Protein AF-A0A085N6V9-F1 (afdb_monomer_lite)

Radius of gyration: 37.57 Å; chains: 1; bounding box: 90×100×100 Å

pLDDT: mean 81.23, std 22.25, range [20.92, 98.88]

InterPro domains:
  IPR000286 Histone deacetylase HDAC [PR01270] (130-153)
  IPR000286 Histone deacetylase HDAC [PR01270] (162-177)
  IPR000286 Histone deacetylase HDAC [PR01270] (248-258)
  IPR002125 Cytidine and deoxycytidylate deaminase domain [PF00383] (415-529)
  IPR002125 Cytidine and deoxycytidylate deaminase domain [PF00383] (1036-1150)
  IPR002125 Cytidine and deoxycytidylate deaminase domain [PS51747] (415-558)
  IPR002125 Cytidine and deoxycytidylate deaminase domain [PS51747] (1036-1179)
  IPR003084 Class I/II Histone deacetylase HDAC [PR01271] (23-40)
  IPR003084 Class I/II Histone deacetylase HDAC [PR01271] (56-74)
  IPR003084 Class I/II Histone deacetylase HDAC [PR01271] (87-104)
  IPR003084 Class I/II Histone deacetylase HDAC [PR01271] (108-128)
  IPR003084 Class I/II Histone deacetylase HDAC [PR01271] (149-165)
  IPR003084 Class I/II Histone deacetylase HDAC [PR01271] (209-222)
  IPR003084 Class I/II Histone deacetylase HDAC [PR01271] (226-244)
  IPR016192 APOBEC/CMP deaminase, zinc-binding [PS00903] (485-518)
  IPR016192 APOBEC/CMP deaminase, zinc-binding [PS00903] (1106-1139)
  IPR016193 Cytidine deaminase-like [SSF53927] (418-536)
  IPR016193 Cytidine deaminase-like [SSF53927] (1039-1157)
  IPR023696 Ureohydrolase domain superfamily [SSF52768] (4-369)
  IPR023696 Ureohydrolase domain superfamily [SSF52768] (625-990)

Sequence (1205 aa):
MPRISYLYNEGMEAFHYGDMHPMKPRRIVMTHALLYDYDLLRAMDCYTSADASVAQMCSFHSAEYIHFLERTSTWDQNELKKEYQRFNIDGDCPIFDGVFKFCAKYAGASLAAASLLNEDKYDIAINWSGGLHHAKKSMASGFCYVNDIVIATLEMLRRRSRILYIDIDVHHGDGVQEAFYLTDRVMTLSFHMFGDNFFPGTGLPSEKGDGIGLGYALNVPLQSGIDDEMYHSIFKPVVAETVRCYQPECIVLQCGADSLGEDRLGYFNLTIKGHGECVRFVKSLGLPMLVVGGGGYTARNVARCWAYETAVLLERELPDRIPEQNIFFSSYGPSFALCPPLTNVYRNCNSVAYIDCCRRYIFERLRNLPGAPNVGLANQSIMLAPSTFRCFIHAFPLQKFSSIVARVNLMVFLEDEDYFMSLAVLSAKRSKDPVTQVGACIVNEDGQVISVGYNAMPVGCDDNCMPWDKRSQDRLETKYPYVCHAEMNAIVNAGNEQLNGCSIYVTLFPCNICAKVLLKSGIRRVIYIADKPDKMEMKASRRMFKLGHMICEKFIPSRRQVNISFSNCPNALGNSTVIVSNFTLISIAGRLSLVEFTLWSLHATQAAHYGSSPFVCSCGRMPRISYLYNEGMEAFHYGDMHPMKPRRIVMTHALLYDYDLLRAMDCYTSADASVAQMCSFHSAEYIHFLERTSTWDQNELKKEYQRFNIDGDCPIFDGVFKFCAKYAGASLAAASLLNEDKYDIAINWSGGLHHAKKSMASGFCYVNDIVIATLEMLRRRSRILYIDIDVHHGDGVQEAFYLTDRVMTLSFHMFGDNFFPGTGLPSEKGDGIGLGYALNVPLQSGIDDEMYHSIFKPVVAETVRCYQPECIVLQCGADSLGEDRLGYFNLTIKGHGECVRFVKSLGLPMLVVGGGGYTARNVARCWAYETAVLLERELPDRIPEQNIFFSSYGPSFALCPPLTNVYRNCNSVAYIDCCRRYIFERLRNLPGAPNVGLANQSIMLAPSTFRCFIHAFPLQKFSSIVARVNLMVFLEDEDYFMSLAVLSAKRSKDPVTQVGACIVNEDGQVISVGYNAMPVGCDDNCMPWDKRSQDRLETKYPYVCHAEMNAIVNAGNEQLNGCSIYVTLFPCNICAKVLLKSGIRRVIYIADKPDKMEMKASRRMFKLGHMICEKFIPSRRQVNISFSNCPNALVGSLNELKISE

Organism: NCBI:txid68888

Foldseek 3Di:
DFAEEEEDAPPQQVDDPDDPALDGSVLRVLLVLLCVLLVLPVLHHYDYFFFADLVLLLVQAPSVQLVCQVPDEPVCCVVCVVVCVVQVADSQNDHYGCSSVLQRRLLRQLQVQLVCVLVVVTLEYERASAQAQAHARRHADRNGSGHSVLSSVVSNVVRWQAEEEEAPAQADSVRNCVSCLAALRYAYAYAHEADDPQPPNDQDCPSQGDHHSRLRYGGQHFHFQAELVLCCVQLLLLVVLLCQFSVGQEYEYEQAQLLDAPFPRHRYPYWLVSSLVSLLSVVVVSHRYYYYYYHTRLSLLSSLSSNSNSCSNSVHDGFQFRDPPRPCQVVNPPDRGSTDHRPDTDPRPDDPVNSVVSNVSSSLSSLPDPRGDPDDDPDDDDDDDDDDDDDDDDDDDDDPPFPPLQPDPQPPDFDLLLVQLVLQVVQQVPEPQPPGRKKKWKAAPVSGTLGIFIKYFFFLFDPVNAANDDPDPPCRNHCVLTIDHGLLRRLLSSFQDQRAQMEMHMAEDDFLLSLQLCLLSNHAEYEYAYYDPPDLRVVNSVVSCVLLNHHYYYDDGPDPDDDRDCPSPPPPDDDDDDDPDDDDDDDDDDDDDYDDDDDDYDDDDDDDDDDDDDDDDDDPDQFAEEEEDAPPQQVDDLDDPALDGSVLVVLLVLLCVLLVVPVLHHYDYFFFADLVLLLVQAPSVQLVLLVCLQPDDPVVCVVCCVVQVDDSQADDDHCSSVLNRRQLRQLQVQLVCVLVVVGLEYERASALAQQAARRHDDRNHPGHSVLSSVVSNVVRWQAEEEEEPAQAPSVRNCVSCLAALRYAYAYAHEADPPQPPNDQDCVSQGDHHSRLRYAGQYFHFQAELRLCCRQLRLLVNLCCVQSVGQEYEYEQAQLLDAPFPRHRYPYWLVSSLVSLLSVVVVSHRYYYYYYHTRLSLLSSLSSNVNSCSSSVHDGDQARDPPRPCQVSNPDVNGSTDHHPDGDPRPDDPVNSVVSRVSSSVSSVPDDGHDDDDDPDDDDDDDDDDDDDDDDDDPPPVPFVVVQPPPDPDDQPAPLVQLVLQVVQQVPEPQPPDRKKKWKAAPRSHTLFIFIKYFRPSRPPVNAQSDDPDPPCRNHCVSTIDHGLSRRLSRSNNDQRARIEMEMAEDDFSSSLSSCSNSNHAEYEYAYYDPPDSRNVNSVVSCVSSNHHYYYDDHPDQKDKDACPPPPPVPDPDDGTDIDGD

Secondary structure (DSSP, 8-state):
---EEEE--TTGGG--S-TT-S--THHHHHHHHHHHHTT-GGGSEEEPPPPPPHHHHTTTS-HHHHHHHHH--TT-TTTSHHHHHHTT-SSSS---TTHHHHHHHHHHHHHHHHHHHHTTS-SEEEETT------BTTB-BTTBSS-HHHHHHHHHTTT-S-EEEEE-SSS--HHHHHHHTT-SSEEEEEEEE-STT-TT----TT----GGGTT-EEEEEE-TT--HHHHHHHHHHHHHHHHHHH--SEEEEE--GGGBTT-SS----B-HHHHHHHHHHHHHT---EEEE----S-HHHHHHHHHHHHHHHTT-PPPSS--TT-TTGGGGTT---SSPPPSS-------HHHHHHHHHHHHHHHHTSTT--------------------------S--SSSSTT-----S---HHHHHHHHHHHHHTT---SS---EEEEE-TTS-EEEEEE-BPPTTS-TTTS---S--SSGGGSSTTTPBPHHHHHHHHTTTS--TT-EEEEEEPPPHHHHHHHHHTT--EEEEEEPPPS-HHHHHHHHHHHHTT-EEEE---SSS-----GGG--S-S-S-----PPS------------------------------------SPPPPEEEE--TTGGG--S-TT-S--THHHHHHHHHHHHTT-GGGSEEEPPPPPPHHHHTTTS-HHHHHHHHHTTTS-HHHHHHHHTTTT-SSSS---TTHHHHHHHHHHHHHHHHHHHHTTS-SEEEETT---TT-BTTB-BTTBSS-HHHHHHHHHTTT-S-EEEEE-SSS--HHHHHHHTT-SSEEEEEEEE-STT-TT----TT----GGGTT-EEEEEE-TT--HHHHHHHHHHHHHHHHHHH--SEEEEE--GGGBTT-SS----B-HHHHHHHHHHHHHT---EEEE----S-HHHHHHHHHHHHHHHTT-PPPSBPPTT-TTGGGGTTT-BSSPPPSS-------HHHHHHHHHHHHHHHHTSPP---------------------SS---TTSHHHHHTT----S-TT-HHHHHHHHHHHHTT---SS---EEEEE-TTS-EEEEEE-BPPTTS-TTTS---S--SSGGGSSTTTPBPHHHHHHHHTTTS--TT-EEEEEEPPPHHHHHHHHHTT--EEEEEEPPPS-HHHHHHHHHHHHTT-EEEE---S-SEEEE--TTS-GGG-SS---EEEE-

Structure (mmCIF, N/CA/C/O backbone):
data_AF-A0A085N6V9-F1
#
_entry.id   AF-A0A085N6V9-F1
#
loop_
_atom_site.group_PDB
_atom_site.id
_atom_site.type_symbol
_atom_site.label_atom_id
_atom_site.label_alt_id
_atom_site.label_comp_id
_atom_site.label_asym_id
_atom_site.label_entity_id
_atom_site.label_seq_id
_atom_site.pdbx_PDB_ins_code
_atom_site.Cartn_x
_atom_site.Cartn_y
_atom_site.Cartn_z
_atom_site.occupancy
_atom_site.B_iso_or_equiv
_atom_site.auth_seq_id
_atom_site.auth_comp_id
_atom_site.auth_asym_id
_atom_site.auth_atom_id
_atom_site.pdbx_PDB_model_num
ATOM 1 N N . MET A 1 1 ? 15.034 -47.913 -2.855 1.00 68.81 1 MET A N 1
ATOM 2 C CA . MET A 1 1 ? 15.300 -46.776 -3.756 1.00 68.81 1 MET A CA 1
ATOM 3 C C . MET A 1 1 ? 14.000 -46.014 -3.939 1.00 68.81 1 MET A C 1
ATOM 5 O O . MET A 1 1 ? 12.972 -46.685 -4.017 1.00 68.81 1 MET A O 1
ATOM 9 N N . PRO A 1 2 ? 14.023 -44.672 -3.930 1.00 87.00 2 PRO A N 1
ATOM 10 C CA . PRO A 1 2 ? 12.830 -43.866 -4.181 1.00 87.00 2 PRO A CA 1
ATOM 11 C C . PRO A 1 2 ? 12.261 -44.182 -5.568 1.00 87.00 2 PRO A C 1
ATOM 13 O O . PRO A 1 2 ? 13.015 -44.431 -6.509 1.00 87.00 2 PRO A O 1
ATOM 16 N N . ARG A 1 3 ? 10.935 -44.178 -5.694 1.00 95.88 3 ARG A N 1
ATOM 17 C CA . ARG A 1 3 ? 10.242 -44.243 -6.984 1.00 95.88 3 ARG A CA 1
ATOM 18 C C . ARG A 1 3 ? 10.381 -42.879 -7.641 1.00 95.88 3 ARG A C 1
ATOM 20 O O . ARG A 1 3 ? 9.902 -41.886 -7.089 1.00 95.88 3 ARG A O 1
ATOM 27 N N . ILE A 1 4 ? 11.024 -42.837 -8.802 1.00 98.19 4 ILE A N 1
ATOM 28 C CA . ILE A 1 4 ? 11.308 -41.587 -9.505 1.00 98.19 4 ILE A CA 1
ATOM 29 C C . ILE A 1 4 ? 10.545 -41.550 -10.822 1.00 98.19 4 ILE A C 1
ATOM 31 O O . ILE A 1 4 ? 10.625 -42.486 -11.619 1.00 98.19 4 ILE A O 1
ATOM 35 N N . SER A 1 5 ? 9.833 -40.450 -11.040 1.00 98.25 5 SER A N 1
ATOM 36 C CA . SER A 1 5 ? 9.245 -40.112 -12.332 1.00 98.25 5 SER A CA 1
ATOM 37 C C . SER A 1 5 ? 10.037 -38.992 -12.996 1.00 98.25 5 SER A C 1
ATOM 39 O O . SER A 1 5 ? 10.536 -38.084 -12.328 1.00 98.25 5 SER A O 1
ATOM 41 N N . TYR A 1 6 ? 10.147 -39.049 -14.318 1.00 98.50 6 TYR A N 1
ATOM 42 C CA . TYR A 1 6 ? 10.759 -38.004 -15.128 1.00 98.50 6 TYR A CA 1
ATOM 43 C C . TYR A 1 6 ? 9.779 -37.558 -16.208 1.00 98.50 6 TYR A C 1
ATOM 45 O O . TYR A 1 6 ? 9.296 -38.367 -17.000 1.00 98.50 6 TYR A O 1
ATOM 53 N N . LEU A 1 7 ? 9.467 -36.267 -16.220 1.00 97.94 7 LEU A N 1
ATOM 54 C CA . LEU A 1 7 ? 8.526 -35.674 -17.151 1.00 97.94 7 LEU A CA 1
ATOM 55 C C . LEU A 1 7 ? 9.292 -34.948 -18.246 1.00 97.94 7 LEU A C 1
ATOM 57 O O . LEU A 1 7 ? 10.083 -34.037 -17.992 1.00 97.94 7 LEU A O 1
ATOM 61 N N . TYR A 1 8 ? 9.049 -35.382 -19.477 1.00 95.94 8 TYR A N 1
ATOM 62 C CA . TYR A 1 8 ? 9.679 -34.840 -20.664 1.00 95.94 8 TYR A CA 1
ATOM 63 C C . TYR A 1 8 ? 8.664 -34.743 -21.796 1.00 95.94 8 TYR A C 1
ATOM 65 O O . TYR A 1 8 ? 8.028 -35.722 -22.195 1.00 95.94 8 TYR A O 1
ATOM 73 N N . ASN A 1 9 ? 8.537 -33.533 -22.327 1.00 93.00 9 ASN A N 1
ATOM 74 C CA . ASN A 1 9 ? 7.735 -33.252 -23.501 1.00 93.00 9 ASN A CA 1
ATOM 75 C C . ASN A 1 9 ? 8.682 -33.055 -24.687 1.00 93.00 9 ASN A C 1
ATOM 77 O O . ASN A 1 9 ? 9.588 -32.228 -24.634 1.00 93.00 9 ASN A O 1
ATOM 81 N N . GLU A 1 10 ? 8.462 -33.800 -25.767 1.00 90.12 10 GLU A N 1
ATOM 82 C CA . GLU A 1 10 ? 9.247 -33.667 -26.997 1.00 90.12 10 GLU A CA 1
ATOM 83 C C . GLU A 1 10 ? 9.024 -32.302 -27.676 1.00 90.12 10 GLU A C 1
ATOM 85 O O . GLU A 1 10 ? 7.987 -31.641 -27.489 1.00 90.12 10 GLU A O 1
ATOM 90 N N . GLY A 1 11 ? 9.998 -31.887 -28.491 1.00 88.00 11 GLY A N 1
ATOM 91 C CA . GLY A 1 11 ? 9.932 -30.669 -29.300 1.00 88.00 11 GLY A CA 1
ATOM 92 C C . GLY A 1 11 ? 10.250 -29.377 -28.543 1.00 88.00 11 GLY A C 1
ATOM 93 O O . GLY A 1 11 ? 9.957 -28.296 -29.046 1.00 88.00 11 GLY A O 1
ATOM 94 N N . MET A 1 12 ? 10.827 -29.454 -27.338 1.00 89.25 12 MET A N 1
ATOM 95 C CA . MET A 1 12 ? 11.230 -28.264 -26.570 1.00 89.25 12 MET A CA 1
ATOM 96 C C . MET A 1 12 ? 12.367 -27.478 -27.240 1.00 89.25 12 MET A C 1
ATOM 98 O O . MET A 1 12 ? 12.501 -26.277 -27.032 1.00 89.25 12 MET A O 1
ATOM 102 N N . GLU A 1 13 ? 13.171 -28.135 -28.073 1.00 85.62 13 GLU A N 1
ATOM 103 C CA . GLU A 1 13 ? 14.236 -27.549 -28.886 1.00 85.62 13 GLU A CA 1
ATOM 104 C C . GLU A 1 13 ? 13.734 -26.683 -30.045 1.00 85.62 13 GLU A C 1
ATOM 106 O O . GLU A 1 13 ? 14.511 -25.885 -30.566 1.00 85.62 13 GLU A O 1
ATOM 111 N N . ALA A 1 14 ? 12.465 -26.832 -30.443 1.00 88.50 14 ALA A N 1
ATOM 112 C CA . ALA A 1 14 ? 11.868 -26.041 -31.517 1.00 88.50 14 ALA A CA 1
ATOM 113 C C . ALA A 1 14 ? 11.572 -24.594 -31.085 1.00 88.50 14 ALA A C 1
ATOM 115 O O . ALA A 1 14 ? 11.429 -23.717 -31.933 1.00 88.50 14 ALA A O 1
ATOM 116 N N . PHE A 1 15 ? 11.489 -24.337 -29.776 1.00 91.12 15 PHE A N 1
ATOM 117 C CA . PHE A 1 15 ? 11.236 -23.006 -29.234 1.00 91.12 15 PHE A CA 1
ATOM 118 C C . PHE A 1 15 ? 12.529 -22.214 -29.094 1.00 91.12 15 PHE A C 1
ATOM 120 O O . PHE A 1 15 ? 13.559 -22.728 -28.643 1.00 91.12 15 PHE A O 1
ATOM 127 N N . HIS A 1 16 ? 12.472 -20.933 -29.451 1.00 84.94 16 HIS A N 1
ATOM 128 C CA . HIS A 1 16 ? 13.668 -20.119 -29.545 1.00 84.94 16 HIS A CA 1
ATOM 129 C C . HIS A 1 16 ? 13.428 -18.660 -29.153 1.00 84.94 16 HIS A C 1
ATOM 131 O O . HIS A 1 16 ? 12.759 -17.927 -29.864 1.00 84.94 16 HIS A O 1
ATOM 137 N N . TYR A 1 17 ? 14.086 -18.214 -28.078 1.00 87.88 17 TYR A N 1
ATOM 138 C CA . TYR A 1 17 ? 14.089 -16.816 -27.617 1.00 87.88 17 TYR A CA 1
ATOM 139 C C . TYR A 1 17 ? 14.876 -15.855 -28.544 1.00 87.88 17 TYR A C 1
ATOM 141 O O . TYR A 1 17 ? 14.997 -14.672 -28.251 1.00 87.88 17 TYR A O 1
ATOM 149 N N . GLY A 1 18 ? 15.459 -16.349 -29.642 1.00 85.94 18 GLY A N 1
ATOM 150 C CA . GLY A 1 18 ? 16.319 -15.591 -30.558 1.00 85.94 18 GLY A CA 1
ATOM 151 C C . GLY A 1 18 ? 17.814 -15.917 -30.431 1.00 85.94 18 GLY A C 1
ATOM 152 O O . GLY A 1 18 ? 18.310 -16.341 -29.377 1.00 85.94 18 GLY A O 1
ATOM 153 N N . ASP A 1 19 ? 18.557 -15.752 -31.531 1.00 83.94 19 ASP A N 1
ATOM 154 C CA . ASP A 1 19 ? 19.935 -16.252 -31.685 1.00 83.94 19 ASP A CA 1
ATOM 155 C C . ASP A 1 19 ? 20.912 -15.667 -30.659 1.00 83.94 19 ASP A C 1
ATOM 157 O O . ASP A 1 19 ? 21.751 -16.387 -30.110 1.00 83.94 19 ASP A O 1
ATOM 161 N N . MET A 1 20 ? 20.747 -14.390 -30.316 1.00 86.50 20 MET A N 1
ATOM 162 C CA . MET A 1 20 ? 21.603 -13.687 -29.354 1.00 86.50 20 MET A CA 1
ATOM 163 C C . MET A 1 20 ? 21.164 -13.871 -27.895 1.00 86.50 20 MET A C 1
ATOM 165 O O . MET A 1 20 ? 21.932 -13.570 -26.985 1.00 86.50 20 MET A O 1
ATOM 169 N N . HIS A 1 21 ? 19.960 -14.397 -27.655 1.00 91.19 21 HIS A N 1
ATOM 170 C CA . HIS A 1 21 ? 19.396 -14.501 -26.313 1.00 91.19 21 HIS A CA 1
ATOM 171 C C . HIS A 1 21 ? 20.080 -15.614 -25.485 1.00 91.19 21 HIS A C 1
ATOM 173 O O . HIS A 1 21 ? 20.298 -16.709 -26.018 1.00 91.19 21 HIS A O 1
ATOM 179 N N . PRO A 1 22 ? 20.415 -15.394 -24.198 1.00 90.94 22 PRO A N 1
ATOM 180 C CA . PRO A 1 22 ? 21.131 -16.369 -23.366 1.00 90.94 22 PRO A CA 1
ATOM 181 C C . PRO A 1 22 ? 20.321 -17.644 -23.084 1.00 90.94 22 PRO A C 1
ATOM 183 O O . PRO A 1 22 ? 20.883 -18.740 -23.076 1.00 90.94 22 PRO A O 1
ATOM 186 N N . MET A 1 23 ? 19.002 -17.527 -22.908 1.00 92.44 23 MET A N 1
ATOM 187 C CA . MET A 1 23 ? 18.096 -18.669 -22.738 1.00 92.44 23 MET A CA 1
ATOM 188 C C . MET A 1 23 ? 18.034 -19.524 -24.010 1.00 92.44 23 MET A C 1
ATOM 190 O O . MET A 1 23 ? 17.558 -19.065 -25.051 1.00 92.44 23 MET A O 1
ATOM 194 N N . LYS A 1 24 ? 18.479 -20.785 -23.925 1.00 92.38 24 LYS A N 1
ATOM 195 C CA . LYS A 1 24 ? 18.439 -21.757 -25.030 1.00 92.38 24 LYS A CA 1
ATOM 196 C C . LYS A 1 24 ? 17.642 -23.006 -24.629 1.00 92.38 24 LYS A C 1
ATOM 198 O O . LYS A 1 24 ? 18.228 -23.897 -24.011 1.00 92.38 24 LYS A O 1
ATOM 203 N N . PRO A 1 25 ? 16.363 -23.145 -25.036 1.00 92.69 25 PRO A N 1
ATOM 204 C CA . PRO A 1 25 ? 15.546 -24.333 -24.741 1.00 92.69 25 PRO A CA 1
ATOM 205 C C . PRO A 1 25 ? 16.178 -25.671 -25.163 1.00 92.69 25 PRO A C 1
ATOM 207 O O . PRO A 1 25 ? 15.969 -26.688 -24.504 1.00 92.69 25 PRO A O 1
ATOM 210 N N . ARG A 1 26 ? 17.070 -25.664 -26.168 1.00 93.25 26 ARG A N 1
ATOM 211 C CA . ARG A 1 26 ? 17.907 -26.817 -26.562 1.00 93.25 26 ARG A CA 1
ATOM 212 C C . ARG A 1 26 ? 18.639 -27.493 -25.390 1.00 93.25 26 ARG A C 1
ATOM 214 O O . ARG A 1 26 ? 18.879 -28.697 -25.461 1.00 93.25 26 ARG A O 1
ATOM 221 N N . ARG A 1 27 ? 18.955 -26.767 -24.306 1.00 94.56 27 ARG A N 1
ATOM 222 C CA . ARG A 1 27 ? 19.565 -27.336 -23.087 1.00 94.56 27 ARG A CA 1
ATOM 223 C C . ARG A 1 27 ? 18.751 -28.504 -22.506 1.00 94.56 27 ARG A C 1
ATOM 225 O O . ARG A 1 27 ? 19.348 -29.470 -22.055 1.00 94.56 27 ARG A O 1
ATOM 232 N N . ILE A 1 28 ? 17.419 -28.474 -22.626 1.00 96.12 28 ILE A N 1
ATOM 233 C CA . ILE A 1 28 ? 16.504 -29.518 -22.128 1.00 96.12 28 ILE A CA 1
ATOM 234 C C . ILE A 1 28 ? 16.711 -30.837 -22.887 1.00 96.12 28 ILE A C 1
ATOM 236 O O . ILE A 1 28 ? 16.803 -31.906 -22.286 1.00 96.12 28 ILE A O 1
ATOM 240 N N . VAL A 1 29 ? 16.826 -30.770 -24.216 1.00 96.25 29 VAL A N 1
ATOM 241 C CA . VAL A 1 29 ? 17.029 -31.958 -25.063 1.00 96.25 29 VAL A CA 1
ATOM 242 C C . VAL A 1 29 ? 18.454 -32.485 -24.945 1.00 96.25 29 VAL A C 1
ATOM 244 O O . VAL A 1 29 ? 18.663 -33.694 -24.962 1.00 96.25 29 VAL A O 1
ATOM 247 N N . MET A 1 30 ? 19.434 -31.597 -24.748 1.00 97.38 30 MET A N 1
ATOM 248 C CA . MET A 1 30 ? 20.801 -32.005 -24.414 1.00 97.38 30 MET A CA 1
ATOM 249 C C . MET A 1 30 ? 20.851 -32.790 -23.098 1.00 97.38 30 MET A C 1
ATOM 251 O O . MET A 1 30 ? 21.525 -33.817 -23.036 1.00 97.38 30 MET A O 1
ATOM 255 N N . THR A 1 31 ? 20.112 -32.356 -22.070 1.00 97.94 31 THR A N 1
ATOM 256 C CA . THR A 1 31 ? 19.958 -33.123 -20.825 1.00 97.94 31 THR A CA 1
ATOM 257 C C . THR A 1 31 ? 19.332 -34.482 -21.104 1.00 97.94 31 THR A C 1
ATOM 259 O O . THR A 1 31 ? 19.922 -35.493 -20.741 1.00 97.94 31 THR A O 1
ATOM 262 N N . HIS A 1 32 ? 18.188 -34.528 -21.798 1.00 97.88 32 HIS A N 1
ATOM 263 C CA . HIS A 1 32 ? 17.497 -35.783 -22.114 1.00 97.88 32 HIS A CA 1
ATOM 264 C C . HIS A 1 32 ? 18.400 -36.784 -22.855 1.00 97.88 32 HIS A C 1
ATOM 266 O O . HIS A 1 32 ? 18.442 -37.959 -22.496 1.00 97.88 32 HIS A O 1
ATOM 272 N N . ALA A 1 33 ? 19.179 -36.313 -23.835 1.00 97.56 33 ALA A N 1
ATOM 273 C CA . ALA A 1 33 ? 20.135 -37.141 -24.567 1.00 97.56 33 ALA A CA 1
ATOM 274 C C . ALA A 1 33 ? 21.215 -37.732 -23.644 1.00 97.56 33 ALA A C 1
ATOM 276 O O . ALA A 1 33 ? 21.512 -38.919 -23.739 1.00 97.56 33 ALA A O 1
ATOM 277 N N . LEU A 1 34 ? 21.760 -36.948 -22.704 1.00 98.25 34 LEU A N 1
ATOM 278 C CA . LEU A 1 34 ? 22.693 -37.485 -21.707 1.00 98.25 34 LEU A CA 1
ATOM 279 C C . LEU A 1 34 ? 22.023 -38.509 -20.787 1.00 98.25 34 LEU A C 1
ATOM 281 O O . LEU A 1 34 ? 22.625 -39.538 -20.497 1.00 98.25 34 LEU A O 1
ATOM 285 N N . LEU A 1 35 ? 20.785 -38.263 -20.343 1.00 98.25 35 LEU A N 1
ATOM 286 C CA . LEU A 1 35 ? 20.047 -39.229 -19.522 1.00 98.25 35 LEU A CA 1
ATOM 287 C C . LEU A 1 35 ? 19.841 -40.559 -20.257 1.00 98.25 35 LEU A C 1
ATOM 289 O O . LEU A 1 35 ? 19.937 -41.620 -19.637 1.00 98.25 35 LEU A O 1
ATOM 293 N N . TYR A 1 36 ? 19.569 -40.507 -21.562 1.00 97.50 36 TYR A N 1
ATOM 294 C CA . TYR A 1 36 ? 19.457 -41.687 -22.414 1.00 97.50 36 TYR A CA 1
ATOM 295 C C . TYR A 1 36 ? 20.803 -42.414 -22.549 1.00 97.50 36 TYR A C 1
ATOM 297 O O . TYR A 1 36 ? 20.884 -43.606 -22.258 1.00 97.50 36 TYR A O 1
ATOM 305 N N . ASP A 1 37 ? 21.873 -41.705 -22.919 1.00 97.56 37 ASP A N 1
ATOM 306 C CA . ASP A 1 37 ? 23.179 -42.323 -23.193 1.00 97.56 37 ASP A CA 1
ATOM 307 C C . ASP A 1 37 ? 23.890 -42.851 -21.940 1.00 97.56 37 ASP A C 1
ATOM 309 O O . ASP A 1 37 ? 24.679 -43.794 -22.029 1.00 97.56 37 ASP A O 1
ATOM 313 N N . TYR A 1 38 ? 23.604 -42.272 -20.770 1.00 97.31 38 TYR A N 1
ATOM 314 C CA . TYR A 1 38 ? 24.037 -42.796 -19.472 1.00 97.31 38 TYR A CA 1
ATOM 315 C C . TYR A 1 38 ? 23.111 -43.889 -18.907 1.00 97.31 38 TYR A C 1
ATOM 317 O O . TYR A 1 38 ? 23.314 -44.338 -17.779 1.00 97.31 38 TYR A O 1
ATOM 325 N N . ASP A 1 39 ? 22.098 -44.325 -19.663 1.00 95.94 39 ASP A N 1
ATOM 326 C CA . ASP A 1 39 ? 21.126 -45.355 -19.270 1.00 95.94 39 ASP A CA 1
ATOM 327 C C . ASP A 1 39 ? 20.356 -45.022 -17.972 1.00 95.94 39 ASP A C 1
ATOM 329 O O . ASP A 1 39 ? 19.952 -45.903 -17.204 1.00 95.94 39 ASP A O 1
ATOM 333 N N . LEU A 1 40 ? 20.154 -43.727 -17.700 1.00 97.44 40 LEU A N 1
ATOM 334 C CA . LEU A 1 40 ? 19.420 -43.239 -16.528 1.00 97.44 40 LEU A CA 1
ATOM 335 C C . LEU A 1 40 ? 17.907 -43.316 -16.729 1.00 97.44 40 LEU A C 1
ATOM 337 O O . LEU A 1 40 ? 17.185 -43.584 -15.772 1.00 97.44 40 LEU A O 1
ATOM 341 N N . LEU A 1 41 ? 17.422 -43.148 -17.964 1.00 97.00 41 LEU A N 1
ATOM 342 C CA . LEU A 1 41 ? 15.986 -43.221 -18.269 1.00 97.00 41 LEU A CA 1
ATOM 343 C C . LEU A 1 41 ? 15.379 -44.587 -17.928 1.00 97.00 41 LEU A C 1
ATOM 345 O O . LEU A 1 41 ? 14.231 -44.654 -17.516 1.00 97.00 41 LEU A O 1
ATOM 349 N N . ARG A 1 42 ? 16.152 -45.678 -18.015 1.00 94.31 42 ARG A N 1
ATOM 350 C CA . ARG A 1 42 ? 15.685 -47.024 -17.628 1.00 94.31 42 ARG A CA 1
ATOM 351 C C . ARG A 1 42 ? 15.477 -47.206 -16.126 1.00 94.31 42 ARG A C 1
ATOM 353 O O . ARG A 1 42 ? 14.955 -48.232 -15.702 1.00 94.31 42 ARG A O 1
ATOM 360 N N . ALA A 1 43 ? 15.938 -46.254 -15.322 1.00 94.12 43 ALA A N 1
ATOM 361 C CA . ALA A 1 43 ? 15.840 -46.281 -13.869 1.00 94.12 43 ALA A CA 1
ATOM 362 C C . ALA A 1 43 ? 14.692 -45.414 -13.328 1.00 94.12 43 ALA A C 1
ATOM 364 O O . ALA A 1 43 ? 14.540 -45.305 -12.113 1.00 94.12 43 ALA A O 1
ATOM 365 N N . MET A 1 44 ? 13.923 -44.778 -14.216 1.00 96.62 44 MET A N 1
ATOM 366 C CA . MET A 1 44 ? 12.827 -43.869 -13.891 1.00 96.62 44 MET A CA 1
ATOM 367 C C . MET A 1 44 ? 11.622 -44.184 -14.769 1.00 96.62 44 MET A C 1
ATOM 369 O O . MET A 1 44 ? 11.771 -44.591 -15.920 1.00 96.62 44 MET A O 1
ATOM 373 N N . ASP A 1 45 ? 10.429 -43.903 -14.262 1.00 97.44 45 ASP A N 1
ATOM 374 C CA . ASP A 1 45 ? 9.239 -43.927 -15.104 1.00 97.44 45 ASP A CA 1
ATOM 375 C C . ASP A 1 45 ? 9.128 -42.602 -15.859 1.00 97.44 45 ASP A C 1
ATOM 377 O O . ASP A 1 45 ? 8.997 -41.528 -15.265 1.00 97.44 45 ASP A O 1
ATOM 381 N N . CYS A 1 46 ? 9.227 -42.681 -17.183 1.00 97.25 46 CYS A N 1
ATOM 382 C CA . CYS A 1 46 ? 9.234 -41.518 -18.057 1.00 97.25 46 CYS A CA 1
ATOM 383 C C . CYS A 1 46 ? 7.820 -41.216 -18.565 1.00 97.25 46 CYS A C 1
ATOM 385 O O . CYS A 1 46 ? 7.157 -42.090 -19.125 1.00 97.25 46 CYS A O 1
ATOM 387 N N . TYR A 1 47 ? 7.382 -39.968 -18.412 1.00 94.69 47 TYR A N 1
ATOM 388 C CA . TYR A 1 47 ? 6.056 -39.508 -18.811 1.00 94.69 47 TYR A CA 1
ATOM 389 C C . TYR A 1 47 ? 6.140 -38.341 -19.786 1.00 94.69 47 TYR A C 1
ATOM 391 O O . TYR A 1 47 ? 6.908 -37.398 -19.596 1.00 94.69 47 TYR A O 1
ATOM 399 N N . THR A 1 48 ? 5.255 -38.364 -20.776 1.00 94.00 48 THR A N 1
ATOM 400 C CA . THR A 1 48 ? 4.888 -37.174 -21.541 1.00 94.00 48 THR A CA 1
ATOM 401 C C . THR A 1 48 ? 3.612 -36.601 -20.943 1.00 94.00 48 THR A C 1
ATOM 403 O O . THR A 1 48 ? 2.615 -37.309 -20.796 1.00 94.00 48 THR A O 1
ATOM 406 N N . SER A 1 49 ? 3.649 -35.325 -20.566 1.00 93.38 49 SER A N 1
ATOM 407 C CA . SER A 1 49 ? 2.493 -34.644 -19.981 1.00 93.38 49 SER A CA 1
ATOM 408 C C . SER A 1 49 ? 1.596 -34.030 -21.056 1.00 93.38 49 SER A C 1
ATOM 410 O O . SER A 1 49 ? 2.056 -33.696 -22.150 1.00 93.38 49 SER A O 1
ATOM 412 N N . ALA A 1 50 ? 0.315 -33.850 -20.735 1.00 94.44 50 ALA A N 1
ATOM 413 C CA . ALA A 1 50 ? -0.530 -32.946 -21.502 1.00 94.44 50 ALA A CA 1
ATOM 414 C C . ALA A 1 50 ? -0.109 -31.496 -21.233 1.00 94.44 50 ALA A C 1
ATOM 416 O O . ALA A 1 50 ? 0.316 -31.160 -20.128 1.00 94.44 50 ALA A O 1
ATOM 417 N N . ASP A 1 51 ? -0.272 -30.638 -22.233 1.00 97.19 51 ASP A N 1
ATOM 418 C CA . ASP A 1 51 ? -0.061 -29.207 -22.060 1.00 97.19 51 ASP A CA 1
ATOM 419 C C . ASP A 1 51 ? -1.038 -28.642 -21.016 1.00 97.19 51 ASP A C 1
ATOM 421 O O . ASP A 1 51 ? -2.205 -29.044 -20.957 1.00 97.19 51 ASP A O 1
ATOM 425 N N . 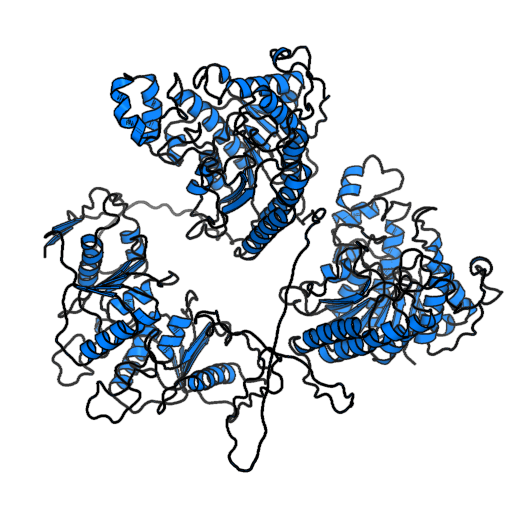ALA A 1 52 ? -0.580 -27.680 -20.214 1.00 97.25 52 ALA A N 1
ATOM 426 C CA . ALA A 1 52 ? -1.446 -26.962 -19.292 1.00 97.25 52 ALA A CA 1
ATOM 427 C C . ALA A 1 52 ? -2.541 -26.215 -20.064 1.00 97.25 52 ALA A C 1
ATOM 429 O O . ALA A 1 52 ? -2.275 -25.461 -21.001 1.00 97.25 52 ALA A O 1
ATOM 430 N N . SER A 1 53 ? -3.788 -26.397 -19.640 1.00 96.62 53 SER A N 1
ATOM 431 C CA . SER A 1 53 ? -4.907 -25.601 -20.140 1.00 96.62 53 SER A CA 1
ATOM 432 C C . SER A 1 53 ? -4.811 -24.147 -19.664 1.00 96.62 53 SER A C 1
ATOM 434 O O . SER A 1 53 ? -4.212 -23.856 -18.625 1.00 96.62 53 SER A O 1
ATOM 436 N N . VAL A 1 54 ? -5.484 -23.235 -20.373 1.00 94.06 54 VAL A N 1
ATOM 437 C CA . VAL A 1 54 ? -5.645 -21.833 -19.943 1.00 94.06 54 VAL A CA 1
ATOM 438 C C . VAL A 1 54 ? -6.162 -21.762 -18.506 1.00 94.06 54 VAL A C 1
ATOM 440 O O . VAL A 1 54 ? -5.575 -21.076 -17.679 1.00 94.06 54 VAL A O 1
ATOM 443 N N . ALA A 1 55 ? -7.197 -22.539 -18.171 1.00 89.88 55 ALA A N 1
ATOM 444 C CA . ALA A 1 55 ? -7.773 -22.559 -16.826 1.00 89.88 55 ALA A CA 1
ATOM 445 C C . ALA A 1 55 ? -6.761 -22.977 -15.744 1.00 89.88 55 ALA A C 1
ATOM 447 O O . ALA A 1 55 ? -6.775 -22.422 -14.648 1.00 89.88 55 ALA A O 1
ATOM 448 N N . GLN A 1 56 ? -5.873 -23.927 -16.052 1.00 93.88 56 GLN A N 1
ATOM 449 C CA . GLN A 1 56 ? -4.806 -24.338 -15.139 1.00 93.88 56 GLN A CA 1
ATOM 450 C C . GLN A 1 56 ? -3.745 -23.247 -14.975 1.00 93.88 56 GLN A C 1
ATOM 452 O O . GLN A 1 56 ? -3.341 -22.976 -13.853 1.00 93.88 56 GLN A O 1
ATOM 457 N N . MET A 1 57 ? -3.332 -22.568 -16.048 1.00 93.69 57 MET A N 1
ATOM 458 C CA . MET A 1 57 ? -2.395 -21.440 -15.933 1.00 93.69 57 MET A CA 1
ATOM 459 C C . MET A 1 57 ? -3.017 -20.246 -15.189 1.00 93.69 57 MET A C 1
ATOM 461 O O . MET A 1 57 ? -2.345 -19.578 -14.398 1.00 93.69 57 MET A O 1
ATOM 465 N N . CYS A 1 58 ? -4.324 -20.028 -15.360 1.00 87.88 58 CYS A N 1
ATOM 466 C CA . CYS A 1 58 ? -5.093 -19.003 -14.659 1.00 87.88 58 CYS A CA 1
ATOM 467 C C . CYS A 1 58 ? -5.362 -19.306 -13.178 1.00 87.88 58 CYS A C 1
ATOM 469 O O . CYS A 1 58 ? -5.934 -18.464 -12.485 1.00 87.88 58 CYS A O 1
ATOM 471 N N . SER A 1 59 ? -4.952 -20.471 -12.657 1.00 81.12 59 SER A N 1
ATOM 472 C CA . SER A 1 59 ? -5.017 -20.722 -11.211 1.00 81.12 59 SER A CA 1
ATOM 473 C C . SER A 1 59 ? -4.114 -19.765 -10.429 1.00 81.12 59 SER A C 1
ATOM 475 O O . SER A 1 59 ? -4.371 -19.496 -9.257 1.00 81.12 59 SER A O 1
ATOM 477 N N . PHE A 1 60 ? -3.067 -19.252 -11.081 1.00 89.19 60 PHE A N 1
ATOM 478 C CA . PHE A 1 60 ? -2.197 -18.209 -10.553 1.00 89.19 60 PHE A CA 1
ATOM 479 C C . PHE A 1 60 ? -2.248 -16.944 -11.410 1.00 89.19 60 PHE A C 1
ATOM 481 O O . PHE A 1 60 ? -2.529 -15.865 -10.881 1.00 89.19 60 PHE A O 1
ATOM 488 N N . HIS A 1 61 ? -2.000 -17.065 -12.715 1.00 88.50 61 HIS A N 1
ATOM 489 C CA . HIS A 1 61 ? -1.888 -15.907 -13.595 1.00 88.50 61 HIS A CA 1
ATOM 490 C C . HIS A 1 61 ? -3.245 -15.268 -13.901 1.00 88.50 61 HIS A C 1
ATOM 492 O O . HIS A 1 61 ? -4.284 -15.927 -13.879 1.00 88.50 61 HIS A O 1
ATOM 498 N N . SER A 1 62 ? -3.266 -13.974 -14.219 1.00 81.50 62 SER A N 1
ATOM 499 C CA . SER A 1 62 ? -4.504 -13.344 -14.681 1.00 81.50 62 SER A CA 1
ATOM 500 C C . SER A 1 62 ? -4.951 -13.924 -16.025 1.00 81.50 62 SER A C 1
ATOM 502 O O . SER A 1 62 ? -4.139 -14.201 -16.908 1.00 81.50 62 SER A O 1
ATOM 504 N N . ALA A 1 63 ? -6.267 -14.083 -16.191 1.00 84.25 63 ALA A N 1
ATOM 505 C CA . ALA A 1 63 ? -6.848 -14.560 -17.445 1.00 84.25 63 ALA A CA 1
ATOM 506 C C . ALA A 1 63 ? -6.454 -13.675 -18.630 1.00 84.25 63 ALA A C 1
ATOM 508 O O . ALA A 1 63 ? -6.143 -14.175 -19.704 1.00 84.25 63 ALA A O 1
ATOM 509 N N . GLU A 1 64 ? -6.397 -12.364 -18.408 1.00 86.75 64 GLU A N 1
ATOM 510 C CA . GLU A 1 64 ? -5.996 -11.404 -19.428 1.00 86.75 64 GLU A CA 1
ATOM 511 C C . GLU A 1 64 ? -4.566 -11.643 -19.931 1.00 86.75 64 GLU A C 1
ATOM 513 O O . GLU A 1 64 ? -4.340 -11.650 -21.138 1.00 86.75 64 GLU A O 1
ATOM 518 N N . TYR A 1 65 ? -3.619 -11.910 -19.025 1.00 90.50 65 TYR A N 1
ATOM 519 C CA . TYR A 1 65 ? -2.228 -12.189 -19.379 1.00 90.50 65 TYR A CA 1
ATOM 520 C C . TYR A 1 65 ? -2.068 -13.521 -20.129 1.00 90.50 65 TYR A C 1
ATOM 522 O O . TYR A 1 65 ? -1.375 -13.586 -21.142 1.00 90.50 65 TYR A O 1
ATOM 530 N N . ILE A 1 66 ? -2.750 -14.582 -19.684 1.00 94.75 66 ILE A N 1
ATOM 531 C CA . ILE A 1 66 ? -2.674 -15.894 -20.346 1.00 94.75 66 ILE A CA 1
ATOM 532 C C . ILE A 1 66 ? -3.325 -15.861 -21.731 1.00 94.75 66 ILE A C 1
ATOM 534 O O . ILE A 1 66 ? -2.738 -16.371 -22.684 1.00 94.75 66 ILE A O 1
ATOM 538 N N . HIS A 1 67 ? -4.484 -15.215 -21.875 1.00 91.69 67 HIS A N 1
ATOM 539 C CA . HIS A 1 67 ? -5.111 -15.027 -23.186 1.00 91.69 67 HIS A CA 1
ATOM 540 C C . HIS A 1 67 ? -4.292 -14.119 -24.102 1.00 91.69 67 HIS A C 1
ATOM 542 O O . HIS A 1 67 ? -4.323 -14.291 -25.318 1.00 91.69 67 HIS A O 1
ATOM 548 N N . PHE A 1 68 ? -3.550 -13.160 -23.544 1.00 92.19 68 PHE A N 1
ATOM 549 C CA . PHE A 1 68 ? -2.565 -12.406 -24.305 1.00 92.19 68 PHE A CA 1
ATOM 550 C C . PHE A 1 68 ? -1.467 -13.329 -24.849 1.00 92.19 68 PHE A C 1
ATOM 552 O O . PHE A 1 68 ? -1.261 -13.343 -26.060 1.00 92.19 68 PHE A O 1
ATOM 559 N N . LEU A 1 69 ? -0.820 -14.149 -24.013 1.00 91.56 69 LEU A N 1
ATOM 560 C CA . LEU A 1 69 ? 0.200 -15.091 -24.490 1.00 91.56 69 LEU A CA 1
ATOM 561 C C . LEU A 1 69 ? -0.366 -16.043 -25.555 1.00 91.56 69 LEU A C 1
ATOM 563 O O . LEU A 1 69 ? 0.300 -16.296 -26.553 1.00 91.56 69 LEU A O 1
ATOM 567 N N . GLU A 1 70 ? -1.597 -16.525 -25.363 1.00 92.56 70 GLU A N 1
ATOM 568 C CA . GLU A 1 70 ? -2.297 -17.444 -26.272 1.00 92.56 70 GLU A CA 1
ATOM 569 C C . GLU A 1 70 ? -2.487 -16.879 -27.683 1.00 92.56 70 GLU A C 1
ATOM 571 O O . GLU A 1 70 ? -2.294 -17.602 -28.660 1.00 92.56 70 GLU A O 1
ATOM 576 N N . ARG A 1 71 ? -2.846 -15.595 -27.802 1.00 87.12 71 ARG A N 1
ATOM 577 C CA . ARG A 1 71 ? -3.093 -14.951 -29.103 1.00 87.12 71 ARG A CA 1
ATOM 578 C C . ARG A 1 71 ? -1.870 -14.279 -29.719 1.00 87.12 71 ARG A C 1
ATOM 580 O O . ARG A 1 71 ? -1.955 -13.847 -30.860 1.00 87.12 71 ARG A O 1
ATOM 587 N N . THR A 1 72 ? -0.783 -14.128 -28.966 1.00 81.94 72 THR A N 1
ATOM 588 C CA . THR A 1 72 ? 0.378 -13.354 -29.412 1.00 81.94 72 THR A CA 1
ATOM 589 C C . THR A 1 72 ? 1.234 -14.156 -30.388 1.00 81.94 72 THR A C 1
ATOM 591 O O . THR A 1 72 ? 1.651 -15.278 -30.090 1.00 81.94 72 THR A O 1
ATOM 594 N N . SER A 1 73 ? 1.552 -13.552 -31.534 1.00 76.50 73 SER A N 1
ATOM 595 C CA . SER A 1 73 ? 2.497 -14.085 -32.518 1.00 76.50 73 SER A CA 1
ATOM 596 C C . SER A 1 73 ? 3.592 -13.070 -32.872 1.00 76.50 73 SER A C 1
ATOM 598 O O . SER A 1 73 ? 3.495 -11.880 -32.559 1.00 76.50 73 SER A O 1
ATOM 600 N N . THR A 1 74 ? 4.656 -13.518 -33.550 1.00 69.19 74 THR A N 1
ATOM 601 C CA . THR A 1 74 ? 5.740 -12.618 -33.997 1.00 69.19 74 THR A CA 1
ATOM 602 C C . THR A 1 74 ? 5.285 -11.547 -34.998 1.00 69.19 74 THR A C 1
ATOM 604 O O . THR A 1 74 ? 5.991 -10.557 -35.185 1.00 69.19 74 THR A O 1
ATOM 607 N N . TRP A 1 75 ? 4.097 -11.692 -35.592 1.00 63.09 75 TRP A N 1
ATOM 608 C CA . TRP A 1 75 ? 3.530 -10.766 -36.577 1.00 63.09 75 TRP A CA 1
ATOM 609 C C . TRP A 1 75 ? 2.774 -9.585 -35.944 1.00 63.09 75 TRP A C 1
ATOM 611 O O . TRP A 1 75 ? 2.547 -8.580 -36.616 1.00 63.09 75 TRP A O 1
ATOM 621 N N . ASP A 1 76 ? 2.461 -9.655 -34.646 1.00 62.16 76 ASP A N 1
ATOM 622 C CA . ASP A 1 76 ? 1.553 -8.714 -33.970 1.00 62.16 76 ASP A CA 1
ATOM 623 C C . ASP A 1 76 ? 2.273 -7.564 -33.230 1.00 62.16 76 ASP A C 1
ATOM 625 O O . ASP A 1 76 ? 1.651 -6.785 -32.503 1.00 62.16 76 ASP A O 1
ATOM 629 N N . GLN A 1 77 ? 3.596 -7.417 -33.405 1.00 59.59 77 GLN A N 1
ATOM 630 C CA . GLN A 1 77 ? 4.426 -6.525 -32.572 1.00 59.59 77 GLN A CA 1
ATOM 631 C C . GLN A 1 77 ? 4.013 -5.042 -32.610 1.00 59.59 77 GLN A C 1
ATOM 633 O O . GLN A 1 77 ? 4.208 -4.324 -31.628 1.00 59.59 77 GLN A O 1
ATOM 638 N N . ASN A 1 78 ? 3.429 -4.570 -33.717 1.00 59.34 78 ASN A N 1
ATOM 639 C CA . ASN A 1 78 ? 2.998 -3.174 -33.844 1.00 59.34 78 ASN A CA 1
ATOM 640 C C . ASN A 1 78 ? 1.606 -2.917 -33.243 1.00 59.34 78 ASN A C 1
ATOM 642 O O . ASN A 1 78 ? 1.375 -1.829 -32.715 1.00 59.34 78 ASN A O 1
ATOM 646 N N . GLU A 1 79 ? 0.698 -3.898 -33.283 1.00 61.59 79 GLU A N 1
ATOM 647 C CA . GLU A 1 79 ? -0.671 -3.758 -32.762 1.00 61.59 79 GLU A CA 1
ATOM 648 C C . GLU A 1 79 ? -0.738 -3.990 -31.244 1.00 61.59 79 GLU A C 1
ATOM 650 O O . GLU A 1 79 ? -1.530 -3.347 -30.554 1.00 61.59 79 GLU A O 1
ATOM 655 N N . LEU A 1 80 ? 0.147 -4.831 -30.692 1.00 73.31 80 LEU A N 1
ATOM 656 C CA . LEU A 1 80 ? 0.133 -5.229 -29.276 1.00 73.31 80 LEU A CA 1
ATOM 657 C C . LEU A 1 80 ? 1.101 -4.433 -28.383 1.00 73.31 80 LEU A C 1
ATOM 659 O O . LEU A 1 80 ? 1.314 -4.785 -27.224 1.00 73.31 80 LEU A O 1
ATOM 663 N N . LYS A 1 81 ? 1.667 -3.318 -28.869 1.00 75.56 81 LYS A N 1
ATOM 664 C CA . LYS A 1 81 ? 2.717 -2.552 -28.163 1.00 75.56 81 LYS A CA 1
ATOM 665 C C . LYS A 1 81 ? 2.327 -2.110 -26.743 1.00 75.56 81 LYS A C 1
ATOM 667 O O . LYS A 1 81 ? 3.159 -2.154 -25.838 1.00 75.56 81 LYS A O 1
ATOM 672 N N . LYS A 1 82 ? 1.065 -1.705 -26.530 1.00 75.31 82 LYS A N 1
ATOM 673 C CA . LYS A 1 82 ? 0.546 -1.332 -25.196 1.00 75.31 82 LYS A CA 1
ATOM 674 C C . LYS A 1 82 ? 0.511 -2.537 -24.243 1.00 75.31 82 LYS A C 1
ATOM 676 O O . LYS A 1 82 ? 0.787 -2.391 -23.057 1.00 75.31 82 LYS A O 1
ATOM 681 N N . GLU A 1 83 ? 0.195 -3.724 -24.755 1.00 80.19 83 GLU A N 1
ATOM 682 C CA . GLU A 1 83 ? 0.131 -4.960 -23.968 1.00 80.19 83 GLU A CA 1
ATOM 683 C C . GLU A 1 83 ? 1.517 -5.528 -23.690 1.00 80.19 83 GLU A C 1
ATOM 685 O O . GLU A 1 83 ? 1.755 -6.017 -22.591 1.00 80.19 83 GLU A O 1
ATOM 690 N N . TYR A 1 84 ? 2.455 -5.374 -24.629 1.00 83.25 84 TYR A N 1
ATOM 691 C CA . TYR A 1 84 ? 3.847 -5.765 -24.422 1.00 83.25 84 TYR A CA 1
ATOM 692 C C . TYR A 1 84 ? 4.464 -4.984 -23.259 1.00 83.25 84 TYR A C 1
ATOM 694 O O . TYR A 1 84 ? 5.034 -5.580 -22.353 1.00 83.25 84 TYR A O 1
ATOM 702 N N . GLN A 1 85 ? 4.251 -3.662 -23.212 1.00 80.31 85 GLN A N 1
ATOM 703 C CA . GLN A 1 85 ? 4.679 -2.842 -22.072 1.00 80.31 85 GLN A CA 1
ATOM 704 C C . GLN A 1 85 ? 3.972 -3.240 -20.773 1.00 80.31 85 GLN A C 1
ATOM 706 O O . GLN A 1 85 ? 4.603 -3.341 -19.726 1.00 80.31 85 GLN A O 1
ATOM 711 N N . ARG A 1 86 ? 2.660 -3.487 -20.831 1.00 80.75 86 ARG A N 1
ATOM 712 C CA . ARG A 1 86 ? 1.859 -3.833 -19.651 1.00 80.75 86 ARG A CA 1
ATOM 713 C C . ARG A 1 86 ? 2.243 -5.177 -19.030 1.00 80.75 86 ARG A C 1
ATOM 715 O O . ARG A 1 86 ? 2.213 -5.308 -17.810 1.00 80.75 86 ARG A O 1
ATOM 722 N N . PHE A 1 87 ? 2.541 -6.172 -19.858 1.00 86.62 87 PHE A N 1
ATOM 723 C CA . PHE A 1 87 ? 2.846 -7.537 -19.434 1.00 86.62 87 PHE A CA 1
ATOM 724 C C . PHE A 1 87 ? 4.349 -7.829 -19.371 1.00 86.62 87 PHE A C 1
ATOM 726 O O . PHE A 1 87 ? 4.731 -8.990 -19.217 1.00 86.62 87 PHE A O 1
ATOM 733 N N . ASN A 1 88 ? 5.175 -6.779 -19.459 1.00 87.00 88 ASN A N 1
ATOM 73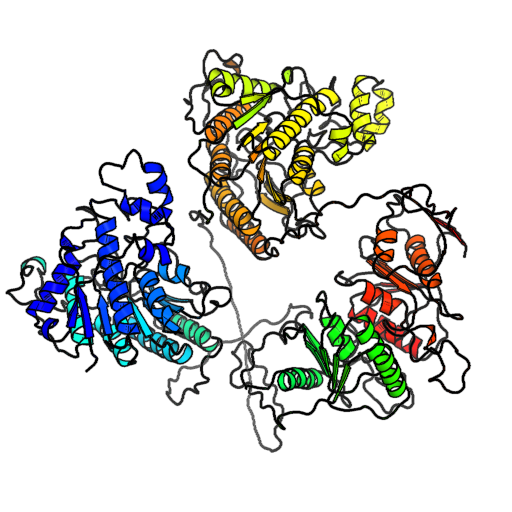4 C CA . ASN A 1 88 ? 6.634 -6.834 -19.412 1.00 87.00 88 ASN A CA 1
ATOM 735 C C . ASN A 1 88 ? 7.227 -7.826 -20.430 1.00 87.00 88 ASN A C 1
ATOM 737 O O . ASN A 1 88 ? 8.018 -8.707 -20.113 1.00 87.00 88 ASN A O 1
ATOM 741 N N . ILE A 1 89 ? 6.758 -7.709 -21.668 1.00 87.62 89 ILE A N 1
ATOM 742 C CA . ILE A 1 89 ? 7.243 -8.451 -22.825 1.00 87.62 89 ILE A CA 1
ATOM 743 C C . ILE A 1 89 ? 8.210 -7.535 -23.563 1.00 87.62 89 ILE A C 1
ATOM 745 O O . ILE A 1 89 ? 7.800 -6.658 -24.330 1.00 87.62 89 ILE A O 1
ATOM 749 N N . ASP A 1 90 ? 9.496 -7.708 -23.287 1.00 78.31 90 ASP A N 1
ATOM 750 C CA . ASP A 1 90 ? 10.552 -6.869 -23.836 1.00 78.31 90 ASP A CA 1
ATOM 751 C C . ASP A 1 90 ? 11.800 -7.685 -24.232 1.00 78.31 90 ASP A C 1
ATOM 753 O O . ASP A 1 90 ? 11.692 -8.831 -24.670 1.00 78.31 90 ASP A O 1
ATOM 757 N N . GLY A 1 91 ? 12.981 -7.063 -24.177 1.00 72.25 91 GLY A N 1
ATOM 758 C CA . GLY A 1 91 ? 14.244 -7.685 -24.552 1.00 72.25 91 GLY A CA 1
ATOM 759 C C . GLY A 1 91 ? 14.651 -8.890 -23.697 1.00 72.25 91 GLY A C 1
ATOM 760 O O . GLY A 1 91 ? 15.342 -9.758 -24.232 1.00 72.25 91 GLY A O 1
ATOM 761 N N . ASP A 1 92 ? 14.243 -8.974 -22.424 1.00 84.88 92 ASP A N 1
ATOM 762 C CA . ASP A 1 92 ? 14.514 -10.158 -21.595 1.00 84.88 92 ASP A CA 1
ATOM 763 C C . ASP A 1 92 ? 13.459 -11.262 -21.812 1.00 84.88 92 ASP A C 1
ATOM 765 O O . ASP A 1 92 ? 13.774 -12.446 -21.783 1.00 84.88 92 ASP A O 1
ATOM 769 N N . CYS A 1 93 ? 12.219 -10.910 -22.146 1.00 91.44 93 CYS A N 1
ATOM 770 C CA . CYS A 1 93 ? 11.140 -11.860 -22.424 1.00 91.44 93 CYS A CA 1
ATOM 771 C C . CYS A 1 93 ? 10.581 -11.665 -23.847 1.00 91.44 93 CYS A C 1
ATOM 773 O O . CYS A 1 93 ? 9.419 -11.277 -24.009 1.00 91.44 93 CYS A O 1
ATOM 775 N N . PRO A 1 94 ? 11.363 -11.972 -24.904 1.00 90.00 94 PRO A N 1
ATOM 776 C CA . PRO A 1 94 ? 10.978 -11.700 -26.288 1.00 90.00 94 PRO A CA 1
ATOM 777 C C . PRO A 1 94 ? 9.834 -12.597 -26.776 1.00 90.00 94 PRO A C 1
ATOM 779 O O . PRO A 1 94 ? 9.809 -13.793 -26.506 1.00 90.00 94 PRO A O 1
ATOM 782 N N . ILE A 1 95 ? 8.906 -12.078 -27.578 1.00 88.50 95 ILE A N 1
ATOM 783 C CA . ILE A 1 95 ? 7.924 -12.943 -28.251 1.00 88.50 95 ILE A CA 1
ATOM 784 C C . ILE A 1 95 ? 8.603 -13.770 -29.340 1.00 88.50 95 ILE A C 1
ATOM 786 O O . ILE A 1 95 ? 9.299 -13.235 -30.202 1.00 88.50 95 ILE A O 1
ATOM 790 N N . PHE A 1 96 ? 8.315 -15.068 -29.339 1.00 88.69 96 PHE A N 1
ATOM 791 C CA . PHE A 1 96 ? 8.641 -15.992 -30.417 1.00 88.69 96 PHE A CA 1
ATOM 792 C C . PHE A 1 96 ? 7.429 -16.861 -30.757 1.00 88.69 96 PHE A C 1
ATOM 794 O O . PHE A 1 96 ? 6.518 -17.042 -29.942 1.00 88.69 96 PHE A O 1
ATOM 801 N N . ASP A 1 97 ? 7.418 -17.411 -31.969 1.00 85.69 97 ASP A N 1
ATOM 802 C CA . ASP A 1 97 ? 6.307 -18.237 -32.430 1.00 85.69 97 ASP A CA 1
ATOM 803 C C . ASP A 1 97 ? 6.149 -19.476 -31.543 1.00 85.69 97 ASP A C 1
ATOM 805 O O . ASP A 1 97 ? 7.079 -20.258 -31.332 1.00 85.69 97 ASP A O 1
ATOM 809 N N . GLY A 1 98 ? 4.945 -19.642 -30.996 1.00 89.62 98 GLY A N 1
ATOM 810 C CA . GLY A 1 98 ? 4.640 -20.730 -30.075 1.00 89.62 98 GLY A CA 1
ATOM 811 C C . GLY A 1 98 ? 5.031 -20.473 -28.616 1.00 89.62 98 GLY A C 1
ATOM 812 O O . GLY A 1 98 ? 5.056 -21.437 -27.853 1.00 89.62 98 GLY A O 1
ATOM 813 N N . VAL A 1 99 ? 5.277 -19.224 -28.192 1.00 92.56 99 VAL A N 1
ATOM 814 C CA . VAL A 1 99 ? 5.549 -18.881 -26.777 1.00 92.56 99 VAL A CA 1
ATOM 815 C C . VAL A 1 99 ? 4.503 -19.461 -25.817 1.00 92.56 99 VAL A C 1
ATOM 817 O O . VAL A 1 99 ? 4.865 -20.090 -24.824 1.00 92.56 99 VAL A O 1
ATOM 820 N N . PHE A 1 100 ? 3.210 -19.376 -26.144 1.00 94.88 100 PHE A N 1
ATOM 821 C CA . PHE A 1 100 ? 2.154 -19.994 -25.336 1.00 94.88 100 PHE A CA 1
ATOM 822 C C . PHE A 1 100 ? 2.283 -21.516 -25.269 1.00 94.88 100 PHE A C 1
ATOM 824 O O . PHE A 1 100 ? 2.146 -22.108 -24.203 1.00 94.88 100 PHE A O 1
ATOM 831 N N . LYS A 1 101 ? 2.590 -22.162 -26.399 1.00 95.62 101 LYS A N 1
ATOM 832 C CA . LYS A 1 101 ? 2.769 -23.617 -26.466 1.00 95.62 101 LYS A CA 1
ATOM 833 C C . LYS A 1 101 ? 3.972 -24.070 -25.640 1.00 95.62 101 LYS A C 1
ATOM 835 O O . LYS A 1 101 ? 3.896 -25.104 -24.982 1.00 95.62 101 LYS A O 1
ATOM 840 N N . PHE A 1 102 ? 5.054 -23.295 -25.655 1.00 95.25 102 PHE A N 1
ATOM 841 C CA . PHE A 1 102 ? 6.212 -23.510 -24.794 1.00 95.25 102 PHE A CA 1
ATOM 842 C C . PHE A 1 102 ? 5.811 -23.436 -23.315 1.00 95.25 102 PHE A C 1
ATOM 844 O O . PHE A 1 102 ? 6.053 -24.392 -22.579 1.00 95.25 102 PHE A O 1
ATOM 851 N N . CYS A 1 103 ? 5.108 -22.364 -22.925 1.00 96.62 103 CYS A N 1
ATOM 852 C CA . CYS A 1 103 ? 4.573 -22.166 -21.573 1.00 96.62 103 CYS A CA 1
ATOM 853 C C . CYS A 1 103 ? 3.693 -23.324 -21.111 1.00 96.62 103 CYS A C 1
ATOM 855 O O . CYS A 1 103 ? 3.899 -23.894 -20.040 1.00 96.62 103 CYS A O 1
ATOM 857 N N . ALA A 1 104 ? 2.743 -23.715 -21.956 1.00 97.44 104 ALA A N 1
ATOM 858 C CA . ALA A 1 104 ? 1.797 -24.772 -21.657 1.00 97.44 104 ALA A CA 1
ATOM 859 C C . ALA A 1 104 ? 2.490 -26.137 -21.492 1.00 97.44 104 ALA A C 1
ATOM 861 O O . ALA A 1 104 ? 2.116 -26.898 -20.601 1.00 97.44 104 ALA A O 1
ATOM 862 N N . LYS A 1 105 ? 3.527 -26.440 -22.288 1.00 97.25 105 LYS A N 1
ATOM 863 C CA . LYS A 1 105 ? 4.291 -27.695 -22.182 1.00 97.25 105 LYS A CA 1
ATOM 864 C C . LYS A 1 105 ? 5.017 -27.824 -20.843 1.00 97.25 105 LYS A C 1
ATOM 866 O O . LYS A 1 105 ? 4.832 -28.829 -20.158 1.00 97.25 105 LYS A O 1
ATOM 871 N N . TYR A 1 106 ? 5.830 -26.835 -20.455 1.00 96.62 106 TYR A N 1
ATOM 872 C CA . TYR A 1 106 ? 6.604 -26.960 -19.213 1.00 96.62 106 TYR A CA 1
ATOM 873 C C . TYR A 1 106 ? 5.716 -26.833 -17.965 1.00 96.62 106 TYR A C 1
ATOM 875 O O . TYR A 1 106 ? 5.938 -27.553 -16.992 1.00 96.62 106 TYR A O 1
ATOM 883 N N . ALA A 1 107 ? 4.669 -25.995 -18.000 1.00 97.94 107 ALA A N 1
ATOM 884 C CA . ALA A 1 107 ? 3.710 -25.884 -16.900 1.00 97.94 107 ALA A CA 1
ATOM 885 C C . ALA A 1 107 ? 2.858 -27.155 -16.752 1.00 97.94 107 ALA A C 1
ATOM 887 O O . ALA A 1 107 ? 2.596 -27.596 -15.632 1.00 97.94 107 ALA A O 1
ATOM 888 N N . GLY A 1 108 ? 2.469 -27.775 -17.871 1.00 98.06 108 GLY A N 1
ATOM 889 C CA . GLY A 1 108 ? 1.753 -29.052 -17.895 1.00 98.06 108 GLY A CA 1
ATOM 890 C C . GLY A 1 108 ? 2.576 -30.185 -17.287 1.00 98.06 108 GLY A C 1
ATOM 891 O O . GLY A 1 108 ? 2.063 -30.957 -16.474 1.00 98.06 108 GLY A O 1
ATOM 892 N N . ALA A 1 109 ? 3.879 -30.218 -17.584 1.00 98.12 109 ALA A N 1
ATOM 893 C CA . ALA A 1 109 ? 4.809 -31.153 -16.966 1.00 98.12 109 ALA A CA 1
ATOM 894 C C . ALA A 1 109 ? 4.930 -30.919 -15.451 1.00 98.12 109 ALA A C 1
ATOM 896 O O . ALA A 1 109 ? 4.757 -31.861 -14.684 1.00 98.12 109 ALA A O 1
ATOM 897 N N . SER A 1 110 ? 5.127 -29.684 -14.977 1.00 98.44 110 SER A N 1
ATOM 898 C CA . SER A 1 110 ? 5.202 -29.415 -13.527 1.00 98.44 110 SER A CA 1
ATOM 899 C C . SER A 1 110 ? 3.891 -29.746 -12.791 1.00 98.44 110 SER A C 1
ATOM 901 O O . SER A 1 110 ? 3.924 -30.305 -11.695 1.00 98.44 110 SER A O 1
ATOM 903 N N . LEU A 1 111 ? 2.732 -29.503 -13.413 1.00 98.06 111 LEU A N 1
ATOM 904 C CA . LEU A 1 111 ? 1.417 -29.898 -12.887 1.00 98.06 111 LEU A CA 1
ATOM 905 C C . LEU A 1 111 ? 1.236 -31.416 -12.800 1.00 98.06 111 LEU A C 1
ATOM 907 O O . LEU A 1 111 ? 0.770 -31.928 -11.781 1.00 98.06 111 LEU A O 1
ATOM 911 N N . ALA A 1 112 ? 1.598 -32.147 -13.855 1.00 98.19 112 ALA A N 1
ATOM 912 C CA . ALA A 1 112 ? 1.521 -33.604 -13.862 1.00 98.19 112 ALA A CA 1
ATOM 913 C C . ALA A 1 112 ? 2.461 -34.209 -12.806 1.00 98.19 112 ALA A C 1
ATOM 915 O O . ALA A 1 112 ? 2.068 -35.125 -12.087 1.00 98.19 112 ALA A O 1
ATOM 916 N N . ALA A 1 113 ? 3.661 -33.644 -12.647 1.00 98.25 113 ALA A N 1
ATOM 917 C CA . ALA A 1 113 ? 4.616 -34.033 -11.615 1.00 98.25 113 ALA A CA 1
ATOM 918 C C . ALA A 1 113 ? 4.041 -33.826 -10.200 1.00 98.25 113 ALA A C 1
ATOM 920 O O . ALA A 1 113 ? 4.052 -34.746 -9.380 1.00 98.25 113 ALA A O 1
ATOM 921 N N . ALA A 1 114 ? 3.465 -32.649 -9.935 1.00 98.12 114 ALA A N 1
ATOM 922 C CA . ALA A 1 114 ? 2.771 -32.337 -8.685 1.00 98.12 114 ALA A CA 1
ATOM 923 C C . ALA A 1 114 ? 1.606 -33.300 -8.398 1.00 98.12 114 ALA A C 1
ATOM 925 O O . ALA A 1 114 ? 1.450 -33.774 -7.271 1.00 98.12 114 ALA A O 1
ATOM 926 N N . SER A 1 115 ? 0.813 -33.631 -9.420 1.00 97.38 115 SER A N 1
ATOM 927 C CA . SER A 1 115 ? -0.297 -34.580 -9.310 1.00 97.38 115 SER A CA 1
ATOM 928 C C . SER A 1 115 ? 0.190 -35.987 -8.939 1.00 97.38 115 SER A C 1
ATOM 930 O O . SER A 1 115 ? -0.331 -36.590 -8.001 1.00 97.38 115 SER A O 1
ATOM 932 N N . LEU A 1 116 ? 1.257 -36.476 -9.580 1.00 97.69 116 LEU A N 1
ATOM 933 C CA . LEU A 1 116 ? 1.876 -37.768 -9.265 1.00 97.69 116 LEU A CA 1
ATOM 934 C C . LEU A 1 116 ? 2.385 -37.854 -7.812 1.00 97.69 116 LEU A C 1
ATOM 936 O O . LEU A 1 116 ? 2.244 -38.904 -7.177 1.00 97.69 116 LEU A O 1
ATOM 940 N N . LEU A 1 117 ? 2.932 -36.757 -7.274 1.00 97.50 117 LEU A N 1
ATOM 941 C CA . LEU A 1 117 ? 3.356 -36.657 -5.868 1.00 97.50 117 LEU A CA 1
ATOM 942 C C . LEU A 1 117 ? 2.165 -36.590 -4.901 1.00 97.50 117 LEU A C 1
ATOM 944 O O . LEU A 1 117 ? 2.207 -37.166 -3.815 1.00 97.50 117 LEU A O 1
ATOM 948 N N . ASN A 1 118 ? 1.087 -35.901 -5.276 1.00 96.69 118 ASN A N 1
ATOM 949 C CA . ASN A 1 118 ? -0.158 -35.850 -4.504 1.00 96.69 118 ASN A CA 1
ATOM 950 C C . ASN A 1 118 ? -0.866 -37.208 -4.434 1.00 96.69 118 ASN A C 1
ATOM 952 O O . ASN A 1 118 ? -1.566 -37.495 -3.463 1.00 96.69 118 ASN A O 1
ATOM 956 N N . GLU A 1 119 ? -0.713 -38.031 -5.467 1.00 95.94 119 GLU A N 1
ATOM 957 C CA . GLU A 1 119 ? -1.237 -39.395 -5.530 1.00 95.94 119 GLU A CA 1
ATOM 958 C C . GLU A 1 119 ? -0.343 -40.425 -4.820 1.00 95.94 119 GLU A C 1
ATOM 960 O O . GLU A 1 119 ? -0.678 -41.608 -4.824 1.00 95.94 119 GLU A O 1
ATOM 965 N N . ASP A 1 120 ? 0.783 -39.997 -4.232 1.00 94.88 120 ASP A N 1
ATOM 966 C CA . ASP A 1 120 ? 1.791 -40.858 -3.594 1.00 94.88 120 ASP A CA 1
ATOM 967 C C . ASP A 1 120 ? 2.311 -41.981 -4.526 1.00 94.88 120 ASP A C 1
ATOM 969 O O . ASP A 1 120 ? 2.814 -43.021 -4.076 1.00 94.88 120 ASP A O 1
ATOM 973 N N . LYS A 1 121 ? 2.206 -41.785 -5.852 1.00 96.12 121 LYS A N 1
ATOM 974 C CA . LYS A 1 121 ? 2.685 -42.735 -6.872 1.00 96.12 121 LYS A CA 1
ATOM 975 C C . LYS A 1 121 ? 4.204 -42.751 -6.964 1.00 96.12 121 LYS A C 1
ATOM 977 O O . LYS A 1 121 ? 4.788 -43.813 -7.176 1.00 96.12 121 LYS A O 1
ATOM 982 N N . TYR A 1 122 ? 4.817 -41.590 -6.767 1.00 97.56 122 TYR A N 1
ATOM 983 C CA . TYR A 1 122 ? 6.257 -41.389 -6.809 1.00 97.56 122 TYR A CA 1
ATOM 984 C C . TYR A 1 122 ? 6.719 -40.624 -5.579 1.00 97.56 122 TYR A C 1
ATOM 986 O O . TYR A 1 122 ? 5.963 -39.850 -4.996 1.00 97.56 122 TYR A O 1
ATOM 994 N N . ASP A 1 123 ? 7.973 -40.852 -5.207 1.00 97.44 123 ASP A N 1
ATOM 995 C CA . ASP A 1 123 ? 8.624 -40.143 -4.110 1.00 97.44 123 ASP A CA 1
ATOM 996 C C . ASP A 1 123 ? 9.365 -38.911 -4.658 1.00 97.44 123 ASP A C 1
ATOM 998 O O . ASP A 1 123 ? 9.466 -37.887 -3.990 1.00 97.44 123 ASP A O 1
ATOM 1002 N N . ILE A 1 124 ? 9.855 -38.989 -5.901 1.00 98.62 124 ILE A N 1
ATOM 1003 C CA . ILE A 1 124 ? 10.530 -37.887 -6.592 1.00 98.62 124 ILE A CA 1
ATOM 1004 C C . ILE A 1 124 ? 9.937 -37.741 -7.995 1.00 98.62 124 ILE A C 1
ATOM 1006 O O . ILE A 1 124 ? 9.777 -38.728 -8.717 1.00 98.62 124 ILE A O 1
ATOM 1010 N N . ALA A 1 125 ? 9.631 -36.512 -8.396 1.00 98.56 125 ALA A N 1
ATOM 1011 C CA . ALA A 1 125 ? 9.213 -36.188 -9.755 1.00 98.56 125 ALA A CA 1
ATOM 1012 C C . ALA A 1 125 ? 10.134 -35.114 -10.337 1.00 98.56 125 ALA A C 1
ATOM 1014 O O . ALA A 1 125 ? 10.370 -34.094 -9.696 1.00 98.56 125 ALA A O 1
ATOM 1015 N N . ILE A 1 126 ? 10.676 -35.355 -11.530 1.00 98.75 126 ILE A N 1
ATOM 1016 C CA . ILE A 1 126 ? 11.674 -34.491 -12.169 1.00 98.75 126 ILE A CA 1
ATOM 1017 C C . ILE A 1 126 ? 11.066 -33.832 -13.409 1.00 98.75 126 ILE A C 1
ATOM 1019 O O . ILE A 1 126 ? 10.592 -34.531 -14.303 1.00 98.75 126 ILE A O 1
ATOM 1023 N N . ASN A 1 127 ? 11.149 -32.504 -13.505 1.00 98.19 127 ASN A N 1
ATOM 1024 C CA . ASN A 1 127 ? 10.854 -31.737 -14.715 1.00 98.19 127 ASN A CA 1
ATOM 1025 C C . ASN A 1 127 ? 11.946 -30.686 -14.984 1.00 98.19 127 ASN A C 1
ATOM 1027 O O . ASN A 1 127 ? 11.826 -29.517 -14.617 1.00 98.19 127 ASN A O 1
ATOM 1031 N N . TRP A 1 128 ? 12.989 -31.083 -15.714 1.00 98.00 128 TRP A N 1
ATOM 1032 C CA . TRP A 1 128 ? 14.087 -30.187 -16.101 1.00 98.00 128 TRP A CA 1
ATOM 1033 C C . TRP A 1 128 ? 13.675 -29.041 -17.039 1.00 98.00 128 TRP A C 1
ATOM 1035 O O . TRP A 1 128 ? 14.445 -28.109 -17.240 1.00 98.00 128 TRP A O 1
ATOM 1045 N N . SER A 1 129 ? 12.482 -29.098 -17.640 1.00 95.62 129 SER A N 1
ATOM 1046 C CA . SER A 1 129 ? 11.990 -28.011 -18.495 1.00 95.62 129 SER A CA 1
ATOM 1047 C C . SER A 1 129 ? 11.322 -26.866 -17.730 1.00 95.62 129 SER A C 1
ATOM 1049 O O . SER A 1 129 ? 11.196 -25.778 -18.287 1.00 95.62 129 SER A O 1
ATOM 1051 N N . GLY A 1 130 ? 10.900 -27.118 -16.487 1.00 95.12 130 GLY A N 1
ATOM 1052 C CA . GLY A 1 130 ? 10.284 -26.134 -15.601 1.00 95.12 130 GLY A CA 1
ATOM 1053 C C . GLY A 1 130 ? 11.300 -25.394 -14.732 1.00 95.12 130 GLY A C 1
ATOM 1054 O O . GLY A 1 130 ? 12.507 -25.444 -14.979 1.00 95.12 130 GLY A O 1
ATOM 1055 N N . GLY A 1 131 ? 10.806 -24.747 -13.679 1.00 95.69 131 GLY A N 1
ATOM 1056 C CA . GLY A 1 131 ? 11.629 -24.008 -12.718 1.00 95.69 131 GLY A CA 1
ATOM 1057 C C . GLY A 1 131 ? 11.739 -22.511 -13.010 1.00 95.69 131 GLY A C 1
ATOM 1058 O O . GLY A 1 131 ? 12.643 -21.848 -12.506 1.00 95.69 131 GLY A O 1
ATOM 1059 N N . LEU A 1 132 ? 10.835 -21.974 -13.834 1.00 95.62 132 LEU A N 1
ATOM 1060 C CA . LEU A 1 132 ? 10.840 -20.573 -14.246 1.00 95.62 132 LEU A CA 1
ATOM 1061 C C . LEU A 1 132 ? 10.204 -19.701 -13.150 1.00 95.62 132 LEU A C 1
ATOM 1063 O O . LEU A 1 132 ? 8.987 -19.524 -13.088 1.00 95.62 132 LEU A O 1
ATOM 1067 N N . HIS A 1 133 ? 11.046 -19.180 -12.255 1.00 96.00 133 HIS A N 1
ATOM 1068 C CA . HIS A 1 133 ? 10.635 -18.632 -10.955 1.00 96.00 133 HIS A CA 1
ATOM 1069 C C . HIS A 1 133 ? 10.344 -17.115 -10.902 1.00 96.00 133 HIS A C 1
ATOM 1071 O O . HIS A 1 133 ? 9.804 -16.648 -9.897 1.00 96.00 133 HIS A O 1
ATOM 1077 N N . HIS A 1 134 ? 10.642 -16.349 -11.959 1.00 95.31 134 HIS A N 1
ATOM 1078 C CA . HIS A 1 134 ? 10.523 -14.879 -11.960 1.00 95.31 134 HIS A CA 1
ATOM 1079 C C . HIS A 1 134 ? 9.158 -14.357 -12.424 1.00 95.31 134 HIS A C 1
ATOM 1081 O O . HIS A 1 134 ? 8.759 -13.249 -12.061 1.00 95.31 134 HIS A O 1
ATOM 1087 N N . ALA A 1 135 ? 8.421 -15.144 -13.216 1.00 92.19 135 ALA A N 1
ATOM 1088 C CA . ALA A 1 135 ? 7.136 -14.727 -13.768 1.00 92.19 135 ALA A CA 1
ATOM 1089 C C . ALA A 1 135 ? 6.155 -14.346 -12.649 1.00 92.19 135 ALA A C 1
ATOM 1091 O O . ALA A 1 135 ? 5.988 -15.084 -11.669 1.00 92.19 135 ALA A O 1
ATOM 1092 N N . LYS A 1 136 ? 5.484 -13.201 -12.808 1.00 89.12 136 LYS A N 1
ATOM 1093 C CA . LYS A 1 136 ? 4.521 -12.668 -11.835 1.00 89.12 136 LYS A CA 1
ATOM 1094 C C . LYS A 1 136 ? 3.093 -12.986 -12.258 1.00 89.12 136 LYS A C 1
ATOM 1096 O O . LYS A 1 136 ? 2.835 -13.499 -13.346 1.00 89.12 136 LYS A O 1
ATOM 1101 N N . LYS A 1 137 ? 2.123 -12.608 -11.421 1.00 77.50 137 LYS A N 1
ATOM 1102 C CA . LYS A 1 137 ? 0.697 -12.869 -11.674 1.00 77.50 137 LYS A CA 1
ATOM 1103 C C . LYS A 1 137 ? 0.206 -12.368 -13.042 1.00 77.50 137 LYS A C 1
ATOM 1105 O O . LYS A 1 137 ? -0.621 -13.025 -13.666 1.00 77.50 137 LYS A O 1
ATOM 1110 N N . SER A 1 138 ? 0.709 -11.236 -13.523 1.00 86.38 138 SER A N 1
ATOM 1111 C CA . SER A 1 138 ? 0.269 -10.647 -14.796 1.00 86.38 138 SER A CA 1
ATOM 1112 C C . SER A 1 138 ? 1.422 -10.094 -15.631 1.00 86.38 138 SER A C 1
ATOM 1114 O O . SER A 1 138 ? 1.206 -9.145 -16.368 1.00 86.38 138 SER A O 1
ATOM 1116 N N . MET A 1 139 ? 2.644 -10.603 -15.485 1.00 83.62 139 MET A N 1
ATOM 1117 C CA . MET A 1 139 ? 3.778 -10.127 -16.283 1.00 83.62 139 MET A CA 1
ATOM 1118 C C . MET A 1 139 ? 4.871 -11.191 -16.388 1.00 83.62 139 MET A C 1
ATOM 1120 O O . MET A 1 139 ? 5.078 -11.962 -15.443 1.00 83.62 139 MET A O 1
ATOM 1124 N N . ALA A 1 140 ? 5.565 -11.196 -17.526 1.00 91.88 140 ALA A N 1
ATOM 1125 C CA . ALA A 1 140 ? 6.809 -11.934 -17.699 1.00 91.88 140 ALA A CA 1
ATOM 1126 C C . ALA A 1 140 ? 7.956 -11.206 -16.978 1.00 91.88 140 ALA A C 1
ATOM 1128 O O . ALA A 1 140 ? 7.866 -10.012 -16.702 1.00 91.88 140 ALA A O 1
ATOM 1129 N N . SER A 1 141 ? 9.021 -11.914 -16.626 1.00 93.00 141 SER A N 1
ATOM 1130 C CA . SER A 1 141 ? 10.230 -11.321 -16.037 1.00 93.00 141 SER A CA 1
ATOM 1131 C C . SER A 1 141 ? 11.363 -12.338 -16.078 1.00 93.00 141 SER A C 1
ATOM 1133 O O . SER A 1 141 ? 11.100 -13.526 -15.879 1.00 93.00 141 SER A O 1
ATOM 1135 N N . GLY A 1 142 ? 12.609 -11.918 -16.320 1.00 90.94 142 GLY A N 1
ATOM 1136 C CA . GLY A 1 142 ? 13.787 -12.772 -16.135 1.00 90.94 142 GLY A CA 1
ATOM 1137 C C . GLY A 1 142 ? 13.720 -14.065 -16.947 1.00 90.94 142 GLY A C 1
ATOM 1138 O O . GLY A 1 142 ? 13.897 -15.158 -16.410 1.00 90.94 142 GLY A O 1
ATOM 1139 N N . PHE A 1 143 ? 13.377 -13.959 -18.234 1.00 93.94 143 PHE A N 1
ATOM 1140 C CA . PHE A 1 143 ? 13.178 -15.083 -19.163 1.00 93.94 143 PHE A CA 1
ATOM 1141 C C . PHE A 1 143 ? 11.943 -15.965 -18.880 1.00 93.94 143 PHE A C 1
ATOM 1143 O O . PHE A 1 143 ? 11.710 -16.941 -19.604 1.00 93.94 143 PHE A O 1
ATOM 1150 N N . CYS A 1 144 ? 11.147 -15.651 -17.854 1.00 96.19 144 CYS A N 1
ATOM 1151 C CA . CYS A 1 144 ? 10.010 -16.447 -17.397 1.00 96.19 144 CYS A CA 1
ATOM 1152 C C . CYS A 1 144 ? 8.681 -15.798 -17.816 1.00 96.19 144 CYS A C 1
ATOM 1154 O O . CYS A 1 144 ? 8.388 -14.682 -17.396 1.00 96.19 144 CYS A O 1
ATOM 1156 N N . TYR A 1 145 ? 7.833 -16.516 -18.562 1.00 95.81 145 TYR A N 1
ATOM 1157 C CA . TYR A 1 145 ? 6.477 -16.048 -18.913 1.00 95.81 145 TYR A CA 1
ATOM 1158 C C . TYR A 1 145 ? 5.415 -16.603 -17.955 1.00 95.81 145 TYR A C 1
ATOM 1160 O O . TYR A 1 145 ? 4.608 -15.867 -17.406 1.00 95.81 145 TYR A O 1
ATOM 1168 N N . VAL A 1 146 ? 5.425 -17.914 -17.708 1.00 96.88 146 VAL A N 1
ATOM 1169 C CA . VAL A 1 146 ? 4.511 -18.586 -16.769 1.00 96.88 146 VAL A CA 1
ATOM 1170 C C . VAL A 1 146 ? 5.306 -19.188 -15.618 1.00 96.88 146 VAL A C 1
ATOM 1172 O O . VAL A 1 146 ? 6.326 -19.834 -15.858 1.00 96.88 146 VAL A O 1
ATOM 1175 N N . ASN A 1 147 ? 4.822 -18.996 -14.390 1.00 97.81 147 ASN A N 1
ATOM 1176 C CA . ASN A 1 147 ? 5.424 -19.503 -13.163 1.00 97.81 147 ASN A CA 1
ATOM 1177 C C . ASN A 1 147 ? 4.904 -20.918 -12.867 1.00 97.81 147 ASN A C 1
ATOM 1179 O O . ASN A 1 147 ? 3.908 -21.116 -12.164 1.00 97.81 147 ASN A O 1
ATOM 1183 N N . ASP A 1 148 ? 5.564 -21.918 -13.449 1.00 98.31 148 ASP A N 1
ATOM 1184 C CA . ASP A 1 148 ? 5.168 -23.320 -13.312 1.00 98.31 148 ASP A CA 1
ATOM 1185 C C . ASP A 1 148 ? 5.342 -23.852 -11.885 1.00 98.31 148 ASP A C 1
ATOM 1187 O O . ASP A 1 148 ? 4.557 -24.698 -11.455 1.00 98.31 148 ASP A O 1
ATOM 1191 N N . ILE A 1 149 ? 6.305 -23.310 -11.132 1.00 98.44 149 ILE A N 1
ATOM 1192 C CA . ILE A 1 149 ? 6.527 -23.638 -9.719 1.00 98.44 149 ILE A CA 1
ATOM 1193 C C . ILE A 1 149 ? 5.300 -23.273 -8.887 1.00 98.44 149 ILE A C 1
ATOM 1195 O O . ILE A 1 149 ? 4.825 -24.097 -8.103 1.00 98.44 149 ILE A O 1
ATOM 1199 N N . VAL A 1 150 ? 4.767 -22.056 -9.046 1.00 97.81 150 VAL A N 1
ATOM 1200 C CA . VAL A 1 150 ? 3.591 -21.607 -8.286 1.00 97.81 150 VAL A CA 1
ATOM 1201 C C . VAL A 1 150 ? 2.375 -22.460 -8.633 1.00 97.81 150 VAL A C 1
ATOM 1203 O O . VAL A 1 150 ? 1.680 -22.922 -7.730 1.00 97.81 150 VAL A O 1
ATOM 1206 N N . ILE A 1 151 ? 2.145 -22.734 -9.919 1.00 96.19 151 ILE A N 1
ATOM 1207 C CA . ILE A 1 151 ? 1.010 -23.551 -10.370 1.00 96.19 151 ILE A CA 1
ATOM 1208 C C . ILE A 1 151 ? 1.117 -24.993 -9.834 1.00 96.19 151 ILE A C 1
ATOM 1210 O O . ILE A 1 151 ? 0.144 -25.524 -9.297 1.00 96.19 151 ILE A O 1
ATOM 1214 N N . ALA A 1 152 ? 2.299 -25.612 -9.909 1.00 98.06 152 ALA A N 1
ATOM 1215 C CA . ALA A 1 152 ? 2.546 -26.942 -9.353 1.00 98.06 152 ALA A CA 1
ATOM 1216 C C . ALA A 1 152 ? 2.402 -26.965 -7.822 1.00 98.06 152 ALA A C 1
ATOM 1218 O O . ALA A 1 152 ? 1.790 -27.876 -7.268 1.00 98.06 152 ALA A O 1
ATOM 1219 N N . THR A 1 153 ? 2.885 -25.929 -7.133 1.00 97.81 153 THR A N 1
ATOM 1220 C CA . THR A 1 153 ? 2.752 -25.789 -5.675 1.00 97.81 153 THR A CA 1
ATOM 1221 C C . THR A 1 153 ? 1.285 -25.649 -5.266 1.00 97.81 153 THR A C 1
ATOM 1223 O O . THR A 1 153 ? 0.855 -26.297 -4.314 1.00 97.81 153 THR A O 1
ATOM 1226 N N . LEU A 1 154 ? 0.480 -24.874 -6.003 1.00 94.75 154 LEU A N 1
ATOM 1227 C CA . LEU A 1 154 ? -0.968 -24.770 -5.780 1.00 94.75 154 LEU A CA 1
ATOM 1228 C C . LEU A 1 154 ? -1.679 -26.119 -5.961 1.00 94.75 154 LEU A C 1
ATOM 1230 O O . LEU A 1 154 ? -2.578 -26.437 -5.181 1.00 94.75 154 LEU A O 1
ATOM 1234 N N . GLU A 1 155 ? -1.260 -26.932 -6.937 1.00 96.56 155 GLU A N 1
ATOM 1235 C CA . GLU A 1 155 ? -1.754 -28.305 -7.090 1.00 96.56 155 GLU A CA 1
ATOM 1236 C C . GLU A 1 155 ? -1.356 -29.168 -5.885 1.00 96.56 155 GLU A C 1
ATOM 1238 O O . GLU A 1 155 ? -2.206 -29.812 -5.272 1.00 96.56 155 GLU A O 1
ATOM 1243 N N . MET A 1 156 ? -0.097 -29.123 -5.451 1.00 96.06 156 MET A N 1
ATOM 1244 C CA . MET A 1 156 ? 0.374 -29.859 -4.270 1.00 96.06 156 MET A CA 1
ATOM 1245 C C . MET A 1 156 ? -0.373 -29.454 -2.986 1.00 96.06 156 MET A C 1
ATOM 1247 O O . MET A 1 156 ? -0.750 -30.316 -2.188 1.00 96.06 156 MET A O 1
ATOM 1251 N N . LEU A 1 157 ? -0.698 -28.167 -2.813 1.00 93.88 157 LEU A N 1
ATOM 1252 C CA . LEU A 1 157 ? -1.472 -27.649 -1.673 1.00 93.88 157 LEU A CA 1
ATOM 1253 C C . LEU A 1 157 ? -2.910 -28.190 -1.593 1.00 93.88 157 LEU A C 1
ATOM 1255 O O . LEU A 1 157 ? -3.580 -27.986 -0.576 1.00 93.88 157 LEU A O 1
ATOM 1259 N N . ARG A 1 158 ? -3.403 -28.895 -2.621 1.00 90.62 158 ARG A N 1
ATOM 1260 C CA . ARG A 1 158 ? -4.691 -29.605 -2.554 1.00 90.62 158 ARG A CA 1
ATOM 1261 C C . ARG A 1 158 ? -4.659 -30.795 -1.597 1.00 90.62 158 ARG A C 1
ATOM 1263 O O . ARG A 1 158 ? -5.718 -31.195 -1.117 1.00 90.62 158 ARG A O 1
ATOM 1270 N N . ARG A 1 159 ? -3.477 -31.366 -1.328 1.00 89.19 159 ARG A N 1
ATOM 1271 C CA . ARG A 1 159 ? -3.294 -32.490 -0.390 1.00 89.19 159 ARG A CA 1
ATOM 1272 C C . ARG A 1 159 ? -2.231 -32.248 0.674 1.00 89.19 159 ARG A C 1
ATOM 1274 O O . ARG A 1 159 ? -2.332 -32.837 1.744 1.00 89.19 159 ARG A O 1
ATOM 1281 N N . ARG A 1 160 ? -1.239 -31.401 0.397 1.00 89.94 160 ARG A N 1
ATOM 1282 C CA . ARG A 1 160 ? -0.150 -31.087 1.324 1.00 89.94 160 ARG A CA 1
ATOM 1283 C C . ARG A 1 160 ? -0.449 -29.808 2.102 1.00 89.94 160 ARG A C 1
ATOM 1285 O O . ARG A 1 160 ? -0.888 -28.801 1.537 1.00 89.94 160 ARG A O 1
ATOM 1292 N N . SER A 1 161 ? -0.209 -29.826 3.408 1.00 87.94 161 SER A N 1
ATOM 1293 C CA . SER A 1 161 ? -0.497 -28.668 4.268 1.00 87.94 161 SER A CA 1
ATOM 1294 C C . SER A 1 161 ? 0.657 -27.671 4.317 1.00 87.94 161 SER A C 1
ATOM 1296 O O . SER A 1 161 ? 0.401 -26.471 4.417 1.00 87.94 161 SER A O 1
ATOM 1298 N N . ARG A 1 162 ? 1.898 -28.172 4.235 1.00 93.62 162 ARG A N 1
ATOM 1299 C CA . ARG A 1 162 ? 3.143 -27.394 4.304 1.00 93.62 162 ARG A CA 1
ATOM 1300 C C . ARG A 1 162 ? 4.116 -27.832 3.216 1.00 93.62 162 ARG A C 1
ATOM 1302 O O . ARG A 1 162 ? 4.500 -29.003 3.176 1.00 93.62 162 ARG A O 1
ATOM 1309 N N . ILE A 1 163 ? 4.528 -26.897 2.368 1.00 97.94 163 ILE A N 1
ATOM 1310 C CA . ILE A 1 163 ? 5.463 -27.141 1.261 1.00 97.94 163 ILE A CA 1
ATOM 1311 C C . ILE A 1 163 ? 6.675 -26.231 1.423 1.00 97.94 163 ILE A C 1
ATOM 1313 O O . ILE A 1 163 ? 6.527 -25.029 1.625 1.00 97.94 163 ILE A O 1
ATOM 1317 N N . LEU A 1 164 ? 7.875 -26.801 1.342 1.00 98.69 164 LEU A N 1
ATOM 1318 C CA . LEU A 1 164 ? 9.113 -26.024 1.339 1.00 98.69 164 LEU A CA 1
ATOM 1319 C C . LEU A 1 164 ? 9.612 -25.866 -0.098 1.00 98.69 164 LEU A C 1
ATOM 1321 O O . LEU A 1 164 ? 9.939 -26.854 -0.750 1.00 98.69 164 LEU A O 1
ATOM 1325 N N . TYR A 1 165 ? 9.685 -24.627 -0.570 1.00 98.81 165 TYR A N 1
ATOM 1326 C CA . TYR A 1 165 ? 10.342 -24.264 -1.819 1.00 98.81 165 TYR A CA 1
ATOM 1327 C C . TYR A 1 165 ? 11.806 -23.911 -1.534 1.00 98.81 165 TYR A C 1
ATOM 1329 O O . TYR A 1 165 ? 12.069 -22.991 -0.758 1.00 98.81 165 TYR A O 1
ATOM 1337 N N . ILE A 1 166 ? 12.743 -24.647 -2.131 1.00 98.81 166 ILE A N 1
ATOM 1338 C CA . ILE A 1 166 ? 14.188 -24.413 -2.029 1.00 98.81 166 ILE A CA 1
ATOM 1339 C C . ILE A 1 166 ? 14.703 -23.998 -3.404 1.00 98.81 166 ILE A C 1
ATOM 1341 O O . ILE A 1 166 ? 14.496 -24.718 -4.379 1.00 98.81 166 ILE A O 1
ATOM 1345 N N . ASP A 1 167 ? 15.398 -22.870 -3.452 1.00 98.69 167 ASP A N 1
ATOM 1346 C CA . ASP A 1 167 ? 15.906 -22.259 -4.674 1.00 98.69 167 ASP A CA 1
ATOM 1347 C C . ASP A 1 167 ? 17.430 -22.112 -4.605 1.00 98.69 167 ASP A C 1
ATOM 1349 O O . ASP A 1 167 ? 17.944 -21.397 -3.734 1.00 98.69 167 ASP A O 1
ATOM 1353 N N . ILE A 1 168 ? 18.132 -22.840 -5.482 1.00 98.25 168 ILE A N 1
ATOM 1354 C CA . ILE A 1 168 ? 19.598 -22.796 -5.630 1.00 98.25 168 ILE A CA 1
ATOM 1355 C C . ILE A 1 168 ? 20.045 -22.170 -6.963 1.00 98.25 168 ILE A C 1
ATOM 1357 O O . ILE A 1 168 ? 21.223 -22.271 -7.328 1.00 98.25 168 ILE A O 1
ATOM 1361 N N . ASP A 1 169 ? 19.122 -21.518 -7.677 1.00 98.06 169 ASP A N 1
ATOM 1362 C CA . ASP A 1 169 ? 19.443 -20.571 -8.745 1.00 98.06 169 ASP A CA 1
ATOM 1363 C C . ASP A 1 169 ? 20.290 -19.418 -8.194 1.00 98.06 169 ASP A C 1
ATOM 1365 O O . ASP A 1 169 ? 20.185 -19.041 -7.022 1.00 98.06 169 ASP A O 1
ATOM 1369 N N . VAL A 1 170 ? 21.134 -18.829 -9.039 1.00 96.94 170 VAL A N 1
ATOM 1370 C CA . VAL A 1 170 ? 21.903 -17.650 -8.620 1.00 96.94 170 VAL A CA 1
ATOM 1371 C C . VAL A 1 170 ? 21.012 -16.411 -8.468 1.00 96.94 170 VAL A C 1
ATOM 1373 O O . VAL A 1 170 ? 21.373 -15.503 -7.718 1.00 96.94 170 VAL A O 1
ATOM 1376 N N . HIS A 1 171 ? 19.859 -16.358 -9.140 1.00 96.94 171 HIS A N 1
ATOM 1377 C CA . HIS A 1 171 ? 18.895 -15.265 -9.047 1.00 96.94 171 HIS A CA 1
ATOM 1378 C C . HIS A 1 171 ? 17.843 -15.542 -7.968 1.00 96.94 171 HIS A C 1
ATOM 1380 O O . HIS A 1 171 ? 17.464 -16.677 -7.689 1.00 96.94 171 HIS A O 1
ATOM 1386 N N . HIS A 1 172 ? 17.339 -14.484 -7.335 1.00 96.62 172 HIS A N 1
ATOM 1387 C CA . HIS A 1 172 ? 16.263 -14.629 -6.358 1.00 96.62 172 HIS A CA 1
ATOM 1388 C C . HIS A 1 172 ? 14.944 -15.005 -7.052 1.00 96.62 172 HIS A C 1
ATOM 1390 O O . HIS A 1 172 ? 14.478 -14.255 -7.909 1.00 96.62 172 HIS A O 1
ATOM 1396 N N . GLY A 1 173 ? 14.307 -16.105 -6.628 1.00 90.38 173 GLY A N 1
ATOM 1397 C CA . GLY A 1 173 ? 12.980 -16.552 -7.081 1.00 90.38 173 GLY A CA 1
ATOM 1398 C C . GLY A 1 173 ? 11.822 -15.660 -6.625 1.00 90.38 173 GLY A C 1
ATOM 1399 O O . GLY A 1 173 ? 10.910 -16.080 -5.908 1.00 90.38 173 GLY A O 1
ATOM 1400 N N . ASP A 1 174 ? 11.857 -14.404 -7.049 1.00 93.06 174 ASP A N 1
ATOM 1401 C CA . ASP A 1 174 ? 10.994 -13.321 -6.604 1.00 93.06 174 ASP A CA 1
ATOM 1402 C C . ASP A 1 174 ? 9.527 -13.485 -7.022 1.00 93.06 174 ASP A C 1
ATOM 1404 O O . ASP A 1 174 ? 8.634 -13.028 -6.311 1.00 93.06 174 ASP A O 1
ATOM 1408 N N . GLY A 1 175 ? 9.241 -14.141 -8.149 1.00 89.44 175 GLY A N 1
ATOM 1409 C CA . GLY A 1 175 ? 7.875 -14.492 -8.550 1.00 89.44 175 GLY A CA 1
ATOM 1410 C C . GLY A 1 175 ? 7.239 -15.534 -7.625 1.00 89.44 175 GLY A C 1
ATOM 1411 O O . GLY A 1 175 ? 6.073 -15.396 -7.250 1.00 89.44 175 GLY A O 1
ATOM 1412 N N . VAL A 1 176 ? 8.015 -16.534 -7.190 1.00 93.94 176 VAL A N 1
ATOM 1413 C CA . VAL A 1 176 ? 7.554 -17.562 -6.239 1.00 93.94 176 VAL A CA 1
ATOM 1414 C C . VAL A 1 176 ? 7.388 -16.973 -4.835 1.00 93.94 176 VAL A C 1
ATOM 1416 O O . VAL A 1 176 ? 6.359 -17.208 -4.197 1.00 93.94 176 VAL A O 1
ATOM 1419 N N . GLN A 1 177 ? 8.349 -16.164 -4.366 1.00 95.44 177 GLN A N 1
ATOM 1420 C CA . GLN A 1 177 ? 8.240 -15.465 -3.078 1.00 95.44 177 GLN A CA 1
ATOM 1421 C C . GLN A 1 177 ? 7.004 -14.558 -3.032 1.00 95.44 177 GLN A C 1
ATOM 1423 O O . GLN A 1 177 ? 6.270 -14.584 -2.047 1.00 95.44 177 GLN A O 1
ATOM 1428 N N . GLU A 1 178 ? 6.755 -13.768 -4.079 1.00 86.44 178 GLU A N 1
ATOM 1429 C CA . GLU A 1 178 ? 5.597 -12.870 -4.145 1.00 86.44 178 GLU A CA 1
ATOM 1430 C C . GLU A 1 178 ? 4.269 -13.637 -4.089 1.00 86.44 178 GLU A C 1
ATOM 1432 O O . GLU A 1 178 ? 3.368 -13.257 -3.339 1.00 86.44 178 GLU A O 1
ATOM 1437 N N . ALA A 1 179 ? 4.160 -14.749 -4.824 1.00 77.81 179 ALA A N 1
ATOM 1438 C CA . ALA A 1 179 ? 2.944 -15.559 -4.872 1.00 77.81 179 ALA A CA 1
ATOM 1439 C C . ALA A 1 179 ? 2.527 -16.112 -3.500 1.00 77.81 179 ALA A C 1
ATOM 1441 O O . ALA A 1 179 ? 1.333 -16.249 -3.224 1.00 77.81 179 ALA A O 1
ATOM 1442 N N . PHE A 1 180 ? 3.503 -16.406 -2.637 1.00 91.50 180 PHE A N 1
ATOM 1443 C CA . PHE A 1 180 ? 3.278 -17.011 -1.325 1.00 91.50 180 PHE A CA 1
ATOM 1444 C C . PHE A 1 180 ? 3.624 -16.087 -0.148 1.00 91.50 180 PHE A C 1
ATOM 1446 O O . PHE A 1 180 ? 3.606 -16.522 1.001 1.00 91.50 180 PHE A O 1
ATOM 1453 N N . TYR A 1 181 ? 3.846 -14.792 -0.397 1.00 83.69 181 TYR A N 1
ATOM 1454 C CA . TYR A 1 181 ? 4.312 -13.830 0.612 1.00 83.69 181 TYR A CA 1
ATOM 1455 C C . TYR A 1 181 ? 3.376 -13.691 1.823 1.00 83.69 181 TYR A C 1
ATOM 1457 O O . TYR A 1 181 ? 3.802 -13.318 2.916 1.00 83.69 181 TYR A O 1
ATOM 1465 N N . LEU A 1 182 ? 2.089 -13.985 1.623 1.00 68.19 182 LEU A N 1
ATOM 1466 C CA . LEU A 1 182 ? 1.027 -13.840 2.617 1.00 68.19 182 LEU A CA 1
ATOM 1467 C C . LEU A 1 182 ? 0.556 -15.170 3.220 1.00 68.19 182 LEU A C 1
ATOM 1469 O O . LEU A 1 182 ? -0.473 -15.170 3.889 1.00 68.19 182 LEU A O 1
ATOM 1473 N N . THR A 1 183 ? 1.238 -16.299 2.986 1.00 75.56 183 THR A N 1
ATOM 1474 C CA . THR A 1 183 ? 0.835 -17.610 3.530 1.00 75.56 183 THR A CA 1
ATOM 1475 C C . THR A 1 183 ? 1.939 -18.280 4.344 1.00 75.56 183 THR A C 1
ATOM 1477 O O . THR A 1 183 ? 3.118 -18.146 4.050 1.00 75.56 183 THR A O 1
ATOM 1480 N N . ASP A 1 184 ? 1.540 -19.031 5.368 1.00 88.50 184 ASP A N 1
ATOM 1481 C CA . ASP A 1 184 ? 2.383 -19.934 6.158 1.00 88.50 184 ASP A CA 1
ATOM 1482 C C . ASP A 1 184 ? 2.439 -21.367 5.589 1.00 88.50 184 ASP A C 1
ATOM 1484 O O . ASP A 1 184 ? 3.266 -22.191 5.992 1.00 88.50 184 ASP A O 1
ATOM 1488 N N . ARG A 1 185 ? 1.572 -21.693 4.623 1.00 93.81 185 ARG A N 1
ATOM 1489 C CA . ARG A 1 185 ? 1.478 -23.031 4.011 1.00 93.81 185 ARG A CA 1
ATOM 1490 C C . ARG A 1 185 ? 2.576 -23.330 2.995 1.00 93.81 185 ARG A C 1
ATOM 1492 O O . ARG A 1 185 ? 2.771 -24.493 2.639 1.00 93.81 185 ARG A O 1
ATOM 1499 N N . VAL A 1 186 ? 3.284 -22.302 2.539 1.00 96.12 186 VAL A N 1
ATOM 1500 C CA . VAL A 1 186 ? 4.464 -22.436 1.687 1.00 96.12 186 VAL A CA 1
ATOM 1501 C C . VAL A 1 186 ? 5.580 -21.611 2.301 1.00 96.12 186 VAL A C 1
ATOM 1503 O O . VAL A 1 186 ? 5.398 -20.422 2.544 1.00 96.12 186 VAL A O 1
ATOM 1506 N N . MET A 1 187 ? 6.725 -22.239 2.551 1.00 97.62 187 MET A N 1
ATOM 1507 C CA . MET A 1 187 ? 7.934 -21.535 2.963 1.00 97.62 187 MET A CA 1
ATOM 1508 C C . MET A 1 187 ? 8.879 -21.419 1.775 1.00 97.62 187 MET A C 1
ATOM 1510 O O . MET A 1 187 ? 9.227 -22.441 1.186 1.00 97.62 187 MET A O 1
ATOM 1514 N N . THR A 1 188 ? 9.304 -20.204 1.432 1.00 98.31 188 THR A N 1
ATOM 1515 C CA . THR A 1 188 ? 10.342 -19.993 0.416 1.00 98.31 188 THR A CA 1
ATOM 1516 C C . THR A 1 188 ? 11.710 -19.890 1.075 1.00 98.31 188 THR A C 1
ATOM 1518 O O . THR A 1 188 ? 11.866 -19.230 2.101 1.00 98.31 188 THR A O 1
ATOM 1521 N N . LEU A 1 189 ? 12.705 -20.560 0.501 1.00 98.56 189 LEU A N 1
ATOM 1522 C CA . LEU A 1 189 ? 14.101 -20.506 0.916 1.00 98.56 189 LEU A CA 1
ATOM 1523 C C . LEU A 1 189 ? 14.984 -20.354 -0.324 1.00 98.56 189 LEU A C 1
ATOM 1525 O O . LEU A 1 189 ? 15.126 -21.306 -1.086 1.00 98.56 189 LEU A O 1
ATOM 1529 N N . SER A 1 190 ? 15.583 -19.179 -0.515 1.00 98.50 190 SER A N 1
ATOM 1530 C CA . SER A 1 190 ? 16.389 -18.876 -1.704 1.00 98.50 190 SER A CA 1
ATOM 1531 C C . SER A 1 190 ? 17.822 -18.487 -1.351 1.00 98.50 190 SER A C 1
ATOM 1533 O O . SER A 1 190 ? 18.043 -17.639 -0.482 1.00 98.50 190 SER A O 1
ATOM 1535 N N . PHE A 1 191 ? 18.781 -19.112 -2.041 1.00 98.38 191 PHE A N 1
ATOM 1536 C CA . PHE A 1 191 ? 20.222 -18.876 -1.926 1.00 98.38 191 PHE A CA 1
ATOM 1537 C C . PHE A 1 191 ? 20.755 -18.209 -3.194 1.00 98.38 191 PHE A C 1
ATOM 1539 O O . PHE A 1 191 ? 21.247 -18.884 -4.093 1.00 98.38 191 PHE A O 1
ATOM 1546 N N . HIS A 1 192 ? 20.697 -16.885 -3.238 1.00 97.62 192 HIS A N 1
ATOM 1547 C CA . HIS A 1 192 ? 20.947 -16.110 -4.452 1.00 97.62 192 HIS A CA 1
ATOM 1548 C C . HIS A 1 192 ? 22.079 -15.104 -4.263 1.00 97.62 192 HIS A C 1
ATOM 1550 O O . HIS A 1 192 ? 22.417 -14.703 -3.145 1.00 97.62 192 HIS A O 1
ATOM 1556 N N . MET A 1 193 ? 22.660 -14.665 -5.373 1.00 94.31 193 MET A N 1
ATOM 1557 C CA . MET A 1 193 ? 23.578 -13.541 -5.369 1.00 94.31 193 MET A CA 1
ATOM 1558 C C . MET A 1 193 ? 22.813 -12.246 -5.082 1.00 94.31 193 MET A C 1
ATOM 1560 O O . MET A 1 193 ? 21.757 -11.992 -5.655 1.00 94.31 193 MET A O 1
ATOM 1564 N N . PHE A 1 194 ? 23.353 -11.411 -4.197 1.00 88.69 194 PHE A N 1
ATOM 1565 C CA . PHE A 1 194 ? 22.739 -10.141 -3.821 1.00 88.69 194 PHE A CA 1
ATOM 1566 C C . PHE A 1 194 ? 23.796 -9.044 -3.640 1.00 88.69 194 PHE A C 1
ATOM 1568 O O . PHE A 1 194 ? 24.753 -9.205 -2.880 1.00 88.69 194 PHE A O 1
ATOM 1575 N N . GLY A 1 195 ? 23.608 -7.911 -4.321 1.00 75.81 195 GLY A N 1
ATOM 1576 C CA . GLY A 1 195 ? 24.559 -6.791 -4.375 1.00 75.81 195 GLY A CA 1
ATOM 1577 C C . GLY A 1 195 ? 24.788 -6.300 -5.811 1.00 75.81 195 GLY A C 1
ATOM 1578 O O . GLY A 1 195 ? 24.288 -6.908 -6.748 1.00 75.81 195 GLY A O 1
ATOM 1579 N N . ASP A 1 196 ? 25.507 -5.187 -5.988 1.00 68.06 196 ASP A N 1
ATOM 1580 C CA . ASP A 1 196 ? 25.972 -4.659 -7.289 1.00 68.06 196 ASP A CA 1
ATOM 1581 C C . ASP A 1 196 ? 24.914 -4.559 -8.413 1.00 68.06 196 ASP A C 1
ATOM 1583 O O . ASP A 1 196 ? 25.207 -4.835 -9.574 1.00 68.06 196 ASP A O 1
ATOM 1587 N N . ASN A 1 197 ? 23.676 -4.159 -8.089 1.00 68.00 197 ASN A N 1
ATOM 1588 C CA . ASN A 1 197 ? 22.552 -4.106 -9.043 1.00 68.00 197 ASN A CA 1
ATOM 1589 C C . ASN A 1 197 ? 22.284 -5.447 -9.768 1.00 68.00 197 ASN A C 1
ATOM 1591 O O . ASN A 1 197 ? 21.772 -5.453 -10.888 1.00 68.00 197 ASN A O 1
ATOM 1595 N N . PHE A 1 198 ? 22.626 -6.583 -9.147 1.00 86.19 198 PHE A N 1
ATOM 1596 C CA . PHE A 1 198 ? 22.354 -7.912 -9.689 1.00 86.19 198 PHE A CA 1
ATOM 1597 C C . PHE A 1 198 ? 20.840 -8.167 -9.773 1.00 86.19 198 PHE A C 1
ATOM 1599 O O . PHE A 1 198 ? 20.095 -7.898 -8.824 1.00 86.19 198 PHE A O 1
ATOM 1606 N N . PHE A 1 199 ? 20.376 -8.658 -10.924 1.00 88.12 199 PHE A N 1
ATOM 1607 C CA . PHE A 1 199 ? 18.963 -8.951 -11.167 1.00 88.12 199 PHE A CA 1
ATOM 1608 C C . PHE A 1 199 ? 18.455 -10.022 -10.179 1.00 88.12 199 PHE A C 1
ATOM 1610 O O . PHE A 1 199 ? 19.195 -10.957 -9.879 1.00 88.12 199 PHE A O 1
ATOM 1617 N N . PRO A 1 200 ? 17.215 -9.938 -9.660 1.00 87.56 200 PRO A N 1
ATOM 1618 C CA . PRO A 1 200 ? 16.174 -8.927 -9.911 1.00 87.56 200 PRO A CA 1
ATOM 1619 C C . PRO A 1 200 ? 16.222 -7.697 -8.978 1.00 87.56 200 PRO A C 1
ATOM 1621 O O . PRO A 1 200 ? 15.349 -6.833 -9.038 1.00 87.56 200 PRO A O 1
ATOM 1624 N N . GLY A 1 201 ? 17.205 -7.602 -8.079 1.00 79.69 201 GLY A N 1
ATOM 1625 C CA . GLY A 1 201 ? 17.266 -6.540 -7.065 1.00 79.69 201 GLY A CA 1
ATOM 1626 C C . GLY A 1 201 ? 16.301 -6.721 -5.880 1.00 79.69 201 GLY A C 1
ATOM 1627 O O . GLY A 1 201 ? 16.147 -5.803 -5.075 1.00 79.69 201 GLY A O 1
ATOM 1628 N N . THR A 1 202 ? 1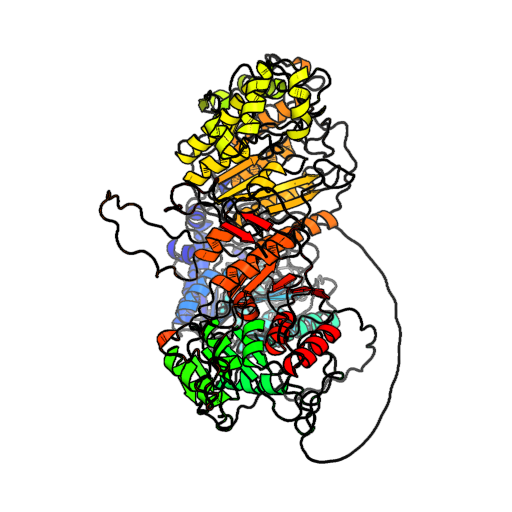5.670 -7.892 -5.758 1.00 85.56 202 THR A N 1
ATOM 1629 C CA . THR A 1 202 ? 14.874 -8.330 -4.592 1.00 85.56 202 THR A CA 1
ATOM 1630 C C . THR A 1 202 ? 15.614 -9.441 -3.831 1.00 85.56 202 THR A C 1
ATOM 1632 O O . THR A 1 202 ? 16.740 -9.782 -4.196 1.00 85.56 202 THR A O 1
ATOM 1635 N N . GLY A 1 203 ? 15.028 -9.994 -2.762 1.00 83.56 203 GLY A N 1
ATOM 1636 C CA . GLY A 1 203 ? 15.678 -11.042 -1.962 1.00 83.56 203 GLY A CA 1
ATOM 1637 C C . GLY A 1 203 ? 16.404 -10.490 -0.733 1.00 83.56 203 GLY A C 1
ATOM 1638 O O . GLY A 1 203 ? 17.332 -11.091 -0.193 1.00 83.56 203 GLY A O 1
ATOM 1639 N N . LEU A 1 204 ? 15.986 -9.322 -0.239 1.00 84.88 204 LEU A N 1
ATOM 1640 C CA . LEU A 1 204 ? 16.554 -8.761 0.983 1.00 84.88 204 LEU A CA 1
ATOM 1641 C C . LEU A 1 204 ? 16.285 -9.687 2.186 1.00 84.88 204 LEU A C 1
ATOM 1643 O O . LEU A 1 204 ? 15.170 -10.191 2.343 1.00 84.88 204 LEU A O 1
ATOM 1647 N N . PRO A 1 205 ? 17.220 -9.808 3.149 1.00 79.31 205 PRO A N 1
ATOM 1648 C CA . PRO A 1 205 ? 16.969 -10.516 4.410 1.00 79.31 205 PRO A CA 1
ATOM 1649 C C . PRO A 1 205 ? 15.758 -9.993 5.199 1.00 79.31 205 PRO A C 1
ATOM 1651 O O . PRO A 1 205 ? 15.212 -10.701 6.056 1.00 79.31 205 PRO A O 1
ATOM 1654 N N . SER A 1 206 ? 15.384 -8.727 4.979 1.00 77.69 206 SER A N 1
ATOM 1655 C CA . SER A 1 206 ? 14.232 -8.056 5.589 1.00 77.69 206 SER A CA 1
ATOM 1656 C C . SER A 1 206 ? 12.893 -8.367 4.919 1.00 77.69 206 SER A C 1
ATOM 1658 O O . SER A 1 206 ? 11.865 -8.036 5.502 1.00 77.69 206 SER A O 1
ATOM 1660 N N . GLU A 1 207 ? 12.885 -8.993 3.743 1.00 83.38 207 GLU A N 1
ATOM 1661 C CA . GLU A 1 207 ? 11.679 -9.536 3.113 1.00 83.38 207 GLU A CA 1
ATOM 1662 C C . GLU A 1 207 ? 11.366 -10.875 3.787 1.00 83.38 207 GLU A C 1
ATOM 1664 O O . GLU A 1 207 ? 12.087 -11.858 3.629 1.00 83.38 207 GLU A O 1
ATOM 1669 N N . LYS A 1 208 ? 10.353 -10.888 4.659 1.00 85.81 208 LYS A N 1
ATOM 1670 C CA . LYS A 1 208 ? 10.088 -12.025 5.561 1.00 85.81 208 LYS A CA 1
ATOM 1671 C C . LYS A 1 208 ? 8.743 -12.696 5.322 1.00 85.81 208 LYS A C 1
ATOM 1673 O O . LYS A 1 208 ? 8.442 -13.642 6.042 1.00 85.81 208 LYS A O 1
ATOM 1678 N N . GLY A 1 209 ? 7.962 -12.218 4.361 1.00 73.38 209 GLY A N 1
ATOM 1679 C CA . GLY A 1 209 ? 6.521 -12.448 4.295 1.00 73.38 209 GLY A CA 1
ATOM 1680 C C . GLY A 1 209 ? 5.752 -11.417 5.126 1.00 73.38 209 GLY A C 1
ATOM 1681 O O . GLY A 1 209 ? 6.352 -10.636 5.870 1.00 73.38 209 GLY A O 1
ATOM 1682 N N . ASP A 1 210 ? 4.431 -11.400 4.989 1.00 60.12 210 ASP A N 1
ATOM 1683 C CA . ASP A 1 210 ? 3.531 -10.477 5.689 1.00 60.12 210 ASP A CA 1
ATOM 1684 C C . ASP A 1 210 ? 2.231 -11.187 6.110 1.00 60.12 210 ASP A C 1
ATOM 1686 O O . ASP A 1 210 ? 1.914 -12.286 5.647 1.00 60.12 210 ASP A O 1
ATOM 1690 N N . GLY A 1 211 ? 1.495 -10.601 7.053 1.00 76.25 211 GLY A N 1
ATOM 1691 C CA . GLY A 1 211 ? 0.312 -11.223 7.645 1.00 76.25 211 GLY A CA 1
ATOM 1692 C C . GLY A 1 211 ? 0.627 -12.595 8.254 1.00 76.25 211 GLY A C 1
ATOM 1693 O O . GLY A 1 211 ? 1.554 -12.729 9.053 1.00 76.25 211 GLY A O 1
ATOM 1694 N N . ILE A 1 212 ? -0.139 -13.621 7.871 1.00 67.25 212 ILE A N 1
ATOM 1695 C CA . ILE A 1 212 ? 0.096 -15.006 8.319 1.00 67.25 212 ILE A CA 1
ATOM 1696 C C . ILE A 1 212 ? 1.377 -15.609 7.717 1.00 67.25 212 ILE A C 1
ATOM 1698 O O . ILE A 1 212 ? 1.967 -16.492 8.326 1.00 67.25 212 ILE A O 1
ATOM 1702 N N . GLY A 1 213 ? 1.844 -15.099 6.571 1.00 74.25 213 GLY A N 1
ATOM 1703 C CA . GLY A 1 213 ? 3.105 -15.503 5.942 1.00 74.25 213 GLY A CA 1
ATOM 1704 C C . GLY A 1 213 ? 4.346 -14.860 6.560 1.00 74.25 213 GLY A C 1
ATOM 1705 O O . GLY A 1 213 ? 5.466 -15.178 6.160 1.00 74.25 213 GLY A O 1
ATOM 1706 N N . LEU A 1 214 ? 4.193 -13.985 7.562 1.00 84.81 214 LEU A N 1
ATOM 1707 C CA . LEU A 1 214 ? 5.325 -13.368 8.248 1.00 84.81 214 LEU A CA 1
ATOM 1708 C C . LEU A 1 214 ? 6.211 -14.433 8.914 1.00 84.81 214 LEU A C 1
ATOM 1710 O O . LEU A 1 214 ? 5.811 -15.123 9.848 1.00 84.81 214 LEU A O 1
ATOM 1714 N N . GLY A 1 215 ? 7.457 -14.514 8.457 1.00 85.31 215 GLY A N 1
ATOM 1715 C CA . GLY A 1 215 ? 8.446 -15.500 8.880 1.00 85.31 215 GLY A CA 1
ATOM 1716 C C . GLY A 1 215 ? 8.737 -16.574 7.830 1.00 85.31 215 GLY A C 1
ATOM 1717 O O . GLY A 1 215 ? 9.828 -17.142 7.890 1.00 85.31 215 GLY A O 1
ATOM 1718 N N . TYR A 1 216 ? 7.847 -16.782 6.855 1.00 92.44 216 TYR A N 1
ATOM 1719 C CA . TYR A 1 216 ? 7.864 -17.904 5.907 1.00 92.44 216 TYR A CA 1
ATOM 1720 C C . TYR A 1 216 ? 8.560 -17.600 4.567 1.00 92.44 216 TYR A C 1
ATOM 1722 O O . TYR A 1 216 ? 8.644 -18.480 3.720 1.00 92.44 216 TYR A O 1
ATOM 1730 N N . ALA A 1 217 ? 9.141 -16.408 4.391 1.00 95.44 217 ALA A N 1
ATOM 1731 C CA . ALA A 1 217 ? 10.081 -16.133 3.296 1.00 95.44 217 ALA A CA 1
ATOM 1732 C C . ALA A 1 217 ? 11.517 -15.987 3.824 1.00 95.44 217 ALA A C 1
ATOM 1734 O O . ALA A 1 217 ? 11.787 -15.089 4.630 1.00 95.44 217 ALA A O 1
ATOM 1735 N N . LEU A 1 218 ? 12.429 -16.878 3.432 1.00 96.56 218 LEU A N 1
ATOM 1736 C CA . LEU A 1 218 ? 13.820 -16.947 3.889 1.00 96.56 218 LEU A CA 1
ATOM 1737 C C . LEU A 1 218 ? 14.787 -16.645 2.742 1.00 96.56 218 LEU A C 1
ATOM 1739 O O . LEU A 1 218 ? 15.042 -17.483 1.883 1.00 96.56 218 LEU A O 1
ATOM 1743 N N . ASN A 1 219 ? 15.392 -15.462 2.795 1.00 97.25 219 ASN A N 1
ATOM 1744 C CA . ASN A 1 219 ? 16.367 -15.025 1.805 1.00 97.25 219 ASN A CA 1
ATOM 1745 C C . ASN A 1 219 ? 17.785 -15.108 2.351 1.00 97.25 219 ASN A C 1
ATOM 1747 O O . ASN A 1 219 ? 18.093 -14.508 3.387 1.00 97.25 219 ASN A O 1
ATOM 1751 N N . VAL A 1 220 ? 18.636 -15.851 1.646 1.00 97.31 220 VAL A N 1
ATOM 1752 C CA . VAL A 1 220 ? 20.055 -16.023 1.947 1.00 97.31 220 VAL A CA 1
ATOM 1753 C C . VAL A 1 220 ? 20.865 -15.286 0.877 1.00 97.31 220 VAL A C 1
ATOM 1755 O O . VAL A 1 220 ? 21.227 -15.895 -0.129 1.00 97.31 220 VAL A O 1
ATOM 1758 N N . PRO A 1 221 ? 21.143 -13.982 1.068 1.00 94.44 221 PRO A N 1
ATOM 1759 C CA . PRO A 1 221 ? 21.964 -13.231 0.131 1.00 94.44 221 PRO A CA 1
ATOM 1760 C C . PRO A 1 221 ? 23.418 -13.696 0.217 1.00 94.44 221 PRO A C 1
ATOM 1762 O O . PRO A 1 221 ? 24.003 -13.752 1.302 1.00 94.44 221 PRO A O 1
ATOM 1765 N N . LEU A 1 222 ? 24.005 -14.007 -0.930 1.00 96.38 222 LEU A N 1
ATOM 1766 C CA . LEU A 1 222 ? 25.397 -14.410 -1.082 1.00 96.38 222 LEU A CA 1
ATOM 1767 C C . LEU A 1 222 ? 26.113 -13.443 -2.031 1.00 96.38 222 LEU A C 1
ATOM 1769 O O . LEU A 1 222 ? 25.496 -12.749 -2.836 1.00 96.38 222 LEU A O 1
ATOM 1773 N N . GLN A 1 223 ? 27.434 -13.381 -1.934 1.00 95.12 223 GLN A N 1
ATOM 1774 C CA . GLN A 1 223 ? 28.265 -12.528 -2.780 1.00 95.12 223 GLN A CA 1
ATOM 1775 C C . GLN A 1 223 ? 28.906 -13.338 -3.909 1.00 95.12 223 GLN A C 1
ATOM 1777 O O . GLN A 1 223 ? 28.932 -14.572 -3.879 1.00 95.12 223 GLN A O 1
ATOM 1782 N N . SER A 1 224 ? 29.454 -12.642 -4.903 1.00 94.81 224 SER A N 1
ATOM 1783 C CA . SER A 1 224 ? 30.119 -13.274 -6.042 1.00 94.81 224 SER A CA 1
ATOM 1784 C C . SER A 1 224 ? 31.275 -14.193 -5.626 1.00 94.81 224 SER A C 1
ATOM 1786 O O . SER A 1 224 ? 31.928 -14.025 -4.589 1.00 94.81 224 SER A O 1
ATOM 1788 N N . GLY A 1 225 ? 31.515 -15.195 -6.464 1.00 95.62 225 GLY A N 1
ATOM 1789 C CA . GLY A 1 225 ? 32.621 -16.132 -6.366 1.00 95.62 225 GLY A CA 1
ATOM 1790 C C . GLY A 1 225 ? 32.537 -17.143 -5.227 1.00 95.62 225 GLY A C 1
ATOM 1791 O O . GLY A 1 225 ? 33.561 -17.757 -4.930 1.00 95.62 225 GLY A O 1
ATOM 1792 N N . ILE A 1 226 ? 31.376 -17.335 -4.588 1.00 97.19 226 ILE A N 1
ATOM 1793 C CA . ILE A 1 226 ? 31.219 -18.397 -3.585 1.00 97.19 226 ILE A CA 1
ATOM 1794 C C . ILE A 1 226 ? 31.540 -19.766 -4.203 1.00 97.19 226 ILE A C 1
ATOM 1796 O O . ILE A 1 226 ? 31.075 -20.086 -5.297 1.00 97.19 226 ILE A O 1
ATOM 1800 N N . ASP A 1 227 ? 32.378 -20.542 -3.524 1.00 96.75 227 ASP A N 1
ATOM 1801 C CA . ASP A 1 227 ? 32.808 -21.882 -3.931 1.00 96.75 227 ASP A CA 1
ATOM 1802 C C . ASP A 1 227 ? 31.986 -22.984 -3.238 1.00 96.75 227 ASP A C 1
ATOM 1804 O O . ASP A 1 227 ? 31.160 -22.712 -2.363 1.00 96.75 227 ASP A O 1
ATOM 1808 N N . ASP A 1 228 ? 32.216 -24.238 -3.640 1.00 98.06 228 ASP A N 1
ATOM 1809 C CA . ASP A 1 228 ? 31.504 -25.412 -3.121 1.00 98.06 228 ASP A CA 1
ATOM 1810 C C . ASP A 1 228 ? 31.555 -25.506 -1.588 1.00 98.06 228 ASP A C 1
ATOM 1812 O O . ASP A 1 228 ? 30.525 -25.691 -0.938 1.00 98.06 228 ASP A O 1
ATOM 1816 N N . GLU A 1 229 ? 32.748 -25.363 -0.998 1.00 96.31 229 GLU A N 1
ATOM 1817 C CA . GLU A 1 229 ? 32.957 -25.518 0.445 1.00 96.31 229 GLU A CA 1
ATOM 1818 C C . GLU A 1 229 ? 32.153 -24.474 1.225 1.00 96.31 229 GLU A C 1
ATOM 1820 O O . GLU A 1 229 ? 31.405 -24.805 2.155 1.00 96.31 229 GLU A O 1
ATOM 1825 N N . MET A 1 230 ? 32.261 -23.208 0.818 1.00 96.38 230 MET A N 1
ATOM 1826 C CA . MET A 1 230 ? 31.591 -22.117 1.503 1.00 96.38 230 MET A CA 1
ATOM 1827 C C . MET A 1 230 ? 30.077 -22.142 1.283 1.00 96.38 230 MET A C 1
ATOM 1829 O O . MET A 1 230 ? 29.328 -21.937 2.244 1.00 96.38 230 MET A O 1
ATOM 1833 N N . TYR A 1 231 ? 29.612 -22.465 0.073 1.00 98.44 231 TYR A N 1
ATOM 1834 C CA . TYR A 1 231 ? 28.185 -22.610 -0.214 1.00 98.44 231 TYR A CA 1
ATOM 1835 C C . TYR A 1 231 ? 27.572 -23.753 0.602 1.00 98.44 231 TYR A C 1
ATOM 1837 O O . TYR A 1 231 ? 26.542 -23.572 1.250 1.00 98.44 231 TYR A O 1
ATOM 1845 N N . HIS A 1 232 ? 28.234 -24.913 0.695 1.00 98.31 232 HIS A N 1
ATOM 1846 C CA . HIS A 1 232 ? 27.752 -26.025 1.526 1.00 98.31 232 HIS A CA 1
ATOM 1847 C C . HIS A 1 232 ? 27.741 -25.696 3.018 1.00 98.31 232 HIS A C 1
ATOM 1849 O O . HIS A 1 232 ? 26.851 -26.171 3.731 1.00 98.31 232 HIS A O 1
ATOM 1855 N N . SER A 1 233 ? 28.687 -24.875 3.489 1.00 95.88 233 SER A N 1
ATOM 1856 C CA . SER A 1 233 ? 28.781 -24.464 4.897 1.00 95.88 233 SER A CA 1
ATOM 1857 C C . SER A 1 233 ? 27.567 -23.655 5.385 1.00 95.88 233 SER A C 1
ATOM 1859 O O . SER A 1 233 ? 27.280 -23.640 6.590 1.00 95.88 233 SER A O 1
ATOM 1861 N N . ILE A 1 234 ? 26.828 -23.029 4.459 1.00 97.38 234 ILE A N 1
ATOM 1862 C CA . ILE A 1 234 ? 25.570 -22.325 4.730 1.00 97.38 234 ILE A CA 1
ATOM 1863 C C . ILE A 1 234 ? 24.347 -23.107 4.263 1.00 97.38 234 ILE A C 1
ATOM 1865 O O . ILE A 1 234 ? 23.392 -23.223 5.031 1.00 97.38 234 ILE A O 1
ATOM 1869 N N . PHE A 1 235 ? 24.390 -23.702 3.070 1.00 98.62 235 PHE A N 1
ATOM 1870 C CA . PHE A 1 235 ? 23.269 -24.422 2.471 1.00 98.62 235 PHE A CA 1
ATOM 1871 C C . PHE A 1 235 ? 22.794 -25.576 3.354 1.00 98.62 235 PHE A C 1
ATOM 1873 O O . PHE A 1 235 ? 21.637 -25.595 3.779 1.00 98.62 235 PHE A O 1
ATOM 1880 N N . LYS A 1 236 ? 23.691 -26.513 3.701 1.00 97.94 236 LYS A N 1
ATOM 1881 C CA . LYS A 1 236 ? 23.306 -27.724 4.446 1.00 97.94 236 LYS A CA 1
ATOM 1882 C C . LYS A 1 236 ? 22.725 -27.380 5.824 1.00 97.94 236 LYS A C 1
ATOM 1884 O O . LYS A 1 236 ? 21.638 -27.870 6.134 1.00 97.94 236 LYS A O 1
ATOM 1889 N N . PRO A 1 237 ? 23.356 -26.514 6.648 1.00 95.88 237 PRO A N 1
ATOM 1890 C CA . PRO A 1 237 ? 22.792 -26.167 7.950 1.00 95.88 237 PRO A CA 1
ATOM 1891 C C . PRO A 1 237 ? 21.482 -25.378 7.857 1.00 95.88 237 PRO A C 1
ATOM 1893 O O . PRO A 1 237 ? 20.578 -25.629 8.650 1.00 95.88 237 PRO A O 1
ATOM 1896 N N . VAL A 1 238 ? 21.355 -24.444 6.905 1.00 97.81 238 VAL A N 1
ATOM 1897 C CA . VAL A 1 238 ? 20.126 -23.651 6.728 1.00 97.81 238 VAL A CA 1
ATOM 1898 C C . VAL A 1 238 ? 18.963 -24.520 6.273 1.00 97.81 238 VAL A C 1
ATOM 1900 O O . VAL A 1 238 ? 17.891 -24.437 6.869 1.00 97.81 238 VAL A O 1
ATOM 1903 N N . VAL A 1 239 ? 19.163 -25.398 5.291 1.00 98.25 239 VAL A N 1
ATOM 1904 C CA . VAL A 1 239 ? 18.110 -26.317 4.839 1.00 98.25 239 VAL A CA 1
ATOM 1905 C C . VAL A 1 239 ? 17.729 -27.303 5.950 1.00 98.25 239 VAL A C 1
ATOM 1907 O O . VAL A 1 239 ? 16.538 -27.485 6.204 1.00 98.25 239 VAL A O 1
ATOM 1910 N N . ALA A 1 240 ? 18.705 -27.882 6.666 1.00 95.88 240 ALA A N 1
ATOM 1911 C CA . ALA A 1 240 ? 18.439 -28.786 7.792 1.00 95.88 240 ALA A CA 1
ATOM 1912 C C . ALA A 1 240 ? 17.562 -28.122 8.859 1.00 95.88 240 ALA A C 1
ATOM 1914 O O . ALA A 1 240 ? 16.549 -28.680 9.283 1.00 95.88 240 ALA A O 1
ATOM 1915 N N . GLU A 1 241 ? 17.946 -26.915 9.274 1.00 94.44 241 GLU A N 1
ATOM 1916 C CA . GLU A 1 241 ? 17.234 -26.166 10.302 1.00 94.44 241 GLU A CA 1
ATOM 1917 C C . GLU A 1 241 ? 15.852 -25.723 9.813 1.00 94.44 241 GLU A C 1
ATOM 1919 O O . GLU A 1 241 ? 14.891 -25.738 10.581 1.00 94.44 241 GLU A O 1
ATOM 1924 N N . THR A 1 242 ? 15.727 -25.386 8.528 1.00 96.19 242 THR A N 1
ATOM 1925 C CA . THR A 1 242 ? 14.446 -25.018 7.917 1.00 96.19 242 THR A CA 1
ATOM 1926 C C . THR A 1 242 ? 13.487 -26.200 7.928 1.00 96.19 242 THR A C 1
ATOM 1928 O O . THR A 1 242 ? 12.377 -26.070 8.434 1.00 96.19 242 THR A O 1
ATOM 1931 N N . VAL A 1 243 ? 13.917 -27.381 7.471 1.00 94.56 243 VAL A N 1
ATOM 1932 C CA . VAL A 1 243 ? 13.089 -28.597 7.516 1.00 94.56 243 VAL A CA 1
ATOM 1933 C C . VAL A 1 243 ? 12.753 -28.987 8.953 1.00 94.56 243 VAL A C 1
ATOM 1935 O O . VAL A 1 243 ? 11.611 -29.345 9.238 1.00 94.56 243 VAL A O 1
ATOM 1938 N N . ARG A 1 244 ? 13.704 -28.853 9.883 1.00 91.50 244 ARG A N 1
ATOM 1939 C CA . ARG A 1 244 ? 13.476 -29.127 11.307 1.00 91.50 244 ARG A CA 1
ATOM 1940 C C . ARG A 1 244 ? 12.408 -28.211 11.911 1.00 91.50 244 ARG A C 1
ATOM 1942 O O . ARG A 1 244 ? 11.562 -28.691 12.664 1.00 91.50 244 ARG A O 1
ATOM 1949 N N . CYS A 1 245 ? 12.467 -26.912 11.619 1.00 87.25 245 CYS A N 1
ATOM 1950 C CA . CYS A 1 245 ? 11.571 -25.907 12.191 1.00 87.25 245 CYS A CA 1
ATOM 1951 C C . CYS A 1 245 ? 10.205 -25.880 11.503 1.00 87.25 245 CYS A C 1
ATOM 1953 O O . CYS A 1 245 ? 9.186 -25.826 12.184 1.00 87.25 245 CYS A O 1
ATOM 1955 N N . TYR A 1 246 ? 10.182 -25.930 10.172 1.00 92.88 246 TYR A N 1
ATOM 1956 C CA . TYR A 1 246 ? 8.964 -25.813 9.374 1.00 92.88 246 TYR A CA 1
ATOM 1957 C C . TYR A 1 246 ? 8.217 -27.142 9.204 1.00 92.88 246 TYR A C 1
ATOM 1959 O O . TYR A 1 246 ? 7.004 -27.154 8.998 1.00 92.88 246 TYR A O 1
ATOM 1967 N N . GLN A 1 247 ? 8.925 -28.271 9.310 1.00 92.88 247 GLN A N 1
ATOM 1968 C CA . GLN A 1 247 ? 8.379 -29.619 9.127 1.00 92.88 247 GLN A CA 1
ATOM 1969 C C . GLN A 1 247 ? 7.528 -29.748 7.847 1.00 92.88 247 GLN A C 1
ATOM 1971 O O . GLN A 1 247 ? 6.335 -30.062 7.943 1.00 92.88 247 GLN A O 1
ATOM 1976 N N . PRO A 1 248 ? 8.085 -29.456 6.656 1.00 96.25 248 PRO A N 1
ATOM 1977 C CA . PRO A 1 248 ? 7.347 -29.582 5.404 1.00 96.25 248 PRO A CA 1
ATOM 1978 C C . PRO A 1 248 ? 6.959 -31.038 5.127 1.00 96.25 248 PRO A C 1
ATOM 1980 O O . PRO A 1 248 ? 7.672 -31.969 5.497 1.00 96.25 248 PRO A O 1
ATOM 1983 N N . GLU A 1 249 ? 5.833 -31.229 4.445 1.00 95.75 249 GLU A N 1
ATOM 1984 C CA . GLU A 1 249 ? 5.370 -32.546 3.987 1.00 95.75 249 GLU A CA 1
ATOM 1985 C C . GLU A 1 249 ? 5.943 -32.909 2.613 1.00 95.75 249 GLU A C 1
ATOM 1987 O O . GLU A 1 249 ? 5.947 -34.075 2.231 1.00 95.75 249 GLU A O 1
ATOM 1992 N N . CYS A 1 250 ? 6.391 -31.906 1.858 1.00 96.69 250 CYS A N 1
ATOM 1993 C CA . CYS A 1 250 ? 6.948 -32.058 0.523 1.00 96.69 250 CYS A CA 1
ATOM 1994 C C . CYS A 1 250 ? 7.894 -30.890 0.214 1.00 96.69 250 CYS A C 1
ATOM 1996 O O . CYS A 1 250 ? 7.727 -29.789 0.753 1.00 96.69 250 CYS A O 1
ATOM 1998 N N . ILE A 1 251 ? 8.860 -31.126 -0.673 1.00 98.75 251 ILE A N 1
ATOM 1999 C CA . ILE A 1 251 ? 9.810 -30.117 -1.150 1.00 98.75 251 ILE A CA 1
ATOM 2000 C C . ILE A 1 251 ? 9.570 -29.829 -2.636 1.00 98.75 251 ILE A C 1
ATOM 2002 O O . ILE A 1 251 ? 9.310 -30.742 -3.418 1.00 98.75 251 ILE A O 1
ATOM 2006 N N . VAL A 1 252 ? 9.682 -28.563 -3.027 1.00 98.81 252 VAL A N 1
ATOM 2007 C CA . VAL A 1 252 ? 9.919 -28.164 -4.417 1.00 98.81 252 VAL A CA 1
ATOM 2008 C C . VAL A 1 252 ? 11.346 -27.633 -4.482 1.00 98.81 252 VAL A C 1
ATOM 2010 O O . VAL A 1 252 ? 11.655 -26.642 -3.827 1.00 98.81 252 VAL A O 1
ATOM 2013 N N . LEU A 1 253 ? 12.219 -28.321 -5.212 1.00 98.81 253 LEU A N 1
ATOM 2014 C CA . LEU A 1 253 ? 13.624 -27.964 -5.375 1.00 98.81 253 LEU A CA 1
ATOM 2015 C C . LEU A 1 253 ? 13.837 -27.408 -6.784 1.00 98.81 253 LEU A C 1
ATOM 2017 O O . LEU A 1 253 ? 13.717 -28.143 -7.766 1.00 98.81 253 LEU A O 1
ATOM 2021 N N . GLN A 1 254 ? 14.135 -26.115 -6.868 1.00 98.50 254 GLN A N 1
ATOM 2022 C CA . GLN A 1 254 ? 14.544 -25.444 -8.096 1.00 98.50 254 GLN A CA 1
ATOM 2023 C C . GLN A 1 254 ? 16.064 -25.566 -8.217 1.00 98.50 254 GLN A C 1
ATOM 2025 O O . GLN A 1 254 ? 16.786 -25.179 -7.300 1.00 98.50 254 GLN A O 1
ATOM 2030 N N . CYS A 1 255 ? 16.524 -26.151 -9.323 1.00 98.19 255 CYS A N 1
ATOM 2031 C CA . CYS A 1 255 ? 17.922 -26.472 -9.607 1.00 98.19 255 CYS A CA 1
ATOM 2032 C C . CYS A 1 255 ? 18.446 -25.640 -10.790 1.00 98.19 255 CYS A C 1
ATOM 2034 O O . CYS A 1 255 ? 18.955 -26.182 -11.782 1.00 98.19 255 CYS A O 1
ATOM 2036 N N . GLY A 1 256 ? 18.317 -24.314 -10.700 1.00 97.56 256 GLY A N 1
ATOM 2037 C CA . GLY A 1 256 ? 18.956 -23.375 -11.616 1.00 97.56 256 GLY A CA 1
ATOM 2038 C C . GLY A 1 256 ? 20.458 -23.640 -11.699 1.00 97.56 256 GLY A C 1
ATOM 2039 O O . GLY A 1 256 ? 21.150 -23.736 -10.685 1.00 97.56 256 GLY A O 1
ATOM 2040 N N . ALA A 1 257 ? 20.962 -23.829 -12.918 1.00 97.38 257 ALA A N 1
ATOM 2041 C CA . ALA A 1 257 ? 22.353 -24.209 -13.173 1.00 97.38 257 ALA A CA 1
ATOM 2042 C C . ALA A 1 257 ? 23.255 -22.998 -13.479 1.00 97.38 257 ALA A C 1
ATOM 2044 O O . ALA A 1 257 ? 24.403 -23.165 -13.888 1.00 97.38 257 ALA A O 1
ATOM 2045 N N . ASP A 1 258 ? 22.747 -21.779 -13.308 1.00 96.75 258 ASP A N 1
ATOM 2046 C CA . ASP A 1 258 ? 23.510 -20.532 -13.404 1.00 96.75 258 ASP A CA 1
ATOM 2047 C C . ASP A 1 258 ? 24.289 -20.191 -12.128 1.00 96.75 258 ASP A C 1
ATOM 2049 O O . ASP A 1 258 ? 25.169 -19.339 -12.163 1.00 96.75 258 ASP A O 1
ATOM 2053 N N . SER A 1 259 ? 24.081 -20.915 -11.027 1.00 96.88 259 SER A N 1
ATOM 2054 C CA . SER A 1 259 ? 24.986 -20.887 -9.870 1.00 96.88 259 SER A CA 1
ATOM 2055 C C . SER A 1 259 ? 26.311 -21.632 -10.111 1.00 96.88 259 SER A C 1
ATOM 2057 O O . SER A 1 259 ? 27.219 -21.573 -9.278 1.00 96.88 259 SER A O 1
ATOM 2059 N N . LEU A 1 260 ? 26.466 -22.310 -11.255 1.00 97.38 260 LEU A N 1
ATOM 2060 C CA . LEU A 1 260 ? 27.725 -22.936 -11.656 1.00 97.38 260 LEU A CA 1
ATOM 2061 C C . LEU A 1 260 ? 28.776 -21.901 -12.076 1.00 97.38 260 LEU A C 1
ATOM 2063 O O . LEU A 1 260 ? 28.471 -20.893 -12.712 1.00 97.38 260 LEU A O 1
ATOM 2067 N N . GLY A 1 261 ? 30.045 -22.217 -11.820 1.00 94.62 261 GLY A N 1
ATOM 2068 C CA . GLY A 1 261 ? 31.158 -21.475 -12.405 1.00 94.62 261 GLY A CA 1
ATOM 2069 C C . GLY A 1 261 ? 31.133 -21.507 -13.937 1.00 94.62 261 GLY A C 1
ATOM 2070 O O . GLY A 1 261 ? 30.771 -22.515 -14.550 1.00 94.62 261 GLY A O 1
ATOM 2071 N N . GLU A 1 262 ? 31.555 -20.400 -14.553 1.00 90.12 262 GLU A N 1
ATOM 2072 C CA . GLU A 1 262 ? 31.548 -20.183 -16.013 1.00 90.12 262 GLU A CA 1
ATOM 2073 C C . GLU A 1 262 ? 30.153 -20.163 -16.664 1.00 90.12 262 GLU A C 1
ATOM 2075 O O . GLU A 1 262 ? 30.012 -20.327 -17.887 1.00 90.12 262 GLU A O 1
ATOM 2080 N N . ASP A 1 263 ? 29.103 -19.964 -15.871 1.00 95.25 263 ASP A N 1
ATOM 2081 C CA . ASP A 1 263 ? 27.835 -19.522 -16.423 1.00 95.25 263 ASP A CA 1
ATOM 2082 C C . ASP A 1 263 ? 27.969 -18.115 -17.050 1.00 95.25 263 ASP A C 1
ATOM 2084 O O . ASP A 1 263 ? 28.874 -17.346 -16.729 1.00 95.25 263 ASP A O 1
ATOM 2088 N N . ARG A 1 264 ? 27.112 -17.793 -18.028 1.00 92.31 264 ARG A N 1
ATOM 2089 C CA . ARG A 1 264 ? 27.187 -16.511 -18.749 1.00 92.31 264 ARG A CA 1
ATOM 2090 C C . ARG A 1 264 ? 26.610 -15.339 -17.964 1.00 92.31 264 ARG A C 1
ATOM 2092 O O . ARG A 1 264 ? 26.979 -14.209 -18.273 1.00 92.31 264 ARG A O 1
ATOM 2099 N N . LEU A 1 265 ? 25.676 -15.596 -17.049 1.00 91.25 265 LEU A N 1
ATOM 2100 C CA . LEU A 1 265 ? 24.968 -14.565 -16.284 1.00 91.25 265 LEU A CA 1
ATOM 2101 C C . LEU A 1 265 ? 25.162 -14.717 -14.769 1.00 91.25 265 LEU A C 1
ATOM 2103 O O . LEU A 1 265 ? 25.002 -13.734 -14.052 1.00 91.25 265 LEU A O 1
ATOM 2107 N N . GLY A 1 266 ? 25.535 -15.904 -14.284 1.00 90.69 266 GLY A N 1
ATOM 2108 C CA . GLY A 1 266 ? 25.881 -16.128 -12.883 1.00 90.69 266 GLY A CA 1
ATOM 2109 C C . GLY A 1 266 ? 27.354 -15.891 -12.551 1.00 90.69 266 GLY A C 1
ATOM 2110 O O . GLY A 1 266 ? 28.243 -16.062 -13.383 1.00 90.69 266 GLY A O 1
ATOM 2111 N N . TYR A 1 267 ? 27.616 -15.520 -11.295 1.00 92.62 267 TYR A N 1
ATOM 2112 C CA . TYR A 1 267 ? 28.961 -15.180 -10.806 1.00 92.62 267 TYR A CA 1
ATOM 2113 C C . TYR A 1 267 ? 29.425 -16.049 -9.631 1.00 92.62 267 TYR A C 1
ATOM 2115 O O . TYR A 1 267 ? 30.352 -15.674 -8.913 1.00 92.62 267 TYR A O 1
ATOM 2123 N N . PHE A 1 268 ? 28.780 -17.187 -9.380 1.00 96.62 268 PHE A N 1
ATOM 2124 C CA . PHE A 1 268 ? 29.246 -18.166 -8.394 1.00 96.62 268 PHE A CA 1
ATOM 2125 C C . PHE A 1 268 ? 30.313 -19.088 -8.997 1.00 96.62 268 PHE A C 1
ATOM 2127 O O . PHE A 1 268 ? 30.531 -19.103 -10.204 1.00 96.62 268 PHE A O 1
ATOM 2134 N N . ASN A 1 269 ? 31.014 -19.837 -8.145 1.00 97.44 269 ASN A N 1
ATOM 2135 C CA . ASN A 1 269 ? 32.048 -20.796 -8.538 1.00 97.44 269 ASN A CA 1
ATOM 2136 C C . ASN A 1 269 ? 31.639 -22.238 -8.199 1.00 97.44 269 ASN A C 1
ATOM 2138 O O . ASN A 1 269 ? 32.509 -23.061 -7.905 1.00 97.44 269 ASN A O 1
ATOM 2142 N N . LEU A 1 270 ? 30.339 -22.562 -8.195 1.00 98.00 270 LEU A N 1
ATOM 2143 C CA . LEU A 1 270 ? 29.935 -23.931 -7.887 1.00 98.00 270 LEU A CA 1
ATOM 2144 C C . LEU A 1 270 ? 30.366 -24.878 -9.002 1.00 98.00 270 LEU A C 1
ATOM 2146 O O . LEU A 1 270 ? 30.211 -24.597 -10.194 1.00 98.00 270 LEU A O 1
ATOM 2150 N N . THR A 1 271 ? 30.900 -26.030 -8.619 1.00 98.19 271 THR A N 1
ATOM 2151 C CA . THR A 1 271 ? 31.141 -27.122 -9.558 1.00 98.19 271 THR A CA 1
ATOM 2152 C C . THR A 1 271 ? 29.867 -27.943 -9.735 1.00 98.19 271 THR A C 1
ATOM 2154 O O . THR A 1 271 ? 28.984 -27.952 -8.879 1.00 98.19 271 THR A O 1
ATOM 2157 N N . ILE A 1 272 ? 29.789 -28.730 -10.811 1.00 98.19 272 ILE A N 1
ATOM 2158 C CA . ILE A 1 272 ? 28.686 -29.689 -11.010 1.00 98.19 272 ILE A CA 1
ATOM 2159 C C . ILE A 1 272 ? 28.568 -30.665 -9.829 1.00 98.19 272 ILE A C 1
ATOM 2161 O O . ILE A 1 272 ? 27.470 -31.059 -9.440 1.00 98.19 272 ILE A O 1
ATOM 2165 N N . LYS A 1 273 ? 29.702 -31.035 -9.220 1.00 97.88 273 LYS A N 1
ATOM 2166 C CA . LYS A 1 273 ? 29.716 -31.905 -8.041 1.00 97.88 273 LYS A CA 1
ATOM 2167 C C . LYS A 1 273 ? 29.201 -31.174 -6.804 1.00 97.88 273 LYS A C 1
ATOM 2169 O O . LYS A 1 273 ? 28.455 -31.781 -6.040 1.00 97.88 273 LYS A O 1
ATOM 2174 N N . GLY A 1 274 ? 29.567 -29.906 -6.624 1.00 97.75 274 GLY A N 1
ATOM 2175 C CA . GLY A 1 274 ? 29.077 -29.062 -5.538 1.00 97.75 274 GLY A CA 1
ATOM 2176 C C . GLY A 1 274 ? 27.578 -28.797 -5.621 1.00 97.75 274 GLY A C 1
ATOM 2177 O O . GLY A 1 274 ? 26.865 -28.948 -4.630 1.00 97.75 274 GLY A O 1
ATOM 2178 N N . HIS A 1 275 ? 27.076 -28.497 -6.815 1.00 98.06 275 HIS A N 1
ATOM 2179 C CA . HIS A 1 275 ? 25.647 -28.323 -7.070 1.00 98.06 275 HIS A CA 1
ATOM 2180 C C . HIS A 1 275 ? 24.876 -29.637 -6.832 1.00 98.06 275 HIS A C 1
ATOM 2182 O O . HIS A 1 275 ? 23.982 -29.696 -5.986 1.00 98.06 275 HIS A O 1
ATOM 2188 N N . GLY A 1 276 ? 25.354 -30.757 -7.389 1.00 98.31 276 GLY A N 1
ATOM 2189 C CA . GLY A 1 276 ? 24.771 -32.081 -7.137 1.00 98.31 276 GLY A CA 1
ATOM 2190 C C . GLY A 1 276 ? 24.855 -32.560 -5.679 1.00 98.31 276 GLY A C 1
ATOM 2191 O O . GLY A 1 276 ? 24.043 -33.376 -5.247 1.00 98.31 276 GLY A O 1
ATOM 2192 N N . GLU A 1 277 ? 25.795 -32.054 -4.879 1.00 98.44 277 GLU A N 1
ATOM 2193 C CA . GLU A 1 277 ? 25.846 -32.316 -3.437 1.00 98.44 277 GLU A CA 1
ATOM 2194 C C . GLU A 1 277 ? 24.710 -31.611 -2.675 1.00 98.44 277 GLU A C 1
ATOM 2196 O O . GLU A 1 277 ? 24.235 -32.140 -1.667 1.00 98.44 277 GLU A O 1
ATOM 2201 N N . CYS A 1 278 ? 24.208 -30.478 -3.179 1.00 98.56 278 CYS A N 1
ATOM 2202 C CA . CYS A 1 278 ? 23.002 -29.838 -2.650 1.00 98.56 278 CYS A CA 1
ATOM 2203 C C . CYS A 1 278 ? 21.775 -30.729 -2.890 1.00 98.56 278 CYS A C 1
ATOM 2205 O O . CYS A 1 278 ? 21.032 -31.018 -1.949 1.00 98.56 278 CYS A O 1
ATOM 2207 N N . VAL A 1 279 ? 21.630 -31.274 -4.104 1.00 98.62 279 VAL A N 1
ATOM 2208 C CA . VAL A 1 279 ? 20.570 -32.245 -4.437 1.00 98.62 279 VAL A CA 1
ATOM 2209 C C . VAL A 1 279 ? 20.677 -33.513 -3.593 1.00 98.62 279 VAL A C 1
ATOM 2211 O O . VAL A 1 279 ? 19.674 -33.979 -3.048 1.00 98.62 279 VAL A O 1
ATOM 2214 N N . ARG A 1 280 ? 21.890 -34.058 -3.419 1.00 98.50 280 ARG A N 1
ATOM 2215 C CA . ARG A 1 280 ? 22.136 -35.226 -2.555 1.00 98.50 280 ARG A CA 1
ATOM 2216 C C . ARG A 1 280 ? 21.679 -34.957 -1.125 1.00 98.50 280 ARG A C 1
ATOM 2218 O O . ARG A 1 280 ? 21.035 -35.811 -0.516 1.00 98.50 280 ARG A O 1
ATOM 2225 N N . PHE A 1 281 ? 21.997 -33.772 -0.606 1.00 98.62 281 PHE A N 1
ATOM 2226 C CA . PHE A 1 281 ? 21.611 -33.368 0.736 1.00 98.62 281 PHE A CA 1
ATOM 2227 C C . PHE A 1 281 ? 20.090 -33.262 0.883 1.00 98.62 281 PHE A C 1
ATOM 2229 O O . PHE A 1 281 ? 19.537 -33.883 1.788 1.00 98.62 281 PHE A O 1
ATOM 2236 N N . VAL A 1 282 ? 19.398 -32.562 -0.022 1.00 98.38 282 VAL A N 1
ATOM 2237 C CA . VAL A 1 282 ? 17.931 -32.427 0.038 1.00 98.38 282 VAL A CA 1
ATOM 2238 C C . VAL A 1 282 ? 17.247 -33.791 -0.094 1.00 98.38 282 VAL A C 1
ATOM 2240 O O . VAL A 1 282 ? 16.365 -34.113 0.700 1.00 98.38 282 VAL A O 1
ATOM 2243 N N . LYS A 1 283 ? 17.715 -34.649 -1.010 1.00 97.88 283 LYS A N 1
ATOM 2244 C CA . LYS A 1 283 ? 17.235 -36.033 -1.149 1.00 97.88 283 LYS A CA 1
ATOM 2245 C C . LYS A 1 283 ? 17.381 -36.830 0.153 1.00 97.88 283 LYS A C 1
ATOM 2247 O O . LYS A 1 283 ? 16.488 -37.597 0.508 1.00 97.88 283 LYS A O 1
ATOM 2252 N N . SER A 1 284 ? 18.484 -36.642 0.883 1.00 97.38 284 SER A N 1
ATOM 2253 C CA . SER A 1 284 ? 18.740 -37.356 2.142 1.00 97.38 284 SER A CA 1
ATOM 2254 C C . SER A 1 284 ? 17.740 -37.029 3.261 1.00 97.38 284 SER A C 1
ATOM 2256 O O . SER A 1 284 ? 17.639 -37.790 4.220 1.00 97.38 284 SER A O 1
ATOM 2258 N N . LEU A 1 285 ? 16.962 -35.946 3.122 1.00 96.69 285 LEU A N 1
ATOM 2259 C CA . LEU A 1 285 ? 15.903 -35.570 4.066 1.00 96.69 285 LEU A CA 1
ATOM 2260 C C . LEU A 1 285 ? 14.675 -36.493 3.974 1.00 96.69 285 LEU A C 1
ATOM 2262 O O . LEU A 1 285 ? 13.848 -36.487 4.881 1.00 96.69 285 LEU A O 1
ATOM 2266 N N . GLY A 1 286 ? 14.560 -37.297 2.907 1.00 95.06 286 GLY A N 1
ATOM 2267 C CA . GLY A 1 286 ? 13.549 -38.351 2.782 1.00 95.06 286 GLY A CA 1
ATOM 2268 C C . GLY A 1 286 ? 12.112 -37.860 2.577 1.00 95.06 286 GLY A C 1
ATOM 2269 O O . GLY A 1 286 ? 11.179 -38.628 2.797 1.00 95.06 286 GLY A O 1
ATOM 2270 N N . LEU A 1 287 ? 11.924 -36.599 2.178 1.00 96.69 287 LEU A N 1
ATOM 2271 C CA . LEU A 1 287 ? 10.612 -36.030 1.869 1.00 96.69 287 LEU A CA 1
ATOM 2272 C C . LEU A 1 287 ? 10.274 -36.199 0.382 1.00 96.69 287 LEU A C 1
ATOM 2274 O O . LEU A 1 287 ? 11.188 -36.127 -0.447 1.00 96.69 287 LEU A O 1
ATOM 2278 N N . PRO A 1 288 ? 8.984 -36.367 0.027 1.00 98.06 288 PRO A N 1
ATOM 2279 C CA . PRO A 1 288 ? 8.555 -36.284 -1.359 1.00 98.06 288 PRO A CA 1
ATOM 2280 C C . PRO A 1 288 ? 9.031 -34.974 -1.993 1.00 98.06 288 PRO A C 1
ATOM 2282 O O . PRO A 1 288 ? 9.032 -33.927 -1.334 1.00 98.06 288 PRO A O 1
ATOM 2285 N N . MET A 1 289 ? 9.474 -35.024 -3.249 1.00 98.06 289 MET A N 1
ATOM 2286 C CA . MET A 1 289 ? 10.134 -33.878 -3.871 1.00 98.06 289 MET A CA 1
ATOM 2287 C C . MET A 1 289 ? 9.794 -33.716 -5.352 1.00 98.06 289 MET A C 1
ATOM 2289 O O . MET A 1 289 ? 9.960 -34.640 -6.149 1.00 98.06 289 MET A O 1
ATOM 2293 N N . LEU A 1 290 ? 9.387 -32.503 -5.722 1.00 98.75 290 LEU A N 1
ATOM 2294 C CA . LEU A 1 290 ? 9.382 -32.032 -7.102 1.00 98.75 290 LEU A CA 1
ATOM 2295 C C . LEU A 1 290 ? 10.731 -31.365 -7.386 1.00 98.75 290 LEU A C 1
ATOM 2297 O O . LEU A 1 290 ? 11.084 -30.407 -6.706 1.00 98.75 290 LEU A O 1
ATOM 2301 N N . VAL A 1 291 ? 11.472 -31.861 -8.373 1.00 98.75 291 VAL A N 1
ATOM 2302 C CA . VAL A 1 291 ? 12.736 -31.273 -8.835 1.00 98.75 291 VAL A CA 1
ATOM 2303 C C . VAL A 1 291 ? 12.496 -30.618 -10.183 1.00 98.75 291 VAL A C 1
ATOM 2305 O O . VAL A 1 291 ? 12.046 -31.275 -11.125 1.00 98.75 291 VAL A O 1
ATOM 2308 N N . VAL A 1 292 ? 12.795 -29.330 -10.279 1.00 98.69 292 VAL A N 1
ATOM 2309 C CA . VAL A 1 292 ? 12.661 -28.555 -11.514 1.00 98.69 292 VAL A CA 1
ATOM 2310 C C . VAL A 1 292 ? 13.990 -27.926 -11.899 1.00 98.69 292 VAL A C 1
ATOM 2312 O O . VAL A 1 292 ? 14.894 -27.827 -11.076 1.00 98.69 292 VAL A O 1
ATOM 2315 N N . GLY A 1 293 ? 14.114 -27.535 -13.166 1.00 96.44 293 GLY A N 1
ATOM 2316 C CA . GLY A 1 293 ? 15.281 -26.816 -13.667 1.00 96.44 293 GLY A CA 1
ATOM 2317 C C . GLY A 1 293 ? 15.312 -25.368 -13.176 1.00 96.44 293 GLY A C 1
ATOM 2318 O O . GLY A 1 293 ? 15.195 -25.106 -11.982 1.00 96.44 293 GLY A O 1
ATOM 2319 N N . GLY A 1 294 ? 15.469 -24.428 -14.108 1.00 93.56 294 GLY A N 1
ATOM 2320 C CA . GLY A 1 294 ? 15.610 -23.011 -13.786 1.00 93.56 294 GLY A CA 1
ATOM 2321 C C . GLY A 1 294 ? 16.494 -22.247 -14.758 1.00 93.56 294 GLY A C 1
ATOM 2322 O O . GLY A 1 294 ? 16.482 -22.503 -15.971 1.00 93.56 294 GLY A O 1
ATOM 2323 N N . GLY A 1 295 ? 17.282 -21.318 -14.222 1.00 91.50 295 GLY A N 1
ATOM 2324 C CA . GLY A 1 295 ? 18.352 -20.627 -14.922 1.00 91.50 295 GLY A CA 1
ATOM 2325 C C . GLY A 1 295 ? 19.493 -21.548 -15.376 1.00 91.50 295 GLY A C 1
ATOM 2326 O O . GLY A 1 295 ? 19.469 -22.771 -15.205 1.00 91.50 295 GLY A O 1
ATOM 2327 N N . GLY A 1 296 ? 20.482 -20.964 -16.053 1.00 94.50 296 GLY A N 1
ATOM 2328 C CA . GLY A 1 296 ? 21.627 -21.675 -16.634 1.00 94.50 296 GLY A CA 1
ATOM 2329 C C . GLY A 1 296 ? 21.786 -21.397 -18.127 1.00 94.50 296 GLY A C 1
ATOM 2330 O O . GLY A 1 296 ? 21.027 -21.880 -18.974 1.00 94.50 296 GLY A O 1
ATOM 2331 N N . TYR A 1 297 ? 22.807 -20.631 -18.480 1.00 95.06 297 TYR A N 1
ATOM 2332 C CA . TYR A 1 297 ? 22.937 -19.997 -19.794 1.00 95.06 297 TYR A CA 1
ATOM 2333 C C . TYR A 1 297 ? 24.157 -20.499 -20.577 1.00 95.06 297 TYR A C 1
ATOM 2335 O O . TYR A 1 297 ? 24.346 -20.163 -21.749 1.00 95.06 297 TYR A O 1
ATOM 2343 N N . THR A 1 298 ? 24.929 -21.411 -19.982 1.00 95.06 298 THR A N 1
ATOM 2344 C CA . THR A 1 298 ? 25.889 -22.273 -20.683 1.00 95.06 298 THR A CA 1
ATOM 2345 C C . THR A 1 298 ? 25.277 -23.663 -20.910 1.00 95.06 298 THR A C 1
ATOM 2347 O O . THR A 1 298 ? 25.522 -24.596 -20.149 1.00 95.06 298 THR A O 1
ATOM 2350 N N . ALA A 1 299 ? 24.493 -23.831 -21.986 1.00 95.00 299 ALA A N 1
ATOM 2351 C CA . ALA A 1 299 ? 23.669 -25.028 -22.254 1.00 95.00 299 ALA A CA 1
ATOM 2352 C C . ALA A 1 299 ? 24.383 -26.387 -22.069 1.00 95.00 299 ALA A C 1
ATOM 2354 O O . ALA A 1 299 ? 23.803 -27.324 -21.526 1.00 95.00 299 ALA A O 1
ATOM 2355 N N . ARG A 1 300 ? 25.658 -26.493 -22.471 1.00 95.12 300 ARG A N 1
ATOM 2356 C CA . ARG A 1 300 ? 26.472 -27.707 -22.276 1.00 95.12 300 ARG A CA 1
ATOM 2357 C C . ARG A 1 300 ? 26.707 -28.045 -20.797 1.00 95.12 300 ARG A C 1
ATOM 2359 O O . ARG A 1 300 ? 26.720 -29.218 -20.445 1.00 95.12 300 ARG A O 1
ATOM 2366 N N . ASN A 1 301 ? 26.888 -27.038 -19.941 1.00 96.19 301 ASN A N 1
ATOM 2367 C CA . ASN A 1 301 ? 27.116 -27.217 -18.506 1.00 96.19 301 ASN A CA 1
ATOM 2368 C C . ASN A 1 301 ? 25.799 -27.490 -17.778 1.00 96.19 301 ASN A C 1
ATOM 2370 O O . ASN A 1 301 ? 25.775 -28.367 -16.925 1.00 96.19 301 ASN A O 1
ATOM 2374 N N . VAL A 1 302 ? 24.701 -26.852 -18.200 1.00 97.81 302 VAL A N 1
ATOM 2375 C CA . VAL A 1 302 ? 23.346 -27.180 -17.723 1.00 97.81 302 VAL A CA 1
ATOM 2376 C C . VAL A 1 302 ? 23.028 -28.654 -17.969 1.00 97.81 302 VAL A C 1
ATOM 2378 O O . VAL A 1 302 ? 22.657 -29.371 -17.045 1.00 97.81 302 VAL A O 1
ATOM 2381 N N . ALA A 1 303 ? 23.258 -29.137 -19.195 1.00 98.00 303 ALA A N 1
ATOM 2382 C CA . ALA A 1 303 ? 22.989 -30.527 -19.545 1.00 98.00 303 ALA A CA 1
ATOM 2383 C C . ALA A 1 303 ? 23.811 -31.518 -18.711 1.00 98.00 303 ALA A C 1
ATOM 2385 O O . ALA A 1 303 ? 23.276 -32.517 -18.234 1.00 98.00 303 ALA A O 1
ATOM 2386 N N . ARG A 1 304 ? 25.099 -31.221 -18.494 1.00 98.19 304 ARG A N 1
ATOM 2387 C CA . ARG A 1 304 ? 25.959 -32.011 -17.604 1.00 98.19 304 ARG A CA 1
ATOM 2388 C C . ARG A 1 304 ? 25.457 -32.004 -16.162 1.00 98.19 304 ARG A C 1
ATOM 2390 O O . ARG A 1 304 ? 25.423 -33.061 -15.541 1.00 98.19 304 ARG A O 1
ATOM 2397 N N . CYS A 1 305 ? 25.082 -30.832 -15.649 1.00 98.44 305 CYS A N 1
ATOM 2398 C CA . CYS A 1 305 ? 24.624 -30.652 -14.277 1.00 98.44 305 CYS A CA 1
ATOM 2399 C C . CYS A 1 305 ? 23.358 -31.455 -14.013 1.00 98.44 305 CYS A C 1
ATOM 2401 O O . CYS A 1 305 ? 23.376 -32.351 -13.179 1.00 98.44 305 CYS A O 1
ATOM 2403 N N . TRP A 1 306 ? 22.313 -31.240 -14.810 1.00 98.56 306 TRP A N 1
ATOM 2404 C CA . TRP A 1 306 ? 21.040 -31.942 -14.653 1.00 98.56 306 TRP A CA 1
ATOM 2405 C C . TRP A 1 306 ? 21.171 -33.456 -14.898 1.00 98.56 306 TRP A C 1
ATOM 2407 O O . TRP A 1 306 ? 20.496 -34.251 -14.242 1.00 98.56 306 TRP A O 1
ATOM 2417 N N . ALA A 1 307 ? 22.079 -33.898 -15.782 1.00 98.56 307 ALA A N 1
ATOM 2418 C CA . ALA A 1 307 ? 22.391 -35.323 -15.933 1.00 98.56 307 ALA A CA 1
ATOM 2419 C C . ALA A 1 307 ? 23.072 -35.907 -14.684 1.00 98.56 307 ALA A C 1
ATOM 2421 O O . ALA A 1 307 ? 22.697 -36.986 -14.216 1.00 98.56 307 ALA A O 1
ATOM 2422 N N . TYR A 1 308 ? 24.036 -35.179 -14.116 1.00 98.69 308 TYR A N 1
ATOM 2423 C CA . TYR A 1 308 ? 24.712 -35.562 -12.881 1.00 98.69 308 TYR A CA 1
ATOM 2424 C C . TYR A 1 308 ? 23.748 -35.576 -11.687 1.00 98.69 308 TYR A C 1
ATOM 2426 O O . TYR A 1 308 ? 23.697 -36.563 -10.959 1.00 98.69 308 TYR A O 1
ATOM 2434 N N . GLU A 1 309 ? 22.919 -34.547 -11.513 1.00 98.56 309 GLU A N 1
ATOM 2435 C CA . GLU A 1 309 ? 21.889 -34.486 -10.469 1.00 98.56 309 GLU A CA 1
ATOM 2436 C C . GLU A 1 309 ? 20.853 -35.603 -10.612 1.00 98.56 309 GLU A C 1
ATOM 2438 O O . GLU A 1 309 ? 20.463 -36.211 -9.617 1.00 98.56 309 GLU A O 1
ATOM 2443 N N . THR A 1 310 ? 20.455 -35.950 -11.840 1.00 98.62 310 THR A N 1
ATOM 2444 C CA . THR A 1 310 ? 19.577 -37.107 -12.072 1.00 98.62 310 THR A CA 1
ATOM 2445 C C . THR A 1 310 ? 20.241 -38.401 -11.594 1.00 98.62 310 THR A C 1
ATOM 2447 O O . THR A 1 310 ? 19.599 -39.220 -10.937 1.00 98.62 310 THR A O 1
ATOM 2450 N N . ALA A 1 311 ? 21.543 -38.579 -11.838 1.00 98.31 311 ALA A N 1
ATOM 2451 C CA . ALA A 1 311 ? 22.282 -39.717 -11.296 1.00 98.31 311 ALA A CA 1
ATOM 2452 C C . ALA A 1 311 ? 22.383 -39.682 -9.760 1.00 98.31 311 ALA A C 1
ATOM 2454 O O . ALA A 1 311 ? 22.238 -40.724 -9.121 1.00 98.31 311 ALA A O 1
ATOM 2455 N N . VAL A 1 312 ? 22.534 -38.501 -9.146 1.00 98.19 312 VAL A N 1
ATOM 2456 C CA . VAL A 1 312 ? 22.478 -38.327 -7.682 1.00 98.19 312 VAL A CA 1
ATOM 2457 C C . VAL A 1 312 ? 21.119 -38.766 -7.121 1.00 98.19 312 VAL A C 1
ATOM 2459 O O . VAL A 1 312 ? 21.054 -39.528 -6.146 1.00 98.19 312 VAL A O 1
ATOM 2462 N N . LEU A 1 313 ? 20.025 -38.336 -7.752 1.00 98.12 313 LEU A N 1
ATOM 2463 C CA . LEU A 1 313 ? 18.663 -38.736 -7.389 1.00 98.12 313 LEU A CA 1
ATOM 2464 C C . LEU A 1 313 ? 18.465 -40.250 -7.549 1.00 98.12 313 LEU A C 1
ATOM 2466 O O . LEU A 1 313 ? 17.814 -40.874 -6.712 1.00 98.12 313 LEU A O 1
ATOM 2470 N N . LEU A 1 314 ? 19.122 -40.865 -8.529 1.00 97.12 314 LEU A N 1
ATOM 2471 C CA . LEU A 1 314 ? 19.106 -42.309 -8.763 1.00 97.12 314 LEU A CA 1
ATOM 2472 C C . LEU A 1 314 ? 20.122 -43.117 -7.944 1.00 97.12 314 LEU A C 1
ATOM 2474 O O . LEU A 1 314 ? 20.117 -44.341 -8.055 1.00 97.12 314 LEU A O 1
ATOM 2478 N N . GLU A 1 315 ? 20.972 -42.477 -7.129 1.00 95.56 315 GLU A N 1
ATOM 2479 C CA . GLU A 1 315 ? 22.082 -43.161 -6.432 1.00 95.56 315 GLU A CA 1
ATOM 2480 C C . GLU A 1 315 ? 23.020 -43.914 -7.399 1.00 95.56 315 GLU A C 1
ATOM 2482 O O . GLU A 1 315 ? 23.504 -45.008 -7.112 1.00 95.56 315 GLU A O 1
ATOM 2487 N N . ARG A 1 316 ? 23.286 -43.322 -8.568 1.00 95.31 316 ARG A N 1
ATOM 2488 C CA . ARG A 1 316 ? 24.178 -43.881 -9.587 1.00 95.31 316 ARG A CA 1
ATOM 2489 C C . ARG A 1 316 ? 25.446 -43.056 -9.726 1.00 95.31 316 ARG A C 1
ATOM 2491 O O . ARG A 1 316 ? 25.415 -41.828 -9.733 1.00 95.31 316 ARG A O 1
ATOM 2498 N N . GLU A 1 317 ? 26.561 -43.753 -9.895 1.00 94.25 317 GLU A N 1
ATOM 2499 C CA . GLU A 1 317 ? 27.809 -43.138 -10.325 1.00 94.25 317 GLU A CA 1
ATOM 2500 C C . GLU A 1 317 ? 27.852 -43.093 -11.850 1.00 94.25 317 GLU A C 1
ATOM 2502 O O . GLU A 1 317 ? 27.582 -44.089 -12.525 1.00 94.25 317 GLU A O 1
ATOM 2507 N N . LEU A 1 318 ? 28.196 -41.928 -12.391 1.00 94.88 318 LEU A N 1
ATOM 2508 C CA . LEU A 1 318 ? 28.422 -41.749 -13.818 1.00 94.88 318 LEU A CA 1
ATOM 2509 C C . LEU A 1 318 ? 29.921 -41.709 -14.107 1.00 94.88 318 LEU A C 1
ATOM 2511 O O . LEU A 1 318 ? 30.681 -41.140 -13.318 1.00 94.88 318 LEU A O 1
ATOM 2515 N N . PRO A 1 319 ? 30.368 -42.254 -15.249 1.00 94.69 319 PRO A N 1
ATOM 2516 C CA . PRO A 1 319 ? 31.737 -42.050 -15.681 1.00 94.69 319 PRO A CA 1
ATOM 2517 C C . PRO A 1 319 ? 31.942 -40.568 -16.022 1.00 94.69 319 PRO A C 1
ATOM 2519 O O . PRO A 1 319 ? 31.088 -39.943 -16.652 1.00 94.69 319 PRO A O 1
ATOM 2522 N N . ASP A 1 320 ? 33.099 -40.014 -15.655 1.00 94.50 320 ASP A N 1
ATOM 2523 C CA . ASP A 1 320 ? 33.438 -38.602 -15.891 1.00 94.50 320 ASP A CA 1
ATOM 2524 C C . ASP A 1 320 ? 33.868 -38.331 -17.347 1.00 94.50 320 ASP A C 1
ATOM 2526 O O . ASP A 1 320 ? 34.905 -37.736 -17.636 1.00 94.50 320 ASP A O 1
ATOM 2530 N N . ARG A 1 321 ? 33.079 -38.845 -18.293 1.00 95.38 321 ARG A N 1
ATOM 2531 C CA . ARG A 1 321 ? 33.235 -38.673 -19.738 1.00 95.38 321 ARG A CA 1
ATOM 2532 C C . ARG A 1 321 ? 31.859 -38.623 -20.387 1.00 95.38 321 ARG A C 1
ATOM 2534 O O . ARG A 1 321 ? 31.001 -39.449 -20.068 1.00 95.38 321 ARG A O 1
ATOM 2541 N N . ILE A 1 322 ? 31.659 -37.683 -21.302 1.00 97.25 322 ILE A N 1
ATOM 2542 C CA . ILE A 1 322 ? 30.466 -37.627 -22.146 1.00 97.25 322 ILE A CA 1
ATOM 2543 C C . ILE A 1 322 ? 30.499 -38.826 -23.112 1.00 97.25 322 ILE A C 1
ATOM 2545 O O . ILE A 1 322 ? 31.553 -39.078 -23.699 1.00 97.25 322 ILE A O 1
ATOM 2549 N N . PRO A 1 323 ? 29.401 -39.583 -23.287 1.00 96.00 323 PRO A N 1
ATOM 2550 C CA . PRO A 1 323 ? 29.366 -40.710 -24.215 1.00 96.00 323 PRO A CA 1
ATOM 2551 C C . PRO A 1 323 ? 29.578 -40.253 -25.665 1.00 96.00 323 PRO A C 1
ATOM 2553 O O . PRO A 1 323 ? 28.907 -39.332 -26.124 1.00 96.00 323 PRO A O 1
ATOM 2556 N N . GLU A 1 324 ? 30.497 -40.893 -26.394 1.00 94.38 324 GLU A N 1
ATOM 2557 C CA . GLU A 1 324 ? 30.852 -40.517 -27.778 1.00 94.38 324 GLU A CA 1
ATOM 2558 C C . GLU A 1 324 ? 29.676 -40.644 -28.753 1.00 94.38 324 GLU A C 1
ATOM 2560 O O . GLU A 1 324 ? 29.601 -39.914 -29.739 1.00 94.38 324 GLU A O 1
ATOM 2565 N N . GLN A 1 325 ? 28.731 -41.540 -28.457 1.00 94.31 325 GLN A N 1
ATOM 2566 C CA . GLN A 1 325 ? 27.506 -41.720 -29.232 1.00 94.31 325 GLN A CA 1
ATOM 2567 C C . GLN A 1 325 ? 26.473 -40.600 -29.036 1.00 94.31 325 GLN A C 1
ATOM 2569 O O . GLN A 1 325 ? 25.465 -40.585 -29.743 1.00 94.31 325 GLN A O 1
ATOM 2574 N N . ASN A 1 326 ? 26.690 -39.682 -28.088 1.00 96.62 326 ASN A N 1
ATOM 2575 C CA . ASN A 1 326 ? 25.730 -38.627 -27.806 1.00 96.62 326 ASN A CA 1
ATOM 2576 C C . ASN A 1 326 ? 25.538 -37.722 -29.024 1.00 96.62 326 ASN A C 1
ATOM 2578 O O . ASN A 1 326 ? 26.489 -37.189 -29.593 1.00 96.62 326 ASN A O 1
ATOM 2582 N N . ILE A 1 327 ? 24.282 -37.485 -29.395 1.00 94.62 327 ILE A N 1
ATOM 2583 C CA . ILE A 1 327 ? 23.929 -36.707 -30.592 1.00 94.62 327 ILE A CA 1
ATOM 2584 C C . ILE A 1 327 ? 24.415 -35.246 -30.542 1.00 94.62 327 ILE A C 1
ATOM 2586 O O . ILE A 1 327 ? 24.504 -34.581 -31.573 1.00 94.62 327 ILE A O 1
ATOM 2590 N N . PHE A 1 328 ? 24.756 -34.741 -29.354 1.00 95.75 328 PHE A N 1
ATOM 2591 C CA . PHE A 1 328 ? 25.323 -33.414 -29.132 1.00 95.75 328 PHE A CA 1
ATOM 2592 C C . PHE A 1 328 ? 26.800 -33.454 -28.727 1.00 95.75 328 PHE A C 1
ATOM 2594 O O . PHE A 1 328 ? 27.311 -32.430 -28.278 1.00 95.75 328 PHE A O 1
ATOM 2601 N N . PHE A 1 329 ? 27.503 -34.582 -28.899 1.00 96.06 329 PHE A N 1
ATOM 2602 C CA . PHE A 1 329 ? 28.881 -34.783 -28.432 1.00 96.06 329 PHE A CA 1
ATOM 2603 C C . PHE A 1 329 ? 29.805 -33.602 -28.768 1.00 96.06 329 PHE A C 1
ATOM 2605 O O . PHE A 1 329 ? 30.438 -33.026 -27.885 1.00 96.06 329 PHE A O 1
ATOM 2612 N N . SER A 1 330 ? 29.799 -33.147 -30.024 1.00 93.88 330 SER A N 1
ATOM 2613 C CA . SER A 1 330 ? 30.612 -32.011 -30.485 1.00 93.88 330 SER A CA 1
ATOM 2614 C C . SER A 1 330 ? 30.306 -30.681 -29.780 1.00 93.88 330 SER A C 1
ATOM 2616 O O . SER A 1 330 ? 31.185 -29.828 -29.672 1.00 93.88 330 SER A O 1
ATOM 2618 N N . SER A 1 331 ? 29.090 -30.503 -29.25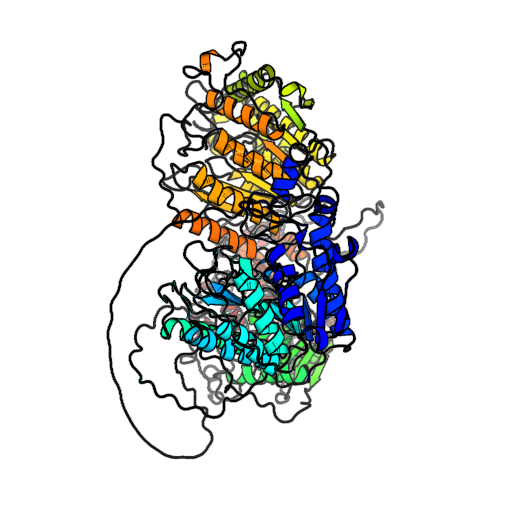4 1.00 93.44 331 SER A N 1
ATOM 2619 C CA . SER A 1 331 ? 28.653 -29.284 -28.553 1.00 93.44 331 SER A CA 1
ATOM 2620 C C . SER A 1 331 ? 29.207 -29.180 -27.125 1.00 93.44 331 SER A C 1
ATOM 2622 O O . SER A 1 331 ? 29.143 -28.109 -26.518 1.00 93.44 331 SER A O 1
ATOM 2624 N N . TYR A 1 332 ? 29.760 -30.267 -26.576 1.00 95.00 332 TYR A N 1
ATOM 2625 C CA . TYR A 1 332 ? 30.326 -30.296 -25.225 1.00 95.00 332 TYR A CA 1
ATOM 2626 C C . TYR A 1 332 ? 31.768 -29.788 -25.150 1.00 95.00 332 TYR A C 1
ATOM 2628 O O . TYR A 1 332 ? 32.198 -29.396 -24.062 1.00 95.00 332 TYR A O 1
ATOM 2636 N N . GLY A 1 333 ? 32.484 -29.737 -26.280 1.00 88.69 333 GLY A N 1
ATOM 2637 C CA . GLY A 1 333 ? 33.874 -29.287 -26.345 1.00 88.69 333 GLY A CA 1
ATOM 2638 C C . GLY A 1 333 ? 34.104 -27.891 -25.735 1.00 88.69 333 GLY A C 1
ATOM 2639 O O . GLY A 1 333 ? 33.164 -27.095 -25.621 1.00 88.69 333 GLY A O 1
ATOM 2640 N N . PRO A 1 334 ? 35.348 -27.563 -25.331 1.00 88.88 334 PRO A N 1
ATOM 2641 C CA . PRO A 1 334 ? 36.585 -28.317 -25.583 1.00 88.88 334 PRO A CA 1
ATOM 2642 C C . PRO A 1 334 ? 36.856 -29.471 -24.602 1.00 88.88 334 PRO A C 1
ATOM 2644 O O . PRO A 1 334 ? 37.680 -30.329 -24.897 1.00 88.88 334 PRO A O 1
ATOM 2647 N N . SER A 1 335 ? 36.176 -29.516 -23.453 1.00 91.19 335 SER A N 1
ATOM 2648 C CA . SER A 1 335 ? 36.284 -30.629 -22.504 1.00 91.19 335 SER A CA 1
ATOM 2649 C C . SER A 1 335 ? 35.158 -31.629 -22.732 1.00 91.19 335 SER A C 1
ATOM 2651 O O . SER A 1 335 ? 34.001 -31.236 -22.819 1.00 91.19 335 SER A O 1
ATOM 2653 N N . PHE A 1 336 ? 35.471 -32.921 -22.778 1.00 95.62 336 PHE A N 1
ATOM 2654 C CA . PHE A 1 336 ? 34.477 -33.997 -22.867 1.00 95.62 336 PHE A CA 1
ATOM 2655 C C . PHE A 1 336 ? 34.279 -34.711 -21.524 1.00 95.62 336 PHE A C 1
ATOM 2657 O O . PHE A 1 336 ? 33.728 -35.806 -21.485 1.00 95.62 336 PHE A O 1
ATOM 2664 N N . ALA A 1 337 ? 34.709 -34.095 -20.419 1.00 96.06 337 ALA A N 1
ATOM 2665 C CA . ALA A 1 337 ? 34.359 -34.544 -19.076 1.00 96.06 337 ALA A CA 1
ATOM 2666 C C . ALA A 1 337 ? 32.882 -34.237 -18.766 1.00 96.06 337 ALA A C 1
ATOM 2668 O O . ALA A 1 337 ? 32.306 -33.273 -19.297 1.00 96.06 337 ALA A O 1
ATOM 2669 N N . LEU A 1 338 ? 32.278 -35.044 -17.889 1.00 96.56 338 LEU A N 1
ATOM 2670 C CA . LEU A 1 338 ? 30.943 -34.768 -17.352 1.00 96.56 338 LEU A CA 1
ATOM 2671 C C . LEU A 1 338 ? 31.017 -33.641 -16.317 1.00 96.56 338 LEU A C 1
ATOM 2673 O O . LEU A 1 338 ? 30.188 -32.739 -16.329 1.00 96.56 338 LEU A O 1
ATOM 2677 N N . CYS A 1 339 ? 32.048 -33.653 -15.475 1.00 96.25 339 CYS A N 1
ATOM 2678 C CA . CYS A 1 339 ? 32.334 -32.642 -14.468 1.00 96.25 339 CYS A CA 1
ATOM 2679 C C . CYS A 1 339 ? 33.661 -31.936 -14.799 1.00 96.25 339 CYS A C 1
ATOM 2681 O O . CYS A 1 339 ? 34.658 -32.162 -14.109 1.00 96.25 339 CYS A O 1
ATOM 2683 N N . PRO A 1 340 ? 33.715 -31.103 -15.859 1.00 94.38 340 PRO A N 1
ATOM 2684 C CA . PRO A 1 340 ? 34.936 -30.384 -16.198 1.00 94.38 340 PRO A CA 1
ATOM 2685 C C . PRO A 1 340 ? 35.389 -29.488 -15.030 1.00 94.38 340 PRO A C 1
ATOM 2687 O O . PRO A 1 340 ? 34.539 -28.907 -14.350 1.00 94.38 340 PRO A O 1
ATOM 2690 N N . PRO A 1 341 ? 36.706 -29.356 -14.788 1.00 89.56 341 PRO A N 1
ATOM 2691 C CA . PRO A 1 341 ? 37.213 -28.412 -13.801 1.00 89.56 341 PRO A CA 1
ATOM 2692 C C . PRO A 1 341 ? 36.924 -26.975 -14.244 1.00 89.56 341 PRO A C 1
ATOM 2694 O O . PRO A 1 341 ? 36.923 -26.682 -15.441 1.00 89.56 341 PRO A O 1
ATOM 2697 N N . LEU A 1 342 ? 36.728 -26.080 -13.275 1.00 91.69 342 LEU A N 1
ATOM 2698 C CA . LEU A 1 342 ? 36.603 -24.651 -13.546 1.00 91.69 342 LEU A CA 1
ATOM 2699 C C . LEU A 1 342 ? 37.952 -24.101 -14.016 1.00 91.69 342 LEU A C 1
ATOM 2701 O O . LEU A 1 342 ? 38.983 -24.319 -13.378 1.00 91.69 342 LEU A O 1
ATOM 2705 N N . THR A 1 343 ? 37.942 -23.395 -15.141 1.00 86.12 343 THR A N 1
ATOM 2706 C CA . THR A 1 343 ? 39.118 -22.747 -15.733 1.00 86.12 343 THR A CA 1
ATOM 2707 C C . THR A 1 343 ? 39.164 -21.257 -15.417 1.00 86.12 343 THR A C 1
ATOM 2709 O O . THR A 1 343 ? 40.251 -20.715 -15.231 1.00 86.12 343 THR A O 1
ATOM 2712 N N . ASN A 1 344 ? 37.999 -20.618 -15.272 1.00 83.50 344 ASN A N 1
ATOM 2713 C CA . ASN A 1 344 ? 37.864 -19.232 -14.833 1.00 83.50 344 ASN A CA 1
ATOM 2714 C C . ASN A 1 344 ? 37.034 -19.171 -13.549 1.00 83.50 344 ASN A C 1
ATOM 2716 O O . ASN A 1 344 ? 35.829 -19.409 -13.573 1.00 83.50 344 ASN A O 1
ATOM 2720 N N . VAL A 1 345 ? 37.687 -18.837 -12.435 1.00 88.88 345 VAL A N 1
ATOM 2721 C CA . VAL A 1 345 ? 37.036 -18.671 -11.131 1.00 88.88 345 VAL A CA 1
ATOM 2722 C C . VAL A 1 345 ? 36.975 -17.197 -10.752 1.00 88.88 345 VAL A C 1
ATOM 2724 O O . VAL A 1 345 ? 37.971 -16.473 -10.833 1.00 88.88 345 VAL A O 1
ATOM 2727 N N . TYR A 1 346 ? 35.804 -16.745 -10.315 1.00 90.31 346 TYR A N 1
ATOM 2728 C CA . TYR A 1 346 ? 35.646 -15.426 -9.719 1.00 90.31 346 TYR A CA 1
ATOM 2729 C C . TYR A 1 346 ? 36.338 -15.378 -8.356 1.00 90.31 346 TYR A C 1
ATOM 2731 O O . TYR A 1 346 ? 36.477 -16.389 -7.667 1.00 90.31 346 TYR A O 1
ATOM 2739 N N . ARG A 1 347 ? 36.767 -14.193 -7.923 1.00 92.19 347 ARG A N 1
ATOM 2740 C CA . ARG A 1 347 ? 37.252 -14.029 -6.551 1.00 92.19 347 ARG A CA 1
ATOM 2741 C C . ARG A 1 347 ? 36.090 -14.270 -5.585 1.00 92.19 347 ARG A C 1
ATOM 2743 O O . ARG A 1 347 ? 35.073 -13.596 -5.701 1.00 92.19 347 ARG A O 1
ATOM 2750 N N . ASN A 1 348 ? 36.268 -15.167 -4.616 1.00 93.50 348 ASN A N 1
ATOM 2751 C CA . ASN A 1 348 ? 35.279 -15.364 -3.560 1.00 93.50 348 ASN A CA 1
ATOM 2752 C C . ASN A 1 348 ? 35.224 -14.116 -2.663 1.00 93.50 348 ASN A C 1
ATOM 2754 O O . ASN A 1 348 ? 36.180 -13.814 -1.941 1.00 93.50 348 ASN A O 1
ATOM 2758 N N . CYS A 1 349 ? 34.128 -13.362 -2.755 1.00 92.19 349 CYS A N 1
ATOM 2759 C CA . CYS A 1 349 ? 33.897 -12.163 -1.948 1.00 92.19 349 CYS A CA 1
ATOM 2760 C C . CYS A 1 349 ? 33.297 -12.494 -0.573 1.00 92.19 349 CYS A C 1
ATOM 2762 O O . CYS A 1 349 ? 33.329 -11.666 0.336 1.00 92.19 349 CYS A O 1
ATOM 2764 N N . ASN A 1 350 ? 32.826 -13.725 -0.380 1.00 92.81 350 ASN A N 1
ATOM 2765 C CA . ASN A 1 350 ? 32.192 -14.164 0.851 1.00 92.81 350 ASN A CA 1
ATOM 2766 C C . ASN A 1 350 ? 33.256 -14.469 1.910 1.00 92.81 350 ASN A C 1
ATOM 2768 O O . ASN A 1 350 ? 34.132 -15.312 1.731 1.00 92.81 350 ASN A O 1
ATOM 2772 N N . SER A 1 351 ? 33.172 -13.793 3.054 1.00 91.44 351 SER A N 1
ATOM 2773 C CA . SER A 1 351 ? 33.990 -14.142 4.218 1.00 91.44 351 SER A CA 1
ATOM 2774 C C . SER A 1 351 ? 33.273 -15.165 5.098 1.00 91.44 351 SER A C 1
ATOM 2776 O O . SER A 1 351 ? 32.048 -15.147 5.207 1.00 91.44 351 SER A O 1
ATOM 2778 N N . VAL A 1 352 ? 34.031 -15.997 5.820 1.00 87.06 352 VAL A N 1
ATOM 2779 C CA . VAL A 1 352 ? 33.473 -16.924 6.826 1.00 87.06 352 VAL A CA 1
ATOM 2780 C C . VAL A 1 352 ? 32.586 -16.177 7.829 1.00 87.06 352 VAL A C 1
ATOM 2782 O O . VAL A 1 352 ? 31.489 -16.623 8.145 1.00 87.06 352 VAL A O 1
ATOM 2785 N N . ALA A 1 353 ? 33.007 -14.983 8.260 1.00 81.69 353 ALA A N 1
ATOM 2786 C CA . ALA A 1 353 ? 32.232 -14.144 9.171 1.00 81.69 353 ALA A CA 1
ATOM 2787 C C . ALA A 1 353 ? 30.895 -13.673 8.567 1.00 81.69 353 ALA A C 1
ATOM 2789 O O . ALA A 1 353 ? 29.887 -13.622 9.277 1.00 81.69 353 ALA A O 1
ATOM 2790 N N . TYR A 1 354 ? 30.875 -13.338 7.272 1.00 84.56 354 TYR A N 1
ATOM 2791 C CA . TYR A 1 354 ? 29.658 -12.962 6.549 1.00 84.56 354 TYR A CA 1
ATOM 2792 C C . TYR A 1 354 ? 28.696 -14.147 6.422 1.00 84.56 354 TYR A C 1
ATOM 2794 O O . TYR A 1 354 ? 27.517 -14.024 6.754 1.00 84.56 354 TYR A O 1
ATOM 2802 N N . ILE A 1 355 ? 29.215 -15.315 6.046 1.00 90.88 355 ILE A N 1
ATOM 2803 C CA . ILE A 1 355 ? 28.443 -16.556 5.952 1.00 90.88 355 ILE A CA 1
ATOM 2804 C C . ILE A 1 355 ? 27.865 -16.958 7.313 1.00 90.88 355 ILE A C 1
ATOM 2806 O O . ILE A 1 355 ? 26.675 -17.258 7.428 1.00 90.88 355 ILE A O 1
ATOM 2810 N N . ASP A 1 356 ? 28.660 -16.863 8.377 1.00 82.50 356 ASP A N 1
ATOM 2811 C CA . ASP A 1 356 ? 28.203 -17.099 9.745 1.00 82.50 356 ASP A CA 1
ATOM 2812 C C . ASP A 1 356 ? 27.159 -16.083 10.207 1.00 82.50 356 ASP A C 1
ATOM 2814 O O . ASP A 1 356 ? 26.297 -16.409 11.027 1.00 82.50 356 ASP A O 1
ATOM 2818 N N . CYS A 1 357 ? 27.235 -14.841 9.729 1.00 78.75 357 CYS A N 1
ATOM 2819 C CA . CYS A 1 357 ? 26.224 -13.823 9.993 1.00 78.75 357 CYS A CA 1
ATOM 2820 C C . CYS A 1 357 ? 24.901 -14.185 9.308 1.00 78.75 357 CYS A C 1
ATOM 2822 O O . CYS A 1 357 ? 23.878 -14.255 9.992 1.00 78.75 357 CYS A O 1
ATOM 2824 N N . CYS A 1 358 ? 24.935 -14.511 8.013 1.00 79.50 358 CYS A N 1
ATOM 2825 C CA . CYS A 1 358 ? 23.758 -14.931 7.251 1.00 79.50 358 CYS A CA 1
ATOM 2826 C C . CYS A 1 358 ? 23.110 -16.177 7.872 1.00 79.50 358 CYS A C 1
ATOM 2828 O O . CYS A 1 358 ? 21.916 -16.179 8.169 1.00 79.50 358 CYS A O 1
ATOM 2830 N N . ARG A 1 359 ? 23.907 -17.204 8.188 1.00 90.69 359 ARG A N 1
ATOM 2831 C CA . ARG A 1 359 ? 23.430 -18.431 8.840 1.00 90.69 359 ARG A CA 1
ATOM 2832 C C . ARG A 1 359 ? 22.773 -18.153 10.192 1.00 90.69 359 ARG A C 1
ATOM 2834 O O . ARG A 1 359 ? 21.664 -18.621 10.441 1.00 90.69 359 ARG A O 1
ATOM 2841 N N . ARG A 1 360 ? 23.422 -17.373 11.067 1.00 82.94 360 ARG A N 1
ATOM 2842 C CA . ARG A 1 360 ? 22.859 -17.029 12.387 1.00 82.94 360 ARG A CA 1
ATOM 2843 C C . ARG A 1 360 ? 21.568 -16.232 12.270 1.00 82.94 360 ARG A C 1
ATOM 2845 O O . ARG A 1 360 ? 20.641 -16.495 13.033 1.00 82.94 360 ARG A O 1
ATOM 2852 N N . TYR A 1 361 ? 21.506 -15.305 11.318 1.00 80.31 361 TYR A N 1
ATOM 2853 C CA . TYR A 1 361 ? 20.309 -14.524 11.039 1.00 80.31 361 TYR A CA 1
ATOM 2854 C C . TYR A 1 361 ? 19.131 -15.425 10.650 1.00 80.31 361 TYR A C 1
ATOM 2856 O O . TYR A 1 361 ? 18.052 -15.321 11.236 1.00 80.31 361 TYR A O 1
ATOM 2864 N N . ILE A 1 362 ? 19.347 -16.369 9.730 1.00 85.44 362 ILE A N 1
ATOM 2865 C CA . ILE A 1 362 ? 18.311 -17.327 9.333 1.00 85.44 362 ILE A CA 1
ATOM 2866 C C . ILE A 1 362 ? 17.926 -18.248 10.495 1.00 85.44 362 ILE A C 1
ATOM 2868 O O . ILE A 1 362 ? 16.742 -18.446 10.746 1.00 85.44 362 ILE A O 1
ATOM 2872 N N . PHE A 1 363 ? 18.886 -18.745 11.277 1.00 88.38 363 PHE A N 1
ATOM 2873 C CA . PHE A 1 363 ? 18.600 -19.596 12.441 1.00 88.38 363 PHE A CA 1
ATOM 2874 C C . PHE A 1 363 ? 17.799 -18.867 13.520 1.00 88.38 363 PHE A C 1
ATOM 2876 O O . PHE A 1 363 ? 16.942 -19.450 14.176 1.00 88.38 363 PHE A O 1
ATOM 2883 N N . GLU A 1 364 ? 18.078 -17.588 13.757 1.00 82.00 364 GLU A N 1
ATOM 2884 C CA . GLU A 1 364 ? 17.271 -16.771 14.658 1.00 82.00 364 GLU A CA 1
ATOM 2885 C C . GLU A 1 364 ? 15.846 -16.601 14.135 1.00 82.00 364 GLU A C 1
ATOM 2887 O O . GLU A 1 364 ? 14.895 -16.746 14.899 1.00 82.00 364 GLU A O 1
ATOM 2892 N N . ARG A 1 365 ? 15.680 -16.379 12.829 1.00 81.62 365 ARG A N 1
ATOM 2893 C CA . ARG A 1 365 ? 14.353 -16.320 12.213 1.00 81.62 365 ARG A CA 1
ATOM 2894 C C . ARG A 1 365 ? 13.586 -17.631 12.345 1.00 81.62 365 ARG A C 1
ATOM 2896 O O . ARG A 1 365 ? 12.439 -17.602 12.774 1.00 81.62 365 ARG A O 1
ATOM 2903 N N . LEU A 1 366 ? 14.228 -18.752 12.030 1.00 80.19 366 LEU A N 1
ATOM 2904 C CA . LEU A 1 366 ? 13.633 -20.084 12.120 1.00 80.19 366 LEU A CA 1
ATOM 2905 C C . LEU A 1 366 ? 13.228 -20.434 13.557 1.00 80.19 366 LEU A C 1
ATOM 2907 O O . LEU A 1 366 ? 12.147 -20.970 13.775 1.00 80.19 366 LEU A O 1
ATOM 2911 N N . ARG A 1 367 ? 14.041 -20.057 14.553 1.00 75.88 367 ARG A N 1
ATOM 2912 C CA . ARG A 1 367 ? 13.705 -20.230 15.979 1.00 75.88 367 ARG A CA 1
ATOM 2913 C C . ARG A 1 367 ? 12.489 -19.419 16.424 1.00 75.88 367 ARG A C 1
ATOM 2915 O O . ARG A 1 367 ? 11.836 -19.799 17.388 1.00 75.88 367 ARG A O 1
ATOM 2922 N N . ASN A 1 368 ? 12.200 -18.318 15.737 1.00 70.00 368 ASN A N 1
ATOM 2923 C CA . ASN A 1 368 ? 11.064 -17.450 16.022 1.00 70.00 368 ASN A CA 1
ATOM 2924 C C . ASN A 1 368 ? 9.817 -17.799 15.183 1.00 70.00 368 ASN A C 1
ATOM 2926 O O . ASN A 1 368 ? 8.826 -17.073 15.262 1.00 70.00 368 ASN A O 1
ATOM 2930 N N . LEU A 1 369 ? 9.845 -18.880 14.386 1.00 67.81 369 LEU A N 1
ATOM 2931 C CA . LEU A 1 369 ? 8.674 -19.340 13.638 1.00 67.81 369 LEU A CA 1
ATOM 2932 C C . LEU A 1 369 ? 7.577 -19.853 14.590 1.00 67.81 369 LEU A C 1
ATOM 2934 O O . LEU A 1 369 ? 7.872 -20.635 15.502 1.00 67.81 369 LEU A O 1
ATOM 2938 N N . PRO A 1 370 ? 6.304 -19.473 14.374 1.00 54.44 370 PRO A N 1
ATOM 2939 C CA . PRO A 1 370 ? 5.182 -20.006 15.138 1.00 54.44 370 PRO A CA 1
ATOM 2940 C C . PRO A 1 370 ? 5.108 -21.536 14.998 1.00 54.44 370 PRO A C 1
ATOM 2942 O O . PRO A 1 370 ? 4.908 -22.049 13.904 1.00 54.44 370 PRO A O 1
ATOM 2945 N N . GLY A 1 371 ? 5.269 -22.275 16.100 1.00 49.25 371 GLY A N 1
ATOM 2946 C CA . GLY A 1 371 ? 5.145 -23.740 16.108 1.00 49.25 371 GLY A CA 1
ATOM 2947 C C . GLY A 1 371 ? 6.422 -24.541 15.811 1.00 49.25 371 GLY A C 1
ATOM 2948 O O . GLY A 1 371 ? 6.338 -25.766 15.747 1.00 49.25 371 GLY A O 1
ATOM 2949 N N . ALA A 1 372 ? 7.600 -23.911 15.688 1.00 37.72 372 ALA A N 1
ATOM 2950 C CA . ALA A 1 372 ? 8.858 -24.651 15.543 1.00 37.72 372 ALA A CA 1
ATOM 2951 C C . ALA A 1 372 ? 9.127 -25.546 16.780 1.00 37.72 372 ALA A C 1
ATOM 2953 O O . ALA A 1 372 ? 9.047 -25.065 17.917 1.00 37.72 372 ALA A O 1
ATOM 2954 N N . PRO A 1 373 ? 9.464 -26.841 16.616 1.00 34.38 373 PRO A N 1
ATOM 2955 C CA . PRO A 1 373 ? 9.762 -27.716 17.744 1.00 34.38 373 PRO A CA 1
ATOM 2956 C C . PRO A 1 373 ? 10.981 -27.203 18.526 1.00 34.38 373 PRO A C 1
ATOM 2958 O O . PRO A 1 373 ? 12.054 -26.969 17.958 1.00 34.38 373 PRO A O 1
ATOM 2961 N N . ASN A 1 374 ? 10.827 -27.071 19.850 1.00 34.88 374 ASN A N 1
ATOM 2962 C CA . ASN A 1 374 ? 11.929 -26.818 20.781 1.00 34.88 374 ASN A CA 1
ATOM 2963 C C . ASN A 1 374 ? 12.872 -28.026 20.785 1.00 34.88 374 ASN A C 1
ATOM 2965 O O . ASN A 1 374 ? 12.666 -28.980 21.534 1.00 34.88 374 ASN A O 1
ATOM 2969 N N . VAL A 1 375 ? 13.902 -27.999 19.942 1.00 34.25 375 VAL A N 1
ATOM 2970 C CA . VAL A 1 375 ? 14.960 -29.011 19.947 1.00 34.25 375 VAL A CA 1
ATOM 2971 C C . VAL A 1 375 ? 16.165 -28.416 20.659 1.00 34.25 375 VAL A C 1
ATOM 2973 O O . VAL A 1 375 ? 16.799 -27.482 20.173 1.00 34.25 375 VAL A O 1
ATOM 2976 N N . GLY A 1 376 ? 16.466 -28.955 21.841 1.00 31.92 376 GLY A N 1
ATOM 2977 C CA . GLY A 1 376 ? 17.738 -28.721 22.510 1.00 31.92 376 GLY A CA 1
ATOM 2978 C C . GLY A 1 376 ? 18.873 -29.266 21.647 1.00 31.92 376 GLY A C 1
ATOM 2979 O O . GLY A 1 376 ? 18.918 -30.461 21.362 1.00 31.92 376 GLY A O 1
ATOM 2980 N N . LEU A 1 377 ? 19.782 -28.392 21.221 1.00 29.97 377 LEU A N 1
ATOM 2981 C CA . LEU A 1 377 ? 21.021 -28.788 20.558 1.00 29.97 377 LEU A CA 1
ATOM 2982 C C . LEU A 1 377 ? 21.931 -29.480 21.579 1.00 29.97 377 LEU A C 1
ATOM 2984 O O . LEU A 1 377 ? 22.546 -28.841 22.431 1.00 29.97 377 LEU A O 1
ATOM 2988 N N . ALA A 1 378 ? 21.995 -30.805 21.487 1.00 25.22 378 ALA A N 1
ATOM 2989 C CA . ALA A 1 378 ? 23.033 -31.606 22.105 1.00 25.22 378 ALA A CA 1
ATOM 2990 C C . ALA A 1 378 ? 24.350 -31.436 21.327 1.00 25.22 378 ALA A C 1
ATOM 2992 O O . ALA A 1 378 ? 24.381 -31.611 20.114 1.00 25.22 378 ALA A O 1
ATOM 2993 N N . ASN A 1 379 ? 25.415 -31.118 22.068 1.00 29.41 379 ASN A N 1
ATOM 2994 C CA . ASN A 1 379 ? 26.835 -31.337 21.776 1.00 29.41 379 ASN A CA 1
ATOM 2995 C C . ASN A 1 379 ? 27.332 -31.104 20.338 1.00 29.41 379 ASN A C 1
ATOM 2997 O O . ASN A 1 379 ? 27.338 -32.028 19.533 1.00 29.41 379 ASN A O 1
ATOM 3001 N N . GLN A 1 380 ? 27.966 -29.950 20.104 1.00 24.89 380 GLN A N 1
ATOM 3002 C CA . GLN A 1 380 ? 29.238 -29.897 19.371 1.00 24.89 380 GLN A CA 1
ATOM 3003 C C . GLN A 1 380 ? 30.038 -28.647 19.763 1.00 24.89 380 GLN A C 1
ATOM 3005 O O . GLN A 1 380 ? 29.569 -27.513 19.694 1.00 24.89 380 GLN A O 1
ATOM 3010 N N . SER A 1 381 ? 31.244 -28.901 20.259 1.00 24.73 381 SER A N 1
ATOM 3011 C CA . SER A 1 381 ? 32.179 -27.953 20.855 1.00 24.73 381 SER A CA 1
ATOM 3012 C C . SER A 1 381 ? 32.948 -27.199 19.772 1.00 24.73 381 SER A C 1
ATOM 3014 O O . SER A 1 381 ? 33.738 -27.818 19.066 1.00 24.73 381 SER A O 1
ATOM 3016 N N . ILE A 1 382 ? 32.799 -25.875 19.676 1.00 23.31 382 ILE A N 1
ATOM 3017 C CA . ILE A 1 382 ? 33.764 -25.015 18.972 1.00 23.31 382 ILE A CA 1
ATOM 3018 C C . ILE A 1 382 ? 34.032 -23.783 19.844 1.00 23.31 382 ILE A C 1
ATOM 3020 O O . ILE A 1 382 ? 33.160 -22.950 20.081 1.00 23.31 382 ILE A O 1
ATOM 3024 N N . MET A 1 383 ? 35.253 -23.734 20.381 1.00 25.58 383 MET A N 1
ATOM 3025 C CA . MET A 1 383 ? 35.819 -22.633 21.160 1.00 25.58 383 MET A CA 1
ATOM 3026 C C . MET A 1 383 ? 36.080 -21.432 20.252 1.00 25.58 383 MET A C 1
ATOM 3028 O O . MET A 1 383 ? 36.874 -21.579 19.334 1.00 25.58 383 MET A O 1
ATOM 3032 N N . LEU A 1 384 ? 35.549 -20.244 20.562 1.00 23.58 384 LEU A N 1
ATOM 3033 C CA . LEU A 1 384 ? 36.176 -18.971 20.179 1.00 23.58 384 LEU A CA 1
ATOM 3034 C C . LEU A 1 384 ? 35.924 -17.900 21.257 1.00 23.58 384 LEU A C 1
ATOM 3036 O O . LEU A 1 384 ? 34.857 -17.829 21.863 1.00 23.58 384 LEU A O 1
ATOM 3040 N N . ALA A 1 385 ? 36.983 -17.142 21.541 1.00 22.16 385 ALA A N 1
ATOM 3041 C CA . ALA A 1 385 ? 37.213 -16.325 22.730 1.00 22.16 385 ALA A CA 1
ATOM 3042 C C . ALA A 1 385 ? 36.432 -14.986 22.769 1.00 22.16 385 ALA A C 1
ATOM 3044 O O . ALA A 1 385 ? 35.990 -14.501 21.728 1.00 22.16 385 ALA A O 1
ATOM 3045 N N . PRO A 1 386 ? 36.285 -14.356 23.955 1.00 24.86 386 PRO A N 1
ATOM 3046 C CA . PRO A 1 386 ? 35.500 -13.139 24.143 1.00 24.86 386 PRO A CA 1
ATOM 3047 C C . PRO A 1 386 ? 36.356 -11.862 24.093 1.00 24.86 386 PRO A C 1
ATOM 3049 O O . PRO A 1 386 ? 37.324 -11.734 24.839 1.00 24.86 386 PRO A O 1
ATOM 3052 N N . SER A 1 387 ? 35.929 -10.851 23.329 1.00 24.19 387 SER A N 1
ATOM 3053 C CA . SER A 1 387 ? 36.310 -9.460 23.607 1.00 24.19 387 SER A CA 1
ATOM 3054 C C . SER A 1 387 ? 35.276 -8.434 23.123 1.00 24.19 387 SER A C 1
ATOM 3056 O O . SER A 1 387 ? 34.857 -8.439 21.968 1.00 24.19 387 SER A O 1
ATOM 3058 N N . THR A 1 388 ? 34.975 -7.513 24.049 1.00 23.44 388 THR A N 1
ATOM 3059 C CA . THR A 1 388 ? 34.413 -6.147 23.938 1.00 23.44 388 THR A CA 1
ATOM 3060 C C . THR A 1 388 ? 32.894 -5.916 23.829 1.00 23.44 388 THR A C 1
ATOM 3062 O O . THR A 1 388 ? 32.300 -5.904 22.758 1.00 23.44 388 THR A O 1
ATOM 3065 N N . PHE A 1 389 ? 32.302 -5.584 24.990 1.00 22.97 389 PHE A N 1
ATOM 3066 C CA . PHE A 1 389 ? 31.006 -4.921 25.196 1.00 22.97 389 PHE A CA 1
ATOM 3067 C C . PHE A 1 389 ? 31.187 -3.790 26.240 1.00 22.97 389 PHE A C 1
ATOM 3069 O O . PHE A 1 389 ? 31.643 -4.080 27.347 1.00 22.97 389 PHE A O 1
ATOM 3076 N N . ARG A 1 390 ? 30.829 -2.536 25.893 1.00 23.19 390 ARG A N 1
ATOM 3077 C CA . ARG A 1 390 ? 30.409 -1.346 26.708 1.00 23.19 390 ARG A CA 1
ATOM 3078 C C . ARG A 1 390 ? 30.807 -0.073 25.934 1.00 23.19 390 ARG A C 1
ATOM 3080 O O . ARG A 1 390 ? 31.959 0.046 25.560 1.00 23.19 390 ARG A O 1
ATOM 3087 N N . CYS A 1 391 ? 29.948 0.914 25.662 1.00 22.56 391 CYS A N 1
ATOM 3088 C CA . CYS A 1 391 ? 29.051 1.628 26.576 1.00 22.56 391 CYS A CA 1
ATOM 3089 C C . CYS A 1 391 ? 28.013 2.467 25.781 1.00 22.56 391 CYS A C 1
ATOM 3091 O O . CYS A 1 391 ? 28.406 3.108 24.815 1.00 22.56 391 CYS A O 1
ATOM 3093 N N . PHE A 1 392 ? 26.730 2.495 26.173 1.00 21.81 392 PHE A N 1
ATOM 3094 C CA . PHE A 1 392 ? 26.061 3.659 26.798 1.00 21.81 392 PHE A CA 1
ATOM 3095 C C . PHE A 1 392 ? 24.549 3.414 26.975 1.00 21.81 392 PHE A C 1
ATOM 3097 O O . PHE A 1 392 ? 23.787 3.290 26.021 1.00 21.81 392 PHE A O 1
ATOM 3104 N N . ILE A 1 393 ? 24.134 3.374 28.243 1.00 22.83 393 ILE A N 1
ATOM 3105 C CA . ILE A 1 393 ? 22.759 3.565 28.713 1.00 22.83 393 ILE A CA 1
ATOM 3106 C C . ILE A 1 393 ? 22.639 5.045 29.088 1.00 22.83 393 ILE A C 1
ATOM 3108 O O . ILE A 1 393 ? 23.464 5.517 29.865 1.00 22.83 393 ILE A O 1
ATOM 3112 N N . HIS A 1 394 ? 21.634 5.739 28.548 1.00 24.80 394 HIS A N 1
ATOM 3113 C CA . HIS A 1 394 ? 20.699 6.651 29.237 1.00 24.80 394 HIS A CA 1
ATOM 3114 C C . HIS A 1 394 ? 20.106 7.669 28.252 1.00 24.80 394 HIS A C 1
ATOM 3116 O O . HIS A 1 394 ? 20.684 8.726 28.043 1.00 24.80 394 HIS A O 1
ATOM 3122 N N . ALA A 1 395 ? 18.929 7.355 27.698 1.00 22.52 395 ALA A N 1
ATOM 3123 C CA . ALA A 1 395 ? 17.845 8.308 27.411 1.00 22.52 395 ALA A CA 1
ATOM 3124 C C . ALA A 1 395 ? 16.639 7.557 26.811 1.00 22.52 395 ALA A C 1
ATOM 3126 O O . ALA A 1 395 ? 16.438 7.544 25.604 1.00 22.52 395 ALA A O 1
ATOM 3127 N N . PHE A 1 396 ? 15.823 6.920 27.654 1.00 22.59 396 PHE A N 1
ATOM 3128 C CA . PHE A 1 396 ? 14.445 6.570 27.296 1.00 22.59 396 PHE A CA 1
ATOM 3129 C C . PHE A 1 396 ? 13.532 6.902 28.484 1.00 22.59 396 PHE A C 1
ATOM 3131 O O . PHE A 1 396 ? 13.714 6.327 29.561 1.00 22.59 396 PHE A O 1
ATOM 3138 N N . PRO A 1 397 ? 12.566 7.825 28.329 1.00 26.98 397 PRO A N 1
ATOM 3139 C CA . PRO A 1 397 ? 11.527 8.053 29.320 1.00 26.98 397 PRO A CA 1
ATOM 3140 C C . PRO A 1 397 ? 10.611 6.832 29.468 1.00 26.98 397 PRO A C 1
ATOM 3142 O O . PRO A 1 397 ? 10.227 6.167 28.505 1.00 26.98 397 PRO A O 1
ATOM 3145 N N . LEU A 1 398 ? 10.256 6.570 30.722 1.00 29.16 398 LEU A N 1
ATOM 3146 C CA . LEU A 1 398 ? 9.295 5.583 31.201 1.00 29.16 398 LEU A CA 1
ATOM 3147 C C . LEU A 1 398 ? 7.915 5.772 30.548 1.00 29.16 398 LEU A C 1
ATOM 3149 O O . LEU A 1 398 ? 7.182 6.648 30.993 1.00 29.16 398 LEU A O 1
ATOM 3153 N N . GLN A 1 399 ? 7.519 4.938 29.572 1.00 28.34 399 GLN A N 1
ATOM 3154 C CA . GLN A 1 399 ? 6.082 4.688 29.307 1.00 28.34 399 GLN A CA 1
ATOM 3155 C C . GLN A 1 399 ? 5.692 3.469 28.438 1.00 28.34 399 GLN A C 1
ATOM 3157 O O . GLN A 1 399 ? 4.508 3.166 28.362 1.00 28.34 399 GLN A O 1
ATOM 3162 N N . LYS A 1 400 ? 6.610 2.690 27.847 1.00 29.62 400 LYS A N 1
ATOM 3163 C CA . LYS A 1 400 ? 6.245 1.555 26.957 1.00 29.62 400 LYS A CA 1
ATOM 3164 C C . LYS A 1 400 ? 6.527 0.158 27.528 1.00 29.62 400 LYS A C 1
ATOM 3166 O O . LYS A 1 400 ? 7.048 -0.707 26.837 1.00 29.62 400 LYS A O 1
ATOM 3171 N N . PHE A 1 401 ? 6.180 -0.082 28.794 1.00 27.86 401 PHE A N 1
ATOM 3172 C CA . PHE A 1 401 ? 6.312 -1.419 29.407 1.00 27.86 401 PHE A CA 1
ATOM 3173 C C . PHE A 1 401 ? 4.975 -2.160 29.600 1.00 27.86 401 PHE A C 1
ATOM 3175 O O . PHE A 1 401 ? 4.973 -3.296 30.072 1.00 27.86 401 PHE A O 1
ATOM 3182 N N . SER A 1 402 ? 3.836 -1.554 29.239 1.00 30.50 402 SER A N 1
ATOM 3183 C CA . SER A 1 402 ? 2.521 -2.218 29.276 1.00 30.50 402 SER A CA 1
ATOM 3184 C C . SER A 1 402 ? 2.155 -2.931 27.970 1.00 30.50 402 SER A C 1
ATOM 3186 O O . SER A 1 402 ? 1.375 -3.874 28.015 1.00 30.50 402 SER A O 1
ATOM 3188 N N . SER A 1 403 ? 2.746 -2.556 26.831 1.00 28.88 403 SER A N 1
ATOM 3189 C CA . SER A 1 403 ? 2.388 -3.094 25.507 1.00 28.88 403 SER A CA 1
ATOM 3190 C C . SER A 1 403 ? 3.151 -4.360 25.087 1.00 28.88 403 SER A C 1
ATOM 3192 O O . SER A 1 403 ? 2.814 -4.963 24.076 1.00 28.88 403 SER A O 1
ATOM 3194 N N . ILE A 1 404 ? 4.152 -4.802 25.859 1.00 30.97 404 ILE A N 1
ATOM 3195 C CA . ILE A 1 404 ? 5.005 -5.959 25.509 1.00 30.97 404 ILE A CA 1
ATOM 3196 C C . ILE A 1 404 ? 4.512 -7.278 26.137 1.00 30.97 404 ILE A C 1
ATOM 3198 O O . ILE A 1 404 ? 4.921 -8.357 25.724 1.00 30.97 404 ILE A O 1
ATOM 3202 N N . VAL A 1 405 ? 3.576 -7.242 27.091 1.00 29.09 405 VAL A N 1
ATOM 3203 C CA . VAL A 1 405 ? 3.091 -8.469 27.760 1.00 29.09 405 VAL A CA 1
ATOM 3204 C C . VAL A 1 405 ? 1.920 -9.137 27.013 1.00 29.09 405 VAL A C 1
ATOM 3206 O O . VAL A 1 405 ? 1.576 -10.270 27.324 1.00 29.09 405 VAL A O 1
ATOM 3209 N N . ALA A 1 406 ? 1.343 -8.500 25.988 1.00 32.31 406 ALA A N 1
ATOM 3210 C CA . ALA A 1 406 ? 0.144 -9.006 25.302 1.00 32.31 406 ALA A CA 1
ATOM 3211 C C . ALA A 1 406 ? 0.404 -9.806 24.006 1.00 32.31 406 ALA A C 1
ATOM 3213 O O . ALA A 1 406 ? -0.547 -10.236 23.364 1.00 32.31 406 ALA A O 1
ATOM 3214 N N . ARG A 1 407 ? 1.661 -10.041 23.600 1.00 32.84 407 ARG A N 1
ATOM 3215 C CA . ARG A 1 407 ? 1.980 -10.862 22.408 1.00 32.84 407 ARG A CA 1
ATOM 3216 C C . ARG A 1 407 ? 3.075 -11.890 22.679 1.00 32.84 407 ARG A C 1
ATOM 3218 O O . ARG A 1 407 ? 4.099 -11.927 22.006 1.00 32.84 407 ARG A O 1
ATOM 3225 N N . VAL A 1 408 ? 2.845 -12.728 23.686 1.00 28.81 408 VAL A N 1
ATOM 3226 C CA . VAL A 1 408 ? 3.648 -13.929 23.945 1.00 28.81 408 VAL A CA 1
ATOM 3227 C C . VAL A 1 408 ? 2.747 -15.147 23.744 1.00 28.81 408 VAL A C 1
ATOM 3229 O O . VAL A 1 408 ? 1.987 -15.516 24.640 1.00 28.81 408 VAL A O 1
ATOM 3232 N N . ASN A 1 409 ? 2.833 -15.773 22.567 1.00 29.20 409 ASN A N 1
ATOM 3233 C CA . ASN A 1 409 ? 2.273 -17.106 22.339 1.00 29.20 409 ASN A CA 1
ATOM 3234 C C . ASN A 1 409 ? 3.174 -18.138 23.029 1.00 29.20 409 ASN A C 1
ATOM 3236 O O . ASN A 1 409 ? 4.145 -18.642 22.471 1.00 29.20 409 ASN A O 1
ATOM 3240 N N . LEU A 1 410 ? 2.861 -18.405 24.294 1.00 27.22 410 LEU A N 1
ATOM 3241 C CA . LEU A 1 410 ? 3.426 -19.482 25.099 1.00 27.22 410 LEU A CA 1
ATOM 3242 C C . LEU A 1 410 ? 2.708 -20.792 24.737 1.00 27.22 410 LEU A C 1
ATOM 3244 O O . LEU A 1 410 ? 1.640 -21.077 25.269 1.00 27.22 410 LEU A O 1
ATOM 3248 N N . MET A 1 411 ? 3.285 -21.609 23.849 1.00 27.09 411 MET A N 1
ATOM 3249 C CA . MET A 1 411 ? 2.797 -22.973 23.598 1.00 27.09 411 MET A CA 1
ATOM 3250 C C . MET A 1 411 ? 3.264 -23.935 24.706 1.00 27.09 411 MET A C 1
ATOM 3252 O O . MET A 1 411 ? 4.265 -24.639 24.595 1.00 27.09 411 MET A O 1
ATOM 3256 N N . VAL A 1 412 ? 2.492 -23.965 25.789 1.00 29.16 412 VAL A N 1
ATOM 3257 C CA . VAL A 1 412 ? 2.111 -25.195 26.497 1.00 29.16 412 VAL A CA 1
ATOM 3258 C C . VAL A 1 412 ? 0.591 -25.190 26.402 1.00 29.16 412 VAL A C 1
ATOM 3260 O O . VAL A 1 412 ? -0.005 -24.232 26.878 1.00 29.16 412 VAL A O 1
ATOM 3263 N N . PHE A 1 413 ? -0.029 -26.179 25.748 1.00 38.62 413 PHE A N 1
ATOM 3264 C CA . PHE A 1 413 ? -1.486 -26.228 25.547 1.00 38.62 413 PHE A CA 1
ATOM 3265 C C . PHE A 1 413 ? -2.221 -26.173 26.892 1.00 38.62 413 PHE A C 1
ATOM 3267 O O . PHE A 1 413 ? -2.389 -27.202 27.550 1.00 38.62 413 PHE A O 1
ATOM 3274 N N . LEU A 1 414 ? -2.610 -24.975 27.318 1.00 39.75 414 LEU A N 1
ATOM 3275 C CA . LEU A 1 414 ? -3.570 -24.722 28.382 1.00 39.75 414 LEU A CA 1
ATOM 3276 C C . LEU A 1 414 ? -4.943 -24.643 27.720 1.00 39.75 414 LEU A C 1
ATOM 3278 O O . LEU A 1 414 ? -5.046 -24.147 26.603 1.00 39.75 414 LEU A O 1
ATOM 3282 N N . GLU A 1 415 ? -5.978 -25.145 28.387 1.00 52.47 415 GLU A N 1
ATOM 3283 C CA . GLU A 1 415 ? -7.344 -24.792 27.992 1.00 52.47 415 GLU A CA 1
ATOM 3284 C C . GLU A 1 415 ? -7.496 -23.265 28.114 1.00 52.47 415 GLU A C 1
ATOM 3286 O O . GLU A 1 415 ? -6.879 -22.667 29.005 1.00 52.47 415 GLU A O 1
ATOM 3291 N N . ASP A 1 416 ? -8.268 -22.635 27.220 1.00 64.56 416 ASP A N 1
ATOM 3292 C CA . ASP A 1 416 ? -8.296 -21.172 27.044 1.00 64.56 416 ASP A CA 1
ATOM 3293 C C . ASP A 1 416 ? -8.453 -20.414 28.383 1.00 64.56 416 ASP A C 1
ATOM 3295 O O . ASP A 1 416 ? -7.736 -19.446 28.645 1.00 64.56 416 ASP A O 1
ATOM 3299 N N . GLU A 1 417 ? -9.279 -20.910 29.317 1.00 78.25 417 GLU A N 1
ATOM 3300 C CA . GLU A 1 417 ? -9.468 -20.274 30.632 1.00 78.25 417 GLU A CA 1
ATOM 3301 C C . GLU A 1 417 ? -8.263 -20.408 31.597 1.00 78.25 417 GLU A C 1
ATOM 3303 O O . GLU A 1 417 ? -7.962 -19.459 32.333 1.00 78.25 417 GLU A O 1
ATOM 3308 N N . ASP A 1 418 ? -7.524 -21.531 31.591 1.00 75.56 418 ASP A N 1
ATOM 3309 C CA . ASP A 1 418 ? -6.302 -21.697 32.404 1.00 75.56 418 ASP A CA 1
ATOM 3310 C C . ASP A 1 418 ? -5.189 -20.752 31.943 1.00 75.56 418 ASP A C 1
ATOM 3312 O O . ASP A 1 418 ? -4.415 -20.251 32.769 1.00 75.56 418 ASP A O 1
ATOM 3316 N N . TYR A 1 419 ? -5.110 -20.479 30.639 1.00 75.81 419 TYR A N 1
ATOM 3317 C CA . TYR A 1 419 ? -4.157 -19.527 30.074 1.00 75.81 419 TYR A CA 1
ATOM 3318 C C . TYR A 1 419 ? -4.444 -18.098 30.546 1.00 75.81 419 TYR A C 1
ATOM 3320 O O . TYR A 1 419 ? -3.562 -17.448 31.122 1.00 75.81 419 TYR A O 1
ATOM 3328 N N . PHE A 1 420 ? -5.683 -17.621 30.395 1.00 86.81 420 PHE A N 1
ATOM 3329 C CA . PHE A 1 420 ? -6.045 -16.260 30.801 1.00 86.81 420 PHE A CA 1
ATOM 3330 C C . PHE A 1 420 ? -5.928 -16.057 32.314 1.00 86.81 420 PHE A C 1
ATOM 3332 O O . PHE A 1 420 ? -5.422 -15.024 32.775 1.00 86.81 420 PHE A O 1
ATOM 3339 N N . MET A 1 421 ? -6.301 -17.066 33.111 1.00 89.50 421 MET A N 1
ATOM 3340 C CA . MET A 1 421 ? -6.097 -16.996 34.555 1.00 89.50 421 MET A CA 1
ATOM 3341 C C . MET A 1 421 ? -4.607 -17.018 34.928 1.00 89.50 421 MET A C 1
ATOM 3343 O O . MET A 1 421 ? -4.184 -16.289 35.831 1.00 89.50 421 MET A O 1
ATOM 3347 N N . SER A 1 422 ? -3.779 -17.782 34.209 1.00 80.19 422 SER A N 1
ATOM 3348 C CA . SER A 1 422 ? -2.324 -17.778 34.410 1.00 80.19 422 SER A CA 1
ATOM 3349 C C . SER A 1 422 ? -1.713 -16.403 34.129 1.00 80.19 422 SER A C 1
ATOM 3351 O O . SER A 1 422 ? -0.862 -15.953 34.898 1.00 80.19 422 SER A O 1
ATOM 3353 N N . LEU A 1 423 ? -2.187 -15.682 33.107 1.00 81.62 423 LEU A N 1
ATOM 3354 C CA . LEU A 1 423 ? -1.771 -14.300 32.844 1.00 81.62 423 LEU A CA 1
ATOM 3355 C C . LEU A 1 423 ? -2.159 -13.351 33.984 1.00 81.62 423 LEU A C 1
ATOM 3357 O O . LEU A 1 423 ? -1.338 -12.526 34.395 1.00 81.62 423 LEU A O 1
ATOM 3361 N N . ALA A 1 424 ? -3.359 -13.493 34.556 1.00 84.00 424 ALA A N 1
ATOM 3362 C CA . ALA A 1 424 ? -3.760 -12.722 35.733 1.00 84.00 424 ALA A CA 1
ATOM 3363 C C . ALA A 1 424 ? -2.849 -13.022 36.943 1.00 84.00 424 ALA A C 1
ATOM 3365 O O . ALA A 1 424 ? -2.390 -12.097 37.617 1.00 84.00 424 ALA A O 1
ATOM 3366 N N . VAL A 1 425 ? -2.506 -14.292 37.191 1.00 81.69 425 VAL A N 1
ATOM 3367 C CA . VAL A 1 425 ? -1.582 -14.698 38.270 1.00 81.69 425 VAL A CA 1
ATOM 3368 C C . VAL A 1 425 ? -0.161 -14.176 38.040 1.00 81.69 425 VAL A C 1
ATOM 3370 O O . VAL A 1 425 ? 0.481 -13.701 38.978 1.00 81.69 425 VAL A O 1
ATOM 3373 N N . LEU A 1 426 ? 0.345 -14.218 36.807 1.00 80.00 426 LEU A N 1
ATOM 3374 C CA . LEU A 1 426 ? 1.666 -13.680 36.465 1.00 80.00 426 LEU A CA 1
ATOM 3375 C C . LEU A 1 426 ? 1.710 -12.162 36.587 1.00 80.00 426 LEU A C 1
ATOM 3377 O O . LEU A 1 426 ? 2.664 -11.623 37.146 1.00 80.00 426 LEU A O 1
ATOM 3381 N N . SER A 1 427 ? 0.667 -11.476 36.118 1.00 83.19 427 SER A N 1
ATOM 3382 C CA . SER A 1 427 ? 0.536 -10.031 36.272 1.00 83.19 427 SER A CA 1
ATOM 3383 C C . SER A 1 427 ? 0.593 -9.643 37.752 1.00 83.19 427 SER A C 1
ATOM 3385 O O . SER A 1 427 ? 1.325 -8.723 38.114 1.00 83.19 427 SER A O 1
ATOM 3387 N N . ALA A 1 428 ? -0.057 -10.413 38.639 1.00 82.62 428 ALA A N 1
ATOM 3388 C CA . ALA A 1 428 ? -0.003 -10.191 40.085 1.00 82.62 428 ALA A CA 1
ATOM 3389 C C . ALA A 1 428 ? 1.437 -10.144 40.630 1.00 82.62 428 ALA A C 1
ATOM 3391 O O . ALA A 1 428 ? 1.737 -9.293 41.466 1.00 82.62 428 ALA A O 1
ATOM 3392 N N . LYS A 1 429 ? 2.354 -10.980 40.113 1.00 80.50 429 LYS A N 1
ATOM 3393 C CA . LYS A 1 429 ? 3.768 -11.015 40.545 1.00 80.50 429 LYS A CA 1
ATOM 3394 C C . LYS A 1 429 ? 4.533 -9.717 40.264 1.00 80.50 429 LYS A C 1
ATOM 3396 O O . LYS A 1 429 ? 5.585 -9.499 40.856 1.00 80.50 429 LYS A O 1
ATOM 3401 N N . ARG A 1 430 ? 4.018 -8.846 39.389 1.00 80.12 430 ARG A N 1
ATOM 3402 C CA . ARG A 1 430 ? 4.583 -7.509 39.131 1.00 80.12 430 ARG A CA 1
ATOM 3403 C C . ARG A 1 430 ? 4.218 -6.492 40.212 1.00 80.12 430 ARG A C 1
ATOM 3405 O O . ARG A 1 430 ? 4.796 -5.406 40.248 1.00 80.12 430 ARG A O 1
ATOM 3412 N N . SER A 1 431 ? 3.250 -6.809 41.071 1.00 82.06 431 SER A N 1
ATOM 3413 C CA . SER A 1 431 ? 2.873 -5.945 42.180 1.00 82.06 431 SER A CA 1
ATOM 3414 C C . SER A 1 431 ? 3.994 -5.873 43.214 1.00 82.06 431 SER A C 1
ATOM 3416 O O . SER A 1 431 ? 4.437 -6.897 43.734 1.00 82.06 431 SER A O 1
ATOM 3418 N N . LYS A 1 432 ? 4.405 -4.650 43.562 1.00 80.81 432 LYS A N 1
ATOM 3419 C CA . LYS A 1 432 ? 5.355 -4.385 44.655 1.00 80.81 432 LYS A CA 1
ATOM 3420 C C . LYS A 1 432 ? 4.714 -4.449 46.043 1.00 80.81 432 LYS A C 1
ATOM 3422 O O . LYS A 1 432 ? 5.371 -4.174 47.038 1.00 80.81 432 LYS A O 1
ATOM 3427 N N . ASP A 1 433 ? 3.432 -4.798 46.113 1.00 81.88 433 ASP A N 1
ATOM 3428 C CA . ASP A 1 433 ? 2.707 -4.941 47.362 1.00 81.88 433 ASP A CA 1
ATOM 3429 C C . ASP A 1 433 ? 3.267 -6.113 48.176 1.00 81.88 433 ASP A C 1
ATOM 3431 O O . ASP A 1 433 ? 3.065 -7.267 47.788 1.00 81.88 433 ASP A O 1
ATOM 3435 N N . PRO A 1 434 ? 3.916 -5.861 49.326 1.00 73.00 434 PRO A N 1
ATOM 3436 C CA . PRO A 1 434 ? 4.635 -6.906 50.048 1.00 73.00 434 PRO A CA 1
ATOM 3437 C C . PRO A 1 434 ? 3.700 -7.909 50.731 1.00 73.00 434 PRO A C 1
ATOM 3439 O O . PRO A 1 434 ? 4.165 -8.857 51.357 1.00 73.00 434 PRO A O 1
ATOM 3442 N N . VAL A 1 435 ? 2.377 -7.697 50.669 1.00 71.81 435 VAL A N 1
ATOM 3443 C CA . VAL A 1 435 ? 1.422 -8.504 51.433 1.00 71.81 435 VAL A CA 1
ATOM 3444 C C . VAL A 1 435 ? 0.244 -9.027 50.610 1.00 71.81 435 VAL A C 1
ATOM 3446 O O . VAL A 1 435 ? -0.301 -10.067 50.953 1.00 71.81 435 VAL A O 1
ATOM 3449 N N . THR A 1 436 ? -0.244 -8.324 49.586 1.00 81.69 436 THR A N 1
ATOM 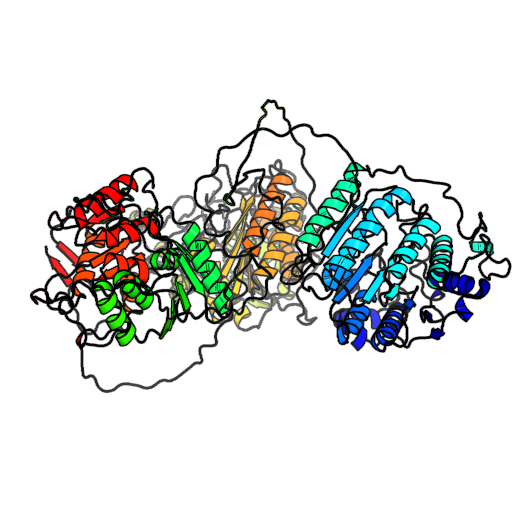3450 C CA . THR A 1 436 ? -1.302 -8.866 48.700 1.00 81.69 436 THR A CA 1
ATOM 3451 C C . THR A 1 436 ? -1.040 -8.474 47.259 1.00 81.69 436 THR A C 1
ATOM 3453 O O . THR A 1 436 ? -1.369 -7.357 46.865 1.00 81.69 436 THR A O 1
ATOM 3456 N N . GLN A 1 437 ? -0.511 -9.417 46.490 1.00 87.50 437 GLN A N 1
ATOM 3457 C CA . GLN A 1 437 ? -0.296 -9.293 45.055 1.00 87.50 437 GLN A CA 1
ATOM 3458 C C . GLN A 1 437 ? -1.546 -9.777 44.308 1.00 87.50 437 GLN A C 1
ATOM 3460 O O . GLN A 1 437 ? -1.988 -10.914 44.475 1.00 87.50 437 GLN A O 1
ATOM 3465 N N . VAL A 1 438 ? -2.152 -8.893 43.521 1.00 88.62 438 VAL A N 1
ATOM 3466 C CA . VAL A 1 438 ? -3.406 -9.113 42.791 1.00 88.62 438 VAL A CA 1
ATOM 3467 C C . VAL A 1 438 ? -3.181 -8.785 41.324 1.00 88.62 438 VAL A C 1
ATOM 3469 O O . VAL A 1 438 ? -2.542 -7.781 41.007 1.00 88.62 438 VAL A O 1
ATOM 3472 N N . GLY A 1 439 ? -3.726 -9.608 40.434 1.00 91.81 439 GLY A N 1
ATOM 3473 C CA . GLY A 1 439 ? -3.626 -9.413 38.994 1.00 91.81 439 GLY A CA 1
ATOM 3474 C C . GLY A 1 439 ? -4.952 -9.658 38.287 1.00 91.81 439 GLY A C 1
ATOM 3475 O O . GLY A 1 439 ? -5.864 -10.269 38.850 1.00 91.81 439 GLY A O 1
ATOM 3476 N N . ALA A 1 440 ? -5.052 -9.114 37.080 1.00 93.00 440 ALA A N 1
ATOM 3477 C CA . ALA A 1 440 ? -6.232 -9.137 36.234 1.00 93.00 440 ALA A CA 1
ATOM 3478 C C . ALA A 1 440 ? -5.843 -9.269 34.751 1.00 93.00 440 ALA A C 1
ATOM 3480 O O . ALA A 1 440 ? -4.795 -8.757 34.349 1.00 93.00 440 ALA A O 1
ATOM 3481 N N . CYS A 1 441 ? -6.694 -9.909 33.952 1.00 94.12 441 CYS A N 1
ATOM 3482 C CA . CYS A 1 441 ? -6.569 -10.051 32.500 1.00 94.12 441 CYS A CA 1
ATOM 3483 C C . CYS A 1 441 ? -7.956 -9.893 31.856 1.00 94.12 441 CYS A C 1
ATOM 3485 O O . CYS A 1 441 ? -8.894 -10.563 32.280 1.00 94.12 441 CYS A O 1
ATOM 3487 N N . ILE A 1 442 ? -8.099 -8.980 30.894 1.00 90.56 442 ILE A N 1
ATOM 3488 C CA . ILE A 1 442 ? -9.340 -8.749 30.140 1.00 90.56 442 ILE A CA 1
ATOM 3489 C C . ILE A 1 442 ? -9.225 -9.438 28.785 1.00 90.56 442 ILE A C 1
ATOM 3491 O O . ILE A 1 442 ? -8.202 -9.302 28.114 1.00 90.56 442 ILE A O 1
ATOM 3495 N N . VAL A 1 443 ? -10.283 -10.140 28.391 1.00 87.31 443 VAL A N 1
ATOM 3496 C CA . VAL A 1 443 ? -10.360 -10.943 27.168 1.00 87.31 443 VAL A CA 1
ATOM 3497 C C . VAL A 1 443 ? -11.670 -10.626 26.447 1.00 87.31 443 VAL A C 1
ATOM 3499 O O . VAL A 1 443 ? -12.710 -10.513 27.104 1.00 87.31 443 VAL A O 1
ATOM 3502 N N . ASN A 1 444 ? -11.629 -10.445 25.128 1.00 84.25 444 ASN A N 1
ATOM 3503 C CA . ASN A 1 444 ? -12.832 -10.228 24.317 1.00 84.25 444 ASN A CA 1
ATOM 3504 C C . ASN A 1 444 ? -13.578 -11.543 24.018 1.00 84.25 444 ASN A C 1
ATOM 3506 O O . ASN A 1 444 ? -13.165 -12.621 24.448 1.00 84.25 444 ASN A O 1
ATOM 3510 N N . GLU A 1 445 ? -14.706 -11.446 23.314 1.00 78.88 445 GLU A N 1
ATOM 3511 C CA . GLU A 1 445 ? -15.542 -12.604 22.958 1.00 78.88 445 GLU A CA 1
ATOM 3512 C C . GLU A 1 445 ? -14.831 -13.579 21.998 1.00 78.88 445 GLU A C 1
ATOM 3514 O O . GLU A 1 445 ? -15.115 -14.773 22.033 1.00 78.88 445 GLU A O 1
ATOM 3519 N N . ASP A 1 446 ? -13.840 -13.100 21.237 1.00 72.38 446 ASP A N 1
ATOM 3520 C CA . ASP A 1 446 ? -13.017 -13.899 20.317 1.00 72.38 446 ASP A CA 1
ATOM 3521 C C . ASP A 1 446 ? -11.840 -14.623 21.007 1.00 72.38 446 ASP A C 1
ATOM 3523 O O . ASP A 1 446 ? -10.998 -15.227 20.342 1.00 72.38 446 ASP A O 1
ATOM 3527 N N . GLY A 1 447 ? -11.727 -14.544 22.340 1.00 70.88 447 GLY A N 1
ATOM 3528 C CA . GLY A 1 447 ? -10.647 -15.190 23.097 1.00 70.88 447 GLY A CA 1
ATOM 3529 C C . GLY A 1 447 ? -9.298 -14.459 23.038 1.00 70.88 447 GLY A C 1
ATOM 3530 O O . GLY A 1 447 ? -8.262 -15.031 23.372 1.00 70.88 447 GLY A O 1
ATOM 3531 N N . GLN A 1 448 ? -9.272 -13.186 22.639 1.00 72.44 448 GLN A N 1
ATOM 3532 C CA . GLN A 1 448 ? -8.053 -12.377 22.575 1.00 72.44 448 GLN A CA 1
ATOM 3533 C C . GLN A 1 448 ? -7.854 -11.559 23.852 1.00 72.44 448 GLN A C 1
ATOM 3535 O O . GLN A 1 448 ? -8.775 -10.911 24.353 1.00 72.44 448 GLN A O 1
ATOM 3540 N N . VAL A 1 449 ? -6.621 -11.538 24.366 1.00 80.62 449 VAL A N 1
ATOM 3541 C CA . VAL A 1 449 ? -6.253 -10.719 25.530 1.00 80.62 449 VAL A CA 1
ATOM 3542 C C . VAL A 1 449 ? -6.182 -9.248 25.127 1.00 80.62 449 VAL A C 1
ATOM 3544 O O . VAL A 1 449 ? -5.280 -8.839 24.401 1.00 80.62 449 VAL A O 1
ATOM 3547 N N . ILE A 1 450 ? -7.098 -8.447 25.666 1.00 80.44 450 ILE A N 1
ATOM 3548 C CA . ILE A 1 450 ? -7.168 -6.999 25.444 1.00 80.44 450 ILE A CA 1
ATOM 3549 C C . ILE A 1 450 ? -6.157 -6.268 26.327 1.00 80.44 450 ILE A C 1
ATOM 3551 O O . ILE A 1 450 ? -5.403 -5.413 25.868 1.00 80.44 450 ILE A O 1
ATOM 3555 N N . SER A 1 451 ? -6.112 -6.599 27.620 1.00 87.44 451 SER A N 1
ATOM 3556 C CA . SER A 1 451 ? -5.188 -5.948 28.550 1.00 87.44 451 SER A CA 1
ATOM 3557 C C . SER A 1 451 ? -4.933 -6.771 29.812 1.00 87.44 451 SER A C 1
ATOM 3559 O O . SER A 1 451 ? -5.696 -7.667 30.179 1.00 87.44 451 SER A O 1
ATOM 3561 N N . VAL A 1 452 ? -3.851 -6.439 30.523 1.00 88.00 452 VAL A N 1
ATOM 3562 C CA . VAL A 1 452 ? -3.542 -6.983 31.853 1.00 88.00 452 VAL A CA 1
ATOM 3563 C C . VAL A 1 452 ? -3.328 -5.863 32.867 1.00 88.00 452 VAL A C 1
ATOM 3565 O O . VAL A 1 452 ? -2.885 -4.758 32.538 1.00 88.00 452 VAL A O 1
ATOM 3568 N N . GLY A 1 453 ? -3.626 -6.151 34.131 1.00 86.50 453 GLY A N 1
ATOM 3569 C CA . GLY A 1 453 ? -3.461 -5.223 35.246 1.00 86.50 453 GLY A CA 1
ATOM 3570 C C . GLY A 1 453 ? -2.938 -5.917 36.495 1.00 86.50 453 GLY A C 1
ATOM 3571 O O . GLY A 1 453 ? -3.109 -7.121 36.675 1.00 86.50 453 GLY A O 1
ATOM 3572 N N . TYR A 1 454 ? -2.278 -5.156 37.363 1.00 88.81 454 TYR A N 1
ATOM 3573 C CA . TYR A 1 454 ? -1.841 -5.588 38.692 1.00 88.81 454 TYR A CA 1
ATOM 3574 C C . TYR A 1 454 ? -1.969 -4.433 39.675 1.00 88.81 454 TYR A C 1
ATOM 3576 O O . TYR A 1 454 ? -2.007 -3.273 39.259 1.00 88.81 454 TYR A O 1
ATOM 3584 N N . ASN A 1 455 ? -2.074 -4.718 40.972 1.00 88.06 455 ASN A N 1
ATOM 3585 C CA . ASN A 1 455 ? -2.191 -3.655 41.965 1.00 88.06 455 ASN A CA 1
ATOM 3586 C C . ASN A 1 455 ? -0.855 -2.924 42.174 1.00 88.06 455 ASN A C 1
ATOM 3588 O O . ASN A 1 455 ? 0.178 -3.552 42.404 1.00 88.06 455 ASN A O 1
ATOM 3592 N N . ALA A 1 456 ? -0.883 -1.595 42.112 1.00 87.38 456 ALA A N 1
ATOM 3593 C CA . ALA A 1 456 ? 0.297 -0.731 42.194 1.00 87.38 456 ALA A CA 1
ATOM 3594 C C . ALA A 1 456 ? -0.075 0.654 42.747 1.00 87.38 456 ALA A C 1
ATOM 3596 O O . ALA A 1 456 ? -1.267 0.971 42.847 1.00 87.38 456 ALA A O 1
ATOM 3597 N N . MET A 1 457 ? 0.917 1.480 43.094 1.00 87.12 457 MET A N 1
ATOM 3598 C CA . MET A 1 457 ? 0.662 2.895 43.382 1.00 87.12 457 MET A CA 1
ATOM 3599 C C . MET A 1 457 ? 0.243 3.644 42.103 1.00 87.12 457 MET A C 1
ATOM 3601 O O . MET A 1 457 ? 0.503 3.169 40.991 1.00 87.12 457 MET A O 1
ATOM 3605 N N . PRO A 1 458 ? -0.455 4.787 42.226 1.00 82.62 458 PRO A N 1
ATOM 3606 C CA . PRO A 1 458 ? -0.860 5.587 41.075 1.00 82.62 458 PRO A CA 1
ATOM 3607 C C . PRO A 1 458 ? 0.336 6.090 40.267 1.00 82.62 458 PRO A C 1
ATOM 3609 O O . PRO A 1 458 ? 1.418 6.317 40.804 1.00 82.62 458 PRO A O 1
ATOM 3612 N N . VAL A 1 459 ? 0.116 6.316 38.972 1.00 78.94 459 VAL A N 1
ATOM 3613 C CA . VAL A 1 459 ? 1.139 6.866 38.072 1.00 78.94 459 VAL A CA 1
ATOM 3614 C C . VAL A 1 459 ? 1.652 8.203 38.619 1.00 78.94 459 VAL A C 1
ATOM 3616 O O . VAL A 1 459 ? 0.868 9.044 39.053 1.00 78.94 459 VAL A O 1
ATOM 3619 N N . GLY A 1 460 ? 2.976 8.373 38.627 1.00 77.69 460 GLY A N 1
ATOM 3620 C CA . GLY A 1 460 ? 3.653 9.562 39.155 1.00 77.69 460 GLY A CA 1
ATOM 3621 C C . GLY A 1 460 ? 3.902 9.546 40.667 1.00 77.69 460 GLY A C 1
ATOM 3622 O O . GLY A 1 460 ? 4.691 10.348 41.143 1.00 77.69 460 GLY A O 1
ATOM 3623 N N . CYS A 1 461 ? 3.304 8.630 41.433 1.00 81.38 461 CYS A N 1
ATOM 3624 C CA . CYS A 1 461 ? 3.619 8.458 42.852 1.00 81.38 461 CYS A CA 1
ATOM 3625 C C . CYS A 1 461 ? 4.707 7.388 43.016 1.00 81.38 461 CYS A C 1
ATOM 3627 O O . CYS A 1 461 ? 4.426 6.209 42.808 1.00 81.38 461 CYS A O 1
ATOM 3629 N N . ASP A 1 462 ? 5.932 7.781 43.388 1.00 75.62 462 ASP A N 1
ATOM 3630 C CA . ASP A 1 462 ? 7.029 6.828 43.620 1.00 75.62 462 ASP A CA 1
ATOM 3631 C C . ASP A 1 462 ? 6.648 5.807 44.708 1.00 75.62 462 ASP A C 1
ATOM 3633 O O . ASP A 1 462 ? 6.247 6.171 45.819 1.00 75.62 462 ASP A O 1
ATOM 3637 N N . ASP A 1 463 ? 6.809 4.522 44.386 1.00 70.31 463 ASP A N 1
ATOM 3638 C CA . ASP A 1 463 ? 6.560 3.396 45.282 1.00 70.31 463 ASP A CA 1
ATOM 3639 C C . ASP A 1 463 ? 7.412 3.468 46.562 1.00 70.31 463 ASP A C 1
ATOM 3641 O O . ASP A 1 463 ? 6.997 2.918 47.579 1.00 70.31 463 ASP A O 1
ATOM 3645 N N . ASN A 1 464 ? 8.567 4.146 46.537 1.00 75.12 464 ASN A N 1
ATOM 3646 C CA . ASN A 1 464 ? 9.426 4.340 47.714 1.00 75.12 464 ASN A CA 1
ATOM 3647 C C . ASN A 1 464 ? 8.923 5.445 48.658 1.00 75.12 464 ASN A C 1
ATOM 3649 O O . ASN A 1 464 ? 9.277 5.470 49.834 1.00 75.12 464 ASN A O 1
ATOM 3653 N N . CYS A 1 465 ? 8.098 6.361 48.149 1.00 76.81 465 CYS A N 1
ATOM 3654 C CA . CYS A 1 465 ? 7.595 7.525 48.885 1.00 76.81 465 CYS A CA 1
ATOM 3655 C C . CYS A 1 465 ? 6.193 7.293 49.478 1.00 76.81 465 CYS A C 1
ATOM 3657 O O . CYS A 1 465 ? 5.675 8.127 50.233 1.00 76.81 465 CYS A O 1
ATOM 3659 N N . MET A 1 466 ? 5.564 6.168 49.124 1.00 81.62 466 MET A N 1
ATOM 3660 C CA . MET A 1 466 ? 4.198 5.819 49.499 1.00 81.62 466 MET A CA 1
ATOM 3661 C C . MET A 1 466 ? 4.167 4.655 50.496 1.00 81.62 466 MET A C 1
ATOM 3663 O O . MET A 1 466 ? 4.935 3.702 50.367 1.00 81.62 466 MET A O 1
ATOM 3667 N N . PRO A 1 467 ? 3.267 4.689 51.492 1.00 82.12 467 PRO A N 1
ATOM 3668 C CA . PRO A 1 467 ? 3.235 3.671 52.530 1.00 82.12 467 PRO A CA 1
ATOM 3669 C C . PRO A 1 467 ? 2.684 2.346 51.989 1.00 82.12 467 PRO A C 1
ATOM 3671 O O . PRO A 1 467 ? 1.564 2.283 51.482 1.00 82.12 467 PRO A O 1
ATOM 3674 N N . TRP A 1 468 ? 3.458 1.269 52.141 1.00 82.75 468 TRP A N 1
ATOM 3675 C CA . TRP A 1 468 ? 3.059 -0.100 51.777 1.00 82.75 468 TRP A CA 1
ATOM 3676 C C . TRP A 1 468 ? 2.530 -0.930 52.951 1.00 82.75 468 TRP A C 1
ATOM 3678 O O . TRP A 1 468 ? 1.967 -2.010 52.744 1.00 82.75 468 TRP A O 1
ATOM 3688 N N . ASP A 1 469 ? 2.690 -0.433 54.179 1.00 79.50 469 ASP A N 1
ATOM 3689 C CA . ASP A 1 469 ? 2.293 -1.150 55.385 1.00 79.50 469 ASP A CA 1
ATOM 3690 C C . ASP A 1 469 ? 0.765 -1.367 55.448 1.00 79.50 469 ASP A C 1
ATOM 3692 O O . ASP A 1 469 ? -0.046 -0.661 54.840 1.00 79.50 469 ASP A O 1
ATOM 3696 N N . LYS A 1 470 ? 0.352 -2.406 56.171 1.00 78.31 470 LYS A N 1
ATOM 3697 C CA . LYS A 1 470 ? -1.044 -2.728 56.487 1.00 78.31 470 LYS A CA 1
ATOM 3698 C C . LYS A 1 470 ? -1.370 -2.592 57.973 1.00 78.31 470 LYS A C 1
ATOM 3700 O O . LYS A 1 470 ? -2.548 -2.724 58.305 1.00 78.31 470 LYS A O 1
ATOM 3705 N N . ARG A 1 471 ? -0.361 -2.445 58.842 1.00 77.50 471 ARG A N 1
ATOM 3706 C CA . ARG A 1 471 ? -0.495 -2.605 60.298 1.00 77.50 471 ARG A CA 1
ATOM 3707 C C . ARG A 1 471 ? -0.387 -1.302 61.086 1.00 77.50 471 ARG A C 1
ATOM 3709 O O . ARG A 1 471 ? -0.728 -1.323 62.265 1.00 77.50 471 ARG A O 1
ATOM 3716 N N . SER A 1 472 ? 0.035 -0.202 60.464 1.00 82.56 472 SER A N 1
ATOM 3717 C CA . SER A 1 472 ? 0.032 1.113 61.105 1.00 82.56 472 SER A CA 1
ATOM 3718 C C . SER A 1 472 ? -1.325 1.449 61.738 1.00 82.56 472 SER A C 1
ATOM 3720 O O . SER A 1 472 ? -2.384 1.211 61.147 1.00 82.56 472 SER A O 1
ATOM 3722 N N . GLN A 1 473 ? -1.277 2.017 62.946 1.00 77.50 473 GLN A N 1
ATOM 3723 C CA . GLN A 1 473 ? -2.456 2.547 63.635 1.00 77.50 473 GLN A CA 1
ATOM 3724 C C . GLN A 1 473 ? -3.020 3.776 62.912 1.00 77.50 473 GLN A C 1
ATOM 3726 O O . GLN A 1 473 ? -4.235 3.978 62.911 1.00 77.50 473 GLN A O 1
ATOM 3731 N N . ASP A 1 474 ? -2.159 4.558 62.248 1.00 83.44 474 ASP A N 1
ATOM 3732 C CA . ASP A 1 474 ? -2.603 5.594 61.322 1.00 83.44 474 ASP A CA 1
ATOM 3733 C C . ASP A 1 474 ? -2.859 4.981 59.944 1.00 83.44 474 ASP A C 1
ATOM 3735 O O . ASP A 1 474 ? -1.954 4.534 59.234 1.00 83.44 474 ASP A O 1
ATOM 3739 N N . ARG A 1 475 ? -4.125 5.009 59.534 1.00 82.38 475 ARG A N 1
ATOM 3740 C CA . ARG A 1 475 ? -4.570 4.480 58.248 1.00 82.38 475 ARG A CA 1
ATOM 3741 C C . ARG A 1 475 ? -3.978 5.242 57.054 1.00 82.38 475 ARG A C 1
ATOM 3743 O O . ARG A 1 475 ? -3.892 4.644 55.980 1.00 82.38 475 ARG A O 1
ATOM 3750 N N . LEU A 1 476 ? -3.540 6.497 57.215 1.00 86.00 476 LEU A N 1
ATOM 3751 C CA . LEU A 1 476 ? -2.804 7.247 56.183 1.00 86.00 476 LEU A CA 1
ATOM 3752 C C . LEU A 1 476 ? -1.386 6.738 55.951 1.00 86.00 476 LEU A C 1
ATOM 3754 O O . LEU A 1 476 ? -0.849 6.983 54.874 1.00 86.00 476 LEU A O 1
ATOM 3758 N N . GLU A 1 477 ? -0.828 6.006 56.909 1.00 86.12 477 GLU A N 1
ATOM 3759 C CA . GLU A 1 477 ? 0.460 5.319 56.800 1.00 86.12 477 GLU A CA 1
ATOM 3760 C C . GLU A 1 477 ? 0.276 3.835 56.453 1.00 86.12 477 GLU A C 1
ATOM 3762 O O . GLU A 1 477 ? 1.197 3.028 56.554 1.00 86.12 477 GLU A O 1
ATOM 3767 N N . THR A 1 478 ? -0.926 3.468 55.995 1.00 87.81 478 THR A N 1
ATOM 3768 C CA . THR A 1 478 ? -1.180 2.182 55.345 1.00 87.81 478 THR A CA 1
ATOM 3769 C C . THR A 1 478 ? -1.347 2.360 53.843 1.00 87.81 478 THR A C 1
ATOM 3771 O O . THR A 1 478 ? -1.678 3.439 53.359 1.00 87.81 478 THR A O 1
ATOM 3774 N N . LYS A 1 479 ? -1.223 1.275 53.082 1.00 85.44 479 LYS A N 1
ATOM 3775 C CA . LYS A 1 479 ? -1.381 1.294 51.619 1.00 85.44 479 LYS A CA 1
ATOM 3776 C C . LYS A 1 479 ? -2.812 1.469 51.106 1.00 85.44 479 LYS A C 1
ATOM 3778 O O . LYS A 1 479 ? -3.022 1.809 49.941 1.00 85.44 479 LYS A O 1
ATOM 3783 N N . TYR A 1 480 ? -3.819 1.171 51.934 1.00 85.06 480 TYR A N 1
ATOM 3784 C CA . TYR A 1 480 ? -5.220 1.073 51.499 1.00 85.06 480 TYR A CA 1
ATOM 3785 C C . TYR A 1 480 ? -5.770 2.360 50.858 1.00 85.06 480 TYR A C 1
ATOM 3787 O O . TYR A 1 480 ? -6.507 2.264 49.870 1.00 85.06 480 TYR A O 1
ATOM 3795 N N . PRO A 1 481 ? -5.418 3.569 51.337 1.00 86.56 481 PRO A N 1
ATOM 3796 C CA . PRO A 1 481 ? -5.861 4.804 50.708 1.00 86.56 481 PRO A CA 1
ATOM 3797 C C . PRO A 1 481 ? -5.283 5.027 49.308 1.00 86.56 481 PRO A C 1
ATOM 3799 O O . PRO A 1 481 ? -5.912 5.754 48.542 1.00 86.56 481 PRO A O 1
ATOM 3802 N N . TYR A 1 482 ? -4.172 4.377 48.941 1.00 87.75 482 TYR A N 1
ATOM 3803 C CA . TYR A 1 482 ? -3.344 4.766 47.791 1.00 87.75 482 TYR A CA 1
ATOM 3804 C C . TYR A 1 482 ? -3.283 3.728 46.670 1.00 87.75 482 TYR A C 1
ATOM 3806 O O . TYR A 1 482 ? -3.380 4.094 45.506 1.00 87.75 482 TYR A O 1
ATOM 3814 N N . VAL A 1 483 ? -3.231 2.435 46.998 1.00 87.75 483 VAL A N 1
ATOM 3815 C CA . VAL A 1 483 ? -3.102 1.364 45.995 1.00 87.75 483 VAL A CA 1
ATOM 3816 C C . VAL A 1 483 ? -4.267 1.363 44.994 1.00 87.75 483 VAL A C 1
ATOM 3818 O O . VAL A 1 483 ? -5.440 1.354 45.388 1.00 87.75 483 VAL A O 1
ATOM 3821 N N . CYS A 1 484 ? -3.946 1.346 43.700 1.00 86.12 484 CYS A N 1
ATOM 3822 C CA . CYS A 1 484 ? -4.870 1.040 42.609 1.00 86.12 484 CYS A CA 1
ATOM 3823 C C . CYS A 1 484 ? -5.023 -0.477 42.496 1.00 86.12 484 CYS A C 1
ATOM 3825 O O . CYS A 1 484 ? -4.033 -1.204 42.542 1.00 86.12 484 CYS A O 1
ATOM 3827 N N . HIS A 1 485 ? -6.253 -0.969 42.367 1.00 89.62 485 HIS A N 1
ATOM 3828 C CA . HIS A 1 485 ? -6.507 -2.404 42.222 1.00 89.62 485 HIS A CA 1
ATOM 3829 C C . HIS A 1 485 ? -6.230 -2.887 40.790 1.00 89.62 485 HIS A C 1
ATOM 3831 O O . HIS A 1 485 ? -6.245 -2.099 39.842 1.00 89.62 485 HIS A O 1
ATOM 3837 N N . ALA A 1 486 ? -5.986 -4.189 40.638 1.00 89.31 486 ALA A N 1
ATOM 3838 C CA . ALA A 1 486 ? -5.594 -4.794 39.368 1.00 89.31 486 ALA A CA 1
ATOM 3839 C C . ALA A 1 486 ? -6.659 -4.633 38.277 1.00 89.31 486 ALA A C 1
ATOM 3841 O O . ALA A 1 486 ? -6.317 -4.330 37.141 1.00 89.31 486 ALA A O 1
ATOM 3842 N N . GLU A 1 487 ? -7.934 -4.769 38.640 1.00 92.44 487 GLU A N 1
ATOM 3843 C CA . GLU A 1 487 ? -9.080 -4.660 37.734 1.00 92.44 487 GLU A CA 1
ATOM 3844 C C . GLU A 1 487 ? -9.163 -3.256 37.128 1.00 92.44 487 GLU A C 1
ATOM 3846 O O . GLU A 1 487 ? -9.286 -3.093 35.920 1.00 92.44 487 GLU A O 1
ATOM 3851 N N . MET A 1 488 ? -9.008 -2.230 37.969 1.00 84.50 488 MET A N 1
ATOM 3852 C CA . MET A 1 488 ? -8.997 -0.833 37.534 1.00 84.50 488 MET A CA 1
ATOM 3853 C C . MET A 1 488 ? -7.802 -0.544 36.622 1.00 84.50 488 MET A C 1
ATOM 3855 O O . MET A 1 488 ? -7.953 0.128 35.607 1.00 84.50 488 MET A O 1
ATOM 3859 N N . ASN A 1 489 ? -6.625 -1.079 36.955 1.00 84.75 489 ASN A N 1
ATOM 3860 C CA . ASN A 1 489 ? -5.448 -0.927 36.108 1.00 84.75 489 ASN A CA 1
ATOM 3861 C C . ASN A 1 489 ? -5.604 -1.653 34.766 1.00 84.75 489 ASN A C 1
ATOM 3863 O O . ASN A 1 489 ? -5.163 -1.104 33.766 1.00 84.75 489 ASN A O 1
ATOM 3867 N N . ALA A 1 490 ? -6.241 -2.827 34.719 1.00 85.31 490 ALA A N 1
ATOM 3868 C CA . ALA A 1 490 ? -6.504 -3.533 33.465 1.00 85.31 490 ALA A CA 1
ATOM 3869 C C . ALA A 1 490 ? -7.445 -2.728 32.555 1.00 85.31 490 ALA A C 1
ATOM 3871 O O . ALA A 1 490 ? -7.129 -2.526 31.387 1.00 85.31 490 ALA A O 1
ATOM 3872 N N . ILE A 1 491 ? -8.540 -2.190 33.102 1.00 82.19 491 ILE A N 1
ATOM 3873 C CA . ILE A 1 491 ? -9.493 -1.364 32.342 1.00 82.19 491 ILE A CA 1
ATOM 3874 C C . ILE A 1 491 ? -8.803 -0.128 31.766 1.00 82.19 491 ILE A C 1
ATOM 3876 O O . ILE A 1 491 ? -8.908 0.125 30.575 1.00 82.19 491 ILE A O 1
ATOM 3880 N N . VAL A 1 492 ? -8.047 0.618 32.579 1.00 74.31 492 VAL A N 1
ATOM 3881 C CA . VAL A 1 492 ? -7.369 1.823 32.072 1.00 74.31 492 VAL A CA 1
ATOM 3882 C C . VAL A 1 492 ? -6.242 1.469 31.092 1.00 74.31 492 VAL A C 1
ATOM 3884 O O . VAL A 1 492 ? -6.009 2.199 30.136 1.00 74.31 492 VAL A O 1
ATOM 3887 N N . ASN A 1 493 ? -5.553 0.339 31.285 1.00 77.62 493 ASN A N 1
ATOM 3888 C CA . ASN A 1 493 ? -4.520 -0.122 30.353 1.00 77.62 493 ASN A CA 1
ATOM 3889 C C . ASN A 1 493 ? -5.089 -0.588 29.000 1.00 77.62 493 ASN A C 1
ATOM 3891 O O . ASN A 1 493 ? -4.309 -0.692 28.058 1.00 77.62 493 ASN A O 1
ATOM 3895 N N . ALA A 1 494 ? -6.389 -0.887 28.901 1.00 72.88 494 ALA A N 1
ATOM 3896 C CA . ALA A 1 494 ? -7.028 -1.249 27.635 1.00 72.88 494 ALA A CA 1
ATOM 3897 C C . ALA A 1 494 ? -7.143 -0.062 26.661 1.00 72.88 494 ALA A C 1
ATOM 3899 O O . ALA A 1 494 ? -7.344 -0.276 25.472 1.00 72.88 494 ALA A O 1
ATOM 3900 N N . GLY A 1 495 ? -6.974 1.180 27.134 1.00 68.12 495 GLY A N 1
ATOM 3901 C CA . GLY A 1 495 ? -6.996 2.368 26.280 1.00 68.12 495 GLY A CA 1
ATOM 3902 C C . GLY A 1 495 ? -8.317 2.512 25.522 1.00 68.12 495 GLY A C 1
ATOM 3903 O O . GLY A 1 495 ? -9.371 2.583 26.147 1.00 68.12 495 GLY A O 1
ATOM 3904 N N . ASN A 1 496 ? -8.230 2.529 24.189 1.00 59.62 496 ASN A N 1
ATOM 3905 C CA . ASN A 1 496 ? -9.337 2.790 23.259 1.00 59.62 496 ASN A CA 1
ATOM 3906 C C . ASN A 1 496 ? -10.063 1.513 22.784 1.00 59.62 496 ASN A C 1
ATOM 3908 O O . ASN A 1 496 ? -10.846 1.550 21.833 1.00 59.62 496 ASN A O 1
ATOM 3912 N N . GLU A 1 497 ? -9.767 0.365 23.391 1.00 65.81 497 GLU A N 1
ATOM 3913 C CA . GLU A 1 497 ? -10.389 -0.912 23.039 1.00 65.81 497 GLU A CA 1
ATOM 3914 C C . GLU A 1 497 ? -11.819 -1.010 23.596 1.00 65.81 497 GLU A C 1
ATOM 3916 O O . GLU A 1 497 ? -12.102 -0.617 24.733 1.00 65.81 497 GLU A O 1
ATOM 3921 N N . GLN A 1 498 ? -12.746 -1.578 22.819 1.00 72.81 498 GLN A N 1
ATOM 3922 C CA . GLN A 1 498 ? -14.132 -1.745 23.257 1.00 72.81 498 GLN A CA 1
ATOM 3923 C C . GLN A 1 498 ? -14.245 -2.896 24.269 1.00 72.81 498 GLN A C 1
ATOM 3925 O O . GLN A 1 498 ? -14.008 -4.054 23.946 1.00 72.81 498 GLN A O 1
ATOM 3930 N N . LEU A 1 499 ? -14.653 -2.584 25.505 1.00 81.25 499 LEU A N 1
ATOM 3931 C CA . LEU A 1 499 ? -14.746 -3.567 26.598 1.00 81.25 499 LEU A CA 1
ATOM 3932 C C . LEU A 1 499 ? -16.144 -4.183 26.787 1.00 81.25 499 LEU A C 1
ATOM 3934 O O . LEU A 1 499 ? -16.363 -4.957 27.723 1.00 81.25 499 LEU A O 1
ATOM 3938 N N . ASN A 1 500 ? -17.108 -3.826 25.934 1.00 82.69 500 ASN A N 1
ATOM 3939 C CA . ASN A 1 500 ? -18.477 -4.322 26.037 1.00 82.69 500 ASN A CA 1
ATOM 3940 C C . ASN A 1 500 ? -18.549 -5.799 25.630 1.00 82.69 500 ASN A C 1
ATOM 3942 O O . ASN A 1 500 ? -18.121 -6.141 24.537 1.00 82.69 500 ASN A O 1
ATOM 3946 N N . GLY A 1 501 ? -19.105 -6.648 26.497 1.00 82.12 501 GLY A N 1
ATOM 3947 C CA . GLY A 1 501 ? -19.174 -8.102 26.270 1.00 82.12 501 GLY A CA 1
ATOM 3948 C C . GLY A 1 501 ? -17.947 -8.876 26.765 1.00 82.12 501 GLY A C 1
ATOM 3949 O O . GLY A 1 501 ? -18.037 -10.072 27.026 1.00 82.12 501 GLY A O 1
ATOM 3950 N N . CYS A 1 502 ? -16.829 -8.191 27.029 1.00 91.31 502 CYS A N 1
ATOM 3951 C CA . CYS A 1 502 ? -15.589 -8.822 27.475 1.00 91.31 502 CYS A CA 1
ATOM 3952 C C . CYS A 1 502 ? -15.720 -9.557 28.823 1.00 91.31 502 CYS A C 1
ATOM 3954 O O . CYS A 1 502 ? -16.564 -9.241 29.675 1.00 91.31 502 CYS A O 1
ATOM 3956 N N . SER A 1 503 ? -14.804 -10.505 29.028 1.00 94.50 503 SER A N 1
ATOM 3957 C CA . SER A 1 503 ? -14.589 -11.243 30.274 1.00 94.50 503 SER A CA 1
ATOM 3958 C C . SER A 1 503 ? -13.341 -10.731 30.997 1.00 94.50 503 SER A C 1
ATOM 3960 O O . SER A 1 503 ? -12.347 -10.384 30.361 1.00 94.50 503 SER A O 1
ATOM 3962 N N . ILE A 1 504 ? -13.357 -10.706 32.333 1.00 96.00 504 ILE A N 1
ATOM 3963 C CA . ILE A 1 504 ? -12.168 -10.408 33.142 1.00 96.00 504 ILE A CA 1
ATOM 3964 C C . ILE A 1 504 ? -11.815 -11.573 34.070 1.00 96.00 504 ILE A C 1
ATOM 3966 O O . ILE A 1 504 ? -12.642 -12.037 34.853 1.00 96.00 504 ILE A O 1
ATOM 3970 N N . TYR A 1 505 ? -10.557 -11.999 34.019 1.00 95.56 505 TYR A N 1
ATOM 3971 C CA . TYR A 1 505 ? -9.957 -13.006 34.889 1.00 95.56 505 TYR A CA 1
ATOM 3972 C C . TYR A 1 505 ? -9.187 -12.306 36.006 1.00 95.56 505 TYR A C 1
ATOM 3974 O O . TYR A 1 505 ? -8.325 -11.475 35.721 1.00 95.56 505 TYR A O 1
ATOM 3982 N N . VAL A 1 506 ? -9.487 -12.602 37.274 1.00 95.19 506 VAL A N 1
ATOM 3983 C CA . VAL A 1 506 ? -8.899 -11.913 38.438 1.00 95.19 506 VAL A CA 1
ATOM 3984 C C . VAL A 1 506 ? -8.453 -12.878 39.534 1.00 95.19 506 VAL A C 1
ATOM 3986 O O . VAL A 1 506 ? -9.124 -13.858 39.855 1.00 95.19 506 VAL A O 1
ATOM 3989 N N . THR A 1 507 ? -7.331 -12.583 40.194 1.00 91.75 507 THR A N 1
ATOM 3990 C CA . THR A 1 507 ? -6.837 -13.472 41.263 1.00 91.75 507 THR A CA 1
ATOM 3991 C C . THR A 1 507 ? -7.653 -13.382 42.555 1.00 91.75 507 THR A C 1
ATOM 3993 O O . THR A 1 507 ? -7.695 -14.343 43.320 1.00 91.75 507 THR A O 1
ATOM 3996 N N . LEU A 1 508 ? -8.336 -12.259 42.806 1.00 91.44 508 LEU A N 1
ATOM 3997 C CA . LEU A 1 508 ? -9.242 -12.088 43.944 1.00 91.44 508 LEU A CA 1
ATOM 3998 C C . LEU A 1 508 ? -10.560 -11.450 43.512 1.00 91.44 508 LEU A C 1
ATOM 4000 O O . LEU A 1 508 ? -10.545 -10.504 42.729 1.00 91.44 508 LEU A O 1
ATOM 4004 N N . PHE A 1 509 ? -11.673 -11.881 44.113 1.00 93.12 509 PHE A N 1
ATOM 4005 C CA . PHE A 1 509 ? -13.003 -11.346 43.804 1.00 93.12 509 PHE A CA 1
ATOM 4006 C C . PHE A 1 509 ? -13.050 -9.801 43.883 1.00 93.12 509 PHE A C 1
ATOM 4008 O O . PHE A 1 509 ? -12.527 -9.225 44.857 1.00 93.12 509 PHE A O 1
ATOM 4015 N N . PRO A 1 510 ? -13.667 -9.101 42.909 1.00 92.44 510 PRO A N 1
ATOM 4016 C CA . PRO A 1 510 ? -13.676 -7.641 42.880 1.00 92.44 510 PRO A CA 1
ATOM 4017 C C . PRO A 1 510 ? -14.403 -7.022 44.080 1.00 92.44 510 PRO A C 1
ATOM 4019 O O . PRO A 1 510 ? -15.482 -7.463 44.479 1.00 92.44 510 PRO A O 1
ATOM 4022 N N . CYS A 1 511 ? -13.830 -5.962 44.662 1.00 90.44 511 CYS A N 1
ATOM 4023 C CA . CYS A 1 511 ? -14.524 -5.191 45.700 1.00 90.44 511 CYS A CA 1
ATOM 4024 C C . CYS A 1 511 ? -15.602 -4.283 45.098 1.00 90.44 511 CYS A C 1
ATOM 4026 O O . CYS A 1 511 ? -15.634 -4.074 43.888 1.00 90.44 511 CYS A O 1
ATOM 4028 N N . ASN A 1 512 ? -16.433 -3.668 45.942 1.00 88.31 512 ASN A N 1
ATOM 4029 C CA . ASN A 1 512 ? -17.461 -2.730 45.494 1.00 88.31 512 ASN A CA 1
ATOM 4030 C C . ASN A 1 512 ? -16.911 -1.590 44.617 1.00 88.31 512 ASN A C 1
ATOM 4032 O O . ASN A 1 512 ? -17.588 -1.157 43.698 1.00 88.31 512 ASN A O 1
ATOM 4036 N N . ILE A 1 513 ? -15.687 -1.107 44.850 1.00 85.38 513 ILE A N 1
ATOM 4037 C CA . ILE A 1 513 ? -15.087 -0.071 43.992 1.00 85.38 513 ILE A CA 1
ATOM 4038 C C . ILE A 1 513 ? -14.779 -0.630 42.595 1.00 85.38 513 ILE A C 1
ATOM 4040 O O . ILE A 1 513 ? -15.118 0.010 41.607 1.00 85.38 513 ILE A O 1
ATOM 4044 N N . CYS A 1 514 ? -14.180 -1.821 42.498 1.00 89.50 514 CYS A N 1
ATOM 4045 C CA . CYS A 1 514 ? -13.883 -2.458 41.210 1.00 89.50 514 CYS A CA 1
ATOM 4046 C C . CYS A 1 514 ? -15.168 -2.820 40.453 1.00 89.50 514 CYS A C 1
ATOM 4048 O O . CYS A 1 514 ? -15.242 -2.612 39.248 1.00 89.50 514 CYS A O 1
ATOM 4050 N N . ALA A 1 515 ? -16.195 -3.294 41.163 1.00 90.19 515 ALA A N 1
ATOM 4051 C CA . ALA A 1 515 ? -17.486 -3.649 40.582 1.00 90.19 515 ALA A CA 1
ATOM 4052 C C . ALA A 1 515 ? -18.164 -2.474 39.867 1.00 90.19 515 ALA A C 1
ATOM 4054 O O . ALA A 1 515 ? -18.705 -2.651 38.779 1.00 90.19 515 ALA A O 1
ATOM 4055 N N . LYS A 1 516 ? -18.070 -1.265 40.438 1.00 87.06 516 LYS A N 1
ATOM 4056 C CA . LYS A 1 516 ? -18.571 -0.032 39.809 1.00 87.06 516 LYS A CA 1
ATOM 4057 C C . LYS A 1 516 ? -17.942 0.209 38.441 1.00 87.06 516 LYS A C 1
ATOM 4059 O O . LYS A 1 516 ? -18.656 0.503 37.489 1.00 87.06 516 LYS A O 1
ATOM 4064 N N . VAL A 1 517 ? -16.616 0.084 38.356 1.00 85.06 517 VAL A N 1
ATOM 4065 C CA . VAL A 1 517 ? -15.874 0.342 37.115 1.00 85.06 517 VAL A CA 1
ATOM 4066 C C . VAL A 1 517 ? -16.147 -0.761 36.094 1.00 85.06 517 VAL A C 1
ATOM 4068 O O . VAL A 1 517 ? -16.460 -0.449 34.956 1.00 85.06 517 VAL A O 1
ATOM 4071 N N . LEU A 1 518 ? -16.140 -2.030 36.513 1.00 90.06 518 LEU A N 1
ATOM 4072 C CA . LEU A 1 518 ? -16.408 -3.177 35.636 1.00 90.06 518 LEU A CA 1
ATOM 4073 C C . LEU A 1 518 ? -17.783 -3.095 34.957 1.00 90.06 518 LEU A C 1
ATOM 4075 O O . LEU A 1 518 ? -17.867 -3.210 33.737 1.00 90.06 518 LEU A O 1
ATOM 4079 N N . LEU A 1 519 ? -18.843 -2.829 35.730 1.00 86.50 519 LEU A N 1
ATOM 4080 C CA . LEU A 1 519 ? -20.200 -2.657 35.193 1.00 86.50 519 LEU A CA 1
ATOM 4081 C C . LEU A 1 519 ? -20.288 -1.467 34.232 1.00 86.50 519 LEU A C 1
ATOM 4083 O O . LEU A 1 519 ? -20.962 -1.530 33.208 1.00 86.50 519 LEU A O 1
ATOM 4087 N N . LYS A 1 520 ? -19.596 -0.371 34.557 1.00 79.69 520 LYS A N 1
ATOM 4088 C CA . LYS A 1 520 ? -19.596 0.848 33.747 1.00 79.69 520 LYS A CA 1
ATOM 4089 C C . LYS A 1 520 ? -18.823 0.676 32.431 1.00 79.69 520 LYS A C 1
ATOM 4091 O O . LYS A 1 520 ? -19.214 1.293 31.447 1.00 79.69 520 LYS A O 1
ATOM 4096 N N . SER A 1 521 ? -17.792 -0.170 32.409 1.00 81.62 521 SER A N 1
ATOM 4097 C CA . SER A 1 521 ? -17.000 -0.507 31.216 1.00 81.62 521 SER A CA 1
ATOM 4098 C C . SER A 1 521 ? -17.700 -1.467 30.247 1.00 81.62 521 SER A C 1
ATOM 4100 O O . SER A 1 521 ? -17.205 -1.664 29.145 1.00 81.62 521 SER A O 1
ATOM 4102 N N . GLY A 1 522 ? -18.835 -2.066 30.625 1.00 85.25 522 GLY A N 1
ATOM 4103 C CA . GLY A 1 522 ? -19.579 -2.998 29.766 1.00 85.25 522 GLY A CA 1
ATOM 4104 C C . GLY A 1 522 ? -19.098 -4.453 29.817 1.00 85.25 522 GLY A C 1
ATOM 4105 O O . GLY A 1 522 ? -19.630 -5.287 29.086 1.00 85.25 522 GLY A O 1
ATOM 4106 N N . ILE A 1 523 ? -18.151 -4.778 30.702 1.00 90.50 523 ILE A N 1
ATOM 4107 C CA . ILE A 1 523 ? -17.717 -6.158 30.966 1.00 90.50 523 ILE A CA 1
ATOM 4108 C C . ILE A 1 523 ? -18.908 -6.956 31.506 1.00 90.50 523 ILE A C 1
ATOM 4110 O O . ILE A 1 523 ? -19.672 -6.455 32.337 1.00 90.50 523 ILE A O 1
ATOM 4114 N N . ARG A 1 524 ? -19.078 -8.194 31.028 1.00 90.00 524 ARG A N 1
ATOM 4115 C CA . ARG A 1 524 ? -20.249 -9.034 31.346 1.00 90.00 524 ARG A CA 1
ATOM 4116 C C . ARG A 1 524 ? -19.930 -10.264 32.187 1.00 90.00 524 ARG A C 1
ATOM 4118 O O . ARG A 1 524 ? -20.841 -10.788 32.832 1.00 90.00 524 ARG A O 1
ATOM 4125 N N . ARG A 1 525 ? -18.664 -10.695 32.229 1.00 94.25 525 ARG A N 1
ATOM 4126 C CA . ARG A 1 525 ? -18.233 -11.896 32.961 1.00 94.25 525 ARG A CA 1
ATOM 4127 C C . ARG A 1 525 ? -16.995 -11.624 33.820 1.00 94.25 525 ARG A C 1
ATOM 4129 O O . ARG A 1 525 ? -16.020 -11.036 33.356 1.00 94.25 525 ARG A O 1
ATOM 4136 N N . VAL A 1 526 ? -17.030 -12.065 35.077 1.00 96.38 526 VAL A N 1
ATOM 4137 C CA . VAL A 1 526 ? -15.919 -12.028 36.041 1.00 96.38 526 VAL A CA 1
ATOM 4138 C C . VAL A 1 526 ? -15.582 -13.455 36.454 1.00 96.38 526 VAL A C 1
ATOM 4140 O O . VAL A 1 526 ? -16.380 -14.117 37.117 1.00 96.38 526 VAL A O 1
ATOM 4143 N N . ILE A 1 527 ? -14.371 -13.892 36.125 1.00 95.25 527 ILE A N 1
ATOM 4144 C CA . ILE A 1 527 ? -13.824 -15.198 36.481 1.00 95.25 527 ILE A CA 1
ATOM 4145 C C . ILE A 1 527 ? -12.763 -14.988 37.569 1.00 95.25 527 ILE A C 1
ATOM 4147 O O . ILE A 1 527 ? -11.846 -14.187 37.384 1.00 95.25 527 ILE A O 1
ATOM 4151 N N . TYR A 1 528 ? -12.876 -15.649 38.728 1.00 95.00 528 TYR A N 1
ATOM 4152 C CA . TYR A 1 528 ? -12.012 -15.350 39.884 1.00 95.00 528 TYR A CA 1
ATOM 4153 C C . TYR A 1 528 ? -11.477 -16.571 40.643 1.00 95.00 528 TYR A C 1
ATOM 4155 O O . TYR A 1 528 ? -12.196 -17.541 40.844 1.00 95.00 528 TYR A O 1
ATOM 4163 N N . ILE A 1 529 ? -10.232 -16.510 41.140 1.00 88.12 529 ILE A N 1
ATOM 4164 C CA . ILE A 1 529 ? -9.604 -17.637 41.872 1.00 88.12 529 ILE A CA 1
ATOM 4165 C C . ILE A 1 529 ? -10.120 -17.746 43.311 1.00 88.12 529 ILE A C 1
ATOM 4167 O O . ILE A 1 529 ? -10.572 -18.803 43.755 1.00 88.12 529 ILE A O 1
ATOM 4171 N N . ALA A 1 530 ? -10.007 -16.659 44.076 1.00 86.38 530 ALA A N 1
ATOM 4172 C CA . ALA A 1 530 ? -10.270 -16.683 45.508 1.00 86.38 530 ALA A CA 1
ATOM 4173 C C . ALA A 1 530 ? -11.156 -15.524 45.964 1.00 86.38 530 ALA A C 1
ATOM 4175 O O . ALA A 1 530 ? -11.089 -14.397 45.467 1.00 86.38 530 ALA A O 1
ATOM 4176 N N . ASP A 1 531 ? -11.985 -15.812 46.959 1.00 84.94 531 ASP A N 1
ATOM 4177 C CA . ASP A 1 531 ? -12.809 -14.812 47.615 1.00 84.94 531 ASP A CA 1
ATOM 4178 C C . ASP A 1 531 ? -11.992 -13.998 48.620 1.00 84.94 531 ASP A C 1
ATOM 4180 O O . ASP A 1 531 ? -11.070 -14.489 49.274 1.00 84.94 531 ASP A O 1
ATOM 4184 N N . LYS A 1 532 ? -12.358 -12.724 48.765 1.00 81.81 532 LYS A N 1
ATOM 4185 C CA . LYS A 1 532 ? -11.892 -11.890 49.878 1.00 81.81 532 LYS A CA 1
ATOM 4186 C C . LYS A 1 532 ? -12.751 -12.189 51.116 1.00 81.81 532 LYS A C 1
ATOM 4188 O O . LYS A 1 532 ? -13.901 -12.601 50.955 1.00 81.81 532 LYS A O 1
ATOM 4193 N N . PRO A 1 533 ? -12.238 -11.944 52.340 1.00 80.25 533 PRO A N 1
ATOM 4194 C CA . PRO A 1 533 ? -13.031 -12.085 53.560 1.00 80.25 533 PRO A CA 1
ATOM 4195 C C . PRO A 1 533 ? -14.373 -11.362 53.433 1.00 80.25 533 PRO A C 1
ATOM 4197 O O . PRO A 1 533 ? -14.417 -10.284 52.829 1.00 80.25 533 PRO A O 1
ATOM 4200 N N . ASP A 1 534 ? -15.431 -11.942 54.008 1.00 79.31 534 ASP A N 1
ATOM 4201 C CA . ASP A 1 534 ? -16.799 -11.418 53.927 1.00 79.31 534 ASP A CA 1
ATOM 4202 C C . ASP A 1 534 ? -16.933 -10.089 54.682 1.00 79.31 534 ASP A C 1
ATOM 4204 O O . ASP A 1 534 ? -17.340 -10.003 55.839 1.00 79.31 534 ASP A O 1
ATOM 4208 N N . LYS A 1 535 ? -16.505 -9.028 54.006 1.00 85.00 535 LYS A N 1
ATOM 4209 C CA . LYS A 1 535 ? -16.593 -7.646 54.449 1.00 85.00 535 LYS A CA 1
ATOM 4210 C C . LYS A 1 535 ? -17.722 -6.961 53.700 1.00 85.00 535 LYS A C 1
ATOM 4212 O O . LYS A 1 535 ? -18.118 -7.368 52.607 1.00 85.00 535 LYS A O 1
ATOM 4217 N N . MET A 1 536 ? -18.194 -5.862 54.265 1.00 86.56 536 MET A N 1
ATOM 4218 C CA . MET A 1 536 ? -19.203 -4.992 53.664 1.00 86.56 536 MET A CA 1
ATOM 4219 C C . MET A 1 536 ? -18.921 -4.674 52.184 1.00 86.56 536 MET A C 1
ATOM 4221 O O . MET A 1 536 ? -19.832 -4.710 51.362 1.00 86.56 536 MET A O 1
ATOM 4225 N N . GLU A 1 537 ? -17.665 -4.421 51.811 1.00 85.56 537 GLU A N 1
ATOM 4226 C CA . GLU A 1 537 ? -17.277 -4.139 50.426 1.00 85.56 537 GLU A CA 1
ATOM 4227 C C . GLU A 1 537 ? -17.545 -5.320 49.480 1.00 85.56 537 GLU A C 1
ATOM 4229 O O . GLU A 1 537 ? -17.834 -5.103 48.304 1.00 85.56 537 GLU A O 1
ATOM 4234 N N . MET A 1 538 ? -17.454 -6.562 49.969 1.00 89.62 538 MET A N 1
ATOM 4235 C CA . MET A 1 538 ? -17.756 -7.764 49.181 1.00 89.62 538 MET A CA 1
ATOM 4236 C C . MET A 1 538 ? -19.262 -7.977 49.063 1.00 89.62 538 MET A C 1
ATOM 4238 O O . MET A 1 538 ? -19.749 -8.244 47.966 1.00 89.62 538 MET A O 1
ATOM 4242 N N . LYS A 1 539 ? -20.009 -7.779 50.157 1.00 89.31 539 LYS A N 1
ATOM 4243 C CA . LYS A 1 539 ? -21.482 -7.841 50.155 1.00 89.31 539 LYS A CA 1
ATOM 4244 C C . LYS A 1 539 ? -22.078 -6.830 49.176 1.00 89.31 539 LYS A C 1
ATOM 4246 O O . LYS A 1 539 ? -22.911 -7.189 48.347 1.00 89.31 539 LYS A O 1
ATOM 4251 N N . ALA A 1 540 ? -21.577 -5.594 49.203 1.00 88.31 540 ALA A N 1
ATOM 4252 C CA . ALA A 1 540 ? -21.986 -4.549 48.272 1.00 88.31 540 ALA A CA 1
ATOM 4253 C C . ALA A 1 540 ? -21.624 -4.887 46.813 1.00 88.31 540 ALA A C 1
ATOM 4255 O O . ALA A 1 540 ? -22.448 -4.690 45.923 1.00 88.31 540 ALA A O 1
ATOM 4256 N N . SER A 1 541 ? -20.423 -5.430 46.567 1.00 92.38 541 SER A N 1
ATOM 4257 C CA . SER A 1 541 ? -19.988 -5.884 45.235 1.00 92.38 541 SER A CA 1
ATOM 4258 C C . SER A 1 541 ? -20.933 -6.934 44.649 1.00 92.38 541 SER A C 1
ATOM 4260 O O . SER A 1 541 ? -21.459 -6.759 43.552 1.00 92.38 541 SER A O 1
ATOM 4262 N N . ARG A 1 542 ? -21.240 -7.984 45.424 1.00 91.81 542 ARG A N 1
ATOM 4263 C CA . ARG A 1 542 ? -22.154 -9.054 45.000 1.00 91.81 542 ARG A CA 1
ATOM 4264 C C . ARG A 1 542 ? -23.571 -8.546 44.750 1.00 91.81 542 ARG A C 1
ATOM 4266 O O . ARG A 1 542 ? -24.195 -8.979 43.787 1.00 91.81 542 ARG A O 1
ATOM 4273 N N . ARG A 1 543 ? -24.067 -7.610 45.571 1.00 90.94 543 ARG A N 1
ATOM 4274 C CA . ARG A 1 543 ? -25.372 -6.962 45.347 1.00 90.94 543 ARG A CA 1
ATOM 4275 C C . ARG A 1 543 ? -25.396 -6.211 44.011 1.00 90.94 543 ARG A C 1
ATOM 4277 O O . ARG A 1 543 ? -26.345 -6.391 43.256 1.00 90.94 543 ARG A O 1
ATOM 4284 N N . MET A 1 544 ? -24.347 -5.446 43.687 1.00 91.44 544 MET A N 1
ATOM 4285 C CA . MET A 1 544 ? -24.243 -4.731 42.404 1.00 91.44 544 MET A CA 1
ATOM 4286 C C . MET A 1 544 ? -24.124 -5.674 41.211 1.00 91.44 544 MET A C 1
ATOM 4288 O O . MET A 1 544 ? -24.836 -5.492 40.236 1.00 91.44 544 MET A O 1
ATOM 4292 N N . PHE A 1 545 ? -23.269 -6.694 41.278 1.00 93.06 545 PHE A N 1
ATOM 4293 C CA . PHE A 1 545 ? -23.134 -7.658 40.184 1.00 93.06 545 PHE A CA 1
ATOM 4294 C C . PHE A 1 545 ? -24.421 -8.441 39.931 1.00 93.06 545 PHE A C 1
ATOM 4296 O O . PHE A 1 545 ? -24.788 -8.633 38.775 1.00 93.06 545 PHE A O 1
ATOM 4303 N N . LYS A 1 546 ? -25.155 -8.808 40.990 1.00 88.12 546 LYS A N 1
ATOM 4304 C CA . LYS A 1 546 ? -26.467 -9.448 40.857 1.00 88.12 546 LYS A CA 1
ATOM 4305 C C . LYS A 1 546 ? -27.482 -8.535 40.163 1.00 88.12 546 LYS A C 1
ATOM 4307 O O . LYS A 1 546 ? -28.189 -8.995 39.276 1.00 88.12 546 LYS A O 1
ATOM 4312 N N . LEU A 1 547 ? -27.561 -7.266 40.568 1.00 85.81 547 LEU A N 1
ATOM 4313 C CA . LEU A 1 547 ? -28.504 -6.305 39.987 1.00 85.81 547 LEU A CA 1
ATOM 4314 C C . LEU A 1 547 ? -28.110 -5.883 38.566 1.00 85.81 547 LEU A C 1
ATOM 4316 O O . LEU A 1 547 ? -28.977 -5.751 37.719 1.00 85.81 547 LEU A O 1
ATOM 4320 N N . GLY A 1 548 ? -26.814 -5.736 38.290 1.00 85.12 548 GLY A N 1
ATOM 4321 C CA . GLY A 1 548 ? -26.272 -5.390 36.975 1.00 85.12 548 GLY A CA 1
ATOM 4322 C C . GLY A 1 548 ? -26.138 -6.564 36.001 1.00 85.12 548 GLY A C 1
ATOM 4323 O O . GLY A 1 548 ? -25.527 -6.394 34.948 1.00 85.12 548 GLY A O 1
ATOM 4324 N N . HIS A 1 549 ? -26.676 -7.741 36.341 1.00 88.56 549 HIS A N 1
ATOM 4325 C CA . HIS A 1 549 ? -26.621 -8.959 35.523 1.00 88.56 549 HIS A CA 1
ATOM 4326 C C . HIS A 1 549 ? -25.196 -9.374 35.102 1.00 88.56 549 HIS A C 1
ATOM 4328 O O . HIS A 1 549 ? -24.977 -9.832 33.983 1.00 88.56 549 HIS A O 1
ATOM 4334 N N . MET A 1 550 ? -24.219 -9.201 35.995 1.00 92.31 550 MET A N 1
ATOM 4335 C CA . MET A 1 550 ? -22.841 -9.653 35.789 1.00 92.31 550 MET A CA 1
ATOM 4336 C C . MET A 1 550 ? -22.731 -11.147 36.102 1.00 92.31 550 MET A C 1
ATOM 4338 O O . MET A 1 550 ? -23.073 -11.584 37.205 1.00 92.31 550 MET A O 1
ATOM 4342 N N . ILE A 1 551 ? -22.186 -11.918 35.166 1.00 92.88 551 ILE A N 1
ATOM 4343 C CA . ILE A 1 551 ? -21.894 -13.338 35.368 1.00 92.88 551 ILE A CA 1
ATOM 4344 C C . ILE A 1 551 ? -20.619 -13.437 36.209 1.00 92.88 551 ILE A C 1
ATOM 4346 O O . ILE A 1 551 ? -19.583 -12.891 35.841 1.00 92.88 551 ILE A O 1
ATOM 4350 N N . CYS A 1 552 ? -20.694 -14.084 37.370 1.00 92.62 552 CYS A N 1
ATOM 4351 C CA . CYS A 1 552 ? -19.562 -14.238 38.283 1.00 92.62 552 CYS A CA 1
ATOM 4352 C C . CYS A 1 552 ? -19.299 -15.718 38.529 1.00 92.62 552 CYS A C 1
ATOM 4354 O O . CYS A 1 552 ? -20.142 -16.402 39.108 1.00 92.62 552 CYS A O 1
ATOM 4356 N N . GLU A 1 553 ? -18.115 -16.184 38.156 1.00 92.69 553 GLU A N 1
ATOM 4357 C CA . GLU A 1 553 ? -17.756 -17.596 38.214 1.00 92.69 553 GLU A CA 1
ATOM 4358 C C . GLU A 1 553 ? -16.441 -17.780 38.952 1.00 92.69 553 GLU A C 1
ATOM 4360 O O . GLU A 1 553 ? -15.447 -17.088 38.713 1.00 92.69 553 GLU A O 1
ATOM 4365 N N . LYS A 1 554 ? -16.442 -18.726 39.891 1.00 91.44 554 LYS A N 1
ATOM 4366 C CA . LYS A 1 554 ? -15.212 -19.115 40.560 1.00 91.44 554 LYS A CA 1
ATOM 4367 C C . LYS A 1 554 ? -14.432 -20.020 39.621 1.00 91.44 554 LYS A C 1
ATOM 4369 O O . LYS A 1 554 ? -14.922 -21.073 39.229 1.00 91.44 554 LYS A O 1
ATOM 4374 N N . PHE A 1 555 ? -13.218 -19.607 39.306 1.00 90.31 555 PHE A N 1
ATOM 4375 C CA . PHE A 1 555 ? -12.308 -20.362 38.475 1.00 90.31 555 PHE A CA 1
ATOM 4376 C C . PHE A 1 555 ? -11.894 -21.656 39.174 1.00 90.31 555 PHE A C 1
ATOM 4378 O O . PHE A 1 555 ? -11.397 -21.632 40.307 1.00 90.31 555 PHE A O 1
ATOM 4385 N N . ILE A 1 556 ? -12.083 -22.776 38.486 1.00 83.12 556 ILE A N 1
ATOM 4386 C CA . ILE A 1 556 ? -11.603 -24.085 38.913 1.00 83.12 556 ILE A CA 1
ATOM 4387 C C . ILE A 1 556 ? -10.518 -24.476 37.910 1.00 83.12 556 ILE A C 1
ATOM 4389 O O . ILE A 1 556 ? -10.859 -24.766 36.767 1.00 83.12 556 ILE A O 1
ATOM 4393 N N . PRO A 1 557 ? -9.230 -24.458 38.298 1.00 75.00 557 PRO A N 1
ATOM 4394 C CA . PRO A 1 557 ? -8.161 -24.787 37.368 1.00 75.00 557 PRO A CA 1
ATOM 4395 C C . PRO A 1 557 ? -8.318 -26.227 36.882 1.00 75.00 557 PRO A C 1
ATOM 4397 O O . PRO A 1 557 ? -8.438 -27.140 37.710 1.00 75.00 557 PRO A O 1
ATOM 4400 N N . SER A 1 558 ? -8.264 -26.446 35.565 1.00 71.25 558 SER A N 1
ATOM 4401 C CA . SER A 1 558 ? -8.300 -27.808 35.012 1.00 71.25 558 SER A CA 1
ATOM 4402 C C . SER A 1 558 ? -6.998 -28.558 35.348 1.00 71.25 558 SER A C 1
ATOM 4404 O O . SER A 1 558 ? -6.963 -29.788 35.441 1.00 71.25 558 SER A O 1
ATOM 4406 N N . ARG A 1 559 ? -5.914 -27.810 35.624 1.00 65.31 559 ARG A N 1
ATOM 4407 C CA . ARG A 1 559 ? -4.580 -28.330 35.961 1.00 65.31 559 ARG A CA 1
ATOM 4408 C C . ARG A 1 559 ? -3.979 -27.634 37.178 1.00 65.31 559 ARG A C 1
ATOM 4410 O O . ARG A 1 559 ? -4.035 -26.421 37.331 1.00 65.31 559 ARG A O 1
ATOM 4417 N N . ARG A 1 560 ? -3.308 -28.404 38.041 1.00 58.62 560 ARG A N 1
ATOM 4418 C CA . ARG A 1 560 ? -2.701 -27.883 39.284 1.00 58.62 560 ARG A CA 1
ATOM 4419 C C . ARG A 1 560 ? -1.412 -27.081 39.077 1.00 58.62 560 ARG A C 1
ATOM 4421 O O . ARG A 1 560 ? -0.999 -26.378 39.995 1.00 58.62 560 ARG A O 1
ATOM 4428 N N . GLN A 1 561 ? -0.759 -27.208 37.922 1.00 54.97 561 GLN A N 1
ATOM 4429 C CA . GLN A 1 561 ? 0.526 -26.567 37.648 1.00 54.97 561 GLN A CA 1
ATOM 4430 C C . GLN A 1 561 ? 0.642 -26.170 36.176 1.00 54.97 561 GLN A C 1
ATOM 4432 O O . GLN A 1 561 ? 0.382 -26.975 35.284 1.00 54.97 561 GLN A O 1
ATOM 4437 N N . VAL A 1 562 ? 1.092 -24.935 35.951 1.00 53.72 562 VAL A N 1
ATOM 4438 C CA . VAL A 1 562 ? 1.410 -24.373 34.637 1.00 53.72 562 VAL A CA 1
ATOM 4439 C C . VAL A 1 562 ? 2.892 -24.004 34.640 1.00 53.72 562 VAL A C 1
ATOM 4441 O O . VAL A 1 562 ? 3.307 -23.080 35.339 1.00 53.72 562 VAL A O 1
ATOM 4444 N N . ASN A 1 563 ? 3.710 -24.764 33.908 1.00 48.44 563 ASN A N 1
ATOM 4445 C CA . ASN A 1 563 ? 5.158 -24.560 33.854 1.00 48.44 563 ASN A CA 1
ATOM 4446 C C . ASN A 1 563 ? 5.522 -23.624 32.699 1.00 48.44 563 ASN A C 1
ATOM 4448 O O . ASN A 1 563 ? 5.455 -24.008 31.535 1.00 48.44 563 ASN A O 1
ATOM 4452 N N . ILE A 1 564 ? 5.928 -22.399 33.038 1.00 44.91 564 ILE A N 1
ATOM 4453 C CA . ILE A 1 564 ? 6.366 -21.374 32.084 1.00 44.91 564 ILE A CA 1
ATOM 4454 C C . ILE A 1 564 ? 7.890 -21.348 32.099 1.00 44.91 564 ILE A C 1
ATOM 4456 O O . ILE A 1 564 ? 8.506 -20.875 33.055 1.00 44.91 564 ILE A O 1
ATOM 4460 N N . SER A 1 565 ? 8.495 -21.919 31.060 1.00 39.75 565 SER A N 1
ATOM 4461 C CA . SER A 1 565 ? 9.944 -22.042 30.931 1.00 39.75 565 SER A CA 1
ATOM 4462 C C . SER A 1 565 ? 10.503 -20.907 30.075 1.00 39.75 565 SER A C 1
ATOM 4464 O O . SER A 1 565 ? 10.191 -20.807 28.893 1.00 39.75 565 SER A O 1
ATOM 4466 N N . PHE A 1 566 ? 11.357 -20.063 30.660 1.00 40.41 566 PHE A N 1
ATOM 4467 C CA . PHE A 1 566 ? 12.036 -18.958 29.961 1.00 40.41 566 PHE A CA 1
ATOM 4468 C C . PHE A 1 566 ? 13.329 -19.392 29.258 1.00 40.41 566 PHE A C 1
ATOM 4470 O O . PHE A 1 566 ? 14.051 -18.560 28.718 1.00 40.41 566 PHE A O 1
ATOM 4477 N N . SER A 1 567 ? 13.628 -20.693 29.253 1.00 35.41 567 SER A N 1
ATOM 4478 C CA . SER A 1 567 ? 14.813 -21.251 28.586 1.00 35.41 567 SER A CA 1
ATOM 4479 C C . SER A 1 567 ? 14.785 -21.101 27.057 1.00 35.41 567 SER A C 1
ATOM 4481 O O . SER A 1 567 ? 15.829 -21.235 26.431 1.00 35.41 567 SER A O 1
ATOM 4483 N N . ASN A 1 568 ? 13.632 -20.724 26.486 1.00 32.84 568 ASN A N 1
ATOM 4484 C CA . ASN A 1 568 ? 13.432 -20.411 25.066 1.00 32.84 568 ASN A CA 1
ATOM 4485 C C . ASN A 1 568 ? 13.154 -18.912 24.803 1.00 32.84 568 ASN A C 1
ATOM 4487 O O . ASN A 1 568 ? 12.586 -18.566 23.771 1.00 32.84 568 ASN A O 1
ATOM 4491 N N . CYS A 1 569 ? 13.511 -18.005 25.724 1.00 31.31 569 CYS A N 1
ATOM 4492 C CA . CYS A 1 569 ? 13.464 -16.563 25.447 1.00 31.31 569 CYS A CA 1
ATOM 4493 C C . CYS A 1 569 ? 14.572 -16.192 24.437 1.00 31.31 569 CYS A C 1
ATOM 4495 O O . CYS A 1 569 ? 15.739 -16.482 24.713 1.00 31.31 569 CYS A O 1
ATOM 4497 N N . PRO A 1 570 ? 14.270 -15.520 23.307 1.00 32.97 570 PRO A N 1
ATOM 4498 C CA . PRO A 1 570 ? 15.296 -14.964 22.426 1.00 32.97 570 PRO A CA 1
ATOM 4499 C C . PRO A 1 570 ? 16.181 -14.002 23.227 1.00 32.97 570 PRO A C 1
ATOM 4501 O O . PRO A 1 570 ? 15.663 -13.219 24.027 1.00 32.97 570 PRO A O 1
ATOM 4504 N N . ASN A 1 571 ? 17.503 -14.039 23.029 1.00 36.91 571 ASN A N 1
ATOM 4505 C CA . ASN A 1 571 ? 18.453 -13.110 23.657 1.00 36.91 571 ASN A CA 1
ATOM 4506 C C . ASN A 1 571 ? 18.269 -11.679 23.101 1.00 36.91 571 ASN A C 1
ATOM 4508 O O . ASN A 1 571 ? 19.124 -11.151 22.402 1.00 36.91 571 ASN A O 1
ATOM 4512 N N . ALA A 1 572 ? 17.149 -11.042 23.437 1.00 32.84 572 ALA A N 1
ATOM 4513 C CA . ALA A 1 572 ? 16.866 -9.621 23.249 1.00 32.84 572 ALA A CA 1
ATOM 4514 C C . ALA A 1 572 ? 17.014 -8.830 24.566 1.00 32.84 572 ALA A C 1
ATOM 4516 O O . ALA A 1 572 ? 16.607 -7.675 24.665 1.00 32.84 572 ALA A O 1
ATOM 4517 N N . LEU A 1 573 ? 17.615 -9.436 25.593 1.00 30.91 573 LEU A N 1
ATOM 4518 C CA . LEU A 1 573 ? 18.008 -8.764 26.825 1.00 30.91 573 LEU A CA 1
ATOM 4519 C C . LEU A 1 573 ? 19.483 -9.062 27.075 1.00 30.91 573 LEU A C 1
ATOM 4521 O O . LEU A 1 573 ? 19.847 -10.161 27.488 1.00 30.91 573 LEU A O 1
ATOM 4525 N N . GLY A 1 574 ? 20.339 -8.067 26.833 1.00 33.00 574 GLY A N 1
ATOM 4526 C CA . GLY A 1 574 ? 21.666 -8.051 27.438 1.00 33.00 574 GLY A CA 1
ATOM 4527 C C . GLY A 1 574 ? 21.528 -8.300 28.943 1.00 33.00 574 GLY A C 1
ATOM 4528 O O . GLY A 1 574 ? 20.684 -7.688 29.595 1.00 33.00 574 GLY A O 1
ATOM 4529 N N . ASN A 1 575 ? 22.317 -9.253 29.445 1.00 34.94 575 ASN A N 1
ATOM 4530 C CA . ASN A 1 575 ? 22.295 -9.810 30.798 1.00 34.94 575 ASN A CA 1
ATOM 4531 C C . ASN A 1 575 ? 21.664 -8.910 31.873 1.00 34.94 575 ASN A C 1
ATOM 4533 O O . ASN A 1 575 ? 22.257 -7.935 32.333 1.00 34.94 575 ASN A O 1
ATOM 4537 N N . SER A 1 576 ? 20.496 -9.323 32.356 1.00 29.12 576 SER A N 1
ATOM 4538 C CA . SER A 1 576 ? 20.014 -9.017 33.701 1.00 29.12 576 SER A CA 1
ATOM 4539 C C . SER A 1 576 ? 19.439 -10.303 34.278 1.00 29.12 576 SER A C 1
ATOM 4541 O O . SER A 1 576 ? 18.275 -10.637 34.075 1.00 29.12 576 SER A O 1
ATOM 4543 N N . THR A 1 577 ? 20.293 -11.069 34.952 1.00 27.77 577 THR A N 1
ATOM 4544 C CA . THR A 1 577 ? 19.905 -12.258 35.706 1.00 27.77 577 THR A CA 1
ATOM 4545 C C . THR A 1 577 ? 18.966 -11.833 36.836 1.00 27.77 577 THR A C 1
ATOM 4547 O O . THR A 1 577 ? 19.412 -11.265 37.831 1.00 27.77 577 THR A O 1
ATOM 4550 N N . VAL A 1 578 ? 17.667 -12.112 36.714 1.00 26.84 578 VAL A N 1
ATOM 4551 C CA . VAL A 1 578 ? 16.776 -12.185 37.879 1.00 26.84 578 VAL A CA 1
ATOM 4552 C C . VAL A 1 578 ? 16.742 -13.642 38.317 1.00 26.84 578 VAL A C 1
ATOM 4554 O O . VAL A 1 578 ? 16.009 -14.466 37.777 1.00 26.84 578 VAL A O 1
ATOM 4557 N N . ILE A 1 579 ? 17.583 -13.947 39.302 1.00 23.77 579 ILE A N 1
ATOM 4558 C CA . ILE A 1 579 ? 17.476 -15.150 40.120 1.00 23.77 579 ILE A CA 1
ATOM 4559 C C . ILE A 1 579 ? 16.242 -14.956 41.007 1.00 23.77 579 ILE A C 1
ATOM 4561 O O . ILE A 1 579 ? 16.278 -14.182 41.961 1.00 23.77 579 ILE A O 1
ATOM 4565 N N . VAL A 1 580 ? 15.152 -15.667 40.709 1.00 23.77 580 VAL A N 1
ATOM 4566 C CA . VAL A 1 580 ? 14.281 -16.143 41.787 1.00 23.77 580 VAL A CA 1
ATOM 4567 C C . VAL A 1 580 ? 14.932 -17.421 42.287 1.00 23.77 580 VAL A C 1
ATOM 4569 O O . VAL A 1 580 ? 15.017 -18.425 41.584 1.00 23.77 580 VAL A O 1
ATOM 4572 N N . SER A 1 581 ? 15.473 -17.310 43.488 1.00 24.61 581 SER A N 1
ATOM 4573 C CA . SER A 1 581 ? 16.103 -18.357 44.265 1.00 24.61 581 SER A CA 1
ATOM 4574 C C . SER A 1 581 ? 15.191 -19.576 44.379 1.00 24.61 581 SER A C 1
ATOM 4576 O O . SER A 1 581 ? 14.131 -19.524 45.002 1.00 24.61 581 SER A O 1
ATOM 4578 N N . ASN A 1 582 ? 15.659 -20.707 43.850 1.00 28.33 582 ASN A N 1
ATOM 4579 C CA . ASN A 1 582 ? 15.392 -21.972 44.513 1.00 28.33 582 ASN A CA 1
ATOM 4580 C C . ASN A 1 582 ? 16.061 -21.918 45.886 1.00 28.33 582 ASN A C 1
ATOM 4582 O O . ASN A 1 582 ? 17.175 -21.410 46.043 1.00 28.33 582 ASN A O 1
ATOM 4586 N N . PHE A 1 583 ? 15.370 -22.446 46.887 1.00 22.78 583 PHE A N 1
ATOM 4587 C CA . PHE A 1 583 ? 16.002 -22.792 48.144 1.00 22.78 583 PHE A CA 1
ATOM 4588 C C . PHE A 1 583 ? 17.248 -23.663 47.871 1.00 22.78 583 PHE A C 1
ATOM 4590 O O . PHE A 1 583 ? 17.156 -24.653 47.142 1.00 22.78 583 PHE A O 1
ATOM 4597 N N . THR A 1 584 ? 18.351 -23.316 48.557 1.00 23.53 584 THR A N 1
ATOM 4598 C CA . THR A 1 584 ? 19.541 -24.129 48.940 1.00 23.53 584 THR A CA 1
ATOM 4599 C C . THR A 1 584 ? 20.906 -23.847 48.233 1.00 23.53 584 THR A C 1
ATOM 4601 O O . THR A 1 584 ? 21.226 -24.453 47.223 1.00 23.53 584 THR A O 1
ATOM 4604 N N . LEU A 1 585 ? 21.707 -22.944 48.854 1.00 24.08 585 LEU A N 1
ATOM 4605 C CA . LEU A 1 585 ? 23.153 -22.980 49.258 1.00 24.08 585 LEU A CA 1
ATOM 4606 C C . LEU A 1 585 ? 24.374 -23.161 48.276 1.00 24.08 585 LEU A C 1
ATOM 4608 O O . LEU A 1 585 ? 24.531 -24.214 47.676 1.00 24.08 585 LEU A O 1
ATOM 4612 N N . ILE A 1 586 ? 25.332 -22.187 48.364 1.00 23.52 586 ILE A N 1
ATOM 4613 C CA . ILE A 1 586 ? 26.848 -22.229 48.311 1.00 23.52 586 ILE A CA 1
ATOM 4614 C C . ILE A 1 586 ? 27.629 -21.577 47.106 1.00 23.52 586 ILE A C 1
ATOM 4616 O O . ILE A 1 586 ? 27.693 -22.156 46.034 1.00 23.52 586 ILE A O 1
ATOM 4620 N N . SER A 1 587 ? 28.292 -20.413 47.382 1.00 24.00 587 SER A N 1
ATOM 4621 C CA . SER A 1 587 ? 29.688 -19.898 47.074 1.00 24.00 587 SER A CA 1
ATOM 4622 C C . SER A 1 587 ? 30.313 -19.911 45.638 1.00 24.00 587 SER A C 1
ATOM 4624 O O . SER A 1 587 ? 30.123 -20.892 44.943 1.00 24.00 587 SER A O 1
ATOM 4626 N N . ILE A 1 588 ? 31.188 -19.008 45.107 1.00 25.83 588 ILE A N 1
ATOM 4627 C CA . ILE A 1 588 ? 31.936 -17.759 45.473 1.00 25.83 588 ILE A CA 1
ATOM 4628 C C . ILE A 1 588 ? 32.604 -17.140 44.182 1.00 25.83 588 ILE A C 1
ATOM 4630 O O . ILE A 1 588 ? 33.056 -17.890 43.326 1.00 25.83 588 ILE A O 1
ATOM 4634 N N . ALA A 1 589 ? 32.733 -15.791 44.136 1.00 25.41 589 ALA A N 1
ATOM 4635 C CA . ALA A 1 589 ? 33.724 -14.861 43.494 1.00 25.41 589 ALA A CA 1
ATOM 4636 C C . ALA A 1 589 ? 33.952 -14.648 41.960 1.00 25.41 589 ALA A C 1
ATOM 4638 O O . ALA A 1 589 ? 34.320 -15.564 41.240 1.00 25.41 589 ALA A O 1
ATOM 4639 N N . GLY A 1 590 ? 34.017 -13.350 41.549 1.00 23.73 590 GLY A N 1
ATOM 4640 C CA . GLY A 1 590 ? 35.210 -12.797 40.842 1.00 23.73 590 GLY A CA 1
ATOM 4641 C C . GLY A 1 590 ? 35.109 -11.812 39.631 1.00 23.73 590 GLY A C 1
ATOM 4642 O O . GLY A 1 590 ? 35.264 -12.256 38.510 1.00 23.73 590 GLY A O 1
ATOM 4643 N N . ARG A 1 591 ? 34.983 -10.483 39.884 1.00 23.70 591 ARG A N 1
ATOM 4644 C CA . ARG A 1 591 ? 35.609 -9.245 39.270 1.00 23.70 591 ARG A CA 1
ATOM 4645 C C . ARG A 1 591 ? 35.718 -8.918 37.732 1.00 23.70 591 ARG A C 1
ATOM 4647 O O . ARG A 1 591 ? 36.393 -9.626 37.008 1.00 23.70 591 ARG A O 1
ATOM 4654 N N . LEU A 1 592 ? 35.174 -7.721 37.357 1.00 22.53 592 LEU A N 1
ATOM 4655 C CA . LEU A 1 592 ? 35.715 -6.468 36.684 1.00 22.53 592 LEU A CA 1
ATOM 4656 C C . LEU A 1 592 ? 36.765 -6.566 35.522 1.00 22.53 592 LEU A C 1
ATOM 4658 O O . LEU A 1 592 ? 37.637 -7.409 35.620 1.00 22.53 592 LEU A O 1
ATOM 4662 N N . SER A 1 593 ? 36.842 -5.750 34.433 1.00 23.09 593 SER A N 1
ATOM 4663 C CA . SER A 1 593 ? 36.730 -4.269 34.222 1.00 23.09 593 SER A CA 1
ATOM 4664 C C . SER A 1 593 ? 36.893 -3.791 32.731 1.00 23.09 593 SER A C 1
ATOM 4666 O O . SER A 1 593 ? 37.638 -4.441 32.014 1.00 23.09 593 SER A O 1
ATOM 4668 N N . LEU A 1 594 ? 36.291 -2.619 32.371 1.00 21.83 594 LEU A N 1
ATOM 4669 C CA . LEU A 1 594 ? 36.693 -1.461 31.479 1.00 21.83 594 LEU A CA 1
ATOM 4670 C C . LEU A 1 594 ? 37.240 -1.638 30.016 1.00 21.83 594 LEU A C 1
ATOM 4672 O O . LEU A 1 594 ? 37.876 -2.642 29.756 1.00 21.83 594 LEU A O 1
ATOM 4676 N N . VAL A 1 595 ? 37.194 -0.717 29.015 1.00 22.23 595 VAL A N 1
ATOM 4677 C CA . VAL A 1 595 ? 36.496 0.547 28.593 1.00 22.23 595 VAL A CA 1
ATOM 4678 C C . VAL A 1 595 ? 37.022 0.931 27.163 1.00 22.23 595 VAL A C 1
ATOM 4680 O O . VAL A 1 595 ? 38.159 0.593 26.855 1.00 22.23 595 VAL A O 1
ATOM 4683 N N . GLU A 1 596 ? 36.223 1.670 26.362 1.00 22.66 596 GLU A N 1
ATOM 4684 C CA . GLU A 1 596 ? 36.577 2.719 25.348 1.00 22.66 596 GLU A CA 1
ATOM 4685 C C . GLU A 1 596 ? 36.346 2.591 23.814 1.00 22.66 596 GLU A C 1
ATOM 4687 O O . GLU A 1 596 ? 36.317 1.522 23.219 1.00 22.66 596 GLU A O 1
ATOM 4692 N N . PHE A 1 597 ? 36.088 3.788 23.255 1.00 22.67 597 PHE A N 1
ATOM 4693 C CA . PHE A 1 597 ? 35.380 4.283 22.053 1.00 22.67 597 PHE A CA 1
ATOM 4694 C C . PHE A 1 597 ? 36.205 4.314 20.738 1.00 22.67 597 PHE A C 1
ATOM 4696 O O . PHE A 1 597 ? 37.429 4.300 20.797 1.00 22.67 597 PHE A O 1
ATOM 4703 N N . THR A 1 598 ? 35.574 4.514 19.555 1.00 22.28 598 THR A N 1
ATOM 4704 C CA . THR A 1 598 ? 35.507 5.799 18.777 1.00 22.28 598 THR A CA 1
ATOM 4705 C C . THR A 1 598 ? 34.825 5.637 17.386 1.00 22.28 598 THR A C 1
ATOM 4707 O O . THR A 1 598 ? 34.871 4.580 16.770 1.00 22.28 598 THR A O 1
ATOM 4710 N N . LEU A 1 599 ? 34.168 6.729 16.969 1.00 22.94 599 LEU A N 1
ATOM 4711 C CA . LEU A 1 599 ? 33.432 7.163 15.751 1.00 22.94 599 LEU A CA 1
ATOM 4712 C C . LEU A 1 599 ? 34.214 7.039 14.395 1.00 22.94 599 LEU A C 1
ATOM 4714 O O . LEU A 1 599 ? 35.406 6.784 14.451 1.00 22.94 599 LEU A O 1
ATOM 4718 N N . TRP A 1 600 ? 33.717 7.234 13.146 1.00 24.66 600 TRP A N 1
ATOM 4719 C CA . TRP A 1 600 ? 32.718 8.167 12.565 1.00 24.66 600 TRP A CA 1
ATOM 4720 C C . TRP A 1 600 ? 32.329 7.817 11.081 1.00 24.66 600 TRP A C 1
ATOM 4722 O O . TRP A 1 600 ? 33.171 7.345 10.325 1.00 24.66 600 TRP A O 1
ATOM 4732 N N . SER A 1 601 ? 31.084 8.161 10.685 1.00 24.91 601 SER A N 1
ATOM 4733 C CA . SER A 1 601 ? 30.596 8.862 9.447 1.00 24.91 601 SER A CA 1
ATOM 4734 C C . SER A 1 601 ? 30.573 8.304 7.985 1.00 24.91 601 SER A C 1
ATOM 4736 O O . SER A 1 601 ? 31.605 8.019 7.396 1.00 24.91 601 SER A O 1
ATOM 4738 N N . LEU A 1 602 ? 29.356 8.422 7.390 1.00 25.20 602 LEU A N 1
ATOM 4739 C CA . LEU A 1 602 ? 28.913 8.939 6.056 1.00 25.20 602 LEU A CA 1
ATOM 4740 C C . LEU A 1 602 ? 29.358 8.305 4.712 1.00 25.20 602 LEU A C 1
ATOM 4742 O O . LEU A 1 602 ? 30.523 8.398 4.347 1.00 25.20 602 LEU A O 1
ATOM 4746 N N . HIS A 1 603 ? 28.381 7.903 3.872 1.00 24.48 603 HIS A N 1
ATOM 4747 C CA . HIS A 1 603 ? 27.967 8.617 2.636 1.00 24.48 603 HIS A CA 1
ATOM 4748 C C . HIS A 1 603 ? 26.659 8.056 2.032 1.00 24.48 603 HIS A C 1
ATOM 4750 O O . HIS A 1 603 ? 26.254 6.933 2.317 1.00 24.48 603 HIS A O 1
ATOM 4756 N N . ALA A 1 604 ? 25.986 8.904 1.251 1.00 22.58 604 ALA A N 1
ATOM 4757 C CA . ALA A 1 604 ? 24.630 8.778 0.725 1.00 22.58 604 ALA A CA 1
ATOM 4758 C C . ALA A 1 604 ? 24.584 8.460 -0.788 1.00 22.58 604 ALA A C 1
ATOM 4760 O O . ALA A 1 604 ? 25.591 8.574 -1.479 1.00 22.58 604 ALA A O 1
ATOM 4761 N N . THR A 1 605 ? 23.351 8.230 -1.268 1.00 24.94 605 THR A N 1
ATOM 4762 C CA . THR A 1 605 ? 22.813 8.331 -2.648 1.00 24.94 605 THR A CA 1
ATOM 4763 C C . THR A 1 605 ? 22.915 7.110 -3.574 1.00 24.94 605 THR A C 1
ATOM 4765 O O . THR A 1 605 ? 23.977 6.801 -4.087 1.00 24.94 605 THR A O 1
ATOM 4768 N N . GLN A 1 606 ? 21.773 6.465 -3.849 1.00 22.20 606 GLN A N 1
ATOM 4769 C CA . GLN A 1 606 ? 21.043 6.586 -5.125 1.00 22.20 606 GLN A CA 1
ATOM 4770 C C . GLN A 1 606 ? 19.723 5.800 -5.049 1.00 22.20 606 GLN A C 1
ATOM 4772 O O . GLN A 1 606 ? 19.703 4.581 -4.913 1.00 22.20 606 GLN A O 1
ATOM 4777 N N . ALA A 1 607 ? 18.618 6.533 -5.127 1.00 22.61 607 ALA A N 1
ATOM 4778 C CA . ALA A 1 607 ? 17.301 6.026 -5.446 1.00 22.61 607 ALA A CA 1
ATOM 4779 C C . ALA A 1 607 ? 16.996 6.424 -6.884 1.00 22.61 607 ALA A C 1
ATOM 4781 O O . ALA A 1 607 ? 17.158 7.593 -7.214 1.00 22.61 607 ALA A O 1
ATOM 4782 N N . ALA A 1 608 ? 16.534 5.471 -7.688 1.00 22.30 608 ALA A N 1
ATOM 4783 C CA . ALA A 1 608 ? 15.408 5.623 -8.607 1.00 22.30 608 ALA A CA 1
ATOM 4784 C C . ALA A 1 608 ? 15.327 4.384 -9.504 1.00 22.30 608 ALA A C 1
ATOM 4786 O O . ALA A 1 608 ? 16.276 4.064 -10.206 1.00 22.30 608 ALA A O 1
ATOM 4787 N N . HIS A 1 609 ? 14.186 3.698 -9.426 1.00 21.39 609 HIS A N 1
ATOM 4788 C CA . HIS A 1 609 ? 13.431 3.071 -10.521 1.00 21.39 609 HIS A CA 1
ATOM 4789 C C . HIS A 1 609 ? 12.724 1.808 -10.033 1.00 21.39 609 HIS A C 1
ATOM 4791 O O . HIS A 1 609 ? 13.082 0.689 -10.363 1.00 21.39 609 HIS A O 1
ATOM 4797 N N . TYR A 1 610 ? 11.675 2.018 -9.238 1.00 22.14 610 TYR A N 1
ATOM 4798 C CA . TYR A 1 610 ? 10.603 1.046 -9.072 1.00 22.14 610 TYR A CA 1
ATOM 4799 C C . TYR A 1 610 ? 9.281 1.799 -9.079 1.00 22.14 610 TYR A C 1
ATOM 4801 O O . TYR A 1 610 ? 9.033 2.680 -8.254 1.00 22.14 610 TYR A O 1
ATOM 4809 N N . GLY A 1 611 ? 8.446 1.441 -10.041 1.00 22.45 611 GLY A N 1
ATOM 4810 C CA . GLY A 1 611 ? 7.053 1.818 -10.087 1.00 22.45 611 GLY A CA 1
ATOM 4811 C C . GLY A 1 611 ? 6.350 0.901 -11.066 1.00 22.45 611 GLY A C 1
ATOM 4812 O O . GLY A 1 611 ? 6.456 1.110 -12.266 1.00 22.45 611 GLY A O 1
ATOM 4813 N N . SER A 1 612 ? 5.612 -0.088 -10.573 1.00 25.61 612 SER A N 1
ATOM 4814 C CA . SER A 1 612 ? 4.154 -0.029 -10.711 1.00 25.61 612 SER A CA 1
ATOM 4815 C C . SER A 1 612 ? 3.441 -1.101 -9.886 1.00 25.61 612 SER A C 1
ATOM 4817 O O . SER A 1 612 ? 3.805 -2.269 -9.832 1.00 25.61 612 SER A O 1
ATOM 4819 N N . SER A 1 613 ? 2.425 -0.582 -9.209 1.00 29.98 613 SER A N 1
ATOM 4820 C CA . SER A 1 613 ? 1.425 -1.176 -8.334 1.00 29.98 613 SER A CA 1
ATOM 4821 C C . SER A 1 613 ? 0.363 -1.972 -9.125 1.00 29.98 613 SER A C 1
ATOM 4823 O O . SER A 1 613 ? 0.203 -1.744 -10.326 1.00 29.98 613 SER A O 1
ATOM 4825 N N . PRO A 1 614 ? -0.392 -2.874 -8.466 1.00 27.38 614 PRO A N 1
ATOM 4826 C CA . PRO A 1 614 ? -1.592 -3.529 -9.005 1.00 27.38 614 PRO A CA 1
ATOM 4827 C C . PRO A 1 614 ? -2.751 -2.538 -9.229 1.00 27.38 614 PRO A C 1
ATOM 4829 O O . PRO A 1 614 ? -2.800 -1.534 -8.541 1.00 27.38 614 PRO A O 1
ATOM 4832 N N . PHE A 1 615 ? -3.678 -2.821 -10.158 1.00 28.30 615 PHE A N 1
ATOM 4833 C CA . PHE A 1 615 ? -5.157 -2.709 -10.065 1.00 28.30 615 PHE A CA 1
ATOM 4834 C C . PHE A 1 615 ? -5.783 -2.949 -11.462 1.00 28.30 615 PHE A C 1
ATOM 4836 O O . PHE A 1 615 ? -5.224 -2.578 -12.489 1.00 28.30 615 PHE A O 1
ATOM 4843 N N . VAL A 1 616 ? -6.902 -3.678 -11.510 1.00 26.75 616 VAL A N 1
ATOM 4844 C CA . VAL A 1 616 ? -7.491 -4.298 -12.714 1.00 26.75 616 VAL A CA 1
ATOM 4845 C C . VAL A 1 616 ? -8.635 -3.458 -13.308 1.00 26.75 616 VAL A C 1
ATOM 4847 O O . VAL A 1 616 ? -9.528 -3.049 -12.579 1.00 26.75 616 VAL A O 1
ATOM 4850 N N . CYS A 1 617 ? -8.603 -3.332 -14.643 1.00 25.27 617 CYS A N 1
ATOM 4851 C CA . CYS A 1 617 ? -9.670 -3.211 -15.659 1.00 25.27 617 CYS A CA 1
ATOM 4852 C C . CYS A 1 617 ? -10.833 -2.204 -15.494 1.00 25.27 617 CYS A C 1
ATOM 4854 O O . CYS A 1 617 ? -11.775 -2.413 -14.733 1.00 25.27 617 CYS A O 1
ATOM 4856 N N . SER A 1 618 ? -10.886 -1.256 -16.439 1.00 24.84 618 SER A N 1
ATOM 4857 C CA . SER A 1 618 ? -12.102 -0.979 -17.211 1.00 24.84 618 SER A CA 1
ATOM 4858 C C . SER A 1 618 ? -11.778 -1.023 -18.718 1.00 24.84 618 SER A C 1
ATOM 4860 O O . SER A 1 618 ? -10.635 -0.849 -19.132 1.00 24.84 618 SER A O 1
ATOM 4862 N N . CYS A 1 619 ? -12.783 -1.384 -19.513 1.00 31.41 619 CYS A N 1
ATOM 4863 C CA . CYS A 1 619 ? -12.804 -1.632 -20.958 1.00 31.41 619 CYS A CA 1
ATOM 4864 C C . CYS A 1 619 ? -11.937 -0.712 -21.846 1.00 31.41 619 CYS A C 1
ATOM 4866 O O . CYS A 1 619 ? -11.856 0.487 -21.609 1.00 31.41 619 CYS A O 1
ATOM 4868 N N . GLY A 1 620 ? -11.414 -1.257 -22.956 1.00 40.91 620 GLY A N 1
ATOM 4869 C CA . GLY A 1 620 ? -10.691 -0.554 -24.034 1.00 40.91 620 GLY A CA 1
ATOM 4870 C C . GLY A 1 620 ? -11.515 0.461 -24.845 1.00 40.91 620 GLY A C 1
ATOM 4871 O O . GLY A 1 620 ? -11.478 0.464 -26.073 1.00 40.91 620 GLY A O 1
ATOM 4872 N N . ARG A 1 621 ? -12.269 1.329 -24.169 1.00 51.56 621 ARG A N 1
ATOM 4873 C CA . ARG A 1 621 ? -12.904 2.517 -24.735 1.00 51.56 621 ARG A CA 1
ATOM 4874 C C . ARG A 1 621 ? -11.995 3.710 -24.438 1.00 51.56 621 ARG A C 1
ATOM 4876 O O . ARG A 1 621 ? -11.597 3.897 -23.294 1.00 51.56 621 ARG A O 1
ATOM 4883 N N . MET A 1 622 ? -11.681 4.519 -25.453 1.00 68.19 622 MET A N 1
ATOM 4884 C CA . MET A 1 622 ? -11.048 5.828 -25.237 1.00 68.19 622 MET A CA 1
ATOM 4885 C C . MET A 1 622 ? -11.866 6.616 -24.199 1.00 68.19 622 MET A C 1
ATOM 4887 O O . MET A 1 622 ? -13.096 6.652 -24.339 1.00 68.19 622 MET A O 1
ATOM 4891 N N . PRO A 1 623 ? -11.230 7.218 -23.176 1.00 83.31 623 PRO A N 1
ATOM 4892 C CA . PRO A 1 623 ? -11.954 7.943 -22.143 1.00 83.31 623 PRO A CA 1
ATOM 4893 C C . PRO A 1 623 ? -12.758 9.069 -22.789 1.00 83.31 623 PRO A C 1
ATOM 4895 O O . PRO A 1 623 ? -12.259 9.805 -23.640 1.00 83.31 623 PRO A O 1
ATOM 4898 N N . ARG A 1 624 ? -14.023 9.195 -22.400 1.00 94.69 624 ARG A N 1
ATOM 4899 C CA . ARG A 1 624 ? -14.862 10.326 -22.787 1.00 94.69 624 ARG A CA 1
ATOM 4900 C C . ARG A 1 624 ? -14.389 11.532 -21.998 1.00 94.69 624 ARG A C 1
ATOM 4902 O O . ARG A 1 624 ? -14.421 11.506 -20.765 1.00 94.69 624 ARG A O 1
ATOM 4909 N N . ILE A 1 625 ? -13.992 12.581 -22.708 1.00 97.69 625 ILE A N 1
ATOM 4910 C CA . ILE A 1 625 ? -13.443 13.790 -22.100 1.00 97.69 625 ILE A CA 1
ATOM 4911 C C . ILE A 1 625 ? -14.376 14.964 -22.359 1.00 97.69 625 ILE A C 1
ATOM 4913 O O . ILE A 1 625 ? -14.710 15.258 -23.508 1.00 97.69 625 ILE A O 1
ATOM 4917 N N . SER A 1 626 ? -14.774 15.640 -21.285 1.00 98.06 626 SER A N 1
ATOM 4918 C CA . SER A 1 626 ? -15.468 16.924 -21.356 1.00 98.06 626 SER A CA 1
ATOM 4919 C C . SER A 1 626 ? -14.526 18.062 -20.986 1.00 98.06 626 SER A C 1
ATOM 4921 O O . SER A 1 626 ? -13.770 17.946 -20.020 1.00 98.06 626 SER A O 1
ATOM 4923 N N . TYR A 1 627 ? -14.614 19.180 -21.697 1.00 98.50 627 TYR A N 1
ATOM 4924 C CA . TYR A 1 627 ? -13.873 20.401 -21.397 1.00 98.50 627 TYR A CA 1
ATOM 4925 C C . TYR A 1 627 ? -14.843 21.548 -21.123 1.00 98.50 627 TYR A C 1
ATOM 4927 O O . TYR A 1 627 ? -15.731 21.827 -21.927 1.00 98.50 627 TYR A O 1
ATOM 4935 N N . LEU A 1 628 ? -14.686 22.200 -19.973 1.00 97.94 628 LEU A N 1
ATOM 4936 C CA . LEU A 1 628 ? -15.551 23.283 -19.534 1.00 97.94 628 LEU A CA 1
ATOM 4937 C C . LEU A 1 628 ? -14.836 24.617 -19.691 1.00 97.94 628 LEU A C 1
ATOM 4939 O O . LEU A 1 628 ? -13.747 24.835 -19.154 1.00 97.94 628 LEU A O 1
ATOM 4943 N N . TYR A 1 629 ? -15.471 25.511 -20.441 1.00 96.38 629 TYR A N 1
ATOM 4944 C CA . TYR A 1 629 ? -14.949 26.832 -20.734 1.00 96.38 629 TYR A CA 1
ATOM 4945 C C . TYR A 1 629 ? -16.079 27.855 -20.789 1.00 96.38 629 TYR A C 1
ATOM 4947 O O . TYR A 1 629 ? -17.051 27.716 -21.536 1.00 96.38 629 TYR A O 1
ATOM 4955 N N . ASN A 1 630 ? -15.909 28.918 -20.005 1.00 92.75 630 ASN A N 1
ATOM 4956 C CA . ASN A 1 630 ? -16.801 30.063 -20.000 1.00 92.75 630 ASN A CA 1
ATOM 4957 C C . ASN A 1 630 ? -16.088 31.237 -20.669 1.00 92.75 630 ASN A C 1
ATOM 4959 O O . ASN A 1 630 ? -15.002 31.629 -20.251 1.00 92.75 630 ASN A O 1
ATOM 4963 N N . GLU A 1 631 ? -16.719 31.821 -21.683 1.00 89.44 631 GLU A N 1
ATOM 4964 C CA . GLU A 1 631 ? -16.192 32.994 -22.383 1.00 89.44 631 GLU A CA 1
ATOM 4965 C C . GLU A 1 631 ? -16.113 34.229 -21.464 1.00 89.44 631 GLU A C 1
ATOM 4967 O O . GLU A 1 631 ? -16.838 34.343 -20.459 1.00 89.44 631 GLU A O 1
ATOM 4972 N N . GLY A 1 632 ? -15.241 35.176 -21.824 1.00 85.69 632 GLY A N 1
ATOM 4973 C CA . GLY A 1 632 ? -15.085 36.460 -21.139 1.00 85.69 632 GLY A CA 1
ATOM 4974 C C . GLY A 1 632 ? -14.232 36.412 -19.869 1.00 85.69 632 GLY A C 1
ATOM 4975 O O . GLY A 1 632 ? -14.297 37.336 -19.061 1.00 85.69 632 GLY A O 1
ATOM 4976 N N . MET A 1 633 ? -13.445 35.352 -19.657 1.00 86.69 633 MET A N 1
ATOM 4977 C CA . MET A 1 633 ? -12.536 35.245 -18.504 1.00 86.69 633 MET A CA 1
ATOM 4978 C C . MET A 1 633 ? -11.355 36.226 -18.584 1.00 86.69 633 MET A C 1
ATOM 4980 O O . MET A 1 633 ? -10.800 36.616 -17.563 1.00 86.69 633 MET A O 1
ATOM 4984 N N . GLU A 1 634 ? -10.989 36.661 -19.787 1.00 81.62 634 GLU A N 1
ATOM 4985 C CA . GLU A 1 634 ? -9.964 37.666 -20.074 1.00 81.62 634 GLU A CA 1
ATOM 4986 C C . GLU A 1 634 ? -10.349 39.091 -19.666 1.00 81.62 634 GLU A C 1
ATOM 4988 O O . GLU A 1 634 ? -9.460 39.930 -19.527 1.00 81.62 634 GLU A O 1
ATOM 4993 N N . ALA A 1 635 ? -11.644 39.364 -19.472 1.00 85.75 635 ALA A N 1
ATOM 4994 C CA . ALA A 1 635 ? -12.131 40.673 -19.045 1.00 85.75 635 ALA A CA 1
ATOM 4995 C C . ALA A 1 635 ? -11.828 40.956 -17.562 1.00 85.75 635 ALA A C 1
ATOM 4997 O O . ALA A 1 635 ? -11.800 42.114 -17.150 1.00 85.75 635 ALA A O 1
ATOM 4998 N N . PHE A 1 636 ? -11.581 39.913 -16.762 1.00 90.38 636 PHE A N 1
ATOM 4999 C CA . PHE A 1 636 ? -11.261 40.047 -15.343 1.00 90.38 636 PHE A CA 1
ATOM 5000 C C . PHE A 1 636 ? -9.774 40.314 -15.128 1.00 90.38 636 PHE A C 1
ATOM 5002 O O . PHE A 1 636 ? -8.905 39.695 -15.752 1.00 90.38 636 PHE A O 1
ATOM 5009 N N . HIS A 1 637 ? -9.470 41.221 -14.202 1.00 86.50 637 HIS A N 1
ATOM 5010 C CA . HIS A 1 637 ? -8.115 41.712 -14.030 1.00 86.50 637 HIS A CA 1
ATOM 5011 C C . HIS A 1 637 ? -7.805 42.075 -12.574 1.00 86.50 637 HIS A C 1
ATOM 5013 O O . HIS A 1 637 ? -8.358 43.027 -12.037 1.00 86.50 637 HIS A O 1
ATOM 5019 N N . TYR A 1 638 ? -6.855 41.357 -11.965 1.00 88.44 638 TYR A N 1
ATOM 5020 C CA . TYR A 1 638 ? -6.423 41.562 -10.572 1.00 88.44 638 TYR A CA 1
ATOM 5021 C C . TYR A 1 638 ? -5.630 42.870 -10.356 1.00 88.44 638 TYR A C 1
ATOM 5023 O O . TYR A 1 638 ? -5.367 43.256 -9.225 1.00 88.44 638 TYR A O 1
ATOM 5031 N N . GLY A 1 639 ? -5.226 43.560 -11.427 1.00 85.81 639 GLY A N 1
ATOM 5032 C CA . GLY A 1 639 ? -4.384 44.762 -11.378 1.00 85.81 639 GLY A CA 1
ATOM 5033 C C . GLY A 1 639 ? -3.135 44.623 -12.250 1.00 85.81 639 GLY A C 1
ATOM 5034 O O . GLY A 1 639 ? -2.658 43.513 -12.491 1.00 85.81 639 GLY A O 1
ATOM 5035 N N . ASP A 1 640 ? -2.617 45.737 -12.782 1.00 82.50 640 ASP A N 1
ATOM 5036 C CA . ASP A 1 640 ? -1.623 45.720 -13.878 1.00 82.50 640 ASP A CA 1
ATOM 5037 C C . ASP A 1 640 ? -0.324 45.025 -13.476 1.00 82.50 640 ASP A C 1
ATOM 5039 O O . ASP A 1 640 ? 0.195 44.194 -14.225 1.00 82.50 640 ASP A O 1
ATOM 5043 N N . MET A 1 641 ? 0.128 45.276 -12.249 1.00 85.94 641 MET A N 1
ATOM 5044 C CA . MET A 1 641 ? 1.347 44.697 -11.684 1.00 85.94 641 MET A CA 1
ATOM 5045 C C . MET A 1 641 ? 1.126 43.337 -11.005 1.00 85.94 641 MET A C 1
ATOM 5047 O O . MET A 1 641 ? 2.097 42.689 -10.626 1.00 85.94 641 MET A O 1
ATOM 5051 N N . HIS A 1 642 ? -0.126 42.887 -10.859 1.00 92.38 642 HIS A N 1
ATOM 5052 C CA . HIS A 1 642 ? -0.449 41.660 -10.134 1.00 92.38 642 HIS A CA 1
ATOM 5053 C C . HIS A 1 642 ? -0.054 40.401 -10.940 1.00 92.38 642 HIS A C 1
ATOM 5055 O O . HIS A 1 642 ? -0.320 40.353 -12.149 1.00 92.38 642 HIS A O 1
ATOM 5061 N N . PRO A 1 643 ? 0.557 39.371 -10.317 1.00 91.25 643 PRO A N 1
ATOM 5062 C CA . PRO A 1 643 ? 1.049 38.179 -11.017 1.00 91.25 643 PRO A CA 1
ATOM 5063 C C . PRO A 1 643 ? -0.070 37.298 -11.593 1.00 91.25 643 PRO A C 1
ATOM 5065 O O . PRO A 1 643 ? 0.076 36.775 -12.698 1.00 91.25 643 PRO A O 1
ATOM 5068 N N . MET A 1 644 ? -1.203 37.159 -10.893 1.00 92.75 644 MET A N 1
ATOM 5069 C CA . MET A 1 644 ? -2.373 36.428 -11.398 1.00 92.75 644 MET A CA 1
ATOM 5070 C C . MET A 1 644 ? -2.991 37.148 -12.603 1.00 92.75 644 MET A C 1
ATOM 5072 O O . MET A 1 644 ? -3.505 38.261 -12.477 1.00 92.75 644 MET A O 1
ATOM 5076 N N . LYS A 1 645 ? -2.978 36.492 -13.770 1.00 92.38 645 LYS A N 1
ATOM 5077 C CA . LYS A 1 645 ? -3.558 37.005 -15.021 1.00 92.38 645 LYS A CA 1
ATOM 5078 C C . LYS A 1 645 ? -4.558 36.001 -15.611 1.00 92.38 645 LYS A C 1
ATOM 5080 O O . LYS A 1 645 ? -4.121 35.063 -16.281 1.00 92.38 645 LYS A O 1
ATOM 5085 N N . PRO A 1 646 ? -5.882 36.213 -15.465 1.00 92.00 646 PRO A N 1
ATOM 5086 C CA . PRO A 1 646 ? -6.914 35.345 -16.053 1.00 92.00 646 PRO A CA 1
ATOM 5087 C C . PRO A 1 646 ? -6.779 35.115 -17.567 1.00 92.00 646 PRO A C 1
ATOM 5089 O O . PRO A 1 646 ? -7.148 34.054 -18.067 1.00 92.00 646 PRO A O 1
ATOM 5092 N N . ARG A 1 647 ? -6.133 36.044 -18.292 1.00 92.38 647 ARG A N 1
ATOM 5093 C CA . ARG A 1 647 ? -5.749 35.896 -19.709 1.00 92.38 647 ARG A CA 1
ATOM 5094 C C . AR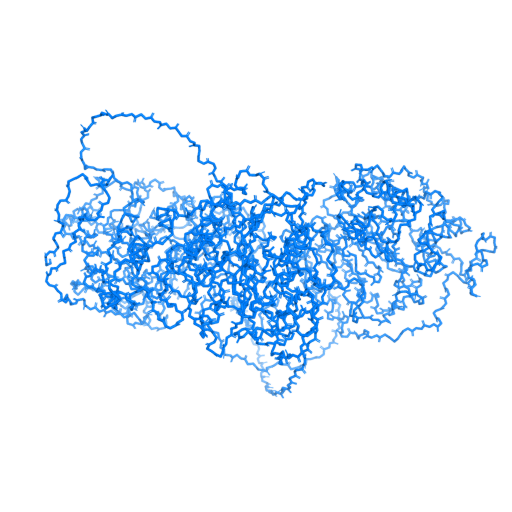G A 1 647 ? -5.064 34.559 -20.036 1.00 92.38 647 ARG A C 1
ATOM 5096 O O . ARG A 1 647 ? -5.225 34.073 -21.152 1.00 92.38 647 ARG A O 1
ATOM 5103 N N . ARG A 1 648 ? -4.342 33.944 -19.088 1.00 94.88 648 ARG A N 1
ATOM 5104 C CA . ARG A 1 648 ? -3.712 32.622 -19.272 1.00 94.88 648 ARG A CA 1
ATOM 5105 C C . ARG A 1 648 ? -4.713 31.529 -19.679 1.00 94.88 648 ARG A C 1
ATOM 5107 O O . ARG A 1 648 ? -4.376 30.706 -20.516 1.00 94.88 648 ARG A O 1
ATOM 5114 N N . ILE A 1 649 ? -5.959 31.596 -19.198 1.00 95.75 649 ILE A N 1
ATOM 5115 C CA . ILE A 1 649 ? -7.035 30.641 -19.522 1.00 95.75 649 ILE A CA 1
ATOM 5116 C C . ILE A 1 649 ? -7.420 30.741 -21.006 1.00 95.75 649 ILE A C 1
ATOM 5118 O O . ILE A 1 649 ? -7.587 29.732 -21.688 1.00 95.75 649 ILE A O 1
ATOM 5122 N N . VAL A 1 650 ? -7.519 31.966 -21.530 1.00 95.69 650 VAL A N 1
ATOM 5123 C CA . VAL A 1 650 ? -7.865 32.214 -22.939 1.00 95.69 650 VAL A CA 1
ATOM 5124 C C . VAL A 1 650 ? -6.706 31.865 -23.865 1.00 95.69 650 VAL A C 1
ATOM 5126 O O . VAL A 1 650 ? -6.924 31.342 -24.953 1.00 95.69 650 VAL A O 1
ATOM 5129 N N . MET A 1 651 ? -5.466 32.082 -23.417 1.00 97.31 651 MET A N 1
ATOM 5130 C CA . MET A 1 651 ? -4.282 31.610 -24.136 1.00 97.31 651 MET A CA 1
ATOM 5131 C C . MET A 1 651 ? -4.265 30.081 -24.257 1.00 97.31 651 MET A C 1
ATOM 5133 O O . MET A 1 651 ? -3.980 29.570 -25.338 1.00 97.31 651 MET A O 1
ATOM 5137 N N . THR A 1 652 ? -4.618 29.354 -23.190 1.00 98.12 652 THR A N 1
ATOM 5138 C CA . THR A 1 652 ? -4.797 27.896 -23.247 1.00 98.12 652 THR A CA 1
ATOM 5139 C C . THR A 1 652 ? -5.884 27.524 -24.247 1.00 98.12 652 THR A C 1
ATOM 5141 O O . THR A 1 652 ? -5.616 26.745 -25.154 1.00 98.12 652 THR A O 1
ATOM 5144 N N . HIS A 1 653 ? -7.080 28.114 -24.141 1.00 97.75 653 HIS A N 1
ATOM 5145 C CA . HIS A 1 653 ? -8.199 27.819 -25.042 1.00 97.75 653 HIS A CA 1
ATOM 5146 C C . HIS A 1 653 ? -7.839 28.029 -26.523 1.00 97.75 653 HIS A C 1
ATOM 5148 O O . HIS A 1 653 ? -8.141 27.177 -27.357 1.00 97.75 653 HIS A O 1
ATOM 5154 N N . ALA A 1 654 ? -7.128 29.116 -26.841 1.00 97.31 654 ALA A N 1
ATOM 5155 C CA . ALA A 1 654 ? -6.648 29.391 -28.194 1.00 97.31 654 ALA A CA 1
ATOM 5156 C C . ALA A 1 654 ? -5.689 28.300 -28.701 1.00 97.31 654 ALA A C 1
ATOM 5158 O O . ALA A 1 654 ? -5.839 27.832 -29.825 1.00 97.31 654 ALA A O 1
ATOM 5159 N N . LEU A 1 655 ? -4.745 27.838 -27.870 1.00 98.19 655 LEU A N 1
ATOM 5160 C CA . LEU A 1 655 ? -3.875 26.715 -28.242 1.00 98.19 655 LEU A CA 1
ATOM 5161 C C . LEU A 1 655 ? -4.669 25.418 -28.436 1.00 98.19 655 LEU A C 1
ATOM 5163 O O . LEU A 1 655 ? -4.414 24.699 -29.397 1.00 98.19 655 LEU A O 1
ATOM 5167 N N . LEU A 1 656 ? -5.647 25.123 -27.572 1.00 98.19 656 LEU A N 1
ATOM 5168 C CA . LEU A 1 656 ? -6.501 23.939 -27.729 1.00 98.19 656 LEU A CA 1
ATOM 5169 C C . LEU A 1 656 ? -7.280 23.967 -29.051 1.00 98.19 656 LEU A C 1
ATOM 5171 O O . LEU A 1 656 ? -7.450 22.922 -29.682 1.00 98.19 656 LEU A O 1
ATOM 5175 N N . TYR A 1 657 ? -7.752 25.144 -29.465 1.00 97.00 657 TYR A N 1
ATOM 5176 C CA . TYR A 1 657 ? -8.416 25.338 -30.751 1.00 97.00 657 TYR A CA 1
ATOM 5177 C C . TYR A 1 657 ? -7.446 25.117 -31.921 1.00 97.00 657 TYR A C 1
ATOM 5179 O O . TYR A 1 657 ? -7.729 24.309 -32.803 1.00 97.00 657 TYR A O 1
ATOM 5187 N N . ASP A 1 658 ? -6.283 25.774 -31.908 1.00 97.25 658 ASP A N 1
ATOM 5188 C CA . ASP A 1 658 ? -5.338 25.733 -33.032 1.00 97.25 658 ASP A CA 1
ATOM 5189 C C . ASP A 1 658 ? -4.635 24.380 -33.201 1.00 97.25 658 ASP A C 1
ATOM 5191 O O . ASP A 1 658 ? -4.262 24.018 -34.317 1.00 97.25 658 ASP A O 1
ATOM 5195 N N . TYR A 1 659 ? -4.478 23.617 -32.114 1.00 96.94 659 TYR A N 1
ATOM 5196 C CA . TYR A 1 659 ? -4.009 22.228 -32.145 1.00 96.94 659 TYR A CA 1
ATOM 5197 C C . TYR A 1 659 ? -5.126 21.206 -32.436 1.00 96.94 659 TYR A C 1
ATOM 5199 O O . TYR A 1 659 ? -4.880 20.002 -32.384 1.00 96.94 659 TYR A O 1
ATOM 5207 N N . ASP A 1 660 ? -6.349 21.658 -32.740 1.00 95.19 660 ASP A N 1
ATOM 5208 C CA . ASP A 1 660 ? -7.516 20.814 -33.041 1.00 95.19 660 ASP A CA 1
ATOM 5209 C C . ASP A 1 660 ? -7.889 19.834 -31.905 1.00 95.19 660 ASP A C 1
ATOM 5211 O O . ASP A 1 660 ? -8.423 18.743 -32.127 1.00 95.19 660 ASP A O 1
ATOM 5215 N N . LEU A 1 661 ? -7.603 20.219 -30.657 1.00 97.00 661 LEU A N 1
ATOM 5216 C CA . LEU A 1 661 ? -7.913 19.423 -29.467 1.00 97.00 661 LEU A CA 1
ATOM 5217 C C . LEU A 1 661 ? -9.365 19.585 -29.029 1.00 97.00 661 LEU A C 1
ATOM 5219 O O . LEU A 1 661 ? -9.964 18.625 -28.552 1.00 97.00 661 LEU A O 1
ATOM 5223 N N . LEU A 1 662 ? -9.963 20.763 -29.237 1.00 96.56 662 LEU A N 1
ATOM 5224 C CA . LEU A 1 662 ? -11.369 21.005 -28.887 1.00 96.56 662 LEU A CA 1
ATOM 5225 C C . LEU A 1 662 ? -12.327 20.070 -29.638 1.00 96.56 662 LEU A C 1
ATOM 5227 O O . LEU A 1 662 ? -13.346 19.678 -29.090 1.00 96.56 662 LEU A O 1
ATOM 5231 N N . ARG A 1 663 ? -11.983 19.642 -30.861 1.00 92.56 663 ARG A N 1
ATOM 5232 C CA . ARG A 1 663 ? -12.797 18.682 -31.631 1.00 92.56 663 ARG A CA 1
ATOM 5233 C C . ARG A 1 663 ? -12.746 17.254 -31.095 1.00 92.56 663 ARG A C 1
ATOM 5235 O O . ARG A 1 663 ? -13.531 16.413 -31.520 1.00 92.56 663 ARG A O 1
ATOM 5242 N N . ALA A 1 664 ? -11.795 16.969 -30.213 1.00 91.50 664 ALA A N 1
ATOM 5243 C CA . ALA A 1 664 ? -11.601 15.658 -29.613 1.00 91.50 664 ALA A CA 1
ATOM 5244 C C . ALA A 1 664 ? -12.288 15.523 -28.244 1.00 91.50 664 ALA A C 1
ATOM 5246 O O . ALA A 1 664 ? -12.192 14.467 -27.624 1.00 91.50 664 ALA A O 1
ATOM 5247 N N . MET A 1 665 ? -12.946 16.587 -27.772 1.00 96.06 665 MET A N 1
ATOM 5248 C CA . MET A 1 665 ? -13.610 16.668 -26.472 1.00 96.06 665 MET A CA 1
ATOM 5249 C C . MET A 1 665 ? -15.007 17.253 -26.632 1.00 96.06 665 MET A C 1
ATOM 5251 O O . MET A 1 665 ? -15.244 18.103 -27.489 1.00 96.06 665 MET A O 1
ATOM 5255 N N . ASP A 1 666 ? -15.911 16.883 -25.734 1.00 97.06 666 ASP A N 1
ATOM 5256 C CA . ASP A 1 666 ? -17.196 17.566 -25.649 1.00 97.06 666 ASP A CA 1
ATOM 5257 C C . ASP A 1 666 ? -17.027 18.863 -24.854 1.00 97.06 666 ASP A C 1
ATOM 5259 O O . ASP A 1 666 ? -16.701 18.857 -23.663 1.00 97.06 666 ASP A O 1
ATOM 5263 N N . CYS A 1 667 ? -17.204 19.993 -25.534 1.00 97.00 667 CYS A N 1
ATOM 5264 C CA . CYS A 1 667 ? -17.015 21.317 -24.953 1.00 97.00 667 CYS A CA 1
ATOM 5265 C C . CYS A 1 667 ? -18.327 21.845 -24.366 1.00 97.00 667 CYS A C 1
ATOM 5267 O O . CYS A 1 667 ? -19.347 21.891 -25.055 1.00 97.00 667 CYS A O 1
ATOM 5269 N N . TYR A 1 668 ? -18.288 22.292 -23.112 1.00 95.44 668 TYR A N 1
ATOM 5270 C CA . TYR A 1 668 ? -19.443 22.836 -22.404 1.00 95.44 668 TYR A CA 1
ATOM 5271 C C . TYR A 1 668 ? -19.171 24.246 -21.889 1.00 95.44 668 TYR A C 1
ATOM 5273 O O . TYR A 1 668 ? -18.097 24.545 -21.368 1.00 95.44 668 TYR A O 1
ATOM 5281 N N . THR A 1 669 ? -20.202 25.081 -21.945 1.00 93.62 669 THR A N 1
ATOM 5282 C CA . THR A 1 669 ? -20.281 26.316 -21.163 1.00 93.62 669 THR A CA 1
ATOM 5283 C C . THR A 1 669 ? -21.168 26.057 -19.956 1.00 93.62 669 THR A C 1
ATOM 5285 O O . THR A 1 669 ? -22.282 25.547 -20.101 1.00 93.62 669 THR A O 1
ATOM 5288 N N . SER A 1 670 ? -20.687 26.382 -18.758 1.00 93.75 670 SER A N 1
ATOM 5289 C CA . SER A 1 670 ? -21.457 26.187 -17.532 1.00 93.75 670 SER A CA 1
ATOM 5290 C C . SER A 1 670 ? -22.284 27.423 -17.195 1.00 93.75 670 SER A C 1
ATOM 5292 O O . SER A 1 670 ? -21.904 28.556 -17.500 1.00 93.75 670 SER A O 1
ATOM 5294 N N . ALA A 1 671 ? -23.385 27.215 -16.475 1.00 94.00 671 ALA A N 1
ATOM 5295 C CA . ALA A 1 671 ? -23.984 28.302 -15.718 1.00 94.00 671 ALA A CA 1
ATOM 5296 C C . ALA A 1 671 ? -23.008 28.781 -14.633 1.00 94.00 671 ALA A C 1
ATOM 5298 O O . ALA A 1 671 ? -22.154 28.025 -14.159 1.00 94.00 671 ALA A O 1
ATOM 5299 N N . ASP A 1 672 ? -23.156 30.036 -14.233 1.00 96.81 672 ASP A N 1
ATOM 5300 C CA . ASP A 1 672 ? -22.451 30.565 -13.076 1.00 96.81 672 ASP A CA 1
ATOM 5301 C C . ASP A 1 672 ? -22.941 29.870 -11.799 1.00 96.81 672 ASP A C 1
ATOM 5303 O O . ASP A 1 672 ? -24.137 29.597 -11.648 1.00 96.81 672 ASP A O 1
ATOM 5307 N N . ALA A 1 673 ? -22.033 29.616 -10.857 1.00 97.00 673 ALA A N 1
ATOM 5308 C CA . ALA A 1 673 ? -22.406 29.117 -9.543 1.00 97.00 673 ALA A CA 1
ATOM 5309 C C . ALA A 1 673 ? -23.304 30.135 -8.829 1.00 97.00 673 ALA A C 1
ATOM 5311 O O . ALA A 1 673 ? -22.959 31.307 -8.672 1.00 97.00 673 ALA A O 1
ATOM 5312 N N . SER A 1 674 ? -24.457 29.667 -8.363 1.00 96.12 674 SER A N 1
ATOM 5313 C CA . SER A 1 674 ? -25.327 30.456 -7.495 1.00 96.12 674 SER A CA 1
ATOM 5314 C C . SER A 1 674 ? -24.684 30.674 -6.122 1.00 96.12 674 SER A C 1
ATOM 5316 O O . SER A 1 674 ? -23.881 29.860 -5.658 1.00 96.12 674 SER A O 1
ATOM 5318 N N . VAL A 1 675 ? -25.115 31.725 -5.419 1.00 94.12 675 VAL A N 1
ATOM 5319 C CA . VAL A 1 675 ? -24.731 31.974 -4.017 1.00 94.12 675 VAL A CA 1
ATOM 5320 C C . VAL A 1 675 ? -24.964 30.729 -3.158 1.00 94.12 675 VAL A C 1
ATOM 5322 O O . VAL A 1 675 ? -24.075 30.314 -2.425 1.00 94.12 675 VAL A O 1
ATOM 5325 N N . ALA A 1 676 ? -26.117 30.067 -3.310 1.00 89.94 676 ALA A N 1
ATOM 5326 C CA . ALA A 1 676 ? -26.442 28.852 -2.562 1.00 89.94 676 ALA A CA 1
ATOM 5327 C C . ALA A 1 676 ? -25.442 27.708 -2.809 1.00 89.94 676 ALA A C 1
ATOM 5329 O O . ALA A 1 676 ? -25.091 26.988 -1.877 1.00 89.94 676 ALA A O 1
ATOM 5330 N N . GLN A 1 677 ? -24.961 27.554 -4.047 1.00 92.50 677 GLN A N 1
ATOM 5331 C CA . GLN A 1 677 ? -23.945 26.556 -4.384 1.00 92.50 677 GLN A CA 1
ATOM 5332 C C . GLN A 1 677 ? -22.580 26.909 -3.783 1.00 92.50 677 GLN A C 1
ATOM 5334 O O . GLN A 1 677 ? -21.932 26.030 -3.221 1.00 92.50 677 GLN A O 1
ATOM 5339 N N . MET A 1 678 ? -22.160 28.178 -3.820 1.00 92.44 678 MET A N 1
ATOM 5340 C CA . MET A 1 678 ? -20.916 28.608 -3.161 1.00 92.44 678 MET A CA 1
ATOM 5341 C C . MET A 1 678 ? -20.981 28.445 -1.637 1.00 92.44 678 MET A C 1
ATOM 5343 O O . MET A 1 678 ? -20.012 28.014 -1.008 1.00 92.44 678 MET A O 1
ATOM 5347 N N . CYS A 1 679 ? -22.148 28.715 -1.047 1.00 90.06 679 CYS A N 1
ATOM 5348 C CA . CYS A 1 679 ? -22.410 28.557 0.382 1.00 90.06 679 CYS A CA 1
ATOM 5349 C C . CYS A 1 679 ? -22.509 27.098 0.850 1.00 90.06 679 CYS A C 1
ATOM 5351 O O . CYS A 1 679 ? -22.665 26.853 2.046 1.00 90.06 679 CYS A O 1
ATOM 5353 N N . SER A 1 680 ? -22.402 26.117 -0.055 1.00 83.56 680 SER A N 1
ATOM 5354 C CA . SER A 1 680 ? -22.234 24.712 0.342 1.00 83.56 680 SER A CA 1
ATOM 5355 C C . SER A 1 680 ? -20.945 24.493 1.143 1.00 83.56 680 SER A C 1
ATOM 5357 O O . SER A 1 680 ? -20.905 23.626 2.016 1.00 83.56 680 SER A O 1
ATOM 5359 N N . PHE A 1 681 ? -19.927 25.322 0.892 1.00 92.06 681 PHE A N 1
ATOM 5360 C CA . PHE A 1 681 ? -18.691 25.369 1.662 1.00 92.06 681 PHE A CA 1
ATOM 5361 C C . PHE A 1 681 ? -18.510 26.711 2.372 1.00 92.06 681 PHE A C 1
ATOM 5363 O O . PHE A 1 681 ? -18.337 26.731 3.593 1.00 92.06 681 PHE A O 1
ATOM 5370 N N . HIS A 1 682 ? -18.563 27.821 1.632 1.00 89.19 682 HIS A N 1
ATOM 5371 C CA . HIS A 1 682 ? -18.231 29.138 2.168 1.00 89.19 682 HIS A CA 1
ATOM 5372 C C . HIS A 1 682 ? -19.322 29.707 3.081 1.00 89.19 682 HIS A C 1
ATOM 5374 O O . HIS A 1 682 ? -20.503 29.391 2.946 1.00 89.19 682 HIS A O 1
ATOM 5380 N N . SER A 1 683 ? -18.947 30.592 4.006 1.00 87.81 683 SER A N 1
ATOM 5381 C CA . SER A 1 683 ? -19.935 31.325 4.803 1.00 87.81 683 SER A CA 1
ATOM 5382 C C . SER A 1 683 ? -20.773 32.260 3.930 1.00 87.81 683 SER A C 1
ATOM 5384 O O . SER A 1 683 ? -20.270 32.903 3.004 1.00 87.81 683 SER A O 1
ATOM 5386 N N . ALA A 1 684 ? -22.069 32.347 4.233 1.00 89.44 684 ALA A N 1
ATOM 5387 C CA . ALA A 1 684 ? -22.985 33.223 3.510 1.00 89.44 684 ALA A CA 1
ATOM 5388 C C . ALA A 1 684 ? -22.550 34.688 3.617 1.00 89.44 684 ALA A C 1
ATOM 5390 O O . ALA A 1 684 ? -22.596 35.418 2.632 1.00 89.44 684 ALA A O 1
ATOM 5391 N N . GLU A 1 685 ? -22.048 35.101 4.783 1.00 90.81 685 GLU A N 1
ATOM 5392 C CA . GLU A 1 685 ? -21.542 36.453 5.005 1.00 90.81 685 GLU A CA 1
ATOM 5393 C C . GLU A 1 685 ? -20.382 36.800 4.063 1.00 90.81 685 GLU A C 1
ATOM 5395 O O . GLU A 1 685 ? -20.337 37.912 3.540 1.00 90.81 685 GLU A O 1
ATOM 5400 N N . TYR A 1 686 ? -19.468 35.855 3.819 1.00 93.81 686 TYR A N 1
ATOM 5401 C CA . TYR A 1 686 ? -18.328 36.059 2.927 1.00 93.81 686 TYR A CA 1
ATOM 5402 C C . TYR A 1 686 ? -18.744 36.106 1.450 1.00 93.81 686 TYR A C 1
ATOM 5404 O O . TYR A 1 686 ? -18.331 37.006 0.718 1.00 93.81 686 TYR A O 1
ATOM 5412 N N . ILE A 1 687 ? -19.618 35.195 1.011 1.00 95.38 687 ILE A N 1
ATOM 5413 C CA . ILE A 1 687 ? -20.102 35.184 -0.379 1.00 95.38 687 ILE A CA 1
ATOM 5414 C C . ILE A 1 687 ? -20.935 36.434 -0.686 1.00 95.38 687 ILE A C 1
ATOM 5416 O O . ILE A 1 687 ? -20.728 37.065 -1.722 1.00 95.38 687 ILE A O 1
ATOM 5420 N N . HIS A 1 688 ? -21.802 36.861 0.235 1.00 91.75 688 HIS A N 1
ATOM 5421 C CA . HIS A 1 688 ? -22.535 38.121 0.092 1.00 91.75 688 HIS A CA 1
ATOM 5422 C C . HIS A 1 688 ? -21.626 39.350 0.168 1.00 91.75 688 HIS A C 1
ATOM 5424 O O . HIS A 1 688 ? -21.942 40.387 -0.413 1.00 91.75 688 HIS A O 1
ATOM 5430 N N . PHE A 1 689 ? -20.495 39.287 0.875 1.00 91.69 689 PHE A N 1
ATOM 5431 C CA . PHE A 1 689 ? -19.477 40.331 0.775 1.00 91.69 689 PHE A CA 1
ATOM 5432 C C . PHE A 1 689 ? -18.921 40.410 -0.650 1.00 91.69 689 PHE A C 1
ATOM 5434 O O . PHE A 1 689 ? -19.008 41.479 -1.252 1.00 91.69 689 PHE A O 1
ATOM 5441 N N . LEU A 1 690 ? -18.446 39.296 -1.220 1.00 92.06 690 LEU A N 1
ATOM 5442 C CA . LEU A 1 690 ? -17.932 39.272 -2.593 1.00 92.06 690 LEU A CA 1
ATOM 5443 C C . LEU A 1 690 ? -18.979 39.774 -3.596 1.00 92.06 690 LEU A C 1
ATOM 5445 O O . LEU A 1 690 ? -18.657 40.609 -4.435 1.00 92.06 690 LEU A O 1
ATOM 5449 N N . GLU A 1 691 ? -20.235 39.345 -3.472 1.00 91.25 691 GLU A N 1
ATOM 5450 C CA . GLU A 1 691 ? -21.351 39.791 -4.317 1.00 91.25 691 GLU A CA 1
ATOM 5451 C C . GLU A 1 691 ? -21.564 41.317 -4.260 1.00 91.25 691 GLU A C 1
ATOM 5453 O O . GLU A 1 691 ? -21.746 41.967 -5.292 1.00 91.25 691 GLU A O 1
ATOM 5458 N N . ARG A 1 692 ? -21.467 41.922 -3.067 1.00 85.56 692 ARG A N 1
ATOM 5459 C CA . ARG A 1 692 ? -21.661 43.370 -2.862 1.00 85.56 692 ARG A CA 1
ATOM 5460 C C . ARG A 1 692 ? -20.505 44.233 -3.363 1.00 85.56 692 ARG A C 1
ATOM 5462 O O . ARG A 1 692 ? -20.737 45.407 -3.658 1.00 85.56 692 ARG A O 1
ATOM 5469 N N . THR A 1 693 ? -19.292 43.688 -3.494 1.00 79.38 693 THR A N 1
ATOM 5470 C CA . THR A 1 693 ? -18.098 44.457 -3.918 1.00 79.38 693 THR A CA 1
ATOM 5471 C C . THR A 1 693 ? -18.260 45.144 -5.276 1.00 79.38 693 THR A C 1
ATOM 5473 O O . THR A 1 693 ? -17.602 46.146 -5.533 1.00 79.38 693 THR A O 1
ATOM 5476 N N . SER A 1 694 ? -19.176 44.658 -6.120 1.00 67.94 694 SER A N 1
ATOM 5477 C CA . SER A 1 694 ? -19.485 45.244 -7.431 1.00 67.94 694 SER A CA 1
ATOM 5478 C C . SER A 1 694 ? -20.446 46.448 -7.369 1.00 67.94 694 SER A C 1
ATOM 5480 O O . SER A 1 694 ? -20.740 47.042 -8.400 1.00 67.94 694 SER A O 1
ATOM 5482 N N . THR A 1 695 ? -20.984 46.800 -6.191 1.00 61.94 695 THR A N 1
ATOM 5483 C CA . THR A 1 695 ? -22.121 47.741 -6.062 1.00 61.94 695 THR A CA 1
ATOM 5484 C C . THR A 1 695 ? -21.965 48.845 -5.004 1.00 61.94 695 THR A C 1
ATOM 5486 O O . THR A 1 695 ? -22.811 49.734 -4.954 1.00 61.94 695 THR A O 1
ATOM 5489 N N . TRP A 1 696 ? -20.931 48.816 -4.153 1.00 58.94 696 TRP A N 1
ATOM 5490 C CA . TRP A 1 696 ? -20.799 49.699 -2.975 1.00 58.94 696 TRP A CA 1
ATOM 5491 C C . TRP A 1 696 ? -19.552 50.601 -3.014 1.00 58.94 696 TRP A C 1
ATOM 5493 O O . TRP A 1 696 ? -18.554 50.265 -3.652 1.00 58.94 696 TRP A O 1
ATOM 5503 N N . ASP A 1 697 ? -19.597 51.734 -2.294 1.00 63.97 697 ASP A N 1
ATOM 5504 C CA . ASP A 1 697 ? -18.444 52.628 -2.098 1.00 63.97 697 ASP A CA 1
ATOM 5505 C C . ASP A 1 697 ? -17.308 51.871 -1.385 1.00 63.97 697 ASP A C 1
ATOM 5507 O O . ASP A 1 697 ? -17.451 51.387 -0.258 1.00 63.97 697 ASP A O 1
ATOM 5511 N N . GLN A 1 698 ? -16.150 51.799 -2.047 1.00 64.25 698 GLN A N 1
ATOM 5512 C CA . GLN A 1 698 ? -14.915 51.180 -1.556 1.00 64.25 698 GLN A CA 1
ATOM 5513 C C . GLN A 1 698 ? -14.512 51.679 -0.155 1.00 64.25 698 GLN A C 1
ATOM 5515 O O . GLN A 1 698 ? -13.842 50.960 0.586 1.00 64.25 698 GLN A O 1
ATOM 5520 N N . ASN A 1 699 ? -14.918 52.889 0.246 1.00 63.78 699 ASN A N 1
ATOM 5521 C CA . ASN A 1 699 ? -14.635 53.419 1.581 1.00 63.78 699 ASN A CA 1
ATOM 5522 C C . ASN A 1 699 ? -15.476 52.784 2.701 1.00 63.78 699 ASN A C 1
ATOM 5524 O O . ASN A 1 699 ? -14.985 52.692 3.827 1.00 63.78 699 ASN A O 1
ATOM 5528 N N . GLU A 1 700 ? -16.691 52.312 2.414 1.00 64.50 700 GLU A N 1
ATOM 5529 C CA . GLU A 1 700 ? -17.540 51.619 3.395 1.00 64.50 700 GLU A CA 1
ATOM 5530 C C . GLU A 1 700 ? -17.094 50.162 3.598 1.00 64.50 700 GLU A C 1
ATOM 5532 O O . GLU A 1 700 ? -17.127 49.650 4.720 1.00 64.50 700 GLU A O 1
ATOM 5537 N N . LEU A 1 701 ? -16.574 49.529 2.538 1.00 70.94 701 LEU A N 1
ATOM 5538 C CA . LEU A 1 701 ? -16.102 48.139 2.540 1.00 70.94 701 LEU A CA 1
ATOM 5539 C C . LEU A 1 701 ? -14.748 47.938 3.245 1.00 70.94 701 LEU A C 1
ATOM 5541 O O . LEU A 1 701 ? -14.447 46.826 3.678 1.00 70.94 701 LEU A O 1
ATOM 5545 N N . LYS A 1 702 ? -13.955 49.003 3.448 1.00 72.31 702 LYS A N 1
ATOM 5546 C CA . LYS A 1 702 ? -12.634 48.939 4.114 1.00 72.31 702 LYS A CA 1
ATOM 5547 C C . LYS A 1 702 ? -12.662 48.269 5.490 1.00 72.31 702 LYS A C 1
ATOM 5549 O O . LYS A 1 702 ? -11.681 47.642 5.877 1.00 72.31 702 LYS A O 1
ATOM 5554 N N . LYS A 1 703 ? -13.771 48.382 6.232 1.00 74.44 703 LYS A N 1
ATOM 5555 C CA . LYS A 1 703 ? -13.931 47.724 7.543 1.00 74.44 703 LYS A CA 1
ATOM 5556 C C . LYS A 1 703 ? -14.049 46.202 7.429 1.00 74.44 703 LYS A C 1
ATOM 5558 O O . LYS A 1 703 ? -13.688 45.496 8.365 1.00 74.44 703 LYS A O 1
ATOM 5563 N N . GLU A 1 704 ? -14.554 45.702 6.304 1.00 81.81 704 GLU A N 1
ATOM 5564 C CA . GLU A 1 704 ? -14.729 44.271 6.040 1.00 81.81 704 GLU A CA 1
ATOM 5565 C C . GLU A 1 704 ? -13.479 43.644 5.394 1.00 81.81 704 GLU A C 1
ATOM 5567 O O . GLU A 1 704 ? -13.282 42.437 5.515 1.00 81.81 704 GLU A O 1
ATOM 5572 N N . TYR A 1 705 ? -12.588 44.444 4.790 1.00 86.81 705 TYR A N 1
ATOM 5573 C CA . TYR A 1 705 ? -11.382 43.946 4.109 1.00 86.81 705 TYR A CA 1
ATOM 5574 C C . TYR A 1 705 ? -10.464 43.150 5.037 1.00 86.81 705 TYR A C 1
ATOM 5576 O O . TYR A 1 705 ? -10.075 42.035 4.704 1.00 86.81 705 TYR A O 1
ATOM 5584 N N . GLN A 1 706 ? -10.206 43.660 6.244 1.00 83.50 706 GLN A N 1
ATOM 5585 C CA . GLN A 1 706 ? -9.407 42.932 7.232 1.00 83.50 706 GLN A CA 1
ATOM 5586 C C . GLN A 1 706 ? -10.085 41.624 7.671 1.00 83.50 706 GLN A C 1
ATOM 5588 O O . GLN A 1 706 ? -9.409 40.633 7.925 1.00 83.50 706 GLN A O 1
ATOM 5593 N N . ARG A 1 707 ? -11.422 41.603 7.755 1.00 86.31 707 ARG A N 1
ATOM 5594 C CA . ARG A 1 707 ? -12.186 40.427 8.194 1.00 86.31 707 ARG A CA 1
ATOM 5595 C C . ARG A 1 707 ? -12.145 39.292 7.170 1.00 86.31 707 ARG A C 1
ATOM 5597 O O . ARG A 1 707 ? -12.112 38.134 7.568 1.00 86.31 707 ARG A O 1
ATOM 5604 N N . PHE A 1 708 ? -12.190 39.624 5.883 1.00 91.44 708 PHE A N 1
ATOM 5605 C CA . PHE A 1 708 ? -12.252 38.651 4.787 1.00 91.44 708 PHE A CA 1
ATOM 5606 C C . PHE A 1 708 ? -10.915 38.459 4.062 1.00 91.44 708 PHE A C 1
ATOM 5608 O O . PHE A 1 708 ? -10.884 37.809 3.016 1.00 91.44 708 PHE A O 1
ATOM 5615 N N . ASN A 1 709 ? -9.835 38.991 4.646 1.00 90.75 709 ASN A N 1
ATOM 5616 C CA . ASN A 1 709 ? -8.464 38.919 4.148 1.00 90.75 709 ASN A CA 1
ATOM 5617 C C . ASN A 1 709 ? -8.316 39.440 2.711 1.00 90.75 709 ASN A C 1
ATOM 5619 O O . ASN A 1 709 ? -7.794 38.777 1.820 1.00 90.75 709 ASN A O 1
ATOM 5623 N N . ILE A 1 710 ? -8.854 40.636 2.494 1.00 92.19 710 ILE A N 1
ATOM 5624 C CA . ILE A 1 710 ? -8.700 41.396 1.260 1.00 92.19 710 ILE A CA 1
ATOM 5625 C C . ILE A 1 710 ? -7.534 42.358 1.443 1.00 92.19 710 ILE A C 1
ATOM 5627 O O . ILE A 1 710 ? -7.600 43.289 2.251 1.00 92.19 710 ILE A O 1
ATOM 5631 N N . ASP A 1 711 ? -6.479 42.129 0.678 1.00 86.44 711 ASP A N 1
ATOM 5632 C CA . ASP A 1 711 ? -5.215 42.848 0.756 1.00 86.44 711 ASP A CA 1
ATOM 5633 C C . ASP A 1 711 ? -4.602 43.050 -0.645 1.00 86.44 711 ASP A C 1
ATOM 5635 O O . ASP A 1 711 ? -5.310 43.052 -1.654 1.00 86.44 711 ASP A O 1
ATOM 5639 N N . GLY A 1 712 ? -3.291 43.308 -0.705 1.00 80.12 712 GLY A N 1
ATOM 5640 C CA . GLY A 1 712 ? -2.571 43.493 -1.966 1.00 80.12 712 GLY A CA 1
ATOM 5641 C C . GLY A 1 712 ? -2.460 42.222 -2.811 1.00 80.12 712 GLY A C 1
ATOM 5642 O O . GLY A 1 712 ? -2.389 42.335 -4.035 1.00 80.12 712 GLY A O 1
ATOM 5643 N N . ASP A 1 713 ? -2.496 41.048 -2.176 1.00 85.12 713 ASP A N 1
ATOM 5644 C CA . ASP A 1 713 ? -2.452 39.753 -2.853 1.00 85.12 713 ASP A CA 1
ATOM 5645 C C . ASP A 1 713 ? -3.869 39.324 -3.263 1.00 85.12 713 ASP A C 1
ATOM 5647 O O . ASP A 1 713 ? -4.069 38.754 -4.326 1.00 85.12 713 ASP A O 1
ATOM 5651 N N . CYS A 1 714 ? -4.906 39.658 -2.494 1.00 92.00 714 CYS A N 1
ATOM 5652 C CA . CYS A 1 714 ? -6.306 39.411 -2.867 1.00 92.00 714 CYS A CA 1
ATOM 5653 C C . CYS A 1 714 ? -7.081 40.720 -3.123 1.00 92.00 714 CYS A C 1
ATOM 5655 O O . CYS A 1 714 ? -8.010 41.035 -2.371 1.00 92.00 714 CYS A O 1
ATOM 5657 N N . PRO A 1 715 ? -6.763 41.487 -4.187 1.00 91.56 715 PRO A N 1
ATOM 5658 C CA . PRO A 1 715 ? -7.376 42.790 -4.437 1.00 91.56 715 PRO A CA 1
ATOM 5659 C C . PRO A 1 715 ? -8.845 42.675 -4.861 1.00 91.56 715 PRO A C 1
ATOM 5661 O O . PRO A 1 715 ? -9.231 41.758 -5.579 1.00 91.56 715 PRO A O 1
ATOM 5664 N N . ILE A 1 716 ? -9.689 43.642 -4.500 1.00 88.94 716 ILE A N 1
ATOM 5665 C CA . ILE A 1 716 ? -11.023 43.750 -5.112 1.00 88.94 716 ILE A CA 1
ATOM 5666 C C . ILE A 1 716 ? -10.892 44.409 -6.483 1.00 88.94 716 ILE A C 1
ATOM 5668 O O . ILE A 1 716 ? -10.373 45.518 -6.598 1.00 88.94 716 ILE A O 1
ATOM 5672 N N . PHE A 1 717 ? -11.418 43.745 -7.509 1.00 88.50 717 PHE A N 1
ATOM 5673 C CA . PHE A 1 717 ? -11.523 44.265 -8.869 1.00 88.50 717 PHE A CA 1
ATOM 5674 C C . PHE A 1 717 ? -12.956 44.137 -9.393 1.00 88.50 717 PHE A C 1
ATOM 5676 O O . PHE A 1 717 ? -13.771 43.380 -8.855 1.00 88.50 717 PHE A O 1
ATOM 5683 N N . ASP A 1 718 ? -13.264 44.893 -10.447 1.00 85.19 718 ASP A N 1
ATOM 5684 C CA . ASP A 1 718 ? -14.597 44.893 -11.044 1.00 85.19 718 ASP A CA 1
ATOM 5685 C C . ASP A 1 718 ? -14.973 43.495 -11.561 1.00 85.19 718 ASP A C 1
ATOM 5687 O O . ASP A 1 718 ? -14.230 42.857 -12.309 1.00 85.19 718 ASP A O 1
ATOM 5691 N N . GLY A 1 719 ? -16.122 42.990 -11.112 1.00 89.19 719 GLY A N 1
ATOM 5692 C CA . GLY A 1 719 ? -16.594 41.653 -11.455 1.00 89.19 719 GLY A CA 1
ATOM 5693 C C . GLY A 1 719 ? -15.927 40.486 -10.711 1.00 89.19 719 GLY A C 1
ATOM 5694 O O . GLY A 1 719 ? -16.113 39.349 -11.144 1.00 89.19 719 GLY A O 1
ATOM 5695 N N . VAL A 1 720 ? -15.216 40.697 -9.591 1.00 92.69 720 VAL A N 1
ATOM 5696 C CA . VAL A 1 720 ? -14.597 39.601 -8.801 1.00 92.69 720 VAL A CA 1
ATOM 5697 C C . VAL A 1 720 ? -15.582 38.478 -8.448 1.00 92.69 720 VAL A C 1
ATOM 5699 O O . VAL A 1 720 ? -15.267 37.302 -8.629 1.00 92.69 720 VAL A O 1
ATOM 5702 N N . PHE A 1 721 ? -16.814 38.804 -8.041 1.00 94.31 721 PHE A N 1
ATOM 5703 C CA . PHE A 1 721 ? -17.842 37.794 -7.769 1.00 94.31 721 PHE A CA 1
ATOM 5704 C C . PHE A 1 721 ? -18.229 37.011 -9.026 1.00 94.31 721 PHE A C 1
ATOM 5706 O O . PHE A 1 721 ? -18.344 35.788 -8.990 1.00 94.31 721 PHE A O 1
ATOM 5713 N N . LYS A 1 722 ? -18.385 37.704 -10.159 1.00 94.69 722 LYS A N 1
ATOM 5714 C CA . LYS A 1 722 ? -18.728 37.084 -11.443 1.00 94.69 722 LYS A CA 1
ATOM 5715 C C . LYS A 1 722 ? -17.619 36.151 -11.928 1.00 94.69 722 LYS A C 1
ATOM 5717 O O . LYS A 1 722 ? -17.919 35.072 -12.432 1.00 94.69 722 LYS A O 1
ATOM 5722 N N . PHE A 1 723 ? -16.360 36.542 -11.740 1.00 95.19 723 PHE A N 1
ATOM 5723 C CA . PHE A 1 723 ? -15.201 35.690 -11.996 1.00 95.19 723 PHE A CA 1
ATOM 5724 C C . PHE A 1 723 ? -15.273 34.407 -11.158 1.00 95.19 723 PHE A C 1
ATOM 5726 O O . PHE A 1 723 ? -15.204 33.312 -11.715 1.00 95.19 723 PHE A O 1
ATOM 5733 N N . CYS A 1 724 ? -15.529 34.544 -9.851 1.00 96.81 724 CYS A N 1
ATOM 5734 C CA . CYS A 1 724 ? -15.710 33.417 -8.933 1.00 96.81 724 CYS A CA 1
ATOM 5735 C C . CYS A 1 724 ? -16.854 32.489 -9.330 1.00 96.81 724 CYS A C 1
ATOM 5737 O O . CYS A 1 724 ? -16.702 31.269 -9.341 1.00 96.81 724 CYS A O 1
ATOM 5739 N N . ALA A 1 725 ? -17.989 33.065 -9.715 1.00 97.12 725 ALA A N 1
ATOM 5740 C CA . ALA A 1 725 ? -19.159 32.311 -10.129 1.00 97.12 725 ALA A CA 1
ATOM 5741 C C . ALA A 1 725 ? -18.922 31.511 -11.410 1.00 97.12 725 ALA A C 1
ATOM 5743 O O . ALA A 1 725 ? -19.361 30.363 -11.491 1.00 97.12 725 ALA A O 1
ATOM 5744 N N . LYS A 1 726 ? -18.180 32.067 -12.373 1.00 97.12 726 LYS A N 1
ATOM 5745 C CA . LYS A 1 726 ? -17.840 31.374 -13.620 1.00 97.12 726 LYS A CA 1
ATOM 5746 C C . LYS A 1 726 ? -16.977 30.136 -13.373 1.00 97.12 726 LYS A C 1
ATOM 5748 O O . LYS A 1 726 ? -17.381 29.047 -13.776 1.00 97.12 726 LYS A O 1
ATOM 5753 N N . TYR A 1 727 ? -15.828 30.270 -12.698 1.00 97.12 727 TYR A N 1
ATOM 5754 C CA . TYR A 1 727 ? -14.937 29.114 -12.522 1.00 97.12 727 TYR A CA 1
ATOM 5755 C C . TYR A 1 727 ? -15.511 28.069 -11.554 1.00 97.12 727 TYR A C 1
ATOM 5757 O O . TYR A 1 727 ? -15.378 26.873 -11.810 1.00 97.12 727 TYR A O 1
ATOM 5765 N N . ALA A 1 728 ? -16.217 28.489 -10.494 1.00 97.88 728 ALA A N 1
ATOM 5766 C CA . ALA A 1 728 ? -16.862 27.557 -9.568 1.00 97.88 728 ALA A CA 1
ATOM 5767 C C . ALA A 1 728 ? -18.042 26.822 -10.222 1.00 97.88 728 ALA A C 1
ATOM 5769 O O . ALA A 1 728 ? -18.239 25.630 -9.987 1.00 97.88 728 ALA A O 1
ATOM 5770 N N . GLY A 1 729 ? -18.804 27.513 -11.077 1.00 98.00 729 GLY A N 1
ATOM 5771 C CA . GLY A 1 729 ? -19.886 26.915 -11.858 1.00 98.00 729 GLY A CA 1
ATOM 5772 C C . GLY A 1 729 ? -19.374 25.851 -12.828 1.00 98.00 729 GLY A C 1
ATOM 5773 O O . GLY A 1 729 ? -19.983 24.788 -12.951 1.00 98.00 729 GLY A O 1
ATOM 5774 N N . ALA A 1 730 ? -18.217 26.096 -13.450 1.00 98.06 730 ALA A N 1
ATOM 5775 C CA . ALA A 1 730 ? -17.557 25.121 -14.308 1.00 98.06 730 ALA A CA 1
ATOM 5776 C C . ALA A 1 730 ? -17.091 23.892 -13.508 1.00 98.06 730 ALA A C 1
ATOM 5778 O O . ALA A 1 730 ? -17.446 22.774 -13.869 1.00 98.06 730 ALA A O 1
ATOM 5779 N N . SER A 1 731 ? -16.404 24.050 -12.372 1.00 98.44 731 SER A N 1
ATOM 5780 C CA . SER A 1 731 ? -15.987 22.894 -11.553 1.00 98.44 731 SER A CA 1
ATOM 5781 C C . SER A 1 731 ? -17.178 22.079 -11.022 1.00 98.44 731 SER A C 1
ATOM 5783 O O . SER A 1 731 ? -17.133 20.849 -11.020 1.00 98.44 731 SER A O 1
ATOM 5785 N N . LEU A 1 732 ? -18.288 22.733 -10.658 1.00 97.88 732 LEU A N 1
ATOM 5786 C CA . LEU A 1 732 ? -19.540 22.067 -10.273 1.00 97.88 732 LEU A CA 1
ATOM 5787 C C . LEU A 1 732 ? -20.181 21.275 -11.416 1.00 97.88 732 LEU A C 1
ATOM 5789 O O . LEU A 1 732 ? -20.611 20.138 -11.217 1.00 97.88 732 LEU A O 1
ATOM 5793 N N . ALA A 1 733 ? -20.257 21.862 -12.611 1.00 97.94 733 ALA A N 1
ATOM 5794 C CA . ALA A 1 733 ? -20.790 21.176 -13.782 1.00 97.94 733 ALA A CA 1
ATOM 5795 C C . ALA A 1 733 ? -19.917 19.966 -14.154 1.00 97.94 733 ALA A C 1
ATOM 5797 O O . ALA A 1 733 ? -20.447 18.892 -14.430 1.00 97.94 733 ALA A O 1
ATOM 5798 N N . ALA A 1 734 ? -18.592 20.103 -14.070 1.00 98.19 734 ALA A N 1
ATOM 5799 C CA . ALA A 1 734 ? -17.642 19.015 -14.287 1.00 98.19 734 ALA A CA 1
ATOM 5800 C C . ALA A 1 734 ? -17.846 17.862 -13.282 1.00 98.19 734 ALA A C 1
ATOM 5802 O O . ALA A 1 734 ? -17.966 16.702 -13.677 1.00 98.19 734 ALA A O 1
ATOM 5803 N N . ALA A 1 735 ? -17.972 18.182 -11.990 1.00 97.81 735 ALA A N 1
ATOM 5804 C CA . ALA A 1 735 ? -18.292 17.217 -10.937 1.00 97.81 735 ALA A CA 1
ATOM 5805 C C . ALA A 1 735 ? -19.629 16.495 -11.181 1.00 97.81 735 ALA A C 1
ATOM 5807 O O . ALA A 1 735 ? -19.718 15.276 -11.025 1.00 97.81 735 ALA A O 1
ATOM 5808 N N . SER A 1 736 ? -20.661 17.230 -11.603 1.00 96.19 736 SER A N 1
ATOM 5809 C CA . SER A 1 736 ? -21.971 16.665 -11.940 1.00 96.19 736 SER A CA 1
ATOM 5810 C C . SER A 1 736 ? -21.883 15.687 -13.119 1.00 96.19 736 SER A C 1
ATOM 5812 O O . SER A 1 736 ? -22.419 14.582 -13.032 1.00 96.19 736 SER A O 1
ATOM 5814 N N . LEU A 1 737 ? -21.131 16.027 -14.171 1.00 97.12 737 LEU A N 1
ATOM 5815 C CA . LEU A 1 737 ? -20.895 15.150 -15.322 1.00 97.12 737 LEU A CA 1
ATOM 5816 C C . LEU A 1 737 ? -20.194 13.830 -14.940 1.00 97.12 737 LEU A C 1
ATOM 5818 O O . LEU A 1 737 ? -20.566 12.772 -15.456 1.00 97.12 737 LEU A O 1
ATOM 5822 N N . LEU A 1 738 ? -19.227 13.876 -14.015 1.00 96.56 738 LEU A N 1
ATOM 5823 C CA . LEU A 1 738 ? -18.532 12.689 -13.485 1.00 96.56 738 LEU A CA 1
ATOM 5824 C C . LEU A 1 738 ? -19.426 11.842 -12.562 1.00 96.56 738 LEU A C 1
ATOM 5826 O O . LEU A 1 738 ? -19.346 10.613 -12.556 1.00 96.56 738 LEU A O 1
ATOM 5830 N N . ASN A 1 739 ? -20.298 12.481 -11.782 1.00 94.38 739 ASN A N 1
ATOM 5831 C CA . ASN A 1 739 ? -21.289 11.809 -10.936 1.00 94.38 739 ASN A CA 1
ATOM 5832 C C . ASN A 1 739 ? -22.379 11.094 -11.742 1.00 94.38 739 ASN A C 1
ATOM 5834 O O . ASN A 1 739 ? -22.966 10.117 -11.272 1.00 94.38 739 ASN A O 1
ATOM 5838 N N . GLU A 1 740 ? -22.685 11.599 -12.933 1.00 93.25 740 GLU A N 1
ATOM 5839 C CA . GLU A 1 740 ? -23.636 11.001 -13.870 1.00 93.25 740 GLU A CA 1
ATOM 5840 C C . GLU A 1 740 ? -23.010 9.902 -14.746 1.00 93.25 740 GLU A C 1
ATOM 5842 O O . GLU A 1 740 ? -23.710 9.342 -15.588 1.00 93.25 740 GLU A O 1
ATOM 5847 N N . ASP A 1 741 ? -21.713 9.606 -14.574 1.00 92.19 741 ASP A N 1
ATOM 5848 C CA . ASP A 1 741 ? -20.939 8.657 -15.390 1.00 92.19 741 ASP A CA 1
ATOM 5849 C C . ASP A 1 741 ? -21.004 8.967 -16.908 1.00 92.19 741 ASP A C 1
ATOM 5851 O O . ASP A 1 741 ? -20.819 8.094 -17.770 1.00 92.19 741 ASP A O 1
ATOM 5855 N N . LYS A 1 742 ? -21.267 10.236 -17.263 1.00 93.06 742 LYS A N 1
ATOM 5856 C CA . LYS A 1 742 ? -21.321 10.717 -18.656 1.00 93.06 742 LYS A CA 1
ATOM 5857 C C . LYS A 1 742 ? -19.936 10.840 -19.273 1.00 93.06 742 LYS A C 1
ATOM 5859 O O . LYS A 1 742 ? -19.788 10.578 -20.467 1.00 93.06 742 LYS A O 1
ATOM 5864 N N . TYR A 1 743 ? -18.954 11.192 -18.453 1.00 96.38 743 TYR A N 1
ATOM 5865 C CA . TYR A 1 743 ? -17.562 11.372 -18.838 1.00 96.38 743 TYR A CA 1
ATOM 5866 C C . TYR A 1 743 ? -16.651 10.645 -17.864 1.00 96.38 743 TYR A C 1
ATOM 5868 O O . TYR A 1 743 ? -17.003 10.445 -16.703 1.00 96.38 743 TYR A O 1
ATOM 5876 N N . ASP A 1 744 ? -15.487 10.257 -18.367 1.00 96.31 744 ASP A N 1
ATOM 5877 C CA . ASP A 1 744 ? -14.447 9.603 -17.579 1.00 96.31 744 ASP A CA 1
ATOM 5878 C C . ASP A 1 744 ? -13.440 10.660 -17.086 1.00 96.31 744 ASP A C 1
ATOM 5880 O O . ASP A 1 744 ? -12.899 10.552 -15.989 1.00 96.31 744 ASP A O 1
ATOM 5884 N N . ILE A 1 745 ? -13.239 11.734 -17.865 1.00 98.50 745 ILE A N 1
ATOM 5885 C CA . ILE A 1 745 ? -12.393 12.879 -17.506 1.00 98.50 745 ILE A CA 1
ATOM 5886 C C . ILE A 1 745 ? -13.159 14.181 -17.765 1.00 98.50 745 ILE A C 1
ATOM 5888 O O . ILE A 1 745 ? -13.735 14.368 -18.838 1.00 98.50 745 ILE A O 1
ATOM 5892 N N . ALA A 1 746 ? -13.131 15.107 -16.808 1.00 98.56 746 ALA A N 1
ATOM 5893 C CA . ALA A 1 746 ? -13.657 16.457 -16.981 1.00 98.56 746 ALA A CA 1
ATOM 5894 C C . ALA A 1 746 ? -12.572 17.501 -16.693 1.00 98.56 746 ALA A C 1
ATOM 5896 O O . ALA A 1 746 ? -11.889 17.408 -15.679 1.00 98.56 746 ALA A O 1
ATOM 5897 N N . ILE A 1 747 ? -12.405 18.482 -17.582 1.00 98.75 747 ILE A N 1
ATOM 5898 C CA . ILE A 1 747 ? -11.328 19.480 -17.523 1.00 98.75 747 ILE A CA 1
ATOM 5899 C C . ILE A 1 747 ? -11.921 20.875 -17.302 1.00 98.75 747 ILE A C 1
ATOM 5901 O O . ILE A 1 747 ? -12.754 21.319 -18.094 1.00 98.75 747 ILE A O 1
ATOM 5905 N N . ASN A 1 748 ? -11.444 21.595 -16.284 1.00 98.38 748 ASN A N 1
ATOM 5906 C CA . ASN A 1 748 ? -11.721 23.015 -16.064 1.00 98.38 748 ASN A CA 1
ATOM 5907 C C . ASN A 1 748 ? -10.435 23.788 -15.716 1.00 98.38 748 ASN A C 1
ATOM 5909 O O . ASN A 1 748 ? -10.099 23.992 -14.549 1.00 98.38 748 ASN A O 1
ATOM 5913 N N . TRP A 1 749 ? -9.755 24.311 -16.738 1.00 98.19 749 TRP A N 1
ATOM 5914 C CA . TRP A 1 749 ? -8.534 25.110 -16.561 1.00 98.19 749 TRP A CA 1
ATOM 5915 C C . TRP A 1 749 ? -8.748 26.463 -15.868 1.00 98.19 749 TRP A C 1
ATOM 5917 O O . TRP A 1 749 ? -7.781 27.113 -15.482 1.00 98.19 749 TRP A O 1
ATOM 5927 N N . SER A 1 750 ? -9.997 26.917 -15.721 1.00 96.25 750 SER A N 1
ATOM 5928 C CA . SER A 1 750 ? -10.286 28.162 -15.003 1.00 96.25 750 SER A CA 1
ATOM 5929 C C . SER A 1 750 ? -10.363 28.001 -13.484 1.00 96.25 750 SER A C 1
ATOM 5931 O O . SER A 1 750 ? -10.239 28.999 -12.776 1.00 96.25 750 SER A O 1
ATOM 5933 N N . GLY A 1 751 ? -10.582 26.771 -13.010 1.00 96.12 751 GLY A N 1
ATOM 5934 C CA . GLY A 1 751 ? -10.656 26.411 -11.596 1.00 96.12 751 GLY A CA 1
ATOM 5935 C C . GLY A 1 751 ? -9.304 26.001 -11.010 1.00 96.12 751 GLY A C 1
ATOM 5936 O O . GLY A 1 751 ? -8.256 26.205 -11.626 1.00 96.12 751 GLY A O 1
ATOM 5937 N N . GLY A 1 752 ? -9.334 25.392 -9.825 1.00 97.50 752 GLY A N 1
ATOM 5938 C CA . GLY A 1 752 ? -8.134 24.943 -9.110 1.00 97.50 752 GLY A CA 1
ATOM 5939 C C . GLY A 1 752 ? -7.618 25.938 -8.067 1.00 97.50 752 GLY A C 1
ATOM 5940 O O . GLY A 1 752 ? -6.457 25.866 -7.668 1.00 97.50 752 GLY A O 1
ATOM 5941 N N . LEU A 1 753 ? -8.459 26.881 -7.629 1.00 97.62 753 LEU A N 1
ATOM 5942 C CA . LEU A 1 753 ? -8.080 27.960 -6.716 1.00 97.62 753 LEU A CA 1
ATOM 5943 C C . LEU A 1 753 ? -8.078 27.451 -5.262 1.00 97.62 753 LEU A C 1
ATOM 5945 O O . LEU A 1 753 ? -9.029 27.634 -4.500 1.00 97.62 753 LEU A O 1
ATOM 5949 N N . HIS A 1 754 ? -6.992 26.773 -4.892 1.00 97.94 754 HIS A N 1
ATOM 5950 C CA . HIS A 1 754 ? -6.910 25.906 -3.712 1.00 97.94 754 HIS A CA 1
ATOM 5951 C C . HIS A 1 754 ? -6.691 26.597 -2.349 1.00 97.94 754 HIS A C 1
ATOM 5953 O O . HIS A 1 754 ? -6.906 25.954 -1.320 1.00 97.94 754 HIS A O 1
ATOM 5959 N N . HIS A 1 755 ? -6.329 27.885 -2.305 1.00 97.19 755 HIS A N 1
ATOM 5960 C CA . HIS A 1 755 ? -6.015 28.594 -1.050 1.00 97.19 755 HIS A CA 1
ATOM 5961 C C . HIS A 1 755 ? -7.233 29.212 -0.357 1.00 97.19 755 HIS A C 1
ATOM 5963 O O . HIS A 1 755 ? -7.179 29.549 0.828 1.00 97.19 755 HIS A O 1
ATOM 5969 N N . ALA A 1 756 ? -8.347 29.372 -1.077 1.00 92.94 756 ALA A N 1
ATOM 5970 C CA . ALA A 1 756 ? -9.540 30.007 -0.536 1.00 92.94 756 ALA A CA 1
ATOM 5971 C C . ALA A 1 756 ? -10.068 29.226 0.677 1.00 92.94 756 ALA A C 1
ATOM 5973 O O . ALA A 1 756 ? -10.227 28.000 0.631 1.00 92.94 756 ALA A O 1
ATOM 5974 N N . LYS A 1 757 ? -10.360 29.954 1.758 1.00 88.44 757 LYS A N 1
ATOM 5975 C CA . LYS A 1 757 ? -10.831 29.402 3.033 1.00 88.44 757 LYS A CA 1
ATOM 5976 C C . LYS A 1 757 ? -12.345 29.503 3.136 1.00 88.44 757 LYS A C 1
ATOM 5978 O O . LYS A 1 757 ? -13.000 30.205 2.365 1.00 88.44 757 LYS A O 1
ATOM 5983 N N . LYS A 1 758 ? -12.925 28.866 4.155 1.00 79.94 758 LYS A N 1
ATOM 5984 C CA . LYS A 1 758 ? -14.381 28.889 4.375 1.00 79.94 758 LYS A CA 1
ATOM 5985 C C . LYS A 1 758 ? -14.961 30.308 4.468 1.00 79.94 758 LYS A C 1
ATOM 5987 O O . LYS A 1 758 ? -16.066 30.551 3.991 1.00 79.94 758 LYS A O 1
ATOM 5992 N N . SER A 1 759 ? -14.230 31.247 5.060 1.00 87.50 759 SER A N 1
ATOM 5993 C CA . SER A 1 759 ? -14.741 32.598 5.330 1.00 87.50 759 SER A CA 1
ATOM 5994 C C . SER A 1 759 ? -13.767 33.716 4.968 1.00 87.50 759 SER A C 1
ATOM 5996 O O . SER A 1 759 ? -13.911 34.805 5.506 1.00 87.50 759 SER A O 1
ATOM 5998 N N . MET A 1 760 ? -12.765 33.471 4.123 1.00 85.38 760 MET A N 1
ATOM 5999 C CA . MET A 1 760 ? -11.800 34.498 3.715 1.00 85.38 760 MET A CA 1
ATOM 6000 C C . MET A 1 760 ? -11.073 34.115 2.423 1.00 85.38 760 MET A C 1
ATOM 6002 O O . MET A 1 760 ? -10.927 32.927 2.120 1.00 85.38 760 MET A O 1
ATOM 6006 N N . ALA A 1 761 ? -10.603 35.134 1.700 1.00 93.50 761 ALA A N 1
ATOM 6007 C CA . ALA A 1 761 ? -9.703 34.961 0.565 1.00 93.50 761 ALA A CA 1
ATOM 6008 C C . ALA A 1 761 ? -8.276 34.656 1.049 1.00 93.50 761 ALA A C 1
ATOM 6010 O O . ALA A 1 761 ? -7.904 34.994 2.173 1.00 93.50 761 ALA A O 1
ATOM 6011 N N . SER A 1 762 ? -7.468 34.016 0.212 1.00 93.31 762 SER A N 1
ATOM 6012 C CA . SER A 1 762 ? -6.043 33.796 0.481 1.00 93.31 762 SER A CA 1
ATOM 6013 C C . SER A 1 762 ? -5.321 33.440 -0.814 1.00 93.31 762 SER A C 1
ATOM 6015 O O . SER A 1 762 ? -5.905 32.751 -1.648 1.00 93.31 762 SER A O 1
ATOM 6017 N N . GLY A 1 763 ? -4.076 33.891 -1.000 1.00 90.44 763 GLY A N 1
ATOM 6018 C CA . GLY A 1 763 ? -3.215 33.469 -2.116 1.00 90.44 763 GLY A CA 1
ATOM 6019 C C . GLY A 1 763 ? -3.886 33.561 -3.492 1.00 90.44 763 GLY A C 1
ATOM 6020 O O . GLY A 1 763 ? -3.970 32.568 -4.208 1.00 90.44 763 GLY A O 1
ATOM 6021 N N . PHE A 1 764 ? -4.446 34.726 -3.836 1.00 94.12 764 PHE A N 1
ATOM 6022 C CA . PHE A 1 764 ? -5.189 34.989 -5.084 1.00 94.12 764 PHE A CA 1
ATOM 6023 C C . PHE A 1 764 ? -6.556 34.288 -5.208 1.00 94.12 764 PHE A C 1
ATOM 6025 O O . PHE A 1 764 ? -7.287 34.531 -6.176 1.00 94.12 764 PHE A O 1
ATOM 6032 N N . CYS A 1 765 ? -6.922 33.433 -4.251 1.00 97.12 765 CYS A N 1
ATOM 6033 C CA . CYS A 1 765 ? -8.113 32.594 -4.286 1.00 97.12 765 CYS A CA 1
ATOM 6034 C C . CYS A 1 765 ? -9.232 33.190 -3.420 1.00 97.12 765 CYS A C 1
ATOM 6036 O O . CYS A 1 765 ? -9.048 33.406 -2.222 1.00 97.12 765 CYS A O 1
ATOM 6038 N N . TYR A 1 766 ? -10.416 33.392 -4.007 1.00 96.50 766 TYR A N 1
ATOM 6039 C CA . TYR A 1 766 ? -11.602 33.878 -3.283 1.00 96.50 766 TYR A CA 1
ATOM 6040 C C . TYR A 1 766 ? -12.610 32.753 -3.012 1.00 96.50 766 TYR A C 1
ATOM 6042 O O . TYR A 1 766 ? -13.083 32.604 -1.894 1.00 96.50 766 TYR A O 1
ATOM 6050 N N . VAL A 1 767 ? -12.925 31.921 -4.009 1.00 97.81 767 VAL A N 1
ATOM 6051 C CA . VAL A 1 767 ? -13.826 30.769 -3.859 1.00 97.81 767 VAL A CA 1
ATOM 6052 C C . VAL A 1 767 ? -13.045 29.490 -4.132 1.00 97.81 767 VAL A C 1
ATOM 6054 O O . VAL A 1 767 ? -12.328 29.399 -5.123 1.00 97.81 767 VAL A O 1
ATOM 6057 N N . ASN A 1 768 ? -13.187 28.503 -3.250 1.00 98.19 768 ASN A N 1
ATOM 6058 C CA . ASN A 1 768 ? -12.545 27.204 -3.379 1.00 98.19 768 ASN A CA 1
ATOM 6059 C C . ASN A 1 768 ? -13.442 26.281 -4.210 1.00 98.19 768 ASN A C 1
ATOM 6061 O O . ASN A 1 768 ? -14.292 25.548 -3.691 1.00 98.19 768 ASN A O 1
ATOM 6065 N N . ASP A 1 769 ? -13.288 26.360 -5.528 1.00 98.44 769 ASP A N 1
ATOM 6066 C CA . ASP A 1 769 ? -14.079 25.581 -6.477 1.00 98.44 769 ASP A CA 1
ATOM 6067 C C . ASP A 1 769 ? -13.823 24.074 -6.364 1.00 98.44 769 ASP A C 1
ATOM 6069 O O . ASP A 1 769 ? -14.740 23.280 -6.577 1.00 98.44 769 ASP A O 1
ATOM 6073 N N . ILE A 1 770 ? -12.612 23.691 -5.952 1.00 98.56 770 ILE A N 1
ATOM 6074 C CA . ILE A 1 770 ? -12.199 22.304 -5.716 1.00 98.56 770 ILE A CA 1
ATOM 6075 C C . ILE A 1 770 ? -13.043 21.686 -4.602 1.00 98.56 770 ILE A C 1
ATOM 6077 O O . ILE A 1 770 ? -13.599 20.599 -4.773 1.00 98.56 770 ILE A O 1
ATOM 6081 N N . VAL A 1 771 ? -13.178 22.381 -3.467 1.00 97.56 771 VAL A N 1
ATOM 6082 C CA . VAL A 1 771 ? -13.966 21.896 -2.326 1.00 97.56 771 VAL A CA 1
ATOM 6083 C C . VAL A 1 771 ? -15.435 21.764 -2.709 1.00 97.56 771 VAL A C 1
ATOM 6085 O O . VAL A 1 771 ? -16.047 20.733 -2.440 1.00 97.56 771 VAL A O 1
ATOM 6088 N N . ILE A 1 772 ? -15.996 22.766 -3.388 1.00 95.56 772 ILE A N 1
ATOM 6089 C CA . ILE A 1 772 ? -17.401 22.750 -3.812 1.00 95.56 772 ILE A CA 1
ATOM 6090 C C . ILE A 1 772 ? -17.666 21.603 -4.810 1.00 95.56 772 ILE A C 1
ATOM 6092 O O . ILE A 1 772 ? -18.646 20.871 -4.659 1.00 95.56 772 ILE A O 1
ATOM 6096 N N . ALA A 1 773 ? -16.780 21.396 -5.790 1.00 98.00 773 ALA A N 1
ATOM 6097 C CA . ALA A 1 773 ? -16.868 20.284 -6.737 1.00 98.00 773 ALA A CA 1
ATOM 6098 C C . ALA A 1 773 ? -16.728 18.921 -6.038 1.00 98.00 773 ALA A C 1
ATOM 6100 O O . ALA A 1 773 ? -17.507 18.004 -6.294 1.00 98.00 773 ALA A O 1
ATOM 6101 N N . THR A 1 774 ? -15.798 18.803 -5.090 1.00 97.56 774 THR A N 1
ATOM 6102 C CA . THR A 1 774 ? -15.593 17.582 -4.298 1.00 97.56 774 THR A CA 1
ATOM 6103 C C . THR A 1 774 ? -16.821 17.260 -3.442 1.00 97.56 774 THR A C 1
ATOM 6105 O O . THR A 1 774 ? -17.246 16.107 -3.388 1.00 97.56 774 THR A O 1
ATOM 6108 N N . LEU A 1 775 ? -17.457 18.262 -2.822 1.00 92.44 775 LEU A N 1
ATOM 6109 C CA . LEU A 1 775 ? -18.712 18.082 -2.080 1.00 92.44 775 LEU A CA 1
ATOM 6110 C C . LEU A 1 775 ? -19.851 17.583 -2.979 1.00 92.44 775 LEU A C 1
ATOM 6112 O O . LEU A 1 775 ? -20.632 16.730 -2.551 1.00 92.44 775 LEU A O 1
ATOM 6116 N N . GLU A 1 776 ? -19.931 18.063 -4.223 1.00 94.62 776 GLU A N 1
ATOM 6117 C CA . GLU A 1 776 ? -20.877 17.539 -5.213 1.00 94.62 776 GLU A CA 1
ATOM 6118 C C . GLU A 1 776 ? -20.558 16.074 -5.548 1.00 94.62 776 GLU A C 1
ATOM 6120 O O . GLU A 1 776 ? -21.440 15.217 -5.490 1.00 94.62 776 GLU A O 1
ATOM 6125 N N . MET A 1 777 ? -19.292 15.735 -5.794 1.00 94.81 777 MET A N 1
ATOM 6126 C CA . MET A 1 777 ? -18.853 14.360 -6.076 1.00 94.81 777 MET A CA 1
ATOM 6127 C C . MET A 1 777 ? -19.146 13.390 -4.916 1.00 94.81 777 MET A C 1
ATOM 6129 O O . MET A 1 777 ? -19.615 12.270 -5.137 1.00 94.81 777 MET A O 1
ATOM 6133 N N . LEU A 1 778 ? -18.992 13.830 -3.661 1.00 92.50 778 LEU A N 1
ATOM 6134 C CA . LEU A 1 778 ? -19.307 13.040 -2.459 1.00 92.50 778 LEU A CA 1
ATOM 6135 C C . LEU A 1 778 ? -20.794 12.674 -2.320 1.00 92.50 778 LEU A C 1
ATOM 6137 O O . LEU A 1 778 ? -21.143 11.850 -1.467 1.00 92.50 778 LEU A O 1
ATOM 6141 N N . ARG A 1 779 ? -21.689 13.246 -3.137 1.00 86.94 779 ARG A N 1
ATOM 6142 C CA . ARG A 1 779 ? -23.098 12.823 -3.194 1.00 86.94 779 ARG A CA 1
ATOM 6143 C C . ARG A 1 779 ? -23.267 11.425 -3.791 1.00 86.94 779 ARG A C 1
ATOM 6145 O O . ARG A 1 779 ? -24.279 10.785 -3.510 1.00 86.94 779 ARG A O 1
ATOM 6152 N N . ARG A 1 780 ? -22.313 10.964 -4.611 1.00 86.44 780 ARG A N 1
ATOM 6153 C CA . ARG A 1 780 ? -22.333 9.636 -5.252 1.00 86.44 780 ARG A CA 1
ATOM 6154 C C . ARG A 1 780 ? -21.074 8.808 -5.032 1.00 86.44 780 ARG A C 1
ATOM 6156 O O . ARG A 1 780 ? -21.163 7.589 -5.113 1.00 86.44 780 ARG A O 1
ATOM 6163 N N . ARG A 1 781 ? -19.936 9.443 -4.747 1.00 88.38 781 ARG A N 1
ATOM 6164 C CA . ARG A 1 781 ? -18.658 8.765 -4.511 1.00 88.38 781 ARG A CA 1
ATOM 6165 C C . ARG A 1 781 ? -18.354 8.672 -3.020 1.00 88.38 781 ARG A C 1
ATOM 6167 O O . ARG A 1 781 ? -18.507 9.647 -2.278 1.00 88.38 781 ARG A O 1
ATOM 6174 N N . SER A 1 782 ? -17.911 7.508 -2.561 1.00 85.25 782 SER A N 1
ATOM 6175 C CA . SER A 1 782 ? -17.626 7.292 -1.134 1.00 85.25 782 SER A CA 1
ATOM 6176 C C . SER A 1 782 ? -16.285 7.889 -0.721 1.00 85.25 782 SER A C 1
ATOM 6178 O O . SER A 1 782 ? -16.191 8.434 0.380 1.00 85.25 782 SER A O 1
ATOM 6180 N N . ARG A 1 783 ? -15.285 7.787 -1.609 1.00 92.81 783 ARG A N 1
ATOM 6181 C CA . ARG A 1 783 ? -13.888 8.188 -1.391 1.00 92.81 783 ARG A CA 1
ATOM 6182 C C . ARG A 1 783 ? -13.348 8.956 -2.591 1.00 92.81 783 ARG A C 1
ATOM 6184 O O . ARG A 1 783 ? -13.415 8.452 -3.715 1.00 92.81 783 ARG A O 1
ATOM 6191 N N . ILE A 1 784 ? -12.793 10.138 -2.348 1.00 97.62 784 ILE A N 1
ATOM 6192 C CA . ILE A 1 784 ? -12.194 10.997 -3.378 1.00 97.62 784 ILE A CA 1
ATOM 6193 C C . ILE A 1 784 ? -10.747 11.289 -3.001 1.00 97.62 784 ILE A C 1
ATOM 6195 O O . ILE A 1 784 ? -10.469 11.682 -1.871 1.00 97.62 784 ILE A O 1
ATOM 6199 N N . LEU A 1 785 ? -9.824 11.098 -3.940 1.00 98.62 785 LEU A N 1
ATOM 6200 C CA . LEU A 1 785 ? -8.428 11.490 -3.761 1.00 98.62 785 LEU A CA 1
ATOM 6201 C C . LEU A 1 785 ? -8.192 12.844 -4.431 1.00 98.62 785 LEU A C 1
ATOM 6203 O O . LEU A 1 785 ? -8.367 12.975 -5.639 1.00 98.62 785 LEU A O 1
ATOM 6207 N N . TYR A 1 786 ? -7.777 13.832 -3.649 1.00 98.81 786 TYR A N 1
ATOM 6208 C CA . TYR A 1 786 ? -7.303 15.120 -4.138 1.00 98.81 786 TYR A CA 1
ATOM 6209 C C . TYR A 1 786 ? -5.777 15.082 -4.272 1.00 98.81 786 TYR A C 1
ATOM 6211 O O . TYR A 1 786 ? -5.091 14.821 -3.283 1.00 98.81 786 TYR A O 1
ATOM 6219 N N . ILE A 1 787 ? -5.256 15.321 -5.477 1.00 98.88 787 ILE A N 1
ATOM 6220 C CA . ILE A 1 787 ? -3.819 15.396 -5.770 1.00 98.88 787 ILE A CA 1
ATOM 6221 C C . ILE A 1 787 ? -3.492 16.820 -6.216 1.00 98.88 787 ILE A C 1
ATOM 6223 O O . ILE A 1 787 ? -4.124 17.334 -7.137 1.00 98.88 787 ILE A O 1
ATOM 6227 N N . ASP A 1 788 ? -2.490 17.422 -5.585 1.00 98.81 788 ASP A N 1
ATOM 6228 C CA . ASP A 1 788 ? -2.068 18.804 -5.812 1.00 98.81 788 ASP A CA 1
ATOM 6229 C C . ASP A 1 788 ? -0.590 18.855 -6.230 1.00 98.81 788 ASP A C 1
ATOM 6231 O O . ASP A 1 788 ? 0.281 18.408 -5.469 1.00 98.81 788 ASP A O 1
ATOM 6235 N N . ILE A 1 789 ? -0.330 19.343 -7.453 1.00 98.56 789 ILE A N 1
ATOM 6236 C CA . ILE A 1 789 ? 1.021 19.530 -8.021 1.00 98.56 789 ILE A CA 1
ATOM 6237 C C . ILE A 1 789 ? 1.394 21.011 -8.216 1.00 98.56 789 ILE A C 1
ATOM 6239 O O . ILE A 1 789 ? 2.381 21.317 -8.897 1.00 98.56 789 ILE A O 1
ATOM 6243 N N . ASP A 1 790 ? 0.621 21.926 -7.626 1.00 98.50 790 ASP A N 1
ATOM 6244 C CA . ASP A 1 790 ? 1.012 23.324 -7.448 1.00 98.50 790 ASP A CA 1
ATOM 6245 C C . ASP A 1 790 ? 2.281 23.419 -6.593 1.00 98.50 790 ASP A C 1
ATOM 6247 O O . ASP A 1 790 ? 2.549 22.571 -5.737 1.00 98.50 790 ASP A O 1
ATOM 6251 N N . VAL A 1 791 ? 3.084 24.461 -6.804 1.00 97.88 791 VAL A N 1
ATOM 6252 C CA . VAL A 1 791 ? 4.274 24.660 -5.963 1.00 97.88 791 VAL A CA 1
ATOM 6253 C C . VAL A 1 791 ? 3.897 25.055 -4.531 1.00 97.88 791 VAL A C 1
ATOM 6255 O O . VAL A 1 791 ? 4.681 24.808 -3.612 1.00 97.88 791 VAL A O 1
ATOM 6258 N N . HIS A 1 792 ? 2.717 25.643 -4.319 1.00 97.94 792 HIS A N 1
ATOM 6259 C CA . HIS A 1 792 ? 2.208 26.019 -3.005 1.00 97.94 792 HIS A CA 1
ATOM 6260 C C . HIS A 1 792 ? 1.373 24.891 -2.395 1.00 97.94 792 HIS A C 1
ATOM 6262 O O . HIS A 1 792 ? 0.655 24.163 -3.075 1.00 97.94 792 HIS A O 1
ATOM 6268 N N . HIS A 1 793 ? 1.432 24.745 -1.072 1.00 98.00 793 HIS A N 1
ATOM 6269 C CA . HIS A 1 793 ? 0.585 23.776 -0.379 1.00 98.00 793 HIS A CA 1
ATOM 6270 C C . HIS A 1 793 ? -0.901 24.154 -0.516 1.00 98.00 793 HIS A C 1
ATOM 6272 O O . HIS A 1 793 ? -1.283 25.269 -0.158 1.00 98.00 793 HIS A O 1
ATOM 6278 N N . GLY A 1 794 ? -1.739 23.207 -0.959 1.00 94.62 794 GLY A N 1
ATOM 6279 C CA . GLY A 1 794 ? -3.197 23.343 -1.105 1.00 94.62 794 GLY A CA 1
ATOM 6280 C C . GLY A 1 794 ? -3.968 23.421 0.216 1.00 94.62 794 GLY A C 1
ATOM 6281 O O . GLY A 1 794 ? -4.862 22.619 0.501 1.00 94.62 794 GLY A O 1
ATOM 6282 N N . ASP A 1 795 ? -3.622 24.406 1.034 1.00 94.94 795 ASP A N 1
ATOM 6283 C CA . ASP A 1 795 ? -4.036 24.552 2.422 1.00 94.94 795 ASP A CA 1
ATOM 6284 C C . ASP A 1 795 ? -5.541 24.784 2.616 1.00 94.94 795 ASP A C 1
ATOM 6286 O O . ASP A 1 795 ? -6.095 24.375 3.633 1.00 94.94 795 ASP A O 1
ATOM 6290 N N . GLY A 1 796 ? -6.233 25.431 1.676 1.00 89.31 796 GLY A N 1
ATOM 6291 C CA . GLY A 1 796 ? -7.685 25.612 1.730 1.00 89.31 796 GLY A CA 1
ATOM 6292 C C . GLY A 1 796 ? -8.445 24.300 1.531 1.00 89.31 796 GLY A C 1
ATOM 6293 O O . GLY A 1 796 ? -9.420 24.040 2.239 1.00 89.31 796 GLY A O 1
ATOM 6294 N N . VAL A 1 797 ? -7.971 23.440 0.622 1.00 95.94 797 VAL A N 1
ATOM 6295 C CA . VAL A 1 797 ? -8.565 22.112 0.382 1.00 95.94 797 VAL A CA 1
ATOM 6296 C C . VAL A 1 797 ? -8.255 21.165 1.541 1.00 95.94 797 VAL A C 1
ATOM 6298 O O . VAL A 1 797 ? -9.160 20.486 2.028 1.00 95.94 797 VAL A O 1
ATOM 6301 N N . GLN A 1 798 ? -7.009 21.166 2.035 1.00 96.31 798 GLN A N 1
ATOM 6302 C CA . GLN A 1 798 ? -6.628 20.397 3.222 1.00 96.31 798 GLN A CA 1
ATOM 6303 C C . GLN A 1 798 ? -7.467 20.793 4.445 1.00 96.31 798 GLN A C 1
ATOM 6305 O O . GLN A 1 798 ? -8.000 19.920 5.123 1.00 96.31 798 GLN A O 1
ATOM 6310 N N . GLU A 1 799 ? -7.623 22.090 4.722 1.00 87.00 799 GLU A N 1
ATOM 6311 C CA . GLU A 1 799 ? -8.425 22.581 5.852 1.00 87.00 799 GLU A CA 1
ATOM 6312 C C . GLU A 1 799 ? -9.900 22.166 5.737 1.00 87.00 799 GLU A C 1
ATOM 6314 O O . GLU A 1 799 ? -10.507 21.740 6.721 1.00 87.00 799 GLU A O 1
ATOM 6319 N N . ALA A 1 800 ? -10.475 22.230 4.532 1.00 80.06 800 ALA A N 1
ATOM 6320 C CA . ALA A 1 800 ? -11.870 21.867 4.295 1.00 80.06 800 ALA A CA 1
ATOM 6321 C C . ALA A 1 800 ? -12.172 20.388 4.589 1.00 80.06 800 ALA A C 1
ATOM 6323 O O . ALA A 1 800 ? -13.265 20.067 5.064 1.00 80.06 800 ALA A O 1
ATOM 6324 N N . PHE A 1 801 ? -11.211 19.499 4.323 1.00 92.19 801 PHE A N 1
ATOM 6325 C CA . PHE A 1 801 ? -11.361 18.051 4.489 1.00 92.19 801 PHE A CA 1
ATOM 6326 C C . PHE A 1 801 ? -10.546 17.468 5.651 1.00 92.19 801 PHE A C 1
ATOM 6328 O O . PHE A 1 801 ? -10.523 16.255 5.837 1.00 92.19 801 PHE A O 1
ATOM 6335 N N . TYR A 1 802 ? -9.961 18.316 6.501 1.00 82.38 802 TYR A N 1
ATOM 6336 C CA . TYR A 1 802 ? -9.051 17.908 7.579 1.00 82.38 802 TYR A CA 1
ATOM 6337 C C . TYR A 1 802 ? -9.662 16.907 8.570 1.00 82.38 802 TYR A C 1
ATOM 6339 O O . TYR A 1 802 ? -8.950 16.130 9.201 1.00 82.38 802 TYR A O 1
ATOM 6347 N N . LEU A 1 803 ? -10.992 16.935 8.705 1.00 77.12 803 LEU A N 1
ATOM 6348 C CA . LEU A 1 803 ? -11.768 16.144 9.657 1.00 77.12 803 LEU A CA 1
ATOM 6349 C C . LEU A 1 803 ? -12.557 14.993 9.009 1.00 77.12 803 LEU A C 1
ATOM 6351 O O . LEU A 1 803 ? -13.517 14.515 9.613 1.00 77.12 803 LEU A O 1
ATOM 6355 N N . THR A 1 804 ? -12.227 14.561 7.785 1.00 77.50 804 THR A N 1
ATOM 6356 C CA . THR A 1 804 ? -12.919 13.445 7.113 1.00 77.50 804 THR A CA 1
ATOM 6357 C C . THR A 1 804 ? -11.959 12.415 6.522 1.00 77.50 804 THR A C 1
ATOM 6359 O O . THR A 1 804 ? -10.897 12.753 6.023 1.00 77.50 804 THR A O 1
ATOM 6362 N N . ASP A 1 805 ? -12.365 11.147 6.550 1.00 88.56 805 ASP A N 1
ATOM 6363 C CA . ASP A 1 805 ? -11.732 10.018 5.859 1.00 88.56 805 ASP A CA 1
ATOM 6364 C C . ASP A 1 805 ? -12.251 9.818 4.420 1.00 88.56 805 ASP A C 1
ATOM 6366 O O . ASP A 1 805 ? -11.686 9.058 3.631 1.00 88.56 805 ASP A O 1
ATOM 6370 N N . ARG A 1 806 ? -13.338 10.501 4.041 1.00 91.69 806 ARG A N 1
ATOM 6371 C CA . ARG A 1 806 ? -13.970 10.379 2.714 1.00 91.69 806 ARG A CA 1
ATOM 6372 C C . ARG A 1 806 ? -13.269 11.166 1.613 1.00 91.69 806 ARG A C 1
ATOM 6374 O O . ARG A 1 806 ? -13.548 10.938 0.436 1.00 91.69 806 ARG A O 1
ATOM 6381 N N . VAL A 1 807 ? -12.383 12.082 1.985 1.00 95.56 807 VAL A N 1
ATOM 6382 C CA . VAL A 1 807 ? -11.508 12.785 1.051 1.00 95.56 807 VAL A CA 1
ATOM 6383 C C . VAL A 1 807 ? -10.095 12.697 1.590 1.00 95.56 807 VAL A C 1
ATOM 6385 O O . VAL A 1 807 ? -9.855 13.110 2.719 1.00 95.56 807 VAL A O 1
ATOM 6388 N N . MET A 1 808 ? -9.177 12.159 0.793 1.00 97.94 808 MET A N 1
ATOM 6389 C CA . MET A 1 808 ? -7.754 12.176 1.117 1.00 97.94 808 MET A CA 1
ATOM 6390 C C . MET A 1 808 ? -7.069 13.280 0.318 1.00 97.94 808 MET A C 1
ATOM 6392 O O . MET A 1 808 ? -7.226 13.326 -0.902 1.00 97.94 808 MET A O 1
ATOM 6396 N N . THR A 1 809 ? -6.311 14.150 0.984 1.00 98.25 809 THR A N 1
ATOM 6397 C CA . THR A 1 809 ? -5.531 15.208 0.327 1.00 98.25 809 THR A CA 1
ATOM 6398 C C . THR A 1 809 ? -4.068 14.799 0.227 1.00 98.25 809 THR A C 1
ATOM 6400 O O . THR A 1 809 ? -3.465 14.413 1.225 1.00 98.25 809 THR A O 1
ATOM 6403 N N . LEU A 1 810 ? -3.492 14.880 -0.971 1.00 98.62 810 LEU A N 1
ATOM 6404 C CA . LEU A 1 810 ? -2.088 14.597 -1.247 1.00 98.62 810 LEU A CA 1
ATOM 6405 C C . LEU A 1 810 ? -1.468 15.786 -1.989 1.00 98.62 810 LEU A C 1
ATOM 6407 O O . LEU A 1 810 ? -1.806 16.024 -3.145 1.00 98.62 810 LEU A O 1
ATOM 6411 N N . SER A 1 811 ? -0.556 16.513 -1.342 1.00 98.62 811 SER A N 1
ATOM 6412 C CA . SER A 1 811 ? 0.068 17.714 -1.915 1.00 98.62 811 SER A CA 1
ATOM 6413 C C . SER A 1 811 ? 1.592 17.602 -1.980 1.00 98.62 811 SER A C 1
ATOM 6415 O O . SER A 1 811 ? 2.229 17.199 -1.003 1.00 98.62 811 SER A O 1
ATOM 6417 N N . PHE A 1 812 ? 2.162 17.981 -3.129 1.00 98.62 812 PHE A N 1
ATOM 6418 C CA . PHE A 1 812 ? 3.603 18.044 -3.391 1.00 98.62 812 PHE A CA 1
ATOM 6419 C C . PHE A 1 812 ? 4.033 19.496 -3.594 1.00 98.62 812 PHE A C 1
ATOM 6421 O O . PHE A 1 812 ? 3.899 20.026 -4.691 1.00 98.62 812 PHE A O 1
ATOM 6428 N N . HIS A 1 813 ? 4.587 20.123 -2.561 1.00 98.19 813 HIS A N 1
ATOM 6429 C CA . HIS A 1 813 ? 4.778 21.575 -2.531 1.00 98.19 813 HIS A CA 1
ATOM 6430 C C . HIS A 1 813 ? 6.155 21.969 -2.006 1.00 98.19 813 HIS A C 1
ATOM 6432 O O . HIS A 1 813 ? 6.816 21.215 -1.288 1.00 98.19 813 HIS A O 1
ATOM 6438 N N . MET A 1 814 ? 6.588 23.182 -2.339 1.00 95.81 814 MET A N 1
ATOM 6439 C CA . MET A 1 814 ? 7.774 23.778 -1.745 1.00 95.81 814 MET A CA 1
ATOM 6440 C C . MET A 1 814 ? 7.504 24.152 -0.281 1.00 95.81 814 MET A C 1
ATOM 6442 O O . MET A 1 814 ? 6.471 24.734 0.044 1.00 95.81 814 MET A O 1
ATOM 6446 N N . PHE A 1 815 ? 8.442 23.835 0.612 1.00 92.31 815 PHE A N 1
ATOM 6447 C CA . PHE A 1 815 ? 8.330 24.133 2.039 1.00 92.31 815 PHE A CA 1
ATOM 6448 C C . PHE A 1 815 ? 9.676 24.587 2.627 1.00 92.31 815 PHE A C 1
ATOM 6450 O O . PHE A 1 815 ? 10.706 23.944 2.419 1.00 92.31 815 PHE A O 1
ATOM 6457 N N . GLY A 1 816 ? 9.663 25.677 3.401 1.00 84.25 816 GLY A N 1
ATOM 6458 C CA . GLY A 1 816 ? 10.857 26.313 3.981 1.00 84.25 816 GLY A CA 1
ATOM 6459 C C . GLY A 1 816 ? 10.966 27.799 3.623 1.00 84.25 816 GLY A C 1
ATOM 6460 O O . GLY A 1 816 ? 10.158 28.303 2.855 1.00 84.25 816 GLY A O 1
ATOM 6461 N N . ASP A 1 817 ? 11.931 28.516 4.208 1.00 78.44 817 ASP A N 1
ATOM 6462 C CA . ASP A 1 817 ? 12.275 29.917 3.882 1.00 78.44 817 ASP A CA 1
ATOM 6463 C C . ASP A 1 817 ? 11.095 30.914 3.822 1.00 78.44 817 ASP A C 1
ATOM 6465 O O . ASP A 1 817 ? 11.085 31.837 3.010 1.00 78.44 817 ASP A O 1
ATOM 6469 N N . ASN A 1 818 ? 10.101 30.751 4.705 1.00 79.25 818 ASN A N 1
ATOM 6470 C CA . ASN A 1 818 ? 8.856 31.537 4.721 1.00 79.25 818 ASN A CA 1
ATOM 6471 C C . ASN A 1 818 ? 8.049 31.466 3.405 1.00 79.25 818 ASN A C 1
ATOM 6473 O O . ASN A 1 818 ? 7.321 32.405 3.080 1.00 79.25 818 ASN A O 1
ATOM 6477 N N . PHE A 1 819 ? 8.167 30.371 2.647 1.00 92.38 819 PHE A N 1
ATOM 6478 C CA . PHE A 1 819 ? 7.373 30.143 1.443 1.00 92.38 819 PHE A CA 1
ATOM 6479 C C . PHE A 1 819 ? 5.882 30.022 1.788 1.00 92.38 819 PHE A C 1
ATOM 6481 O O . PHE A 1 819 ? 5.498 29.355 2.754 1.00 92.38 819 PHE A O 1
ATOM 6488 N N . PHE A 1 820 ? 5.040 30.703 1.014 1.00 92.75 820 PHE A N 1
ATOM 6489 C CA . PHE A 1 820 ? 3.595 30.713 1.216 1.00 92.75 820 PHE A CA 1
ATOM 6490 C C . PHE A 1 820 ? 3.009 29.306 0.984 1.00 92.75 820 PHE A C 1
ATOM 6492 O O . PHE A 1 820 ? 3.475 28.605 0.087 1.00 92.75 820 PHE A O 1
ATOM 6499 N N . PRO A 1 821 ? 1.995 28.855 1.746 1.00 92.69 821 PRO A N 1
ATOM 6500 C CA . PRO A 1 821 ? 1.280 29.527 2.843 1.00 92.69 821 PRO A CA 1
ATOM 6501 C C . PRO A 1 821 ? 1.883 29.294 4.242 1.00 92.69 821 PRO A C 1
ATOM 6503 O O . PRO A 1 821 ? 1.301 29.712 5.241 1.00 92.69 821 PRO A O 1
ATOM 6506 N N . GLY A 1 822 ? 3.024 28.605 4.347 1.00 87.44 822 GLY A N 1
ATOM 6507 C CA . GLY A 1 822 ? 3.632 28.236 5.633 1.00 87.44 822 GLY A CA 1
ATOM 6508 C C . GLY A 1 822 ? 2.988 27.035 6.343 1.00 87.44 822 GLY A C 1
ATOM 6509 O O . GLY A 1 822 ? 3.343 26.747 7.484 1.00 87.44 822 GLY A O 1
ATOM 6510 N N . THR A 1 823 ? 2.068 26.329 5.679 1.00 89.25 823 THR A N 1
ATOM 6511 C CA . THR A 1 823 ? 1.447 25.066 6.128 1.00 89.25 823 THR A CA 1
ATOM 6512 C C . THR A 1 823 ? 1.881 23.905 5.227 1.00 89.25 823 THR A C 1
ATOM 6514 O O . THR A 1 823 ? 2.667 24.111 4.301 1.00 89.25 823 THR A O 1
ATOM 6517 N N . GLY A 1 824 ? 1.400 22.688 5.494 1.00 87.81 824 GLY A N 1
ATOM 6518 C CA . GLY A 1 824 ? 1.819 21.489 4.756 1.00 87.81 824 GLY A CA 1
ATOM 6519 C C . GLY A 1 824 ? 2.981 20.758 5.430 1.00 87.81 824 GLY A C 1
ATOM 6520 O O . GLY A 1 824 ? 3.751 20.035 4.798 1.00 87.81 824 GLY A O 1
ATOM 6521 N N . LEU A 1 825 ? 3.138 20.923 6.747 1.00 86.12 825 LEU A N 1
ATOM 6522 C CA . LEU A 1 825 ? 4.118 20.151 7.503 1.00 86.12 825 LEU A CA 1
ATOM 6523 C C . LEU A 1 825 ? 3.800 18.645 7.430 1.00 86.12 825 LEU A C 1
ATOM 6525 O O . LEU A 1 825 ? 2.631 18.261 7.491 1.00 86.12 825 LEU A O 1
ATOM 6529 N N . PRO A 1 826 ? 4.810 17.754 7.462 1.00 83.12 826 PRO A N 1
ATOM 6530 C CA . PRO A 1 826 ? 4.578 16.310 7.568 1.00 83.12 826 PRO A CA 1
ATOM 6531 C C . PRO A 1 826 ? 3.702 15.915 8.769 1.00 83.12 826 PRO A C 1
ATOM 6533 O O . PRO A 1 826 ? 2.985 14.920 8.729 1.00 83.12 826 PRO A O 1
ATOM 6536 N N . SER A 1 827 ? 3.752 16.698 9.853 1.00 79.19 827 SER A N 1
ATOM 6537 C CA . SER A 1 827 ? 2.937 16.497 11.053 1.00 79.19 827 SER A CA 1
ATOM 6538 C C . SER A 1 827 ? 1.465 16.880 10.890 1.00 79.19 827 SER A C 1
ATOM 6540 O O . SER A 1 827 ? 0.660 16.455 11.717 1.00 79.19 827 SER A O 1
ATOM 6542 N N . GLU A 1 828 ? 1.109 17.666 9.871 1.00 86.25 828 GLU A N 1
ATOM 6543 C CA . GLU A 1 828 ? -0.275 18.007 9.542 1.00 86.25 828 GLU A CA 1
ATOM 6544 C C . GLU A 1 828 ? -0.900 16.846 8.772 1.00 86.25 828 GLU A C 1
ATOM 6546 O O . GLU A 1 828 ? -0.691 16.677 7.576 1.00 86.25 828 GLU A O 1
ATOM 6551 N N . LYS A 1 829 ? -1.635 16.004 9.491 1.00 88.75 829 LYS A N 1
ATOM 6552 C CA . LYS A 1 829 ? -2.048 14.675 9.022 1.00 88.75 829 LYS A CA 1
ATOM 6553 C C . LYS A 1 829 ? -3.562 14.469 9.023 1.00 88.75 829 LYS A C 1
ATOM 6555 O O . LYS A 1 829 ? -4.003 13.325 8.945 1.00 88.75 829 LYS A O 1
ATOM 6560 N N . GLY A 1 830 ? -4.333 15.541 9.164 1.00 81.75 830 GLY A N 1
ATOM 6561 C CA . GLY A 1 830 ? -5.757 15.482 9.483 1.00 81.75 830 GLY A CA 1
ATOM 6562 C C . GLY A 1 830 ? -6.001 15.247 10.974 1.00 81.75 830 GLY A C 1
ATOM 6563 O O . GLY A 1 830 ? -5.072 14.965 11.739 1.00 81.75 830 GLY A O 1
ATOM 6564 N N . ASP A 1 831 ? -7.258 15.362 11.381 1.00 69.94 831 ASP A N 1
ATOM 6565 C CA . ASP A 1 831 ? -7.693 15.249 12.772 1.00 69.94 831 ASP A CA 1
ATOM 6566 C C . ASP A 1 831 ? -9.043 14.510 12.880 1.00 69.94 831 ASP A C 1
ATOM 6568 O O . ASP A 1 831 ? -9.776 14.343 11.900 1.00 69.94 831 ASP A O 1
ATOM 6572 N N . GLY A 1 832 ? -9.352 13.976 14.062 1.00 80.31 832 GLY A N 1
ATOM 6573 C CA . GLY A 1 832 ? -10.513 13.116 14.285 1.00 80.31 832 GLY A CA 1
ATOM 6574 C C . GLY A 1 832 ? -10.533 11.912 13.335 1.00 80.31 832 GLY A C 1
ATOM 6575 O O . GLY A 1 832 ? -9.565 11.159 13.243 1.00 80.31 832 GLY A O 1
ATOM 6576 N N . ILE A 1 833 ? -11.638 11.732 12.603 1.00 74.81 833 ILE A N 1
ATOM 6577 C CA . ILE A 1 833 ? -11.757 10.663 11.594 1.00 74.81 833 ILE A CA 1
ATOM 6578 C C . ILE A 1 833 ? -10.884 10.914 10.353 1.00 74.81 833 ILE A C 1
ATOM 6580 O O . ILE A 1 833 ? -10.550 9.964 9.657 1.00 74.81 833 ILE A O 1
ATOM 6584 N N . GLY A 1 834 ? -10.481 12.163 10.092 1.00 77.44 834 GLY A N 1
ATOM 6585 C CA . GLY A 1 834 ? -9.565 12.517 9.003 1.00 77.44 834 GLY A CA 1
ATOM 6586 C C . GLY A 1 834 ? -8.095 12.257 9.329 1.00 77.44 834 GLY A C 1
ATOM 6587 O O . GLY A 1 834 ? -7.226 12.464 8.484 1.00 77.44 834 GLY A O 1
ATOM 6588 N N . LEU A 1 835 ? -7.785 11.769 10.534 1.00 88.38 835 LEU A N 1
ATOM 6589 C CA . LEU A 1 835 ? -6.423 11.447 10.938 1.00 88.38 835 LEU A CA 1
ATOM 6590 C C . LEU A 1 835 ? -5.811 10.356 10.041 1.00 88.38 835 LEU A C 1
ATOM 6592 O O . LEU A 1 835 ? -6.243 9.208 10.038 1.00 88.38 835 LEU A O 1
ATOM 6596 N N . GLY A 1 836 ? -4.735 10.706 9.337 1.00 87.44 836 GLY A N 1
ATOM 6597 C CA . GLY A 1 836 ? -4.073 9.861 8.340 1.00 87.44 836 GLY A CA 1
ATOM 6598 C C . GLY A 1 836 ? -4.460 10.171 6.892 1.00 87.44 836 GLY A C 1
ATOM 6599 O O . GLY A 1 836 ? -3.761 9.704 5.998 1.00 87.44 836 GLY A O 1
ATOM 6600 N N . TYR A 1 837 ? -5.500 10.980 6.664 1.00 92.50 837 TYR A N 1
ATOM 6601 C CA . TYR A 1 837 ? -6.058 11.284 5.342 1.00 92.50 837 TYR A CA 1
ATOM 6602 C C . TYR A 1 837 ? -5.595 12.636 4.767 1.00 92.50 837 TYR A C 1
ATOM 6604 O O . TYR A 1 837 ? -6.032 13.022 3.689 1.00 92.50 837 TYR A O 1
ATOM 6612 N N . ALA A 1 838 ? -4.655 13.322 5.424 1.00 95.31 838 ALA A N 1
ATOM 6613 C CA . ALA A 1 838 ? -3.876 14.400 4.813 1.00 95.31 838 ALA A CA 1
ATOM 6614 C C . ALA A 1 838 ? -2.403 13.976 4.686 1.00 95.31 838 ALA A C 1
ATOM 6616 O O . ALA A 1 838 ? -1.760 13.616 5.678 1.00 95.31 838 ALA A O 1
ATOM 6617 N N . LEU A 1 839 ? -1.887 13.977 3.458 1.00 97.31 839 LEU A N 1
ATOM 6618 C CA . LEU A 1 839 ? -0.529 13.585 3.096 1.00 97.31 839 LEU A CA 1
ATOM 6619 C C . LEU A 1 839 ? 0.200 14.775 2.474 1.00 97.31 839 LEU A C 1
ATOM 6621 O O . LEU A 1 839 ? -0.135 15.233 1.383 1.00 97.31 839 LEU A O 1
ATOM 6625 N N . ASN A 1 840 ? 1.241 15.228 3.162 1.00 97.50 840 ASN A N 1
ATOM 6626 C CA . ASN A 1 840 ? 2.038 16.373 2.751 1.00 97.50 840 ASN A CA 1
ATOM 6627 C C . ASN A 1 840 ? 3.453 15.950 2.382 1.00 97.50 840 ASN A C 1
ATOM 6629 O O . ASN A 1 840 ? 4.162 15.352 3.197 1.00 97.50 840 ASN A O 1
ATOM 6633 N N . VAL A 1 841 ? 3.860 16.271 1.155 1.00 97.81 841 VAL A N 1
ATOM 6634 C CA . VAL A 1 841 ? 5.197 16.008 0.627 1.00 97.81 841 VAL A CA 1
ATOM 6635 C C . VAL A 1 841 ? 5.933 17.343 0.488 1.00 97.81 841 VAL A C 1
ATOM 6637 O O . VAL A 1 841 ? 5.891 17.947 -0.585 1.00 97.81 841 VAL A O 1
ATOM 6640 N N . PRO A 1 842 ? 6.601 17.822 1.557 1.00 95.44 842 PRO A N 1
ATOM 6641 C CA . PRO A 1 842 ? 7.400 19.034 1.480 1.00 95.44 842 PRO A CA 1
ATOM 6642 C C . PRO A 1 842 ? 8.652 18.786 0.635 1.00 95.44 842 PRO A C 1
ATOM 6644 O O . PRO A 1 842 ? 9.357 17.786 0.812 1.00 95.44 842 PRO A O 1
ATOM 6647 N N . LEU A 1 843 ? 8.929 19.717 -0.271 1.00 97.12 843 LEU A N 1
ATOM 6648 C CA . LEU A 1 843 ? 10.059 19.718 -1.192 1.00 97.12 843 LEU A CA 1
ATOM 6649 C C . LEU A 1 843 ? 10.822 21.043 -1.078 1.00 97.12 843 LEU A C 1
ATOM 6651 O O . LEU A 1 843 ? 10.300 22.058 -0.623 1.00 97.12 843 LEU A O 1
ATOM 6655 N N . GLN A 1 844 ? 12.082 21.046 -1.491 1.00 95.88 844 GLN A N 1
ATOM 6656 C CA . GLN A 1 844 ? 12.931 22.236 -1.523 1.00 95.88 844 GLN A CA 1
ATOM 6657 C C . GLN A 1 844 ? 13.014 22.805 -2.943 1.00 95.88 844 GLN A C 1
ATOM 6659 O O . GLN A 1 844 ? 12.608 22.162 -3.914 1.00 95.88 844 GLN A O 1
ATOM 6664 N N . SER A 1 845 ? 13.561 24.010 -3.079 1.00 95.12 845 SER A N 1
ATOM 6665 C CA . SER A 1 845 ? 13.711 24.667 -4.378 1.00 95.12 845 SER A CA 1
ATOM 6666 C C . SER A 1 845 ? 14.575 23.865 -5.363 1.00 95.12 845 SER A C 1
ATOM 6668 O O . SER A 1 845 ? 15.443 23.066 -4.998 1.00 95.12 845 SER A O 1
ATOM 6670 N N . GLY A 1 846 ? 14.320 24.099 -6.646 1.00 96.25 846 GLY A N 1
ATOM 6671 C CA . GLY A 1 846 ? 15.096 23.602 -7.771 1.00 96.25 846 GLY A CA 1
ATOM 6672 C C . GLY A 1 846 ? 14.926 22.119 -8.092 1.00 96.25 846 GLY A C 1
ATOM 6673 O O . GLY A 1 846 ? 15.749 21.601 -8.844 1.00 96.25 846 GLY A O 1
ATOM 6674 N N . ILE A 1 847 ? 13.909 21.433 -7.555 1.00 97.81 847 ILE A N 1
ATOM 6675 C CA . ILE A 1 847 ? 13.633 20.039 -7.933 1.00 97.81 847 ILE A CA 1
ATOM 6676 C C . ILE A 1 847 ? 13.395 19.928 -9.448 1.00 97.81 847 ILE A C 1
ATOM 6678 O O . ILE A 1 847 ? 12.679 20.744 -10.032 1.00 97.81 847 ILE A O 1
ATOM 6682 N N . ASP A 1 848 ? 14.044 18.952 -10.075 1.00 97.38 848 ASP A N 1
ATOM 6683 C CA . ASP A 1 848 ? 13.947 18.645 -11.505 1.00 97.38 848 ASP A CA 1
ATOM 6684 C C . ASP A 1 848 ? 12.936 17.519 -11.783 1.00 97.38 848 ASP A C 1
ATOM 6686 O O . ASP A 1 848 ? 12.419 16.885 -10.860 1.00 97.38 848 ASP A O 1
ATOM 6690 N N . ASP A 1 849 ? 12.648 17.280 -13.066 1.00 97.81 849 ASP A N 1
ATOM 6691 C CA . ASP A 1 849 ? 11.670 16.281 -13.517 1.00 97.81 849 ASP A CA 1
ATOM 6692 C C . ASP A 1 849 ? 11.957 14.878 -12.958 1.00 97.81 849 ASP A C 1
ATOM 6694 O O . ASP A 1 849 ? 11.065 14.228 -12.414 1.00 97.81 849 ASP A O 1
ATOM 6698 N N . GLU A 1 850 ? 13.206 14.414 -13.065 1.00 96.38 850 GLU A N 1
ATOM 6699 C CA . GLU A 1 850 ? 13.610 13.062 -12.667 1.00 96.38 850 GLU A CA 1
ATOM 6700 C C . GLU A 1 850 ? 13.404 12.849 -11.163 1.00 96.38 850 GLU A C 1
ATOM 6702 O O . GLU A 1 850 ? 12.768 11.877 -10.736 1.00 96.38 850 GLU A O 1
ATOM 6707 N N . MET A 1 851 ? 13.876 13.798 -10.350 1.00 96.69 851 MET A N 1
ATOM 6708 C CA . MET A 1 851 ? 13.744 13.726 -8.903 1.00 96.69 851 MET A CA 1
ATOM 6709 C C . MET A 1 851 ? 12.289 13.885 -8.454 1.00 96.69 851 MET A C 1
ATOM 6711 O O . MET A 1 851 ? 11.851 13.139 -7.573 1.00 96.69 851 MET A O 1
ATOM 6715 N N . TYR A 1 852 ? 11.515 14.780 -9.076 1.00 98.06 852 TYR A N 1
ATOM 6716 C CA . TYR A 1 852 ? 10.090 14.933 -8.777 1.00 98.06 852 TYR A CA 1
ATOM 6717 C C . TYR A 1 852 ? 9.315 13.649 -9.106 1.00 98.06 852 TYR A C 1
ATOM 6719 O O . TYR A 1 852 ? 8.537 13.166 -8.283 1.00 98.06 852 TYR A O 1
ATOM 6727 N N . HIS A 1 853 ? 9.580 13.005 -10.250 1.00 98.12 853 HIS A N 1
ATOM 6728 C CA . HIS A 1 853 ? 8.944 11.730 -10.615 1.00 98.12 853 HIS A CA 1
ATOM 6729 C C . HIS A 1 853 ? 9.338 10.576 -9.693 1.00 98.12 853 HIS A C 1
ATOM 6731 O O . HIS A 1 853 ? 8.499 9.711 -9.423 1.00 98.12 853 HIS A O 1
ATOM 6737 N N . SER A 1 854 ? 10.577 10.572 -9.185 1.00 94.81 854 SER A N 1
ATOM 6738 C CA . SER A 1 854 ? 11.083 9.543 -8.264 1.00 94.81 854 SER A CA 1
ATOM 6739 C C . SER A 1 854 ? 10.308 9.471 -6.938 1.00 94.81 854 SER A C 1
ATOM 6741 O O . SER A 1 854 ? 10.293 8.418 -6.291 1.00 94.81 854 SER A O 1
ATOM 6743 N N . ILE A 1 855 ? 9.628 10.561 -6.555 1.00 96.12 855 ILE A N 1
ATOM 6744 C CA . ILE A 1 855 ? 8.752 10.630 -5.380 1.00 96.12 855 ILE A CA 1
ATOM 6745 C C . ILE A 1 855 ? 7.269 10.677 -5.746 1.00 96.12 855 ILE A C 1
ATOM 6747 O O . ILE A 1 855 ? 6.488 9.958 -5.126 1.00 96.12 855 ILE A O 1
ATOM 6751 N N . PHE A 1 856 ? 6.881 11.436 -6.775 1.00 98.31 856 PHE A N 1
ATOM 6752 C CA . PHE A 1 856 ? 5.487 11.588 -7.194 1.00 98.31 856 PHE A CA 1
ATOM 6753 C C . PHE A 1 856 ? 4.852 10.248 -7.566 1.00 98.31 856 PHE A C 1
ATOM 6755 O O . PHE A 1 856 ? 3.847 9.857 -6.971 1.00 98.31 856 PHE A O 1
ATOM 6762 N N . LYS A 1 857 ? 5.461 9.498 -8.499 1.00 96.88 857 LYS A N 1
ATOM 6763 C CA . LYS A 1 857 ? 4.866 8.251 -9.007 1.00 96.88 857 LYS A CA 1
ATOM 6764 C C . LYS A 1 857 ? 4.715 7.198 -7.901 1.00 96.88 857 LYS A C 1
ATOM 6766 O O . LYS A 1 857 ? 3.612 6.672 -7.756 1.00 96.88 857 LYS A O 1
ATOM 6771 N N . PRO A 1 858 ? 5.743 6.904 -7.074 1.00 86.56 858 PRO A N 1
ATOM 6772 C CA . PRO A 1 858 ? 5.593 5.917 -6.006 1.00 86.56 858 PRO A CA 1
ATOM 6773 C C . PRO A 1 858 ? 4.607 6.349 -4.915 1.00 86.56 858 PRO A C 1
ATOM 6775 O O . PRO A 1 858 ? 3.836 5.517 -4.446 1.00 86.56 858 PRO A O 1
ATOM 6778 N N . VAL A 1 859 ? 4.599 7.630 -4.522 1.00 96.00 859 VAL A N 1
ATOM 6779 C CA . VAL A 1 859 ? 3.669 8.135 -3.497 1.00 96.00 859 VAL A CA 1
ATOM 6780 C C . VAL A 1 859 ? 2.227 8.099 -3.987 1.00 96.00 859 VAL A C 1
ATOM 6782 O O . VAL A 1 859 ? 1.369 7.593 -3.273 1.00 96.00 859 VAL A O 1
ATOM 6785 N N . VAL A 1 860 ? 1.944 8.562 -5.205 1.00 96.12 860 VAL A N 1
ATOM 6786 C CA . VAL A 1 860 ? 0.586 8.501 -5.766 1.00 96.12 860 VAL A CA 1
ATOM 6787 C C . VAL A 1 860 ? 0.129 7.048 -5.945 1.00 96.12 860 VAL A C 1
ATOM 6789 O O . VAL A 1 860 ? -0.999 6.725 -5.571 1.00 96.12 860 VAL A O 1
ATOM 6792 N N . ALA A 1 861 ? 0.996 6.156 -6.446 1.00 88.44 861 ALA A N 1
ATOM 6793 C CA . ALA A 1 861 ? 0.678 4.733 -6.606 1.00 88.44 861 ALA A CA 1
ATOM 6794 C C . ALA A 1 861 ? 0.276 4.080 -5.279 1.00 88.44 861 ALA A C 1
ATOM 6796 O O . ALA A 1 861 ? -0.742 3.392 -5.203 1.00 88.44 861 ALA A O 1
ATOM 6797 N N . GLU A 1 862 ? 1.076 4.309 -4.236 1.00 90.69 862 GLU A N 1
ATOM 6798 C CA . GLU A 1 862 ? 0.850 3.740 -2.911 1.00 90.69 862 GLU A CA 1
ATOM 6799 C C . GLU A 1 862 ? -0.385 4.352 -2.244 1.00 90.69 862 GLU A C 1
ATOM 6801 O O . GLU A 1 862 ? -1.170 3.638 -1.621 1.00 90.69 862 GLU A O 1
ATOM 6806 N N . THR A 1 863 ? -0.615 5.654 -2.430 1.00 93.31 863 THR A N 1
ATOM 6807 C CA . THR A 1 863 ? -1.815 6.332 -1.934 1.00 93.31 863 THR A CA 1
ATOM 6808 C C . THR A 1 863 ? -3.075 5.744 -2.559 1.00 93.31 863 THR A C 1
ATOM 6810 O O . THR A 1 863 ? -3.988 5.369 -1.829 1.00 93.31 863 THR A O 1
ATOM 6813 N N . VAL A 1 864 ? -3.124 5.575 -3.886 1.00 90.56 864 VAL A N 1
ATOM 6814 C CA . VAL A 1 864 ? -4.265 4.922 -4.551 1.00 90.56 864 VAL A CA 1
ATOM 6815 C C . VAL A 1 864 ? -4.418 3.475 -4.085 1.00 90.56 864 VAL A C 1
ATOM 6817 O O . VAL A 1 864 ? -5.535 3.044 -3.794 1.00 90.56 864 VAL A O 1
ATOM 6820 N N . ARG A 1 865 ? -3.307 2.743 -3.924 1.00 85.88 865 ARG A N 1
ATOM 6821 C CA . ARG A 1 865 ? -3.317 1.355 -3.448 1.00 85.88 865 ARG A CA 1
ATOM 6822 C C . ARG A 1 865 ? -3.910 1.224 -2.044 1.00 85.88 865 ARG A C 1
ATOM 6824 O O . ARG A 1 865 ? -4.732 0.338 -1.825 1.00 85.88 865 ARG A O 1
ATOM 6831 N N . CYS A 1 866 ? -3.529 2.092 -1.113 1.00 81.69 866 CYS A N 1
ATOM 6832 C CA . CYS A 1 866 ? -3.985 2.039 0.276 1.00 81.69 866 CYS A CA 1
ATOM 6833 C C . CYS A 1 866 ? -5.378 2.655 0.465 1.00 81.69 866 CYS A C 1
ATOM 6835 O O . CYS A 1 866 ? -6.207 2.086 1.172 1.00 81.69 866 CYS A O 1
ATOM 6837 N N . TYR A 1 867 ? -5.650 3.794 -0.175 1.00 90.12 867 TYR A N 1
ATOM 6838 C CA . TYR A 1 867 ? -6.885 4.553 0.027 1.00 90.12 867 TYR A CA 1
ATOM 6839 C C . TYR A 1 867 ? -8.065 4.062 -0.825 1.00 90.12 867 TYR A C 1
ATOM 6841 O O . TYR A 1 867 ? -9.221 4.242 -0.439 1.00 90.12 867 TYR A O 1
ATOM 6849 N N . GLN A 1 868 ? -7.798 3.414 -1.967 1.00 88.75 868 GLN A N 1
ATOM 6850 C CA . GLN A 1 868 ? -8.823 2.910 -2.890 1.00 88.75 868 GLN A CA 1
ATOM 6851 C C . GLN A 1 868 ? -9.867 3.984 -3.286 1.00 88.75 868 GLN A C 1
ATOM 6853 O O . GLN A 1 868 ? -11.066 3.772 -3.055 1.00 88.75 868 GLN A O 1
ATOM 6858 N N . PRO A 1 869 ? -9.465 5.159 -3.814 1.00 94.25 869 PRO A N 1
ATOM 6859 C CA . PRO A 1 869 ? -10.415 6.199 -4.207 1.00 94.25 869 PRO A CA 1
ATOM 6860 C C . PRO A 1 869 ? -11.301 5.753 -5.377 1.00 94.25 869 PRO A C 1
ATOM 6862 O O . PRO A 1 869 ? -10.878 4.989 -6.240 1.00 94.25 869 PRO A O 1
ATOM 6865 N N . GLU A 1 870 ? -12.530 6.267 -5.425 1.00 94.62 870 GLU A N 1
ATOM 6866 C CA . GLU A 1 870 ? -13.463 6.031 -6.538 1.00 94.62 870 GLU A CA 1
ATOM 6867 C C . GLU A 1 870 ? -13.342 7.100 -7.633 1.00 94.62 870 GLU A C 1
ATOM 6869 O O . GLU A 1 870 ? -13.829 6.909 -8.745 1.00 94.62 870 GLU A O 1
ATOM 6874 N N . CYS A 1 871 ? -12.736 8.245 -7.311 1.00 97.00 871 CYS A N 1
ATOM 6875 C CA . CYS A 1 871 ? -12.523 9.355 -8.230 1.00 97.00 871 CYS A CA 1
ATOM 6876 C C . CYS A 1 871 ? -11.338 10.217 -7.767 1.00 97.00 871 CYS A C 1
ATOM 6878 O O . CYS A 1 871 ? -11.057 10.292 -6.565 1.00 97.00 871 CYS A O 1
ATOM 6880 N N . ILE A 1 872 ? -10.654 10.859 -8.717 1.00 98.75 872 ILE A N 1
ATOM 6881 C CA . ILE A 1 872 ? -9.515 11.748 -8.467 1.00 98.75 872 ILE A CA 1
ATOM 6882 C C . ILE A 1 872 ? -9.887 13.189 -8.830 1.00 98.75 872 ILE A C 1
ATOM 6884 O O . ILE A 1 872 ? -10.483 13.442 -9.875 1.00 98.75 872 ILE A O 1
ATOM 6888 N N . VAL A 1 873 ? -9.495 14.141 -7.989 1.00 98.81 873 VAL A N 1
ATOM 6889 C CA . VAL A 1 873 ? -9.427 15.560 -8.348 1.00 98.81 873 VAL A CA 1
ATOM 6890 C C . VAL A 1 873 ? -7.951 15.924 -8.456 1.00 98.81 873 VAL A C 1
ATOM 6892 O O . VAL A 1 873 ? -7.239 15.886 -7.456 1.00 98.81 873 VAL A O 1
ATOM 6895 N N . LEU A 1 874 ? -7.487 16.217 -9.670 1.00 98.81 874 LEU A N 1
ATOM 6896 C CA . LEU A 1 874 ? -6.103 16.577 -9.963 1.00 98.81 874 LEU A CA 1
ATOM 6897 C C . LEU A 1 874 ? -6.018 18.086 -10.207 1.00 98.81 874 LEU A C 1
ATOM 6899 O O . LEU A 1 874 ? -6.520 18.586 -11.216 1.00 98.81 874 LEU A O 1
ATOM 6903 N N . GLN A 1 875 ? -5.403 18.799 -9.270 1.00 98.75 875 GLN A N 1
ATOM 6904 C CA . GLN A 1 875 ? -5.051 20.206 -9.419 1.00 98.75 875 GLN A CA 1
ATOM 6905 C C . GLN A 1 875 ? -3.689 20.279 -10.107 1.00 98.75 875 GLN A C 1
ATOM 6907 O O . GLN A 1 875 ? -2.739 19.664 -9.634 1.00 98.75 875 GLN A O 1
ATOM 6912 N N . CYS A 1 876 ? -3.627 20.982 -11.239 1.00 98.56 876 CYS A N 1
ATOM 6913 C CA . CYS A 1 876 ? -2.464 21.097 -12.120 1.00 98.56 876 CYS A CA 1
ATOM 6914 C C . CYS A 1 876 ? -1.899 22.528 -12.097 1.00 98.56 876 CYS A C 1
ATOM 6916 O O . CYS A 1 876 ? -1.775 23.184 -13.143 1.00 98.56 876 CYS A O 1
ATOM 6918 N N . GLY A 1 877 ? -1.572 23.033 -10.904 1.00 98.00 877 GLY A N 1
ATOM 6919 C CA . GLY A 1 877 ? -0.871 24.303 -10.734 1.00 98.00 877 GLY A CA 1
ATOM 6920 C C . GLY A 1 877 ? 0.409 24.333 -11.568 1.00 98.00 877 GLY A C 1
ATOM 6921 O O . GLY A 1 877 ? 1.242 23.432 -11.488 1.00 98.00 877 GLY A O 1
ATOM 6922 N N . ALA A 1 878 ? 0.535 25.341 -12.433 1.00 97.94 878 ALA A N 1
ATOM 6923 C CA . ALA A 1 878 ? 1.622 25.458 -13.407 1.00 97.94 878 ALA A CA 1
ATOM 6924 C C . ALA A 1 878 ? 2.748 26.400 -12.937 1.00 97.94 878 ALA A C 1
ATOM 6926 O O . ALA A 1 878 ? 3.643 26.735 -13.711 1.00 97.94 878 ALA A O 1
ATOM 6927 N N . ASP A 1 879 ? 2.703 26.854 -11.685 1.00 97.62 879 ASP A N 1
ATOM 6928 C CA . ASP A 1 879 ? 3.787 27.578 -11.013 1.00 97.62 879 ASP A CA 1
ATOM 6929 C C . ASP A 1 879 ? 4.887 26.657 -10.474 1.00 97.62 879 ASP A C 1
ATOM 6931 O O . ASP A 1 879 ? 5.970 27.132 -10.151 1.00 97.62 879 ASP A O 1
ATOM 6935 N N . SER A 1 880 ? 4.679 25.340 -10.466 1.00 97.62 880 SER A N 1
ATOM 6936 C CA . SER A 1 880 ? 5.748 24.357 -10.255 1.00 97.62 880 SER A CA 1
ATOM 6937 C C . SER A 1 880 ? 6.679 24.195 -11.470 1.00 97.62 880 SER A C 1
ATOM 6939 O O . SER A 1 880 ? 7.704 23.517 -11.380 1.00 97.62 880 SER A O 1
ATOM 6941 N N . LEU A 1 881 ? 6.376 24.838 -12.604 1.00 97.81 881 LEU A N 1
ATOM 6942 C CA . LEU A 1 881 ? 7.257 24.875 -13.771 1.00 97.81 881 LEU A CA 1
ATOM 6943 C C . LEU A 1 881 ? 8.495 25.748 -13.537 1.00 97.81 881 LEU A C 1
ATOM 6945 O O . LEU A 1 881 ? 8.443 26.786 -12.878 1.00 97.81 881 LEU A O 1
ATOM 6949 N N . GLY A 1 882 ? 9.597 25.381 -14.190 1.00 95.06 882 GLY A N 1
ATOM 6950 C CA . GLY A 1 882 ? 10.747 26.266 -14.332 1.00 95.06 882 GLY A CA 1
ATOM 6951 C C . GLY A 1 882 ? 10.384 27.564 -15.061 1.00 95.06 882 GLY A C 1
ATOM 6952 O O . GLY A 1 882 ? 9.536 27.588 -15.958 1.00 95.06 882 GLY A O 1
ATOM 6953 N N . GLU A 1 883 ? 11.060 28.653 -14.686 1.00 91.75 883 GLU A N 1
ATOM 6954 C CA . GLU A 1 883 ? 10.806 30.016 -15.189 1.00 91.75 883 GLU A CA 1
ATOM 6955 C C . GLU A 1 883 ? 9.410 30.580 -14.864 1.00 91.75 883 GLU A C 1
ATOM 6957 O O . GLU A 1 883 ? 8.921 31.510 -15.528 1.00 91.75 883 GLU A O 1
ATOM 6962 N N . ASP A 1 884 ? 8.747 30.042 -13.844 1.00 96.12 884 ASP A N 1
ATOM 6963 C CA . ASP A 1 884 ? 7.635 30.737 -13.216 1.00 96.12 884 ASP A CA 1
ATOM 6964 C C . ASP A 1 884 ? 8.119 31.992 -12.453 1.00 96.12 884 ASP A C 1
ATOM 6966 O O . ASP A 1 884 ? 9.303 32.155 -12.156 1.00 96.12 884 ASP A O 1
ATOM 6970 N N . ARG A 1 885 ? 7.215 32.946 -12.200 1.00 93.75 885 ARG A N 1
ATOM 6971 C CA . ARG A 1 885 ? 7.553 34.203 -11.511 1.00 93.75 885 ARG A CA 1
ATOM 6972 C C . ARG A 1 885 ? 7.589 34.071 -9.992 1.00 93.75 885 ARG A C 1
ATOM 6974 O O . ARG A 1 885 ? 8.246 34.895 -9.362 1.00 93.75 885 ARG A O 1
ATOM 6981 N N . LEU A 1 886 ? 6.836 33.127 -9.427 1.00 93.31 886 LEU A N 1
ATOM 6982 C CA . LEU A 1 886 ? 6.670 32.951 -7.982 1.00 93.31 886 LEU A CA 1
ATOM 6983 C C . LEU A 1 886 ? 7.145 31.573 -7.506 1.00 93.31 886 LEU A C 1
ATOM 6985 O O . LEU A 1 886 ? 7.601 31.463 -6.371 1.00 93.31 886 LEU A O 1
ATOM 6989 N N . GLY A 1 887 ? 7.066 30.545 -8.354 1.00 92.56 887 GLY A N 1
ATOM 6990 C CA . GLY A 1 887 ? 7.590 29.218 -8.048 1.00 92.56 887 GLY A CA 1
ATOM 6991 C C . GLY A 1 887 ? 9.088 29.070 -8.313 1.00 92.56 887 GLY A C 1
ATOM 6992 O O . GLY A 1 887 ? 9.654 29.695 -9.209 1.00 92.56 887 GLY A O 1
ATOM 6993 N N . TYR A 1 888 ? 9.734 28.203 -7.531 1.00 93.94 888 TYR A N 1
ATOM 6994 C CA . TYR A 1 888 ? 11.186 27.988 -7.573 1.00 93.94 888 TYR A CA 1
ATOM 6995 C C . TYR A 1 888 ? 11.572 26.544 -7.918 1.00 93.94 888 TYR A C 1
ATOM 6997 O O . TYR A 1 888 ? 12.650 26.088 -7.539 1.00 93.94 888 TYR A O 1
ATOM 7005 N N . PHE A 1 889 ? 10.701 25.794 -8.591 1.00 97.31 889 PHE A N 1
ATOM 7006 C CA . PHE A 1 889 ? 11.009 24.459 -9.117 1.00 97.31 889 PHE A CA 1
ATOM 7007 C C . PHE A 1 889 ? 11.588 24.539 -10.537 1.00 97.31 889 PHE A C 1
ATOM 7009 O O . PHE A 1 889 ? 11.593 25.596 -11.160 1.00 97.31 889 PHE A O 1
ATOM 7016 N N . ASN A 1 890 ? 12.117 23.420 -11.039 1.00 98.00 890 ASN A N 1
ATOM 7017 C CA . ASN A 1 890 ? 12.683 23.300 -12.385 1.00 98.00 890 ASN A CA 1
ATOM 7018 C C . ASN A 1 890 ? 11.900 22.300 -13.249 1.00 98.00 890 ASN A C 1
ATOM 7020 O O . ASN A 1 890 ? 12.493 21.642 -14.106 1.00 98.00 890 ASN A O 1
ATOM 7024 N N . LEU A 1 891 ? 10.589 22.146 -13.030 1.00 98.25 891 LEU A N 1
ATOM 7025 C CA . LEU A 1 891 ? 9.812 21.199 -13.828 1.00 98.25 891 LEU A CA 1
ATOM 7026 C C . LEU A 1 891 ? 9.651 21.702 -15.262 1.00 98.25 891 LEU A C 1
ATOM 7028 O O . LEU A 1 891 ? 9.346 22.873 -15.507 1.00 98.25 891 LEU A O 1
ATOM 7032 N N . THR A 1 892 ? 9.834 20.812 -16.229 1.00 98.38 892 THR A N 1
ATOM 7033 C CA . THR A 1 892 ? 9.509 21.105 -17.625 1.00 98.38 892 THR A CA 1
ATOM 7034 C C . THR A 1 892 ? 8.031 20.833 -17.891 1.00 98.38 892 THR A C 1
ATOM 7036 O O . THR A 1 892 ? 7.377 20.077 -17.175 1.00 98.38 892 THR A O 1
ATOM 7039 N N . ILE A 1 893 ? 7.493 21.376 -18.988 1.00 98.31 893 ILE A N 1
ATOM 7040 C CA . ILE A 1 893 ? 6.121 21.065 -19.437 1.00 98.31 893 ILE A CA 1
ATOM 7041 C C . ILE A 1 893 ? 5.927 19.555 -19.653 1.00 98.31 893 ILE A C 1
ATOM 7043 O O . ILE A 1 893 ? 4.859 19.011 -19.380 1.00 98.31 893 ILE A O 1
ATOM 7047 N N . LYS A 1 894 ? 6.972 18.855 -20.115 1.00 97.81 894 LYS A N 1
ATOM 7048 C CA . LYS A 1 894 ? 6.926 17.401 -20.293 1.00 97.81 894 LYS A CA 1
ATOM 7049 C C . LYS A 1 894 ? 6.947 16.668 -18.956 1.00 97.81 894 LYS A C 1
ATOM 7051 O O . LYS A 1 894 ? 6.208 15.697 -18.817 1.00 97.81 894 LYS A O 1
ATOM 7056 N N . GLY A 1 895 ? 7.758 17.131 -18.006 1.00 97.62 895 GLY A N 1
ATOM 7057 C CA . GLY A 1 895 ? 7.823 16.587 -16.654 1.00 97.62 895 GLY A CA 1
ATOM 7058 C C . GLY A 1 895 ? 6.516 16.756 -15.891 1.00 97.62 895 GLY A C 1
ATOM 7059 O O . GLY A 1 895 ? 6.011 15.791 -15.324 1.00 97.62 895 GLY A O 1
ATOM 7060 N N . HIS A 1 896 ? 5.913 17.939 -15.956 1.00 98.44 896 HIS A N 1
ATOM 7061 C CA . HIS A 1 896 ? 4.606 18.212 -15.360 1.00 98.44 896 HIS A CA 1
ATOM 7062 C C . HIS A 1 896 ? 3.496 17.375 -16.027 1.00 98.44 896 HIS A C 1
ATOM 7064 O O . HIS A 1 896 ? 2.785 16.627 -15.356 1.00 98.44 896 HIS A O 1
ATOM 7070 N N . GLY A 1 897 ? 3.465 17.317 -17.365 1.00 98.25 897 GLY A N 1
ATOM 7071 C CA . GLY A 1 897 ? 2.529 16.453 -18.095 1.00 98.25 897 GLY A CA 1
ATOM 7072 C C . GLY A 1 897 ? 2.735 14.943 -17.889 1.00 98.25 897 GLY A C 1
ATOM 7073 O O . GLY A 1 897 ? 1.809 14.161 -18.104 1.00 98.25 897 GLY A O 1
ATOM 7074 N N . GLU A 1 898 ? 3.915 14.497 -17.450 1.00 98.19 898 GLU A N 1
ATOM 7075 C CA . GLU A 1 898 ? 4.150 13.105 -17.043 1.00 98.19 898 GLU A CA 1
ATOM 7076 C C . GLU A 1 898 ? 3.432 12.758 -15.730 1.00 98.19 898 GLU A C 1
ATOM 7078 O O . GLU A 1 898 ? 2.972 11.624 -15.580 1.00 98.19 898 GLU A O 1
ATOM 7083 N N . CYS A 1 899 ? 3.240 13.724 -14.824 1.00 98.19 899 CYS A N 1
ATOM 7084 C CA . CYS A 1 899 ? 2.394 13.545 -13.643 1.00 98.19 899 CYS A CA 1
ATOM 7085 C C . CYS A 1 899 ? 0.937 13.282 -14.056 1.00 98.19 899 CYS A C 1
ATOM 7087 O O . CYS A 1 899 ? 0.338 12.301 -13.610 1.00 98.19 899 CYS A O 1
ATOM 7089 N N . VAL A 1 900 ? 0.400 14.077 -14.990 1.00 98.44 900 VAL A N 1
ATOM 7090 C CA . VAL A 1 900 ? -0.951 13.877 -15.551 1.00 98.44 900 VAL A CA 1
ATOM 7091 C C . VAL A 1 900 ? -1.074 12.535 -16.267 1.00 98.44 900 VAL A C 1
ATOM 7093 O O . VAL A 1 900 ? -2.048 11.809 -16.059 1.00 98.44 900 VAL A O 1
ATOM 7096 N N . ARG A 1 901 ? -0.075 12.164 -17.080 1.00 98.19 901 ARG A N 1
ATOM 7097 C CA . ARG A 1 901 ? -0.030 10.865 -17.770 1.00 98.19 901 ARG A CA 1
ATOM 7098 C C . ARG A 1 901 ? -0.088 9.710 -16.775 1.00 98.19 901 ARG A C 1
ATOM 7100 O O . ARG A 1 901 ? -0.850 8.765 -16.982 1.00 98.19 901 ARG A O 1
ATOM 7107 N N . PHE A 1 902 ? 0.690 9.805 -15.698 1.00 98.00 902 PHE A N 1
ATOM 7108 C CA . PHE A 1 902 ? 0.727 8.799 -14.649 1.00 98.00 902 PHE A CA 1
ATOM 7109 C C . PHE A 1 902 ? -0.621 8.682 -13.932 1.00 98.00 902 PHE A C 1
ATOM 7111 O O . PHE A 1 902 ? -1.160 7.581 -13.851 1.00 98.00 902 PHE A O 1
ATOM 7118 N N . VAL A 1 903 ? -1.216 9.793 -13.489 1.00 97.12 903 VAL A N 1
ATOM 7119 C CA . VAL A 1 903 ? -2.526 9.770 -12.814 1.00 97.12 903 VAL A CA 1
ATOM 7120 C C . VAL A 1 903 ? -3.617 9.224 -13.742 1.00 97.12 903 VAL A C 1
ATOM 7122 O O . VAL A 1 903 ? -4.379 8.349 -13.335 1.00 97.12 903 VAL A O 1
ATOM 7125 N N . LYS A 1 904 ? -3.641 9.638 -15.019 1.00 96.12 904 LYS A N 1
ATOM 7126 C CA . LYS A 1 904 ? -4.556 9.082 -16.031 1.00 96.12 904 LYS A CA 1
ATOM 7127 C C . LYS A 1 904 ? -4.386 7.566 -16.201 1.00 96.12 904 LYS A C 1
ATOM 7129 O O . LYS A 1 904 ? -5.376 6.867 -16.403 1.00 96.12 904 LYS A O 1
ATOM 7134 N N . SER A 1 905 ? -3.160 7.045 -16.112 1.00 94.19 905 SER A N 1
ATOM 7135 C CA . SER A 1 905 ? -2.890 5.605 -16.258 1.00 94.19 905 SER A CA 1
ATOM 7136 C C . SER A 1 905 ? -3.501 4.740 -15.146 1.00 94.19 905 SER A C 1
ATOM 7138 O O . SER A 1 905 ? -3.670 3.540 -15.343 1.00 94.19 905 SER A O 1
ATOM 7140 N N . LEU A 1 906 ? -3.897 5.343 -14.017 1.00 90.88 906 LEU A N 1
ATOM 7141 C CA . LEU A 1 906 ? -4.560 4.651 -12.904 1.00 90.88 906 LEU A CA 1
ATOM 7142 C C . LEU A 1 906 ? -6.016 4.268 -13.223 1.00 90.88 906 LEU A C 1
ATOM 7144 O O . LEU A 1 906 ? -6.615 3.494 -12.483 1.00 90.88 906 LEU A O 1
ATOM 7148 N N . GLY A 1 907 ? -6.589 4.790 -14.317 1.00 91.31 907 GLY A N 1
ATOM 7149 C CA . GLY A 1 907 ? -7.882 4.346 -14.849 1.00 91.31 907 GLY A CA 1
ATOM 7150 C C . GLY A 1 907 ? -9.112 4.747 -14.027 1.00 91.31 907 GLY A C 1
ATOM 7151 O O . GLY A 1 907 ? -10.172 4.150 -14.205 1.00 91.31 907 GLY A O 1
ATOM 7152 N N . LEU A 1 908 ? -8.989 5.732 -13.132 1.00 94.81 908 LEU A N 1
ATOM 7153 C CA . LEU A 1 908 ? -10.092 6.252 -12.318 1.00 94.81 908 LEU A CA 1
ATOM 7154 C C . LEU A 1 908 ? -10.734 7.492 -12.962 1.00 94.81 908 LEU A C 1
ATOM 7156 O O . LEU A 1 908 ? -10.017 8.274 -13.593 1.00 94.81 908 LEU A O 1
ATOM 7160 N N . PRO A 1 909 ? -12.051 7.722 -12.769 1.00 97.56 909 PRO A N 1
ATOM 7161 C CA . PRO A 1 909 ? -12.683 8.974 -13.165 1.00 97.56 909 PRO A CA 1
ATOM 7162 C C . PRO A 1 909 ? -11.941 10.170 -12.565 1.00 97.56 909 PRO A C 1
ATOM 7164 O O . PRO A 1 909 ? -11.555 10.118 -11.392 1.00 97.56 909 PRO A O 1
ATOM 7167 N N . MET A 1 910 ? -11.748 11.237 -13.341 1.00 97.88 910 MET A N 1
ATOM 7168 C CA . MET A 1 910 ? -10.888 12.348 -12.929 1.00 97.88 910 MET A CA 1
ATOM 7169 C C . MET A 1 910 ? -11.461 13.724 -13.284 1.00 97.88 910 MET A C 1
ATOM 7171 O O . MET A 1 910 ? -11.804 13.993 -14.435 1.00 97.88 910 MET A O 1
ATOM 7175 N N . LEU A 1 911 ? -11.496 14.619 -12.297 1.00 98.75 911 LEU A N 1
ATOM 7176 C CA . LEU A 1 911 ? -11.654 16.058 -12.496 1.00 98.75 911 LEU A CA 1
ATOM 7177 C C . LEU A 1 911 ? -10.264 16.697 -12.554 1.00 98.75 911 LEU A C 1
ATOM 7179 O O . LEU A 1 911 ? -9.520 16.619 -11.582 1.00 98.75 911 LEU A O 1
ATOM 7183 N N . VAL A 1 912 ? -9.924 17.334 -13.672 1.00 98.81 912 VAL A N 1
ATOM 7184 C CA . VAL A 1 912 ? -8.668 18.073 -13.855 1.00 98.81 912 VAL A CA 1
ATOM 7185 C C . VAL A 1 912 ? -8.961 19.564 -13.793 1.00 98.81 912 VAL A C 1
ATOM 7187 O O . VAL A 1 912 ? -9.795 20.071 -14.549 1.00 98.81 912 VAL A O 1
ATOM 7190 N N . VAL A 1 913 ? -8.277 20.271 -12.902 1.00 98.81 913 VAL A N 1
ATOM 7191 C CA . VAL A 1 913 ? -8.402 21.724 -12.740 1.00 98.81 913 VAL A CA 1
ATOM 7192 C C . VAL A 1 913 ? -7.045 22.403 -12.878 1.00 98.81 913 VAL A C 1
ATOM 7194 O O . VAL A 1 913 ? -6.013 21.744 -12.809 1.00 98.81 913 VAL A O 1
ATOM 7197 N N . GLY A 1 914 ? -7.053 23.716 -13.110 1.00 97.88 914 GLY A N 1
ATOM 7198 C CA . GLY A 1 914 ? -5.840 24.527 -13.197 1.00 97.88 914 GLY A CA 1
ATOM 7199 C C . GLY A 1 914 ? -5.185 24.738 -11.832 1.00 97.88 914 GLY A C 1
ATOM 7200 O O . GLY A 1 914 ? -4.880 23.783 -11.125 1.00 97.88 914 GLY A O 1
ATOM 7201 N N . GLY A 1 915 ? -4.957 25.999 -11.465 1.00 96.38 915 GLY A N 1
ATOM 7202 C CA . GLY A 1 915 ? -4.214 26.343 -10.254 1.00 96.38 915 GLY A CA 1
ATOM 7203 C C . GLY A 1 915 ? -3.357 27.586 -10.396 1.00 96.38 915 GLY A C 1
ATOM 7204 O O . GLY A 1 915 ? -3.670 28.470 -11.202 1.00 96.38 915 GLY A O 1
ATOM 7205 N N . GLY A 1 916 ? -2.255 27.650 -9.655 1.00 93.19 916 GLY A N 1
ATOM 7206 C CA . GLY A 1 916 ? -1.200 28.643 -9.804 1.00 93.19 916 GLY A CA 1
ATOM 7207 C C . GLY A 1 916 ? -0.520 28.622 -11.180 1.00 93.19 916 GLY A C 1
ATOM 7208 O O . GLY A 1 916 ? -0.887 27.866 -12.085 1.00 93.19 916 GLY A O 1
ATOM 7209 N N . GLY A 1 917 ? 0.406 29.554 -11.400 1.00 96.12 917 GLY A N 1
ATOM 7210 C CA . GLY A 1 917 ? 1.124 29.736 -12.668 1.00 96.12 917 GLY A CA 1
ATOM 7211 C C . GLY A 1 917 ? 1.048 31.174 -13.170 1.00 96.12 917 GLY A C 1
ATOM 7212 O O . GLY A 1 917 ? -0.010 31.655 -13.597 1.00 96.12 917 GLY A O 1
ATOM 7213 N N . TYR A 1 918 ? 2.190 31.854 -13.154 1.00 96.12 918 TYR A N 1
ATOM 7214 C CA . TYR A 1 918 ? 2.296 33.312 -13.258 1.00 96.12 918 TYR A CA 1
ATOM 7215 C C . TYR A 1 918 ? 3.146 33.764 -14.452 1.00 96.12 918 TYR A C 1
ATOM 7217 O O . TYR A 1 918 ? 3.147 34.943 -14.820 1.00 96.12 918 TYR A O 1
ATOM 7225 N N . THR A 1 919 ? 3.776 32.822 -15.157 1.00 95.62 919 THR A N 1
ATOM 7226 C CA . THR A 1 919 ? 4.256 33.018 -16.532 1.00 95.62 919 THR A CA 1
ATOM 7227 C C . THR A 1 919 ? 3.189 32.544 -17.529 1.00 95.62 919 THR A C 1
ATOM 7229 O O . THR A 1 919 ? 3.247 31.431 -18.042 1.00 95.62 919 THR A O 1
ATOM 7232 N N . ALA A 1 920 ? 2.207 33.404 -17.844 1.00 94.75 920 ALA A N 1
ATOM 7233 C CA . ALA A 1 920 ? 0.994 33.057 -18.615 1.00 94.75 920 ALA A CA 1
ATOM 7234 C C . ALA A 1 920 ? 1.231 32.259 -19.917 1.00 94.75 920 ALA A C 1
ATOM 7236 O O . ALA A 1 920 ? 0.462 31.358 -20.244 1.00 94.75 920 ALA A O 1
ATOM 7237 N N . ARG A 1 921 ? 2.314 32.550 -20.650 1.00 95.31 921 ARG A N 1
ATOM 7238 C CA . ARG A 1 921 ? 2.702 31.800 -21.859 1.00 95.31 921 ARG A CA 1
ATOM 7239 C C . ARG A 1 921 ? 3.103 30.347 -21.571 1.00 95.31 921 ARG A C 1
ATOM 7241 O O . ARG A 1 921 ? 2.801 29.477 -22.378 1.00 95.31 921 ARG A O 1
ATOM 7248 N N . ASN A 1 922 ? 3.759 30.081 -20.442 1.00 96.38 922 ASN A N 1
ATOM 7249 C CA . ASN A 1 922 ? 4.174 28.736 -20.037 1.00 96.38 922 ASN A CA 1
ATOM 7250 C C . ASN A 1 922 ? 2.986 27.955 -19.469 1.00 96.38 922 ASN A C 1
ATOM 7252 O O . ASN A 1 922 ? 2.825 26.793 -19.817 1.00 96.38 922 ASN A O 1
ATOM 7256 N N . VAL A 1 923 ? 2.092 28.624 -18.733 1.00 98.12 923 VAL A N 1
ATOM 7257 C CA . VAL A 1 923 ? 0.803 28.051 -18.305 1.00 98.12 923 VAL A CA 1
ATOM 7258 C C . VAL A 1 923 ? -0.008 27.570 -19.509 1.00 98.12 923 VAL A C 1
ATOM 7260 O O . VAL A 1 923 ? -0.436 26.422 -19.552 1.00 98.12 923 VAL A O 1
ATOM 7263 N N . ALA A 1 924 ? -0.152 28.423 -20.529 1.00 98.12 924 ALA A N 1
ATOM 7264 C CA . ALA A 1 924 ? -0.897 28.077 -21.735 1.00 98.12 924 ALA A CA 1
ATOM 7265 C C . ALA A 1 924 ? -0.314 26.858 -22.460 1.00 98.12 924 ALA A C 1
ATOM 7267 O O . ALA A 1 924 ? -1.059 25.973 -22.876 1.00 98.12 924 ALA A O 1
ATOM 7268 N N . ARG A 1 925 ? 1.018 26.793 -22.576 1.00 98.44 925 ARG A N 1
ATOM 7269 C CA . ARG A 1 925 ? 1.718 25.637 -23.147 1.00 98.44 925 ARG A CA 1
ATOM 7270 C C . ARG A 1 925 ? 1.501 24.367 -22.328 1.00 98.44 925 ARG A C 1
ATOM 7272 O O . ARG A 1 925 ? 1.223 23.325 -22.910 1.00 98.44 925 ARG A O 1
ATOM 7279 N N . CYS A 1 926 ? 1.625 24.466 -21.004 1.00 98.56 926 CYS A N 1
ATOM 7280 C CA . CYS A 1 926 ? 1.490 23.341 -20.087 1.00 98.56 926 CYS A CA 1
ATOM 7281 C C . CYS A 1 926 ? 0.101 22.725 -20.169 1.00 98.56 926 CYS A C 1
ATOM 7283 O O . CYS A 1 926 ? -0.028 21.573 -20.564 1.00 98.56 926 CYS A O 1
ATOM 7285 N N . TRP A 1 927 ? -0.937 23.528 -19.943 1.00 98.69 927 TRP A N 1
ATOM 7286 C CA . TRP A 1 927 ? -2.318 23.051 -19.958 1.00 98.69 927 TRP A CA 1
ATOM 7287 C C . TRP A 1 927 ? -2.751 22.563 -21.352 1.00 98.69 927 TRP A C 1
ATOM 7289 O O . TRP A 1 927 ? -3.536 21.619 -21.462 1.00 98.69 927 TRP A O 1
ATOM 7299 N N . ALA A 1 928 ? -2.214 23.138 -22.439 1.00 98.69 928 ALA A N 1
ATOM 7300 C CA . ALA A 1 928 ? -2.430 22.613 -23.790 1.00 98.69 928 ALA A CA 1
ATOM 7301 C C . ALA A 1 928 ? -1.771 21.238 -23.994 1.00 98.69 928 ALA A C 1
ATOM 7303 O O . ALA A 1 928 ? -2.404 20.319 -24.518 1.00 98.69 928 ALA A O 1
ATOM 7304 N N . TYR A 1 929 ? -0.525 21.082 -23.540 1.00 98.75 929 TYR A N 1
ATOM 7305 C CA . TYR A 1 929 ? 0.194 19.812 -23.586 1.00 98.75 929 TYR A CA 1
ATOM 7306 C C . TYR A 1 929 ? -0.480 18.746 -22.711 1.00 98.75 929 TYR A C 1
ATOM 7308 O O . TYR A 1 929 ? -0.730 17.644 -23.186 1.00 98.75 929 TYR A O 1
ATOM 7316 N N . GLU A 1 930 ? -0.861 19.070 -21.476 1.00 98.69 930 GLU A N 1
ATOM 7317 C CA . GLU A 1 930 ? -1.589 18.165 -20.579 1.00 98.69 930 GLU A CA 1
ATOM 7318 C C . GLU A 1 930 ? -2.950 17.760 -21.149 1.00 98.69 930 GLU A C 1
ATOM 7320 O O . GLU A 1 930 ? -3.326 16.594 -21.066 1.00 98.69 930 GLU A O 1
ATOM 7325 N N . THR A 1 931 ? -3.666 18.673 -21.813 1.00 98.62 931 THR A N 1
ATOM 7326 C CA . THR A 1 931 ? -4.907 18.320 -22.522 1.00 98.62 931 THR A CA 1
ATOM 7327 C C . THR A 1 931 ? -4.638 17.296 -23.630 1.00 98.62 931 THR A C 1
ATOM 7329 O O . THR A 1 931 ? -5.394 16.336 -23.783 1.00 98.62 931 THR A O 1
ATOM 7332 N N . ALA A 1 932 ? -3.535 17.433 -24.372 1.00 98.06 932 ALA A N 1
ATOM 7333 C CA . ALA A 1 932 ? -3.133 16.435 -25.360 1.00 98.06 932 ALA A CA 1
ATOM 7334 C C . ALA A 1 932 ? -2.722 15.097 -24.721 1.00 98.06 932 ALA A C 1
ATOM 7336 O O . ALA A 1 932 ? -3.075 14.042 -25.246 1.00 98.06 932 ALA A O 1
ATOM 7337 N N . VAL A 1 933 ? -2.061 15.121 -23.557 1.00 97.94 933 VAL A N 1
ATOM 7338 C CA . VAL A 1 933 ? -1.767 13.916 -22.759 1.00 97.94 933 VAL A CA 1
ATOM 7339 C C . VAL A 1 933 ? -3.056 13.195 -22.361 1.00 97.94 933 VAL A C 1
ATOM 7341 O O . VAL A 1 933 ? -3.150 11.974 -22.510 1.00 97.94 933 VAL A O 1
ATOM 7344 N N . LEU A 1 934 ? -4.064 13.939 -21.898 1.00 97.69 934 LEU A N 1
ATOM 7345 C CA . LEU A 1 934 ? -5.372 13.391 -21.539 1.00 97.69 934 LEU A CA 1
ATOM 7346 C C . LEU A 1 934 ? -6.087 12.791 -22.758 1.00 97.69 934 LEU A C 1
ATOM 7348 O O . LEU A 1 934 ? -6.725 11.751 -22.635 1.00 97.69 934 LEU A O 1
ATOM 7352 N N . LEU A 1 935 ? -5.916 13.387 -23.937 1.00 96.06 935 LEU A N 1
ATOM 7353 C CA . LEU A 1 935 ? -6.473 12.911 -25.206 1.00 96.06 935 LEU A CA 1
ATOM 7354 C C . LEU A 1 935 ? -5.661 11.802 -25.895 1.00 96.06 935 LEU A C 1
ATOM 7356 O O . LEU A 1 935 ? -6.083 11.323 -26.946 1.00 96.06 935 LEU A O 1
ATOM 7360 N N . GLU A 1 936 ? -4.509 11.409 -25.341 1.00 94.12 936 GLU A N 1
ATOM 7361 C CA . GLU A 1 936 ? -3.532 10.524 -26.000 1.00 94.12 936 GLU A CA 1
ATOM 7362 C C . GLU A 1 936 ? -3.127 11.016 -27.403 1.00 94.12 936 GLU A C 1
ATOM 7364 O O . GLU A 1 936 ? -2.972 10.228 -28.336 1.00 94.12 936 GLU A O 1
ATOM 7369 N N . ARG A 1 937 ? -2.960 12.335 -27.562 1.00 94.19 937 ARG A N 1
ATOM 7370 C CA . ARG A 1 937 ? -2.522 12.959 -28.814 1.00 94.19 937 ARG A CA 1
ATOM 7371 C C . ARG A 1 937 ? -1.104 13.489 -28.698 1.00 94.19 937 ARG A C 1
ATOM 7373 O O . ARG A 1 937 ? -0.751 14.167 -27.737 1.00 94.19 937 ARG A O 1
ATOM 7380 N N . GLU A 1 938 ? -0.307 13.222 -29.721 1.00 93.56 938 GLU A N 1
ATOM 7381 C CA . GLU A 1 938 ? 0.975 13.891 -29.898 1.00 93.56 938 GLU A CA 1
ATOM 7382 C C . GLU A 1 938 ? 0.750 15.249 -30.559 1.00 93.56 938 GLU A C 1
ATOM 7384 O O . GLU A 1 938 ? 0.045 15.358 -31.565 1.00 93.56 938 GLU A O 1
ATOM 7389 N N . LEU A 1 939 ? 1.347 16.291 -29.984 1.00 92.81 939 LEU A N 1
ATOM 7390 C CA . LEU A 1 939 ? 1.339 17.628 -30.560 1.00 92.81 939 LEU A CA 1
ATOM 7391 C C . LEU A 1 939 ? 2.681 17.918 -31.226 1.00 92.81 939 LEU A C 1
ATOM 7393 O O . LEU A 1 939 ? 3.725 17.577 -30.662 1.00 92.81 939 LEU A O 1
ATOM 7397 N N . PRO A 1 940 ? 2.690 18.605 -32.380 1.00 94.50 940 PRO A N 1
ATOM 7398 C CA . PRO A 1 940 ? 3.924 19.161 -32.893 1.00 94.50 940 PRO A CA 1
ATOM 7399 C C . PRO A 1 940 ? 4.444 20.222 -31.919 1.00 94.50 940 PRO A C 1
ATOM 7401 O O . PRO A 1 940 ? 3.694 21.073 -31.437 1.00 94.50 940 PRO A O 1
ATOM 7404 N N . ASP A 1 941 ? 5.754 20.198 -31.671 1.00 95.19 941 ASP A N 1
ATOM 7405 C CA . ASP A 1 941 ? 6.393 21.135 -30.743 1.00 95.19 941 ASP A CA 1
ATOM 7406 C C . ASP A 1 941 ? 6.344 22.584 -31.250 1.00 95.19 941 ASP A C 1
ATOM 7408 O O . ASP A 1 941 ? 6.510 23.521 -30.486 1.00 95.19 941 ASP A O 1
ATOM 7412 N N . ARG A 1 942 ? 6.076 22.815 -32.536 1.00 96.06 942 ARG A N 1
ATOM 7413 C CA . ARG A 1 942 ? 5.903 24.165 -33.079 1.00 96.06 942 ARG A CA 1
ATOM 7414 C C . ARG A 1 942 ? 4.505 24.694 -32.754 1.00 96.06 942 ARG A C 1
ATOM 7416 O O . ARG A 1 942 ? 3.516 24.049 -33.099 1.00 96.06 942 ARG A O 1
ATOM 7423 N N . ILE A 1 943 ? 4.424 25.881 -32.153 1.00 96.69 943 ILE A N 1
ATOM 7424 C CA . ILE A 1 943 ? 3.145 26.565 -31.926 1.00 96.69 943 ILE A CA 1
ATOM 7425 C C . ILE A 1 943 ? 2.567 27.021 -33.277 1.00 96.69 943 ILE A C 1
ATOM 7427 O O . ILE A 1 943 ? 3.318 27.569 -34.090 1.00 96.69 943 ILE A O 1
ATOM 7431 N N . PRO A 1 944 ? 1.263 26.815 -33.544 1.00 95.44 944 PRO A N 1
ATOM 7432 C CA . PRO A 1 944 ? 0.646 27.226 -34.801 1.00 95.44 944 PRO A CA 1
ATOM 7433 C C . PRO A 1 944 ? 0.741 28.742 -35.034 1.00 95.44 944 PRO A C 1
ATOM 7435 O O . PRO A 1 944 ? 0.402 29.536 -34.157 1.00 95.44 944 PRO A O 1
ATOM 7438 N N . GLU A 1 945 ? 1.190 29.153 -36.224 1.00 93.31 945 GLU A N 1
ATOM 7439 C CA . GLU A 1 945 ? 1.413 30.569 -36.572 1.00 93.31 945 GLU A CA 1
ATOM 7440 C C . GLU A 1 945 ? 0.119 31.393 -36.584 1.00 93.31 945 GLU A C 1
ATOM 7442 O O . GLU A 1 945 ? 0.147 32.598 -36.343 1.00 93.31 945 GLU A O 1
ATOM 7447 N N . GLN A 1 946 ? -1.021 30.742 -36.832 1.00 92.25 946 GLN A N 1
ATOM 7448 C CA . GLN A 1 946 ? -2.343 31.363 -36.801 1.00 92.25 946 GLN A CA 1
ATOM 7449 C C . GLN A 1 946 ? -2.842 31.689 -35.385 1.00 92.25 946 GLN A C 1
ATOM 7451 O O . GLN A 1 946 ? -3.872 32.351 -35.249 1.00 92.25 946 GLN A O 1
ATOM 7456 N N . ASN A 1 947 ? -2.140 31.241 -34.337 1.00 95.88 947 ASN A N 1
ATOM 7457 C CA . ASN A 1 947 ? -2.560 31.488 -32.967 1.00 95.88 947 ASN A CA 1
ATOM 7458 C C . ASN A 1 947 ? -2.592 32.987 -32.664 1.00 95.88 947 ASN A C 1
ATOM 7460 O O . ASN A 1 947 ? -1.612 33.709 -32.849 1.00 95.88 947 ASN A O 1
ATOM 7464 N N . ILE A 1 948 ? -3.711 33.460 -32.117 1.00 94.00 948 ILE A N 1
ATOM 7465 C CA . ILE A 1 948 ? -3.933 34.889 -31.843 1.00 94.00 948 ILE A CA 1
ATOM 7466 C C . ILE A 1 948 ? -2.933 35.486 -30.833 1.00 94.00 948 ILE A C 1
ATOM 7468 O O . ILE A 1 948 ? -2.779 36.704 -30.753 1.00 94.00 948 ILE A O 1
ATOM 7472 N N . PHE A 1 949 ? -2.232 34.642 -30.070 1.00 95.44 949 PHE A N 1
ATOM 7473 C CA . PHE A 1 949 ? -1.184 35.026 -29.127 1.00 95.44 949 PHE A CA 1
ATOM 7474 C C . PHE A 1 949 ? 0.222 34.611 -29.582 1.00 95.44 949 PHE A C 1
ATOM 7476 O O . PHE A 1 949 ? 1.147 34.679 -28.773 1.00 95.44 949 PHE A O 1
ATOM 7483 N N . PHE A 1 950 ? 0.419 34.230 -30.852 1.00 95.81 950 PHE A N 1
ATOM 7484 C CA . PHE A 1 950 ? 1.674 33.675 -31.382 1.00 95.81 950 PHE A CA 1
ATOM 7485 C C . PHE A 1 950 ? 2.928 34.473 -30.977 1.00 95.81 950 PHE A C 1
ATOM 7487 O O . PHE A 1 950 ? 3.918 33.911 -30.505 1.00 95.81 950 PHE A O 1
ATOM 7494 N N . SER A 1 951 ? 2.859 35.805 -31.059 1.00 93.88 951 SER A N 1
ATOM 7495 C CA . SER A 1 951 ? 3.953 36.715 -30.690 1.00 93.88 951 SER A CA 1
ATOM 7496 C C . SER A 1 951 ? 4.376 36.630 -29.219 1.00 93.88 951 SER A C 1
ATOM 7498 O O . SER A 1 951 ? 5.531 36.896 -28.893 1.00 93.88 951 SER A O 1
ATOM 7500 N N . SER A 1 952 ? 3.475 36.208 -28.327 1.00 93.50 952 SER A N 1
ATOM 7501 C CA . SER A 1 952 ? 3.745 36.046 -26.889 1.00 93.50 952 SER A CA 1
ATOM 7502 C C . SER A 1 952 ? 4.620 34.827 -26.577 1.00 93.50 952 SER A C 1
ATOM 7504 O O . SER A 1 952 ? 5.189 34.735 -25.486 1.00 93.50 952 SER A O 1
ATOM 7506 N N . TYR A 1 953 ? 4.746 33.892 -27.524 1.00 95.75 953 TYR A N 1
ATOM 7507 C CA . TYR A 1 953 ? 5.511 32.655 -27.358 1.00 95.75 953 TYR A CA 1
ATOM 7508 C C . TYR A 1 953 ? 6.955 32.750 -27.871 1.00 95.75 953 TYR A C 1
ATOM 7510 O O . TYR A 1 953 ? 7.718 31.788 -27.737 1.00 95.75 953 TYR A O 1
ATOM 7518 N N . GLY A 1 954 ? 7.356 33.904 -28.413 1.00 88.62 954 GLY A N 1
ATOM 7519 C CA . GLY A 1 954 ? 8.732 34.152 -28.831 1.00 88.62 954 GLY A CA 1
ATOM 7520 C C . GLY A 1 954 ? 9.739 34.115 -27.664 1.00 88.62 954 GLY A C 1
ATOM 7521 O O . GLY A 1 954 ? 9.361 34.289 -26.498 1.00 88.62 954 GLY A O 1
ATOM 7522 N N . PRO A 1 955 ? 11.036 33.900 -27.960 1.00 89.00 955 PRO A N 1
ATOM 7523 C CA . PRO A 1 955 ? 11.617 33.741 -29.300 1.00 89.00 955 PRO A CA 1
ATOM 7524 C C . PRO A 1 955 ? 11.602 32.298 -29.839 1.00 89.00 955 PRO A C 1
ATOM 7526 O O . PRO A 1 955 ? 11.885 32.102 -31.014 1.00 89.00 955 PRO A O 1
ATOM 7529 N N . SER A 1 956 ? 11.303 31.291 -29.011 1.00 90.56 956 SER A N 1
ATOM 7530 C CA . SER A 1 956 ? 11.383 29.883 -29.428 1.00 90.56 956 SER A CA 1
ATOM 7531 C C . SER A 1 956 ? 10.202 29.436 -30.285 1.00 90.56 956 SER A C 1
ATOM 7533 O O . SER A 1 956 ? 10.371 28.560 -31.126 1.00 90.56 956 SER A O 1
ATOM 7535 N N . PHE A 1 957 ? 9.007 29.996 -30.048 1.00 95.44 957 PHE A N 1
ATOM 7536 C CA . PHE A 1 957 ? 7.743 29.544 -30.652 1.00 95.44 957 PHE A CA 1
ATOM 7537 C C . PHE A 1 957 ? 7.487 28.033 -30.483 1.00 95.44 957 PHE A C 1
ATOM 7539 O O . PHE A 1 957 ? 6.700 27.441 -31.220 1.00 95.44 957 PHE A O 1
ATOM 7546 N N . ALA A 1 958 ? 8.148 27.421 -29.497 1.00 95.81 958 ALA A N 1
ATOM 7547 C CA . ALA A 1 958 ? 8.001 26.021 -29.141 1.00 95.81 958 ALA A CA 1
ATOM 7548 C C . ALA A 1 958 ? 6.909 25.853 -28.077 1.00 95.81 958 ALA A C 1
ATOM 7550 O O . ALA A 1 958 ? 6.706 26.749 -27.244 1.00 95.81 958 ALA A O 1
ATOM 7551 N N . LEU A 1 959 ? 6.231 24.710 -28.095 1.00 96.94 959 LEU A N 1
ATOM 7552 C CA . LEU A 1 959 ? 5.269 24.263 -27.101 1.00 96.94 959 LEU A CA 1
ATOM 7553 C C . LEU A 1 959 ? 6.008 23.840 -25.835 1.00 96.94 959 LEU A C 1
ATOM 7555 O O . LEU A 1 959 ? 5.637 24.281 -24.757 1.00 96.94 959 LEU A O 1
ATOM 7559 N N . CYS A 1 960 ? 7.096 23.080 -25.962 1.00 96.12 960 CYS A N 1
ATOM 7560 C CA . CYS A 1 960 ? 7.939 22.640 -24.854 1.00 96.12 960 CYS A CA 1
ATOM 7561 C C . CYS A 1 960 ? 9.350 23.252 -24.956 1.00 96.12 960 CYS A C 1
ATOM 7563 O O . CYS A 1 960 ? 10.313 22.522 -25.205 1.00 96.12 960 CYS A O 1
ATOM 7565 N N . PRO A 1 961 ? 9.511 24.580 -24.776 1.00 93.75 961 PRO A N 1
ATOM 7566 C CA . PRO A 1 961 ? 10.832 25.195 -24.802 1.00 93.75 961 PRO A CA 1
ATOM 7567 C C . PRO A 1 961 ? 11.725 24.644 -23.674 1.00 93.75 961 PRO A C 1
ATOM 7569 O O . PRO A 1 961 ? 11.220 24.361 -22.585 1.00 93.75 961 PRO A O 1
ATOM 7572 N N . PRO A 1 962 ? 13.045 24.515 -23.902 1.00 90.44 962 PRO A N 1
ATOM 7573 C CA . PRO A 1 962 ? 13.978 24.151 -22.844 1.00 90.44 962 PRO A CA 1
ATOM 7574 C C . PRO A 1 962 ? 14.069 25.268 -21.799 1.00 90.44 962 PRO A C 1
ATOM 7576 O O . PRO A 1 962 ? 13.918 26.447 -22.128 1.00 90.44 962 PRO A O 1
ATOM 7579 N N . LEU A 1 963 ? 14.364 24.894 -20.554 1.00 92.50 963 LEU A N 1
ATOM 7580 C CA . LEU A 1 963 ? 14.622 25.854 -19.483 1.00 92.50 963 LEU A CA 1
ATOM 7581 C C . LEU A 1 963 ? 15.944 26.581 -19.744 1.00 92.50 963 LEU A C 1
ATOM 7583 O O . LEU A 1 963 ? 16.967 25.953 -20.020 1.00 92.50 963 LEU A O 1
ATOM 7587 N N . THR A 1 964 ? 15.924 27.906 -19.643 1.00 87.69 964 THR A N 1
ATOM 7588 C CA . THR A 1 964 ? 17.108 28.763 -19.796 1.00 87.69 964 THR A CA 1
ATOM 7589 C C . THR A 1 964 ? 17.673 29.208 -18.452 1.00 87.69 964 THR A C 1
ATOM 7591 O O . THR A 1 964 ? 18.887 29.352 -18.323 1.00 87.69 964 THR A O 1
ATOM 7594 N N . ASN A 1 965 ? 16.815 29.351 -17.437 1.00 85.00 965 ASN A N 1
ATOM 7595 C CA . ASN A 1 965 ? 17.203 29.648 -16.060 1.00 85.00 965 ASN A CA 1
ATOM 7596 C C . ASN A 1 965 ? 16.805 28.483 -15.149 1.00 85.00 965 ASN A C 1
ATOM 7598 O O . ASN A 1 965 ? 15.621 28.217 -14.965 1.00 85.00 965 ASN A O 1
ATOM 7602 N N . VAL A 1 966 ? 17.802 27.804 -14.580 1.00 90.69 966 VAL A N 1
ATOM 7603 C CA . VAL A 1 966 ? 17.616 26.622 -13.728 1.00 90.69 966 VAL A CA 1
ATOM 7604 C C . VAL A 1 966 ? 18.090 26.958 -12.317 1.00 90.69 966 VAL A C 1
ATOM 7606 O O . VAL A 1 966 ? 19.245 27.343 -12.116 1.00 90.69 966 VAL A O 1
ATOM 7609 N N . TYR A 1 967 ? 17.206 26.825 -11.329 1.00 91.25 967 TYR A N 1
ATOM 7610 C CA . TYR A 1 967 ? 17.568 26.960 -9.920 1.00 91.25 967 TYR A CA 1
ATOM 7611 C C . TYR A 1 967 ? 18.467 25.799 -9.489 1.00 91.25 967 TYR A C 1
ATOM 7613 O O . TYR A 1 967 ? 18.360 24.686 -10.000 1.00 91.25 967 TYR A O 1
ATOM 7621 N N . ARG A 1 968 ? 19.345 26.012 -8.508 1.00 93.88 968 ARG A N 1
ATOM 7622 C CA . ARG A 1 968 ? 20.088 24.897 -7.912 1.00 93.88 968 ARG A CA 1
ATOM 7623 C C . ARG A 1 968 ? 19.103 23.956 -7.213 1.00 93.88 968 ARG A C 1
ATOM 7625 O O . ARG A 1 968 ? 18.381 24.404 -6.328 1.00 93.88 968 ARG A O 1
ATOM 7632 N N . ASN A 1 969 ? 19.127 22.669 -7.559 1.00 95.38 969 ASN A N 1
ATOM 7633 C CA . ASN A 1 969 ? 18.337 21.661 -6.856 1.00 95.38 969 ASN A CA 1
ATOM 7634 C C . ASN A 1 969 ? 18.855 21.504 -5.416 1.00 95.38 969 ASN A C 1
ATOM 7636 O O . ASN A 1 969 ? 19.978 21.039 -5.195 1.00 95.38 969 ASN A O 1
ATOM 7640 N N . CYS A 1 970 ? 18.060 21.950 -4.442 1.00 93.38 970 CYS A N 1
ATOM 7641 C CA . CYS A 1 970 ? 18.384 21.849 -3.019 1.00 93.38 970 CYS A CA 1
ATOM 7642 C C . CYS A 1 970 ? 17.962 20.497 -2.421 1.00 93.38 970 CYS A C 1
ATOM 7644 O O . CYS A 1 970 ? 18.413 20.127 -1.339 1.00 93.38 970 CYS A O 1
ATOM 7646 N N . ASN A 1 971 ? 17.171 19.710 -3.150 1.00 94.12 971 ASN A N 1
ATOM 7647 C CA . ASN A 1 971 ? 16.717 18.400 -2.711 1.00 94.12 971 ASN A CA 1
ATOM 7648 C C . ASN A 1 971 ? 17.835 17.367 -2.875 1.00 94.12 971 ASN A C 1
ATOM 7650 O O . ASN A 1 971 ? 18.353 17.138 -3.966 1.00 94.12 971 ASN A O 1
ATOM 7654 N N . SER A 1 972 ? 18.195 16.697 -1.782 1.00 91.25 972 SER A N 1
ATOM 7655 C CA . SER A 1 972 ? 19.086 15.535 -1.848 1.00 91.25 972 SER A CA 1
ATOM 7656 C C . SER A 1 972 ? 18.284 14.250 -2.040 1.00 91.25 972 SER A C 1
ATOM 7658 O O . SER A 1 972 ? 17.184 14.117 -1.506 1.00 91.25 972 SER A O 1
ATOM 7660 N N . VAL A 1 973 ? 18.871 13.251 -2.704 1.00 81.38 973 VAL A N 1
ATOM 7661 C CA . VAL A 1 973 ? 18.267 11.909 -2.835 1.00 81.38 973 VAL A CA 1
ATOM 7662 C C . VAL A 1 973 ? 17.876 11.341 -1.463 1.00 81.38 973 VAL A C 1
ATOM 7664 O O . VAL A 1 973 ? 16.788 10.805 -1.296 1.00 81.38 973 VAL A O 1
ATOM 7667 N N . ALA A 1 974 ? 18.720 11.539 -0.443 1.00 73.94 974 ALA A N 1
ATOM 7668 C CA . ALA A 1 974 ? 18.437 11.093 0.920 1.00 73.94 974 ALA A CA 1
ATOM 7669 C C . ALA A 1 974 ? 17.220 11.798 1.551 1.00 73.94 974 ALA A C 1
ATOM 7671 O O . ALA A 1 974 ? 16.468 11.163 2.294 1.00 73.94 974 ALA A O 1
ATOM 7672 N N . TYR A 1 975 ? 17.023 13.091 1.269 1.00 82.44 975 TYR A N 1
ATOM 7673 C CA . TYR A 1 975 ? 15.848 13.846 1.712 1.00 82.44 975 TYR A CA 1
ATOM 7674 C C . TYR A 1 975 ? 14.578 13.336 1.026 1.00 82.44 975 TYR A C 1
ATOM 7676 O O . TYR A 1 975 ? 13.608 13.015 1.709 1.00 82.44 975 TYR A O 1
ATOM 7684 N N . ILE A 1 976 ? 14.623 13.144 -0.294 1.00 90.00 976 ILE A N 1
ATOM 7685 C CA . ILE A 1 976 ? 13.510 12.594 -1.078 1.00 90.00 976 ILE A CA 1
ATOM 7686 C C . ILE A 1 976 ? 13.137 11.181 -0.607 1.00 90.00 976 ILE A C 1
ATOM 7688 O O . ILE A 1 976 ? 11.966 10.890 -0.364 1.00 90.00 976 ILE A O 1
ATOM 7692 N N . ASP A 1 977 ? 14.126 10.321 -0.360 1.00 76.00 977 ASP A N 1
ATOM 7693 C CA . ASP A 1 977 ? 13.910 8.991 0.214 1.00 76.00 977 ASP A CA 1
ATOM 7694 C C . ASP A 1 977 ? 13.335 9.034 1.629 1.00 76.00 977 ASP A C 1
ATOM 7696 O O . ASP A 1 977 ? 12.606 8.123 2.030 1.00 76.00 977 ASP A O 1
ATOM 7700 N N . CYS A 1 978 ? 13.685 10.053 2.415 1.00 75.06 978 CYS A N 1
ATOM 7701 C CA . CYS A 1 978 ? 13.119 10.273 3.740 1.00 75.06 978 CYS A CA 1
ATOM 7702 C C . CYS A 1 978 ? 11.637 10.649 3.640 1.00 75.06 978 CYS A C 1
ATOM 7704 O O . CYS A 1 978 ? 10.811 9.983 4.264 1.00 75.06 978 CYS A O 1
ATOM 7706 N N . CYS A 1 979 ? 11.293 11.633 2.800 1.00 77.44 979 CYS A N 1
ATOM 7707 C CA . CYS A 1 979 ? 9.908 12.035 2.547 1.00 77.44 979 CYS A CA 1
ATOM 7708 C C . CYS A 1 979 ? 9.074 10.852 2.030 1.00 77.44 979 CYS A C 1
ATOM 7710 O O . CYS A 1 979 ? 8.015 10.556 2.579 1.00 77.44 979 CYS A O 1
ATOM 7712 N N . ARG A 1 980 ? 9.587 10.092 1.053 1.00 88.81 980 ARG A N 1
ATOM 7713 C CA . ARG A 1 980 ? 8.911 8.902 0.510 1.00 88.81 980 ARG A CA 1
ATOM 7714 C C . ARG A 1 980 ? 8.659 7.832 1.576 1.00 88.81 980 ARG A C 1
ATOM 7716 O O . ARG A 1 980 ? 7.532 7.363 1.714 1.00 88.81 980 ARG A O 1
ATOM 7723 N N . ARG A 1 981 ? 9.683 7.459 2.357 1.00 75.88 981 ARG A N 1
ATOM 7724 C CA . ARG A 1 981 ? 9.541 6.464 3.439 1.00 75.88 981 ARG A CA 1
ATOM 7725 C C . ARG A 1 981 ? 8.571 6.927 4.517 1.00 75.88 981 ARG A C 1
ATOM 7727 O O . ARG A 1 981 ? 7.779 6.113 4.984 1.00 75.88 981 ARG A O 1
ATOM 7734 N N . TYR A 1 982 ? 8.623 8.210 4.877 1.00 82.62 982 TYR A N 1
ATOM 7735 C CA . TYR A 1 982 ? 7.691 8.806 5.823 1.00 82.62 982 TYR A CA 1
ATOM 7736 C C . TYR A 1 982 ? 6.253 8.605 5.345 1.00 82.62 982 TYR A C 1
ATOM 7738 O O . TYR A 1 982 ? 5.459 7.992 6.051 1.00 82.62 982 TYR A O 1
ATOM 7746 N N . ILE A 1 983 ? 5.937 9.012 4.113 1.00 83.81 983 ILE A N 1
ATOM 7747 C CA . ILE A 1 983 ? 4.590 8.856 3.552 1.00 83.81 983 ILE A CA 1
ATOM 7748 C C . ILE A 1 983 ? 4.172 7.384 3.459 1.00 83.81 983 ILE A C 1
ATOM 7750 O O . ILE A 1 983 ? 3.048 7.051 3.823 1.00 83.81 983 ILE A O 1
ATOM 7754 N N . PHE A 1 984 ? 5.066 6.475 3.067 1.00 85.19 984 PHE A N 1
ATOM 7755 C CA . PHE A 1 984 ? 4.749 5.042 2.993 1.00 85.19 984 PHE A CA 1
ATOM 7756 C C . PHE A 1 984 ? 4.425 4.447 4.368 1.00 85.19 984 PHE A C 1
ATOM 7758 O O . PHE A 1 984 ? 3.515 3.632 4.500 1.00 85.19 984 PHE A O 1
ATOM 7765 N N . GLU A 1 985 ? 5.138 4.864 5.414 1.00 79.81 985 GLU A N 1
ATOM 7766 C CA . GLU A 1 985 ? 4.823 4.462 6.784 1.00 79.81 985 GLU A CA 1
ATOM 7767 C C . GLU A 1 985 ? 3.464 5.016 7.232 1.00 79.81 985 GLU A C 1
ATOM 7769 O O . GLU A 1 985 ? 2.696 4.308 7.884 1.00 79.81 985 GLU A O 1
ATOM 7774 N N . ARG A 1 986 ? 3.125 6.255 6.854 1.00 78.62 986 ARG A N 1
ATOM 7775 C CA . ARG A 1 986 ? 1.798 6.836 7.116 1.00 78.62 986 ARG A CA 1
ATOM 7776 C C . ARG A 1 986 ? 0.699 6.024 6.431 1.00 78.62 986 ARG A C 1
ATOM 7778 O O . ARG A 1 986 ? -0.257 5.638 7.096 1.00 78.62 986 ARG A O 1
ATOM 7785 N N . LEU A 1 987 ? 0.884 5.709 5.151 1.00 78.06 987 LEU A N 1
ATOM 7786 C CA . LEU A 1 987 ? -0.057 4.930 4.349 1.00 78.06 987 LEU A CA 1
ATOM 7787 C C . LEU A 1 987 ? -0.235 3.500 4.881 1.00 78.06 987 LEU A C 1
ATOM 7789 O O . LEU A 1 987 ? -1.354 3.002 4.920 1.00 78.06 987 LEU A O 1
ATOM 7793 N N . ARG A 1 988 ? 0.836 2.861 5.374 1.00 71.25 988 ARG A N 1
ATOM 7794 C CA . ARG A 1 988 ? 0.776 1.534 6.018 1.00 71.25 988 ARG A CA 1
ATOM 7795 C C . ARG A 1 988 ? -0.072 1.526 7.293 1.00 71.25 988 ARG A C 1
ATOM 7797 O O . ARG A 1 988 ? -0.638 0.497 7.644 1.00 71.25 988 ARG A O 1
ATOM 7804 N N . ASN A 1 989 ? -0.118 2.655 7.996 1.00 64.56 989 ASN A N 1
ATOM 7805 C CA . ASN A 1 989 ? -0.852 2.811 9.248 1.00 64.56 989 ASN A CA 1
ATOM 7806 C C . ASN A 1 989 ? -2.293 3.309 9.047 1.00 64.56 989 ASN A C 1
ATOM 7808 O O . ASN A 1 989 ? -2.995 3.512 10.040 1.00 64.56 989 ASN A O 1
ATOM 7812 N N . LEU A 1 990 ? -2.740 3.521 7.803 1.00 66.19 990 LEU A N 1
ATOM 7813 C CA . LEU A 1 990 ? -4.149 3.776 7.531 1.00 66.19 990 LEU A CA 1
ATOM 7814 C C . LEU A 1 990 ? -4.963 2.527 7.899 1.00 66.19 990 LEU A C 1
ATOM 7816 O O . LEU A 1 990 ? -4.604 1.422 7.481 1.00 66.19 990 LEU A O 1
ATOM 7820 N N . PRO A 1 991 ? -6.061 2.666 8.660 1.00 51.62 991 PRO A N 1
ATOM 7821 C CA . PRO A 1 991 ? -7.018 1.578 8.787 1.00 51.62 991 PRO A CA 1
ATOM 7822 C C . PRO A 1 991 ? -7.515 1.231 7.377 1.00 51.62 991 PRO A C 1
ATOM 7824 O O . PRO A 1 991 ? -7.847 2.126 6.603 1.00 51.62 991 PRO A O 1
ATOM 7827 N N . GLY A 1 992 ? -7.501 -0.056 7.015 1.00 49.34 992 GLY A N 1
ATOM 7828 C CA . GLY A 1 992 ? -7.929 -0.506 5.686 1.00 49.34 992 GLY A CA 1
ATOM 7829 C C . GLY A 1 992 ? -9.322 0.017 5.308 1.00 49.34 992 GLY A C 1
ATOM 7830 O O . GLY A 1 992 ? -10.117 0.363 6.183 1.00 49.34 992 GLY A O 1
ATOM 7831 N N . ALA A 1 993 ? -9.603 0.076 4.002 1.00 38.19 993 ALA A N 1
ATOM 7832 C CA . ALA A 1 993 ? -10.769 0.760 3.438 1.00 38.19 993 ALA A CA 1
ATOM 7833 C C . ALA A 1 993 ? -12.083 0.469 4.211 1.00 38.19 993 ALA A C 1
ATOM 7835 O O . ALA A 1 993 ? -12.500 -0.692 4.289 1.00 38.19 993 ALA A O 1
ATOM 7836 N N . PRO A 1 994 ? -12.754 1.491 4.780 1.00 37.97 994 PRO A N 1
ATOM 7837 C CA . PRO A 1 994 ? -13.986 1.294 5.536 1.00 37.97 994 PRO A CA 1
ATOM 7838 C C . PRO A 1 994 ? -15.127 0.806 4.629 1.00 37.97 994 PRO A C 1
ATOM 7840 O O . PRO A 1 994 ? -15.400 1.381 3.573 1.00 37.97 994 PRO A O 1
ATOM 7843 N N . ASN A 1 995 ? -15.825 -0.248 5.064 1.00 29.73 995 ASN A N 1
ATOM 7844 C CA . ASN A 1 995 ? -17.057 -0.717 4.430 1.00 29.73 995 ASN A CA 1
ATOM 7845 C C . ASN A 1 995 ? -18.187 0.290 4.677 1.00 29.73 995 ASN A C 1
ATOM 7847 O O . ASN A 1 995 ? -18.537 0.585 5.821 1.00 29.73 995 ASN A O 1
ATOM 7851 N N . VAL A 1 996 ? -18.811 0.772 3.601 1.00 34.72 996 VAL A N 1
ATOM 7852 C CA . VAL A 1 996 ? -20.035 1.573 3.684 1.00 34.72 996 VAL A CA 1
ATOM 7853 C C . VAL A 1 996 ? -21.189 0.637 4.037 1.00 34.72 996 VAL A C 1
ATOM 7855 O O . VAL A 1 996 ? -21.676 -0.124 3.203 1.00 34.72 996 VAL A O 1
ATOM 7858 N N . GLY A 1 997 ? -21.640 0.680 5.290 1.00 26.67 997 GLY A N 1
ATOM 7859 C CA . GLY A 1 997 ? -22.920 0.095 5.670 1.00 26.67 997 GLY A CA 1
ATOM 7860 C C . GLY A 1 997 ? -24.051 0.814 4.931 1.00 26.67 997 GLY A C 1
ATOM 7861 O O . GLY A 1 997 ? -24.305 1.992 5.178 1.00 26.67 997 GLY A O 1
ATOM 7862 N N . LEU A 1 998 ? -24.724 0.105 4.023 1.00 25.52 998 LEU A N 1
ATOM 7863 C CA . LEU A 1 998 ? -25.960 0.536 3.369 1.00 25.52 998 LEU A CA 1
ATOM 7864 C C . LEU A 1 998 ? -27.037 0.830 4.426 1.00 25.52 998 LEU A C 1
ATOM 7866 O O . LEU A 1 998 ? -27.697 -0.076 4.935 1.00 25.52 998 LEU A O 1
ATOM 7870 N N . ALA A 1 999 ? -27.246 2.106 4.746 1.00 25.12 999 ALA A N 1
ATOM 7871 C CA . ALA A 1 999 ? -28.458 2.550 5.420 1.00 25.12 999 ALA A CA 1
ATOM 7872 C C . ALA A 1 999 ? -29.575 2.673 4.370 1.00 25.12 999 ALA A C 1
ATOM 7874 O O . ALA A 1 999 ? -29.620 3.630 3.597 1.00 25.12 999 ALA A O 1
ATOM 7875 N N . ASN A 1 1000 ? -30.450 1.666 4.325 1.00 25.09 1000 ASN A N 1
ATOM 7876 C CA . ASN A 1 1000 ? -31.645 1.639 3.484 1.00 25.09 1000 ASN A CA 1
ATOM 7877 C C . ASN A 1 1000 ? -32.526 2.885 3.677 1.00 25.09 1000 ASN A C 1
ATOM 7879 O O . ASN A 1 1000 ? -32.760 3.352 4.792 1.00 25.09 1000 ASN A O 1
ATOM 7883 N N . GLN A 1 1001 ? -33.044 3.374 2.552 1.00 26.38 1001 GLN A N 1
ATOM 7884 C CA . GLN A 1 1001 ? -33.995 4.472 2.447 1.00 26.38 1001 GLN A CA 1
ATOM 7885 C C . GLN A 1 1001 ? -35.409 4.105 2.944 1.00 26.38 1001 GLN A C 1
ATOM 7887 O O . GLN A 1 1001 ? -35.875 2.981 2.779 1.00 26.38 1001 GLN A O 1
ATOM 7892 N N . SER A 1 1002 ? -36.101 5.154 3.409 1.00 24.11 1002 SER A N 1
ATOM 7893 C CA . SER A 1 1002 ? -37.553 5.402 3.336 1.00 24.11 1002 SER A CA 1
ATOM 7894 C C . SER A 1 1002 ? -38.502 4.669 4.289 1.00 24.11 1002 SER A C 1
ATOM 7896 O O . SER A 1 1002 ? -38.940 3.566 3.994 1.00 24.11 1002 SER A O 1
ATOM 7898 N N . ILE A 1 1003 ? -39.009 5.401 5.295 1.00 22.52 1003 ILE A N 1
ATOM 7899 C CA . ILE A 1 1003 ? -40.453 5.441 5.612 1.00 22.52 1003 ILE A CA 1
ATOM 7900 C C . ILE A 1 1003 ? -40.845 6.892 5.954 1.00 22.52 1003 ILE A C 1
ATOM 7902 O O . ILE A 1 1003 ? -40.432 7.441 6.974 1.00 22.52 1003 ILE A O 1
ATOM 7906 N N . MET A 1 1004 ? -41.654 7.510 5.088 1.00 25.00 1004 MET A N 1
ATOM 7907 C CA . MET A 1 1004 ? -42.507 8.660 5.419 1.00 25.00 1004 MET A CA 1
ATOM 7908 C C . MET A 1 1004 ? -43.687 8.182 6.272 1.00 25.00 1004 MET A C 1
ATOM 7910 O O . MET A 1 1004 ? -44.284 7.181 5.900 1.00 25.00 1004 MET A O 1
ATOM 7914 N N . LEU A 1 1005 ? -44.087 8.934 7.306 1.00 22.36 1005 LEU A N 1
ATOM 7915 C CA . LEU A 1 1005 ? -45.488 9.101 7.736 1.00 22.36 1005 LEU A CA 1
ATOM 7916 C C . LEU A 1 1005 ? -45.631 10.357 8.629 1.00 22.36 1005 LEU A C 1
ATOM 7918 O O . LEU A 1 1005 ? -44.750 10.679 9.424 1.00 22.36 1005 LEU A O 1
ATOM 7922 N N . ALA A 1 1006 ? -46.736 11.078 8.431 1.00 20.92 1006 ALA A N 1
ATOM 7923 C CA . ALA A 1 1006 ? -47.087 12.384 9.003 1.00 20.92 1006 ALA A CA 1
ATOM 7924 C C . ALA A 1 1006 ? -47.821 12.258 10.380 1.00 20.92 1006 ALA A C 1
ATOM 7926 O O . ALA A 1 1006 ? -47.982 11.142 10.871 1.00 20.92 1006 ALA A O 1
ATOM 7927 N N . PRO A 1 1007 ? -48.234 13.364 11.046 1.00 34.44 1007 PRO A N 1
ATOM 7928 C CA . PRO A 1 1007 ? -48.175 13.518 12.505 1.00 34.44 1007 PRO A CA 1
ATOM 7929 C C . PRO A 1 1007 ? -49.486 13.229 13.258 1.00 34.44 1007 PRO A C 1
ATOM 7931 O O . PRO A 1 1007 ? -50.550 13.673 12.838 1.00 34.44 1007 PRO A O 1
ATOM 7934 N N . SER A 1 1008 ? -49.400 12.642 14.460 1.00 21.23 1008 SER A N 1
ATOM 7935 C CA . SER A 1 1008 ? -50.397 12.864 15.523 1.00 21.23 1008 SER A CA 1
ATOM 7936 C C . SER A 1 1008 ? -49.951 12.370 16.907 1.00 21.23 1008 SER A C 1
ATOM 7938 O O . SER A 1 1008 ? -49.490 11.242 17.068 1.00 21.23 1008 SER A O 1
ATOM 7940 N N . THR A 1 1009 ? -50.250 13.205 17.910 1.00 21.31 1009 THR A N 1
ATOM 7941 C CA . THR A 1 1009 ? -50.411 12.935 19.358 1.00 21.31 1009 THR A CA 1
ATOM 7942 C C . THR A 1 1009 ? -49.180 12.827 20.274 1.00 21.31 1009 THR A C 1
ATOM 7944 O O . THR A 1 1009 ? -48.683 11.765 20.626 1.00 21.31 1009 THR A O 1
ATOM 7947 N N . PHE A 1 1010 ? -48.812 14.007 20.778 1.00 22.72 1010 PHE A N 1
ATOM 7948 C CA . PHE A 1 1010 ? -48.237 14.304 22.094 1.00 22.72 1010 PHE A CA 1
ATOM 7949 C C . PHE A 1 1010 ? -48.985 13.611 23.259 1.00 22.72 1010 PHE A C 1
ATOM 7951 O O . PHE A 1 1010 ? -50.188 13.826 23.416 1.00 22.72 1010 PHE A O 1
ATOM 7958 N N . ARG A 1 1011 ? -48.263 12.913 24.154 1.00 21.59 1011 ARG A N 1
ATOM 7959 C CA . ARG A 1 1011 ? -48.395 13.020 25.628 1.00 21.59 1011 ARG A CA 1
ATOM 7960 C C . ARG A 1 1011 ? -47.323 12.190 26.356 1.00 21.59 1011 ARG A C 1
ATOM 7962 O O . ARG A 1 1011 ? -47.005 11.084 25.951 1.00 21.59 1011 ARG A O 1
ATOM 7969 N N . CYS A 1 1012 ? -46.870 12.743 27.483 1.00 21.66 1012 CYS A N 1
ATOM 7970 C CA . CYS A 1 1012 ? -45.916 12.242 28.485 1.00 21.66 1012 CYS A CA 1
ATOM 7971 C C . CYS A 1 1012 ? -44.421 12.572 28.300 1.00 21.66 1012 CYS A C 1
ATOM 7973 O O . CYS A 1 1012 ? -43.613 11.836 27.743 1.00 21.66 1012 CYS A O 1
ATOM 7975 N N . PHE A 1 1013 ? -44.111 13.732 28.878 1.00 22.91 1013 PHE A N 1
ATOM 7976 C CA . PHE A 1 1013 ? -42.828 14.320 29.234 1.00 22.91 1013 PHE A CA 1
ATOM 7977 C C . PHE A 1 1013 ? -42.115 13.550 30.370 1.00 22.91 1013 PHE A C 1
ATOM 7979 O O . PHE A 1 1013 ? -42.770 13.022 31.263 1.00 22.91 1013 PHE A O 1
ATOM 7986 N N . ILE A 1 1014 ? -40.775 13.623 30.360 1.00 26.27 1014 ILE A N 1
ATOM 7987 C CA . ILE A 1 1014 ? -39.817 13.282 31.435 1.00 26.27 1014 ILE A CA 1
ATOM 7988 C C . ILE A 1 1014 ? -39.752 11.786 31.787 1.00 26.27 1014 ILE A C 1
ATOM 7990 O O . ILE A 1 1014 ? -40.408 11.362 32.724 1.00 26.27 1014 ILE A O 1
ATOM 7994 N N . HIS A 1 1015 ? -38.918 11.005 31.075 1.00 26.11 1015 HIS A N 1
ATOM 7995 C CA . HIS A 1 1015 ? -38.059 9.958 31.682 1.00 26.11 1015 HIS A CA 1
ATOM 7996 C C . HIS A 1 1015 ? -37.149 9.148 30.727 1.00 26.11 1015 HIS A C 1
ATOM 7998 O O . HIS A 1 1015 ? -36.398 8.308 31.215 1.00 26.11 1015 HIS A O 1
ATOM 8004 N N . ALA A 1 1016 ? -37.109 9.392 29.411 1.00 26.47 1016 ALA A N 1
ATOM 8005 C CA . ALA A 1 1016 ? -36.316 8.556 28.498 1.00 26.47 1016 ALA A CA 1
ATOM 8006 C C . ALA A 1 1016 ? -35.358 9.361 27.602 1.00 26.47 1016 ALA A C 1
ATOM 8008 O O . ALA A 1 1016 ? -35.732 9.829 26.534 1.00 26.47 1016 ALA A O 1
ATOM 8009 N N . PHE A 1 1017 ? -34.092 9.469 28.013 1.00 25.58 1017 PHE A N 1
ATOM 8010 C CA . PHE A 1 1017 ? -32.970 9.687 27.094 1.00 25.58 1017 PHE A CA 1
ATOM 8011 C C . PHE A 1 1017 ? -31.874 8.659 27.417 1.00 25.58 1017 PHE A C 1
ATOM 8013 O O . PHE A 1 1017 ? -31.336 8.688 28.527 1.00 25.58 1017 PHE A O 1
ATOM 8020 N N . PRO A 1 1018 ? -31.521 7.753 26.486 1.00 31.09 1018 PRO A N 1
ATOM 8021 C CA . PRO A 1 1018 ? -30.352 6.893 26.629 1.00 31.09 1018 PRO A CA 1
ATOM 8022 C C . PRO A 1 1018 ? -29.065 7.728 26.710 1.00 31.09 1018 PRO A C 1
ATOM 8024 O O . PRO A 1 1018 ? -28.896 8.709 25.981 1.00 31.09 1018 PRO A O 1
ATOM 8027 N N . LEU A 1 1019 ? -28.148 7.306 27.587 1.00 33.41 1019 LEU A N 1
ATOM 8028 C CA . LEU A 1 1019 ? -26.879 7.957 27.959 1.00 33.41 1019 LEU A CA 1
ATOM 8029 C C . LEU A 1 1019 ? -25.974 8.398 26.789 1.00 33.41 1019 LEU A C 1
ATOM 8031 O O . LEU A 1 1019 ? -25.127 9.260 26.995 1.00 33.41 1019 LEU A O 1
ATOM 8035 N N . GLN A 1 1020 ? -26.153 7.866 25.580 1.00 33.34 1020 GLN A N 1
ATOM 8036 C CA . GLN A 1 1020 ? -25.273 8.135 24.436 1.00 33.34 1020 GLN A CA 1
ATOM 8037 C C . GLN A 1 1020 ? -25.612 9.402 23.634 1.00 33.34 1020 GLN A C 1
ATOM 8039 O O . GLN A 1 1020 ? -24.753 9.892 22.911 1.00 33.34 1020 GLN A O 1
ATOM 8044 N N . LYS A 1 1021 ? -26.823 9.973 23.748 1.00 33.34 1021 LYS A N 1
ATOM 8045 C CA . LYS A 1 1021 ? -27.216 11.128 22.906 1.00 33.34 1021 LYS A CA 1
ATOM 8046 C C . LYS A 1 1021 ? -27.084 12.499 23.571 1.00 33.34 1021 LYS A C 1
ATOM 8048 O O . LYS A 1 1021 ? -27.064 13.504 22.869 1.00 33.34 1021 LYS A O 1
ATOM 8053 N N . PHE A 1 1022 ? -26.936 12.583 24.893 1.00 33.72 1022 PHE A N 1
ATOM 8054 C CA . PHE A 1 1022 ? -26.846 13.888 25.564 1.00 33.72 1022 PHE A CA 1
ATOM 8055 C C . PHE A 1 1022 ? -25.446 14.523 25.478 1.00 33.72 1022 PHE A C 1
ATOM 8057 O O . PHE A 1 1022 ? -25.351 15.744 25.384 1.00 33.72 1022 PHE A O 1
ATOM 8064 N N . SER A 1 1023 ? -24.370 13.723 25.434 1.00 35.91 1023 SER A N 1
ATOM 8065 C CA . SER A 1 1023 ? -23.008 14.231 25.179 1.00 35.91 1023 SER A CA 1
ATOM 8066 C C . SER A 1 1023 ? -22.904 14.861 23.789 1.00 35.91 1023 SER A C 1
ATOM 8068 O O . SER A 1 1023 ? -22.360 15.950 23.644 1.00 35.91 1023 SER A O 1
ATOM 8070 N N . SER A 1 1024 ? -23.541 14.238 22.792 1.00 33.88 1024 SER A N 1
ATOM 8071 C CA . SER A 1 1024 ? -23.546 14.728 21.411 1.00 33.88 1024 SER A CA 1
ATOM 8072 C C . SER A 1 1024 ? -24.323 16.032 21.204 1.00 33.88 1024 SER A C 1
ATOM 8074 O O . SER A 1 1024 ? -24.044 16.749 20.252 1.00 33.88 1024 SER A O 1
ATOM 8076 N N . ILE A 1 1025 ? -25.286 16.351 22.080 1.00 34.81 1025 ILE A N 1
ATOM 8077 C CA . ILE A 1 1025 ? -26.095 17.575 21.967 1.00 34.81 1025 ILE A CA 1
ATOM 8078 C C . ILE A 1 1025 ? -25.373 18.759 22.611 1.00 34.81 1025 ILE A C 1
ATOM 8080 O O . ILE A 1 1025 ? -25.359 19.835 22.027 1.00 34.81 1025 ILE A O 1
ATOM 8084 N N . VAL A 1 1026 ? -24.726 18.572 23.766 1.00 37.19 1026 VAL A N 1
ATOM 8085 C CA . VAL A 1 1026 ? -23.984 19.666 24.423 1.00 37.19 1026 VAL A CA 1
ATOM 8086 C C . VAL A 1 1026 ? -22.683 19.984 23.673 1.00 37.19 1026 VAL A C 1
ATOM 8088 O O . VAL A 1 1026 ? -22.329 21.151 23.568 1.00 37.19 1026 VAL A O 1
ATOM 8091 N N . ALA A 1 1027 ? -22.039 18.986 23.056 1.00 37.12 1027 ALA A N 1
ATOM 8092 C CA . ALA A 1 1027 ? -20.837 19.186 22.240 1.00 37.12 1027 ALA A CA 1
ATOM 8093 C C . ALA A 1 1027 ? -21.106 19.762 20.830 1.00 37.12 1027 ALA A C 1
ATOM 8095 O O . ALA A 1 1027 ? -20.163 20.080 20.115 1.00 37.12 1027 ALA A O 1
ATOM 8096 N N . ARG A 1 1028 ? -22.375 19.895 20.401 1.00 35.50 1028 ARG A N 1
ATOM 8097 C CA . ARG A 1 1028 ? -22.752 20.405 19.062 1.00 35.50 1028 ARG A CA 1
ATOM 8098 C C . ARG A 1 1028 ? -23.518 21.727 19.077 1.00 35.50 1028 ARG A C 1
ATOM 8100 O O . ARG A 1 1028 ? -24.029 22.149 18.040 1.00 35.50 1028 ARG A O 1
ATOM 8107 N N . VAL A 1 1029 ? -23.583 22.412 20.218 1.00 33.06 1029 VAL A N 1
ATOM 8108 C CA . VAL A 1 1029 ? -24.021 23.811 20.231 1.00 33.06 1029 VAL A CA 1
ATOM 8109 C C . VAL A 1 1029 ? -22.814 24.671 19.866 1.00 33.06 1029 VAL A C 1
ATOM 8111 O O . VAL A 1 1029 ? -21.954 24.918 20.703 1.00 33.06 1029 VAL A O 1
ATOM 8114 N N . ASN A 1 1030 ? -22.758 25.119 18.609 1.00 36.06 1030 ASN A N 1
ATOM 8115 C CA . ASN A 1 1030 ? -21.873 26.200 18.177 1.00 36.06 1030 ASN A CA 1
ATOM 8116 C C . ASN A 1 1030 ? -22.258 27.480 18.936 1.00 36.06 1030 ASN A C 1
ATOM 8118 O O . ASN A 1 1030 ? -23.094 28.266 18.490 1.00 36.06 1030 ASN A O 1
ATOM 8122 N N . LEU A 1 1031 ? -21.665 27.669 20.110 1.00 32.16 1031 LEU A N 1
ATOM 8123 C CA . LEU A 1 1031 ? -21.574 28.956 20.778 1.00 32.16 1031 LEU A CA 1
ATOM 8124 C C . LEU A 1 1031 ? -20.196 29.516 20.436 1.00 32.16 1031 LEU A C 1
ATOM 8126 O O . LEU A 1 1031 ? -19.195 29.210 21.074 1.00 32.16 1031 LEU A O 1
ATOM 8130 N N . MET A 1 1032 ? -20.161 30.316 19.369 1.00 32.66 1032 MET A N 1
ATOM 8131 C CA . MET A 1 1032 ? -19.107 31.305 19.194 1.00 32.66 1032 MET A CA 1
ATOM 8132 C C . MET A 1 1032 ? -19.039 32.166 20.463 1.00 32.66 1032 MET A C 1
ATOM 8134 O O . MET A 1 1032 ? -20.073 32.607 20.966 1.00 32.66 1032 MET A O 1
ATOM 8138 N N . VAL A 1 1033 ? -17.802 32.445 20.878 1.00 36.28 1033 VAL A N 1
ATOM 8139 C CA . VAL A 1 1033 ? -17.344 33.236 22.033 1.00 36.28 1033 VAL A CA 1
ATOM 8140 C C . VAL A 1 1033 ? -17.079 32.400 23.297 1.00 36.28 1033 VAL A C 1
ATOM 8142 O O . VAL A 1 1033 ? -17.984 31.778 23.840 1.00 36.28 1033 VAL A O 1
ATOM 8145 N N . PHE A 1 1034 ? -15.819 32.499 23.760 1.00 39.22 1034 PHE A N 1
ATOM 8146 C CA . PHE A 1 1034 ? -15.186 31.966 24.982 1.00 39.22 1034 PHE A CA 1
ATOM 8147 C C . PHE A 1 1034 ? -14.341 30.684 24.835 1.00 39.22 1034 PHE A C 1
ATOM 8149 O O . PHE A 1 1034 ? -14.608 29.677 25.480 1.00 39.22 1034 PHE A O 1
ATOM 8156 N N . LEU A 1 1035 ? -13.262 30.746 24.043 1.00 42.06 1035 LEU A N 1
ATOM 8157 C CA . LEU A 1 1035 ? -12.259 29.668 23.947 1.00 42.06 1035 LEU A CA 1
ATOM 8158 C C . LEU A 1 1035 ? -11.256 29.593 25.120 1.00 42.06 1035 LEU A C 1
ATOM 8160 O O . LEU A 1 1035 ? -10.380 28.745 25.099 1.00 42.06 1035 LEU A O 1
ATOM 8164 N N . GLU A 1 1036 ? -11.399 30.392 26.180 1.00 52.06 1036 GLU A N 1
ATOM 8165 C CA . GLU A 1 1036 ? -10.537 30.302 27.379 1.00 52.06 1036 GLU A CA 1
ATOM 8166 C C . GLU A 1 1036 ? -11.295 30.658 28.674 1.00 52.06 1036 GLU A C 1
ATOM 8168 O O . GLU A 1 1036 ? -10.752 31.284 29.581 1.00 52.06 1036 GLU A O 1
ATOM 8173 N N . ASP A 1 1037 ? -12.589 30.337 28.772 1.00 70.31 1037 ASP A N 1
ATOM 8174 C CA . ASP A 1 1037 ? -13.389 30.758 29.932 1.00 70.31 1037 ASP A CA 1
ATOM 8175 C C . ASP A 1 1037 ? -13.565 29.622 30.949 1.00 70.31 1037 ASP A C 1
ATOM 8177 O O . ASP A 1 1037 ? -14.416 28.741 30.809 1.00 70.31 1037 ASP A O 1
ATOM 8181 N N . GLU A 1 1038 ? -12.757 29.647 32.012 1.00 82.00 1038 GLU A N 1
ATOM 8182 C CA . GLU A 1 1038 ? -12.873 28.694 33.119 1.00 82.00 1038 GLU A CA 1
ATOM 8183 C C . GLU A 1 1038 ? -14.263 28.737 33.799 1.00 82.00 1038 GLU A C 1
ATOM 8185 O O . GLU A 1 1038 ? -14.721 27.699 34.294 1.00 82.00 1038 GLU A O 1
ATOM 8190 N N . ASP A 1 1039 ? -14.980 29.879 33.765 1.00 79.94 1039 ASP A N 1
ATOM 8191 C CA . ASP A 1 1039 ? -16.366 29.980 34.257 1.00 79.94 1039 ASP A CA 1
ATOM 8192 C C . ASP A 1 1039 ? -17.317 29.096 33.443 1.00 79.94 1039 ASP A C 1
ATOM 8194 O O . ASP A 1 1039 ? -18.248 28.505 34.003 1.00 79.94 1039 ASP A O 1
ATOM 8198 N N . TYR A 1 1040 ? -17.078 28.943 32.139 1.00 80.62 1040 TYR A N 1
ATOM 8199 C CA . TYR A 1 1040 ? -17.902 28.110 31.265 1.00 80.62 1040 TYR A CA 1
ATOM 8200 C C . TYR A 1 1040 ? -17.730 26.616 31.571 1.00 80.62 1040 TYR A C 1
ATOM 8202 O O . TYR A 1 1040 ? -18.719 25.913 31.816 1.00 80.62 1040 TYR A O 1
ATOM 8210 N N . PHE A 1 1041 ? -16.490 26.122 31.637 1.00 88.88 1041 PHE A N 1
ATOM 8211 C CA . PHE A 1 1041 ? -16.231 24.705 31.920 1.00 88.88 1041 PHE A CA 1
ATOM 8212 C C . PHE A 1 1041 ? -16.695 24.309 33.321 1.00 88.88 1041 PHE A C 1
ATOM 8214 O O . PHE A 1 1041 ? -17.279 23.234 33.515 1.00 88.88 1041 PHE A O 1
ATOM 8221 N N . MET A 1 1042 ? -16.516 25.201 34.301 1.00 89.69 1042 MET A N 1
ATOM 8222 C CA . MET A 1 1042 ? -17.045 24.962 35.635 1.00 89.69 1042 MET A CA 1
ATOM 8223 C C . MET A 1 1042 ? -18.580 24.973 35.654 1.00 89.69 1042 MET A C 1
ATOM 8225 O O . MET A 1 1042 ? -19.195 24.121 36.302 1.00 89.69 1042 MET A O 1
ATOM 8229 N N . SER A 1 1043 ? -19.221 25.859 34.887 1.00 79.81 1043 SER A N 1
ATOM 8230 C CA . SER A 1 1043 ? -20.683 25.876 34.742 1.00 79.81 1043 SER A CA 1
ATOM 8231 C C . SER A 1 1043 ? -21.223 24.565 34.162 1.00 79.81 1043 SER A C 1
ATOM 8233 O O . SER A 1 1043 ? -22.253 24.072 34.626 1.00 79.81 1043 SER A O 1
ATOM 8235 N N . LEU A 1 1044 ? -20.516 23.936 33.216 1.00 83.81 1044 LEU A N 1
ATOM 8236 C CA . LEU A 1 1044 ? -20.876 22.609 32.700 1.00 83.81 1044 LEU A CA 1
ATOM 8237 C C . LEU A 1 1044 ? -20.772 21.516 33.771 1.00 83.81 1044 LEU A C 1
ATOM 8239 O O . LEU A 1 1044 ? -21.654 20.657 33.857 1.00 83.81 1044 LEU A O 1
ATOM 8243 N N . ALA A 1 1045 ? -19.749 21.561 34.630 1.00 85.31 1045 ALA A N 1
ATOM 8244 C CA . ALA A 1 1045 ? -19.645 20.648 35.767 1.00 85.31 1045 ALA A CA 1
ATOM 8245 C C . ALA A 1 1045 ? -20.812 20.851 36.757 1.00 85.31 1045 ALA A C 1
ATOM 8247 O O . ALA A 1 1045 ? -21.429 19.872 37.185 1.00 85.31 1045 ALA A O 1
ATOM 8248 N N . VAL A 1 1046 ? -21.183 22.099 37.067 1.00 82.38 1046 VAL A N 1
ATOM 8249 C CA . VAL A 1 1046 ? -22.346 22.427 37.918 1.00 82.38 1046 VAL A CA 1
ATOM 8250 C C . VAL A 1 1046 ? -23.661 21.957 37.289 1.00 82.38 1046 VAL A C 1
ATOM 8252 O O . VAL A 1 1046 ? -24.492 21.352 37.968 1.00 82.38 1046 VAL A O 1
ATOM 8255 N N . LEU A 1 1047 ? -23.853 22.165 35.985 1.00 80.19 1047 LEU A N 1
ATOM 8256 C CA . LEU A 1 1047 ? -25.030 21.679 35.259 1.00 80.19 1047 LEU A CA 1
ATOM 8257 C C . LEU A 1 1047 ? -25.115 20.156 35.253 1.00 80.19 1047 LEU A C 1
ATOM 8259 O O . LEU A 1 1047 ? -26.185 19.596 35.493 1.00 80.19 1047 LEU A O 1
ATOM 8263 N N . SER A 1 1048 ? -23.991 19.481 35.008 1.00 84.88 1048 SER A N 1
ATOM 8264 C CA . SER A 1 1048 ? -23.921 18.023 35.059 1.00 84.88 1048 SER A CA 1
ATOM 8265 C C . SER A 1 1048 ? -24.331 17.513 36.443 1.00 84.88 1048 SER A C 1
ATOM 8267 O O . SER A 1 1048 ? -25.129 16.580 36.538 1.00 84.88 1048 SER A O 1
ATOM 8269 N N . ALA A 1 1049 ? -23.900 18.184 37.521 1.00 83.81 1049 ALA A N 1
ATOM 8270 C CA . ALA A 1 1049 ? -24.280 17.837 38.891 1.00 83.81 1049 ALA A CA 1
ATOM 8271 C C . ALA A 1 1049 ? -25.806 17.799 39.091 1.00 83.81 1049 ALA A C 1
ATOM 8273 O O . ALA A 1 1049 ? -26.303 16.872 39.729 1.00 83.81 1049 ALA A O 1
ATOM 8274 N N . LYS A 1 1050 ? -26.565 18.724 38.481 1.00 80.62 1050 LYS A N 1
ATOM 8275 C CA . LYS A 1 1050 ? -28.040 18.773 38.581 1.00 80.62 1050 LYS A CA 1
ATOM 8276 C C . LYS A 1 1050 ? -28.743 17.534 38.009 1.00 80.62 1050 LYS A C 1
ATOM 8278 O O . LYS A 1 1050 ? -29.904 17.296 38.329 1.00 80.62 1050 LYS A O 1
ATOM 8283 N N . ARG A 1 1051 ? -28.060 16.725 37.187 1.00 80.69 1051 ARG A N 1
ATOM 8284 C CA . ARG A 1 1051 ? -28.579 15.441 36.673 1.00 80.69 1051 ARG A CA 1
ATOM 8285 C C . ARG A 1 1051 ? -28.494 14.308 37.693 1.00 80.69 1051 ARG A C 1
ATOM 8287 O O . ARG A 1 1051 ? -29.085 13.248 37.485 1.00 80.69 1051 ARG A O 1
ATOM 8294 N N . SER A 1 1052 ? -27.731 14.500 38.764 1.00 81.75 1052 SER A N 1
ATOM 8295 C CA . SER A 1 1052 ? -27.598 13.519 39.827 1.00 81.75 1052 SER A CA 1
ATOM 8296 C C . SER A 1 1052 ? -28.914 13.363 40.582 1.00 81.75 1052 SER A C 1
ATOM 8298 O O . SER A 1 1052 ? -29.458 14.328 41.116 1.00 81.75 1052 SER A O 1
ATOM 8300 N N . LYS A 1 1053 ? -29.402 12.123 40.674 1.00 78.88 1053 LYS A N 1
ATOM 8301 C CA . LYS A 1 1053 ? -30.571 11.767 41.494 1.00 78.88 1053 LYS A CA 1
ATOM 8302 C C . LYS A 1 1053 ? -30.246 11.661 42.984 1.00 78.88 1053 LYS A C 1
ATOM 8304 O O . LYS A 1 1053 ? -31.104 11.294 43.778 1.00 78.88 1053 LYS A O 1
ATOM 8309 N N . ASP A 1 1054 ? -29.008 11.959 43.367 1.00 79.62 1054 ASP A N 1
ATOM 8310 C CA . ASP A 1 1054 ? -28.581 11.975 44.753 1.00 79.62 1054 ASP A CA 1
ATOM 8311 C C . ASP A 1 1054 ? -29.321 13.079 45.524 1.00 79.62 1054 ASP A C 1
ATOM 8313 O O . ASP A 1 1054 ? -29.048 14.259 45.292 1.00 79.62 1054 ASP A O 1
ATOM 8317 N N . PRO A 1 1055 ? -30.202 12.736 46.482 1.00 69.44 1055 PRO A N 1
ATOM 8318 C CA . PRO A 1 1055 ? -31.067 13.721 47.126 1.00 69.44 1055 PRO A CA 1
ATOM 8319 C C . PRO A 1 1055 ? -30.317 14.645 48.096 1.00 69.44 1055 PRO A C 1
ATOM 8321 O O . PRO A 1 1055 ? -30.931 15.480 48.752 1.00 69.44 1055 PRO A O 1
ATOM 8324 N N . VAL A 1 1056 ? -28.997 14.472 48.256 1.00 69.38 1056 VAL A N 1
ATOM 8325 C CA . VAL A 1 1056 ? -28.232 15.176 49.292 1.00 69.38 1056 VAL A CA 1
ATOM 8326 C C . VAL A 1 1056 ? -26.901 15.744 48.798 1.00 69.38 1056 VAL A C 1
ATOM 8328 O O . VAL A 1 1056 ? -26.450 16.754 49.321 1.00 69.38 1056 VAL A O 1
ATOM 8331 N N . THR A 1 1057 ? -26.194 15.090 47.875 1.00 79.50 1057 THR A N 1
ATOM 8332 C CA . THR A 1 1057 ? -24.892 15.585 47.375 1.00 79.50 1057 THR A CA 1
ATOM 8333 C C . THR A 1 1057 ? -24.787 15.383 45.873 1.00 79.50 1057 THR A C 1
ATOM 8335 O O . THR A 1 1057 ? -24.317 14.339 45.426 1.00 79.50 1057 THR A O 1
ATOM 8338 N N . GLN A 1 1058 ? -25.210 16.387 45.116 1.00 87.00 1058 GLN A N 1
ATOM 8339 C CA . GLN A 1 1058 ? -25.094 16.424 43.664 1.00 87.00 1058 GLN A CA 1
ATOM 8340 C C . GLN A 1 1058 ? -23.692 16.907 43.271 1.00 87.00 1058 GLN A C 1
ATOM 8342 O O . GLN A 1 1058 ? -23.268 17.997 43.651 1.00 87.00 1058 GLN A O 1
ATOM 8347 N N . VAL A 1 1059 ? -22.943 16.071 42.554 1.00 89.38 1059 VAL A N 1
ATOM 8348 C CA . VAL A 1 1059 ? -21.556 16.329 42.145 1.00 89.38 1059 VAL A CA 1
ATOM 8349 C C . VAL A 1 1059 ? -21.448 16.160 40.640 1.00 89.38 1059 VAL A C 1
ATOM 8351 O O . VAL A 1 1059 ? -21.992 15.200 40.092 1.00 89.38 1059 VAL A O 1
ATOM 8354 N N . GLY A 1 1060 ? -20.723 17.062 39.987 1.00 91.94 1060 GLY A N 1
ATOM 8355 C CA . GLY A 1 1060 ? -20.485 17.020 38.551 1.00 91.94 1060 GLY A CA 1
ATOM 8356 C C . GLY A 1 1060 ? -19.021 17.251 38.201 1.00 91.94 1060 GLY A C 1
ATOM 8357 O O . GLY A 1 1060 ? -18.243 17.746 39.021 1.00 91.94 1060 GLY A O 1
ATOM 8358 N N . ALA A 1 1061 ? -18.657 16.825 36.996 1.00 94.44 1061 ALA A N 1
ATOM 8359 C CA . ALA A 1 1061 ? -17.314 16.886 36.446 1.00 94.44 1061 ALA A CA 1
ATOM 8360 C C . ALA A 1 1061 ? -17.357 17.174 34.937 1.00 94.44 1061 ALA A C 1
ATOM 8362 O O . ALA A 1 1061 ? -18.282 16.722 34.258 1.00 94.44 1061 ALA A O 1
ATOM 8363 N N . CYS A 1 1062 ? -16.349 17.877 34.426 1.00 94.12 1062 CYS A N 1
ATOM 8364 C CA . CYS A 1 1062 ? -16.152 18.199 33.013 1.00 94.12 1062 CYS A CA 1
ATOM 8365 C C . CYS A 1 1062 ? -14.662 18.059 32.674 1.00 94.12 1062 CYS A C 1
ATOM 8367 O O . CYS A 1 1062 ? -13.837 18.710 33.309 1.00 94.12 1062 CYS A O 1
ATOM 8369 N N . ILE A 1 1063 ? -14.310 17.192 31.724 1.00 92.81 1063 ILE A N 1
ATOM 8370 C CA . ILE A 1 1063 ? -12.935 17.021 31.236 1.00 92.81 1063 ILE A CA 1
ATOM 8371 C C . ILE A 1 1063 ? -12.758 17.875 29.987 1.00 92.81 1063 ILE A C 1
ATOM 8373 O O . ILE A 1 1063 ? -13.613 17.850 29.103 1.00 92.81 1063 ILE A O 1
ATOM 8377 N N . VAL A 1 1064 ? -11.650 18.603 29.932 1.00 88.81 1064 VAL A N 1
ATOM 8378 C CA . VAL A 1 1064 ? -11.301 19.535 28.862 1.00 88.81 1064 VAL A CA 1
ATOM 8379 C C . VAL A 1 1064 ? -9.866 19.251 28.423 1.00 88.81 1064 VAL A C 1
ATOM 8381 O O . VAL A 1 1064 ? -9.003 19.042 29.280 1.00 88.81 1064 VAL A O 1
ATOM 8384 N N . ASN A 1 1065 ? -9.604 19.191 27.119 1.00 85.12 1065 ASN A N 1
ATOM 8385 C CA . ASN A 1 1065 ? -8.242 19.025 26.602 1.00 85.12 1065 ASN A CA 1
ATOM 8386 C C . ASN A 1 1065 ? -7.444 20.341 26.657 1.00 85.12 1065 ASN A C 1
ATOM 8388 O O . ASN A 1 1065 ? -7.935 21.365 27.132 1.00 85.12 1065 ASN A O 1
ATOM 8392 N N . GLU A 1 1066 ? -6.183 20.295 26.225 1.00 81.12 1066 GLU A N 1
ATOM 8393 C CA . GLU A 1 1066 ? -5.291 21.465 26.216 1.00 81.12 1066 GLU A CA 1
ATOM 8394 C C . GLU A 1 1066 ? -5.776 22.561 25.247 1.00 81.12 1066 GLU A C 1
ATOM 8396 O O . GLU A 1 1066 ? -5.517 23.735 25.492 1.00 81.12 1066 GLU A O 1
ATOM 8401 N N . ASP A 1 1067 ? -6.577 22.196 24.239 1.00 75.31 1067 ASP A N 1
ATOM 8402 C CA . ASP A 1 1067 ? -7.179 23.108 23.256 1.00 75.31 1067 ASP A CA 1
ATOM 8403 C C . ASP A 1 1067 ? -8.499 23.756 23.733 1.00 75.31 1067 ASP A C 1
ATOM 8405 O O . ASP A 1 1067 ? -9.201 24.405 22.956 1.00 75.31 1067 ASP A O 1
ATOM 8409 N N . GLY A 1 1068 ? -8.893 23.557 24.998 1.00 74.69 1068 GLY A N 1
ATOM 8410 C CA . GLY A 1 1068 ? -10.120 24.139 25.557 1.00 74.69 1068 GLY A CA 1
ATOM 8411 C C . GLY A 1 1068 ? -11.418 23.446 25.113 1.00 74.69 1068 GLY A C 1
ATOM 8412 O O . GLY A 1 1068 ? -12.509 23.985 25.303 1.00 74.69 1068 GLY A O 1
ATOM 8413 N N . GLN A 1 1069 ? -11.346 22.241 24.542 1.00 77.75 1069 GLN A N 1
ATOM 8414 C CA . GLN A 1 1069 ? -12.516 21.474 24.108 1.00 77.75 1069 GLN A CA 1
ATOM 8415 C C . GLN A 1 1069 ? -13.012 20.528 25.202 1.00 77.75 1069 GLN A C 1
ATOM 8417 O O . GLN A 1 1069 ? -12.240 19.797 25.823 1.00 77.75 1069 GLN A O 1
ATOM 8422 N N . VAL A 1 1070 ? -14.330 20.492 25.410 1.00 82.88 1070 VAL A N 1
ATOM 8423 C CA . VAL A 1 1070 ? -14.969 19.581 26.369 1.00 82.88 1070 VAL A CA 1
ATOM 8424 C C . VAL A 1 1070 ? -14.979 18.158 25.811 1.00 82.88 1070 VAL A C 1
ATOM 8426 O O . VAL A 1 1070 ? -15.758 17.840 24.917 1.00 82.88 1070 VAL A O 1
ATOM 8429 N N . ILE A 1 1071 ? -14.165 17.286 26.402 1.00 81.94 1071 ILE A N 1
ATOM 8430 C CA . ILE A 1 1071 ? -14.054 15.869 26.040 1.00 81.94 1071 ILE A CA 1
ATOM 8431 C C . ILE A 1 1071 ? -15.242 15.071 26.577 1.00 81.94 1071 ILE A C 1
ATOM 8433 O O . ILE A 1 1071 ? -15.857 14.268 25.879 1.00 81.94 1071 ILE A O 1
ATOM 8437 N N . SER A 1 1072 ? -15.583 15.264 27.852 1.00 88.00 1072 SER A N 1
ATOM 8438 C CA . SER A 1 1072 ? -16.682 14.528 28.477 1.00 88.00 1072 SER A CA 1
ATOM 8439 C C . SER A 1 1072 ? -17.182 15.197 29.750 1.00 88.00 1072 SER A C 1
ATOM 8441 O O . SER A 1 1072 ? -16.481 15.970 30.401 1.00 88.00 1072 SER A O 1
ATOM 8443 N N . VAL A 1 1073 ? -18.408 14.851 30.144 1.00 87.81 1073 VAL A N 1
ATOM 8444 C CA . VAL A 1 1073 ? -18.992 15.250 31.428 1.00 87.81 1073 VAL A CA 1
ATOM 8445 C C . VAL A 1 1073 ? -19.433 14.032 32.231 1.00 87.81 1073 VAL A C 1
ATOM 8447 O O . VAL A 1 1073 ? -19.811 12.986 31.691 1.00 87.81 1073 VAL A O 1
ATOM 8450 N N . GLY A 1 1074 ? -19.410 14.175 33.551 1.00 87.69 1074 GLY A N 1
ATOM 8451 C CA . GLY A 1 1074 ? -19.844 13.154 34.494 1.00 87.69 1074 GLY A CA 1
ATOM 8452 C C . GLY A 1 1074 ? -20.644 13.754 35.640 1.00 87.69 1074 GLY A C 1
ATOM 8453 O O . GLY A 1 1074 ? -20.495 14.927 35.978 1.00 87.69 1074 GLY A O 1
ATOM 8454 N N . TYR A 1 1075 ? -21.510 12.947 36.239 1.00 88.31 1075 TYR A N 1
ATOM 8455 C CA . TYR A 1 1075 ? -22.220 13.260 37.478 1.00 88.31 1075 TYR A CA 1
ATOM 8456 C C . TYR A 1 1075 ? -22.300 12.008 38.339 1.00 88.31 1075 TYR A C 1
ATOM 8458 O O . TYR A 1 1075 ? -22.142 10.895 37.831 1.00 88.31 1075 TYR A O 1
ATOM 8466 N N . ASN A 1 1076 ? -22.498 12.160 39.645 1.00 87.38 1076 ASN A N 1
ATOM 8467 C CA . ASN A 1 1076 ? -22.606 11.000 40.522 1.00 87.38 1076 ASN A CA 1
ATOM 8468 C C . ASN A 1 1076 ? -23.942 10.262 40.325 1.00 87.38 1076 ASN A C 1
ATOM 8470 O O . ASN A 1 1076 ? -25.003 10.878 40.322 1.00 87.38 1076 ASN A O 1
ATOM 8474 N N . ALA A 1 1077 ? -23.888 8.941 40.169 1.00 86.69 1077 ALA A N 1
ATOM 8475 C CA . ALA A 1 1077 ? -25.050 8.093 39.879 1.00 86.69 1077 ALA A CA 1
ATOM 8476 C C . ALA A 1 1077 ? -24.822 6.655 40.374 1.00 86.69 1077 ALA A C 1
ATOM 8478 O O . ALA A 1 1077 ? -23.687 6.301 40.711 1.00 86.69 1077 ALA A O 1
ATOM 8479 N N . MET A 1 1078 ? -25.867 5.822 40.416 1.00 85.62 1078 MET A N 1
ATOM 8480 C CA . MET A 1 1078 ? -25.687 4.382 40.641 1.00 85.62 1078 MET A CA 1
ATOM 8481 C C . MET A 1 1078 ? -24.999 3.715 39.434 1.00 85.62 1078 MET A C 1
ATOM 8483 O O . MET A 1 1078 ? -24.973 4.288 38.339 1.00 85.62 1078 MET A O 1
ATOM 8487 N N . PRO A 1 1079 ? -24.387 2.530 39.618 1.00 81.56 1079 PRO A N 1
ATOM 8488 C CA . PRO A 1 1079 ? -23.721 1.811 38.536 1.00 81.56 1079 PRO A CA 1
ATOM 8489 C C . PRO A 1 1079 ? -24.678 1.444 37.401 1.00 81.56 1079 PRO A C 1
ATOM 8491 O O . PRO A 1 1079 ? -25.854 1.163 37.626 1.00 81.56 1079 PRO A O 1
ATOM 8494 N N . VAL A 1 1080 ? -24.150 1.390 36.178 1.00 77.31 1080 VAL A N 1
ATOM 8495 C CA . VAL A 1 1080 ? -24.920 0.987 34.993 1.00 77.31 1080 VAL A CA 1
ATOM 8496 C C . VAL A 1 1080 ? -25.491 -0.420 35.192 1.00 77.31 1080 VAL A C 1
ATOM 8498 O O . VAL A 1 1080 ? -24.803 -1.314 35.681 1.00 77.31 1080 VAL A O 1
ATOM 8501 N N . GLY A 1 1081 ? -26.764 -0.597 34.836 1.00 73.69 1081 GLY A N 1
ATOM 8502 C CA . GLY A 1 1081 ? -27.493 -1.857 34.993 1.00 73.69 1081 GLY A CA 1
ATOM 8503 C C . GLY A 1 1081 ? -28.131 -2.066 36.370 1.00 73.69 1081 GLY A C 1
ATOM 8504 O O . GLY A 1 1081 ? -28.955 -2.958 36.502 1.00 73.69 1081 GLY A O 1
ATOM 8505 N N . CYS A 1 1082 ? -27.819 -1.248 37.381 1.00 79.38 1082 CYS A N 1
ATOM 8506 C CA . CYS A 1 1082 ? -28.524 -1.274 38.665 1.00 79.38 1082 CYS A CA 1
ATOM 8507 C C . CYS A 1 1082 ? -29.664 -0.245 38.645 1.00 79.38 1082 CYS A C 1
ATOM 8509 O O . CYS A 1 1082 ? -29.392 0.946 38.504 1.00 79.38 1082 CYS A O 1
ATOM 8511 N N . ASP A 1 1083 ? -30.920 -0.678 38.798 1.00 75.06 1083 ASP A N 1
ATOM 8512 C CA . ASP A 1 1083 ? -32.057 0.250 38.902 1.00 75.06 1083 ASP A CA 1
ATOM 8513 C C . ASP A 1 1083 ? -31.886 1.166 40.128 1.00 75.06 1083 ASP A C 1
ATOM 8515 O O . ASP A 1 1083 ? -31.700 0.695 41.255 1.00 75.06 1083 ASP A O 1
ATOM 8519 N N . ASP A 1 1084 ? -31.969 2.481 39.902 1.00 69.56 1084 ASP A N 1
ATOM 8520 C CA . ASP A 1 1084 ? -31.891 3.513 40.938 1.00 69.56 1084 ASP A CA 1
ATOM 8521 C C . ASP A 1 1084 ? -32.940 3.304 42.045 1.00 69.56 1084 ASP A C 1
ATOM 8523 O O . ASP A 1 1084 ? -32.685 3.698 43.182 1.00 69.56 1084 ASP A O 1
ATOM 8527 N N . ASN A 1 1085 ? -34.086 2.680 41.740 1.00 74.31 1085 ASN A N 1
ATOM 8528 C CA . ASN A 1 1085 ? -35.152 2.394 42.709 1.00 74.31 1085 ASN A CA 1
ATOM 8529 C C . ASN A 1 1085 ? -34.848 1.184 43.607 1.00 74.31 1085 ASN A C 1
ATOM 8531 O O . ASN A 1 1085 ? -35.422 1.051 44.687 1.00 74.31 1085 ASN A O 1
ATOM 8535 N N . CYS A 1 1086 ? -33.953 0.292 43.176 1.00 76.19 1086 CYS A N 1
ATOM 8536 C CA . CYS A 1 1086 ? -33.582 -0.919 43.913 1.00 76.19 1086 CYS A CA 1
ATOM 8537 C C . CYS A 1 1086 ? -32.327 -0.731 44.783 1.00 76.19 1086 CYS A C 1
ATOM 8539 O O . CYS A 1 1086 ? -31.929 -1.643 45.520 1.00 76.19 1086 CYS A O 1
ATOM 8541 N N . MET A 1 1087 ? -31.692 0.442 44.695 1.00 81.00 1087 MET A N 1
ATOM 8542 C CA . MET A 1 1087 ? -30.445 0.768 45.377 1.00 81.00 1087 MET A CA 1
ATOM 8543 C C . MET A 1 1087 ? -30.675 1.771 46.515 1.00 81.00 1087 MET A C 1
ATOM 8545 O O . MET A 1 1087 ? -31.449 2.717 46.366 1.00 81.00 1087 MET A O 1
ATOM 8549 N N . PRO A 1 1088 ? -29.998 1.609 47.663 1.00 81.06 1088 PRO A N 1
ATOM 8550 C CA . PRO A 1 1088 ? -30.214 2.481 48.809 1.00 81.06 1088 PRO A CA 1
ATOM 8551 C C . PRO A 1 1088 ? -29.600 3.866 48.564 1.00 81.06 1088 PRO A C 1
ATOM 8553 O O . PRO A 1 1088 ? -28.388 3.997 48.404 1.00 81.06 1088 PRO A O 1
ATOM 8556 N N . TRP A 1 1089 ? -30.430 4.913 48.567 1.00 81.62 1089 TRP A N 1
ATOM 8557 C CA . TRP A 1 1089 ? -29.994 6.315 48.446 1.00 81.62 1089 TRP A CA 1
ATOM 8558 C C . TRP A 1 1089 ? -29.764 7.020 49.792 1.00 81.62 1089 TRP A C 1
ATOM 8560 O O . TRP A 1 1089 ? -29.190 8.114 49.826 1.00 81.62 1089 TRP A O 1
ATOM 8570 N N . ASP A 1 1090 ? -30.177 6.398 50.900 1.00 78.25 1090 ASP A N 1
ATOM 8571 C CA . ASP A 1 1090 ? -30.075 6.971 52.243 1.00 78.25 1090 ASP A CA 1
ATOM 8572 C C . ASP A 1 1090 ? -28.605 7.184 52.679 1.00 78.25 1090 ASP A C 1
ATOM 8574 O O . ASP A 1 1090 ? -27.659 6.568 52.178 1.00 78.25 1090 ASP A O 1
ATOM 8578 N N . LYS A 1 1091 ? -28.398 8.114 53.613 1.00 74.94 1091 LYS A N 1
ATOM 8579 C CA . LYS A 1 1091 ? -27.121 8.396 54.285 1.00 74.94 1091 LYS A CA 1
ATOM 8580 C C . LYS A 1 1091 ? -27.145 8.085 55.782 1.00 74.94 1091 LYS A C 1
ATOM 8582 O O . LYS A 1 1091 ? -26.077 8.130 56.390 1.00 74.94 1091 LYS A O 1
ATOM 8587 N N . ARG A 1 1092 ? -28.327 7.885 56.380 1.00 76.19 1092 ARG A N 1
ATOM 8588 C CA . ARG A 1 1092 ? -28.519 7.897 57.840 1.00 76.19 1092 ARG A CA 1
ATOM 8589 C C . ARG A 1 1092 ? -28.720 6.516 58.457 1.00 76.19 1092 ARG A C 1
ATOM 8591 O O . ARG A 1 1092 ? -28.625 6.417 59.678 1.00 76.19 1092 ARG A O 1
ATOM 8598 N N . SER A 1 1093 ? -28.959 5.480 57.654 1.00 82.50 1093 SER A N 1
ATOM 8599 C CA . SER A 1 1093 ? -29.014 4.105 58.151 1.00 82.50 1093 SER A CA 1
ATOM 8600 C C . SER A 1 1093 ? -27.783 3.740 58.991 1.00 82.50 1093 SER A C 1
ATOM 8602 O O . SER A 1 1093 ? -26.644 4.057 58.634 1.00 82.50 1093 SER A O 1
ATOM 8604 N N . GLN A 1 1094 ? -28.026 3.050 60.110 1.00 76.00 1094 GLN A N 1
ATOM 8605 C CA . GLN A 1 1094 ? -26.970 2.477 60.948 1.00 76.00 1094 GLN A CA 1
ATOM 8606 C C . GLN A 1 1094 ? -26.239 1.337 60.228 1.00 76.00 1094 GLN A C 1
ATOM 8608 O O . GLN A 1 1094 ? -25.039 1.151 60.438 1.00 76.00 1094 GLN A O 1
ATOM 8613 N N . ASP A 1 1095 ? -26.936 0.613 59.343 1.00 82.69 1095 ASP A N 1
ATOM 8614 C CA . ASP A 1 1095 ? -26.292 -0.316 58.423 1.00 82.69 1095 ASP A CA 1
ATOM 8615 C C . ASP A 1 1095 ? -25.808 0.436 57.183 1.00 82.69 1095 ASP A C 1
ATOM 8617 O O . ASP A 1 1095 ? -26.579 0.916 56.348 1.00 82.69 1095 ASP A O 1
ATOM 8621 N N . ARG A 1 1096 ? -24.487 0.498 57.035 1.00 81.88 1096 ARG A N 1
ATOM 8622 C CA . ARG A 1 1096 ? -23.827 1.165 55.916 1.00 81.88 1096 ARG A CA 1
ATOM 8623 C C . ARG A 1 1096 ? -24.121 0.496 54.565 1.00 81.88 1096 ARG A C 1
ATOM 8625 O O . ARG A 1 1096 ? -24.000 1.184 53.550 1.00 81.88 1096 ARG A O 1
ATOM 8632 N N . LEU A 1 1097 ? -24.534 -0.778 54.524 1.00 85.56 1097 LEU A N 1
ATOM 8633 C CA . LEU A 1 1097 ? -25.016 -1.442 53.300 1.00 85.56 1097 LEU A CA 1
ATOM 8634 C C . LEU A 1 1097 ? -26.372 -0.929 52.820 1.00 85.56 1097 LEU A C 1
ATOM 8636 O O . LEU A 1 1097 ? -26.664 -1.077 51.635 1.00 85.56 1097 LEU A O 1
ATOM 8640 N N . GLU A 1 1098 ? -27.139 -0.294 53.701 1.00 85.88 1098 GLU A N 1
ATOM 8641 C CA . GLU A 1 1098 ? -28.402 0.383 53.393 1.00 85.88 1098 GLU A CA 1
ATOM 8642 C C . GLU A 1 1098 ? -28.202 1.897 53.223 1.00 85.88 1098 GLU A C 1
ATOM 8644 O O . GLU A 1 1098 ? -29.147 2.680 53.246 1.00 85.88 1098 GLU A O 1
ATOM 8649 N N . THR A 1 1099 ? -26.952 2.320 53.008 1.00 86.62 1099 THR A N 1
ATOM 8650 C CA . THR A 1 1099 ? -26.618 3.676 52.564 1.00 86.62 1099 THR A CA 1
ATOM 8651 C C . THR A 1 1099 ? -26.104 3.666 51.130 1.00 86.62 1099 THR A C 1
ATOM 8653 O O . THR A 1 1099 ? -25.633 2.646 50.633 1.00 86.62 1099 THR A O 1
ATOM 8656 N N . LYS A 1 1100 ? -26.082 4.825 50.472 1.00 84.56 1100 LYS A N 1
ATOM 8657 C CA . LYS A 1 1100 ? -25.569 4.952 49.095 1.00 84.56 1100 LYS A CA 1
ATOM 8658 C C . LYS A 1 1100 ? -24.055 4.821 48.940 1.00 84.56 1100 LYS A C 1
ATOM 8660 O O . LYS A 1 1100 ? -23.557 4.595 47.837 1.00 84.56 1100 LYS A O 1
ATOM 8665 N N . TYR A 1 1101 ? -23.294 5.020 50.018 1.00 84.12 1101 TYR A N 1
ATOM 8666 C CA . TYR A 1 1101 ? -21.835 5.164 49.960 1.00 84.12 1101 TYR A CA 1
ATOM 8667 C C . TYR A 1 1101 ? -21.102 3.958 49.341 1.00 84.12 1101 TYR A C 1
ATOM 8669 O O . TYR A 1 1101 ? -20.148 4.169 48.585 1.00 84.12 1101 TYR A O 1
ATOM 8677 N N . PRO A 1 1102 ? -21.518 2.699 49.583 1.00 84.88 1102 PRO A N 1
ATOM 8678 C CA . PRO A 1 1102 ? -20.894 1.545 48.949 1.00 84.88 1102 PRO A CA 1
ATOM 8679 C C . PRO A 1 1102 ? -21.126 1.471 47.437 1.00 84.88 1102 PRO A C 1
ATOM 8681 O O . PRO A 1 1102 ? -20.309 0.844 46.763 1.00 84.88 1102 PRO A O 1
ATOM 8684 N N . TYR A 1 1103 ? -22.157 2.134 46.899 1.00 86.25 1103 TYR A N 1
ATOM 8685 C CA . TYR A 1 1103 ? -22.681 1.881 45.551 1.00 86.25 1103 TYR A CA 1
ATOM 8686 C C . TYR A 1 1103 ? -22.499 3.039 44.571 1.00 86.25 1103 TYR A C 1
ATOM 8688 O O . TYR A 1 1103 ? -22.162 2.800 43.419 1.00 86.25 1103 TYR A O 1
ATOM 8696 N N . VAL A 1 1104 ? -22.617 4.289 45.025 1.00 87.00 1104 VAL A N 1
ATOM 8697 C CA . VAL A 1 1104 ? -22.577 5.458 44.131 1.00 87.00 1104 VAL A CA 1
ATOM 8698 C C . VAL A 1 1104 ? -21.238 5.575 43.378 1.00 87.00 1104 VAL A C 1
ATOM 8700 O O . VAL A 1 1104 ? -20.163 5.476 43.981 1.00 87.00 1104 VAL A O 1
ATOM 8703 N N . CYS A 1 1105 ? -21.290 5.777 42.063 1.00 85.81 1105 CYS A N 1
ATOM 8704 C CA . CYS A 1 1105 ? -20.153 6.148 41.219 1.00 85.81 1105 CYS A CA 1
ATOM 8705 C C . CYS A 1 1105 ? -19.971 7.665 41.277 1.00 85.81 1105 CYS A C 1
ATOM 8707 O O . CYS A 1 1105 ? -20.946 8.406 41.166 1.00 85.81 1105 CYS A O 1
ATOM 8709 N N . HIS A 1 1106 ? -18.744 8.142 41.477 1.00 89.81 1106 HIS A N 1
ATOM 8710 C CA . HIS A 1 1106 ? -18.472 9.580 41.544 1.00 89.81 1106 HIS A CA 1
ATOM 8711 C C . HIS A 1 1106 ? -18.394 10.211 40.145 1.00 89.81 1106 HIS A C 1
ATOM 8713 O O . HIS A 1 1106 ? -18.138 9.522 39.156 1.00 89.81 1106 HIS A O 1
ATOM 8719 N N . ALA A 1 1107 ? -18.601 11.527 40.074 1.00 89.50 1107 ALA A N 1
ATOM 8720 C CA . ALA A 1 1107 ? -18.676 12.269 38.820 1.00 89.50 1107 ALA A CA 1
ATOM 8721 C C . ALA A 1 1107 ? -17.389 12.175 37.992 1.00 89.50 1107 ALA A C 1
ATOM 8723 O O . ALA A 1 1107 ? -17.463 11.974 36.787 1.00 89.50 1107 ALA A O 1
ATOM 8724 N N . GLU A 1 1108 ? -16.227 12.246 38.640 1.00 92.94 1108 GLU A N 1
ATOM 8725 C CA . GLU A 1 1108 ? -14.909 12.188 38.000 1.00 92.94 1108 GLU A CA 1
ATOM 8726 C C . GLU A 1 1108 ? -14.689 10.837 37.313 1.00 92.94 1108 GLU A C 1
ATOM 8728 O O . GLU A 1 1108 ? -14.245 10.770 36.173 1.00 92.94 1108 GLU A O 1
ATOM 8733 N N . MET A 1 1109 ? -15.068 9.750 37.991 1.00 85.94 1109 MET A N 1
ATOM 8734 C CA . MET A 1 1109 ? -14.983 8.398 37.438 1.00 85.94 1109 MET A CA 1
ATOM 8735 C C . MET A 1 1109 ? -15.941 8.226 36.257 1.00 85.94 1109 MET A C 1
ATOM 8737 O O . MET A 1 1109 ? -15.570 7.634 35.248 1.00 85.94 1109 MET A O 1
ATOM 8741 N N . ASN A 1 1110 ? -17.155 8.770 36.361 1.00 84.69 1110 ASN A N 1
ATOM 8742 C CA . ASN A 1 1110 ? -18.107 8.739 35.259 1.00 84.69 1110 ASN A CA 1
ATOM 8743 C C . ASN A 1 1110 ? -17.636 9.579 34.067 1.00 84.69 1110 ASN A C 1
ATOM 8745 O O . ASN A 1 1110 ? -17.830 9.131 32.947 1.00 84.69 1110 ASN A O 1
ATOM 8749 N N . ALA A 1 1111 ? -17.001 10.734 34.284 1.00 85.25 1111 ALA A N 1
ATOM 8750 C CA . ALA A 1 1111 ? -16.439 11.544 33.205 1.00 85.25 1111 ALA A CA 1
ATOM 8751 C C . ALA A 1 1111 ? -15.343 10.773 32.453 1.00 85.25 1111 ALA A C 1
ATOM 8753 O O . ALA A 1 1111 ? -15.450 10.606 31.246 1.00 85.25 1111 ALA A O 1
ATOM 8754 N N . ILE A 1 1112 ? -14.376 10.187 33.172 1.00 83.19 1112 ILE A N 1
ATOM 8755 C CA . ILE A 1 1112 ? -13.302 9.383 32.562 1.00 83.19 1112 ILE A CA 1
ATOM 8756 C C . ILE A 1 1112 ? -13.868 8.232 31.728 1.00 83.19 1112 ILE A C 1
ATOM 8758 O O . ILE A 1 1112 ? -13.465 8.055 30.588 1.00 83.19 1112 ILE A O 1
ATOM 8762 N N . VAL A 1 1113 ? -14.822 7.459 32.262 1.00 75.62 1113 VAL A N 1
ATOM 8763 C CA . VAL A 1 1113 ? -15.375 6.332 31.491 1.00 75.62 1113 VAL A CA 1
ATOM 8764 C C . VAL A 1 1113 ? -16.255 6.811 30.330 1.00 75.62 1113 VAL A C 1
ATOM 8766 O O . VAL A 1 1113 ? -16.290 6.174 29.284 1.00 75.62 1113 VAL A O 1
ATOM 8769 N N . ASN A 1 1114 ? -16.959 7.937 30.483 1.00 77.94 1114 ASN A N 1
ATOM 8770 C CA . ASN A 1 1114 ? -17.760 8.518 29.404 1.00 77.94 1114 ASN A CA 1
ATOM 8771 C C . ASN A 1 1114 ? -16.900 9.108 28.272 1.00 77.94 1114 ASN A C 1
ATOM 8773 O O . ASN A 1 1114 ? -17.436 9.308 27.187 1.00 77.94 1114 ASN A O 1
ATOM 8777 N N . ALA A 1 1115 ? -15.614 9.387 28.509 1.00 72.31 1115 ALA A N 1
ATOM 8778 C CA . ALA A 1 1115 ? -14.690 9.844 27.474 1.00 72.31 1115 ALA A CA 1
ATOM 8779 C C . ALA A 1 1115 ? -14.387 8.766 26.416 1.00 72.31 1115 ALA A C 1
ATOM 8781 O O . ALA A 1 1115 ? -13.942 9.101 25.327 1.00 72.31 1115 ALA A O 1
ATOM 8782 N N . GLY A 1 1116 ? -14.658 7.484 26.693 1.00 68.38 1116 GLY A N 1
ATOM 8783 C CA . GLY A 1 1116 ? -14.474 6.407 25.717 1.00 68.38 1116 GLY A CA 1
ATOM 8784 C C . GLY A 1 1116 ? -13.029 6.312 25.215 1.00 68.38 1116 GLY A C 1
ATOM 8785 O O . GLY A 1 1116 ? -12.128 6.073 26.013 1.00 68.38 1116 GLY A O 1
ATOM 8786 N N . ASN A 1 1117 ? -12.841 6.509 23.905 1.00 61.62 1117 ASN A N 1
ATOM 8787 C CA . ASN A 1 1117 ? -11.567 6.355 23.188 1.00 61.62 1117 ASN A CA 1
ATOM 8788 C C . ASN A 1 1117 ? -10.763 7.668 23.056 1.00 61.62 1117 ASN A C 1
ATOM 8790 O O . ASN A 1 1117 ? -9.785 7.732 22.310 1.00 61.62 1117 ASN A O 1
ATOM 8794 N N . GLU A 1 1118 ? -11.194 8.735 23.728 1.00 64.19 1118 GLU A N 1
ATOM 8795 C CA . GLU A 1 1118 ? -10.531 10.041 23.695 1.00 64.19 1118 GLU A CA 1
ATOM 8796 C C . GLU A 1 1118 ? -9.236 10.041 24.528 1.00 64.19 1118 GLU A C 1
ATOM 8798 O O . GLU A 1 1118 ? -9.161 9.448 25.610 1.00 64.19 1118 GLU A O 1
ATOM 8803 N N . GLN A 1 1119 ? -8.196 10.740 24.063 1.00 72.50 1119 GLN A N 1
ATOM 8804 C CA . GLN A 1 1119 ? -6.921 10.812 24.779 1.00 72.50 1119 GLN A CA 1
ATOM 8805 C C . GLN A 1 1119 ? -7.005 11.785 25.965 1.00 72.50 1119 GLN A C 1
ATOM 8807 O O . GLN A 1 1119 ? -7.111 12.993 25.792 1.00 72.50 1119 GLN A O 1
ATOM 8812 N N . LEU A 1 1120 ? -6.887 11.261 27.190 1.00 81.19 1120 LEU A N 1
ATOM 8813 C CA . LEU A 1 1120 ? -7.009 12.059 28.422 1.00 81.19 1120 LEU A CA 1
ATOM 8814 C C . LEU A 1 1120 ? -5.676 12.589 28.982 1.00 81.19 1120 LEU A C 1
ATOM 8816 O O . LEU A 1 1120 ? -5.663 13.307 29.986 1.00 81.19 1120 LEU A O 1
ATOM 8820 N N . ASN A 1 1121 ? -4.542 12.237 28.367 1.00 84.06 1121 ASN A N 1
ATOM 8821 C CA . ASN A 1 1121 ? -3.228 12.676 28.834 1.00 84.06 1121 ASN A CA 1
ATOM 8822 C C . ASN A 1 1121 ? -3.023 14.172 28.563 1.00 84.06 1121 ASN A C 1
ATOM 8824 O O . ASN A 1 1121 ? -3.166 14.598 27.427 1.00 84.06 1121 ASN A O 1
ATOM 8828 N N . GLY A 1 1122 ? -2.667 14.939 29.595 1.00 84.62 1122 GLY A N 1
ATOM 8829 C CA . GLY A 1 1122 ? -2.528 16.402 29.512 1.00 84.62 1122 GLY A CA 1
ATOM 8830 C C . GLY A 1 1122 ? -3.816 17.171 29.827 1.00 84.62 1122 GLY A C 1
ATOM 8831 O O . GLY A 1 1122 ? -3.757 18.322 30.244 1.00 84.62 1122 GLY A O 1
ATOM 8832 N N . CYS A 1 1123 ? -4.980 16.514 29.766 1.00 92.44 1123 CYS A N 1
ATOM 8833 C CA . CYS A 1 1123 ? -6.271 17.162 29.995 1.00 92.44 1123 CYS A CA 1
ATOM 8834 C C . CYS A 1 1123 ? -6.414 17.773 31.403 1.00 92.44 1123 CYS A C 1
ATOM 8836 O O . CYS A 1 1123 ? -5.799 17.328 32.385 1.00 92.44 1123 CYS A O 1
ATOM 8838 N N . SER A 1 1124 ? -7.316 18.750 31.493 1.00 94.56 1124 SER A N 1
ATOM 8839 C CA . SER A 1 1124 ? -7.813 19.366 32.722 1.00 94.56 1124 SER A CA 1
ATOM 8840 C C . SER A 1 1124 ? -9.185 18.799 33.093 1.00 94.56 1124 SER A C 1
ATOM 8842 O O . SER A 1 1124 ? -9.997 18.492 32.223 1.00 94.56 1124 SER A O 1
ATOM 8844 N N . ILE A 1 1125 ? -9.485 18.674 34.387 1.00 96.31 1125 ILE A N 1
ATOM 8845 C CA . ILE A 1 1125 ? -10.834 18.341 34.861 1.00 96.31 1125 ILE A CA 1
ATOM 8846 C C . ILE A 1 1125 ? -11.376 19.423 35.796 1.00 96.31 1125 ILE A C 1
ATOM 8848 O O . ILE A 1 1125 ? -10.735 19.793 36.778 1.00 96.31 1125 ILE A O 1
ATOM 8852 N N . TYR A 1 1126 ? -12.592 19.880 35.516 1.00 95.50 1126 TYR A N 1
ATOM 8853 C CA . TYR A 1 1126 ? -13.367 20.806 36.336 1.00 95.50 1126 TYR A CA 1
ATOM 8854 C C . TYR A 1 1126 ? -14.373 20.008 37.159 1.00 95.50 1126 TYR A C 1
ATOM 8856 O O . TYR A 1 1126 ? -15.138 19.222 36.601 1.00 95.50 1126 TYR A O 1
ATOM 8864 N N . VAL A 1 1127 ? -14.375 20.169 38.483 1.00 95.44 1127 VAL A N 1
ATOM 8865 C CA . VAL A 1 1127 ? -15.221 19.386 39.399 1.00 95.44 1127 VAL A CA 1
ATOM 8866 C C . VAL A 1 1127 ? -15.901 20.264 40.444 1.00 95.44 1127 VAL A C 1
ATOM 8868 O O . VAL A 1 1127 ? -15.309 21.186 41.001 1.00 95.44 1127 VAL A O 1
ATOM 8871 N N . THR A 1 1128 ? -17.151 19.953 40.790 1.00 91.75 1128 THR A N 1
ATOM 8872 C CA . THR A 1 1128 ? -17.871 20.764 41.789 1.00 91.75 1128 THR A CA 1
ATOM 8873 C C . THR A 1 1128 ? -17.366 20.544 43.217 1.00 91.75 1128 THR A C 1
ATOM 8875 O O . THR A 1 1128 ? -17.469 21.441 44.049 1.00 91.75 1128 THR A O 1
ATOM 8878 N N . LEU A 1 1129 ? -16.775 19.381 43.514 1.00 91.81 1129 LEU A N 1
ATOM 8879 C CA . LEU A 1 1129 ? -16.136 19.101 44.801 1.00 91.81 1129 LEU A CA 1
ATOM 8880 C C . LEU A 1 1129 ? -14.759 18.466 44.617 1.00 91.81 1129 LEU A C 1
ATOM 8882 O O . LEU A 1 1129 ? -14.603 17.594 43.764 1.00 91.81 1129 LEU A O 1
ATOM 8886 N N . PHE A 1 1130 ? -13.811 18.805 45.497 1.00 93.56 1130 PHE A N 1
ATOM 8887 C CA . PHE A 1 1130 ? -12.447 18.270 45.447 1.00 93.56 1130 PHE A CA 1
ATOM 8888 C C . PHE A 1 1130 ? -12.413 16.724 45.353 1.00 93.56 1130 PHE A C 1
ATOM 8890 O O . PHE A 1 1130 ? -13.152 16.048 46.096 1.00 93.56 1130 PHE A O 1
ATOM 8897 N N . PRO A 1 1131 ? -11.576 16.126 44.480 1.00 93.56 1131 PRO A N 1
ATOM 8898 C CA . PRO A 1 1131 ? -11.559 14.679 44.286 1.00 93.56 1131 PRO A CA 1
ATOM 8899 C C . PRO A 1 1131 ? -11.116 13.906 45.531 1.00 93.56 1131 PRO A C 1
ATOM 8901 O O . PRO A 1 1131 ? -10.128 14.237 46.187 1.00 93.56 1131 PRO A O 1
ATOM 8904 N N . CYS A 1 1132 ? -11.826 12.819 45.847 1.00 91.69 1132 CYS A N 1
ATOM 8905 C CA . CYS A 1 1132 ? -11.402 11.901 46.911 1.00 91.69 1132 CYS A CA 1
ATOM 8906 C C . CYS A 1 1132 ? -10.219 11.031 46.473 1.00 91.69 1132 CYS A C 1
ATOM 8908 O O . CYS A 1 1132 ? -9.935 10.932 45.281 1.00 91.69 1132 CYS A O 1
ATOM 8910 N N . ASN A 1 1133 ? -9.585 10.319 47.410 1.00 89.81 1133 ASN A N 1
ATOM 8911 C CA . ASN A 1 1133 ? -8.476 9.416 47.098 1.00 89.81 1133 ASN A CA 1
ATOM 8912 C C . ASN A 1 1133 ? -8.818 8.369 46.023 1.00 89.81 1133 ASN A C 1
ATOM 8914 O O . ASN A 1 1133 ? -7.950 8.001 45.245 1.00 89.81 1133 ASN A O 1
ATOM 8918 N N . ILE A 1 1134 ? -10.065 7.895 45.933 1.00 87.31 1134 ILE A N 1
ATOM 8919 C CA . ILE A 1 1134 ? -10.463 6.966 44.863 1.00 87.31 1134 ILE A CA 1
ATOM 8920 C C . ILE A 1 1134 ? -10.459 7.673 43.503 1.00 87.31 1134 ILE A C 1
ATOM 8922 O O . ILE A 1 1134 ? -9.919 7.128 42.550 1.00 87.31 1134 ILE A O 1
ATOM 8926 N N . CYS A 1 1135 ? -11.010 8.885 43.405 1.00 90.56 1135 CYS A N 1
ATOM 8927 C CA . CYS A 1 1135 ? -11.022 9.647 42.152 1.00 90.56 1135 CYS A CA 1
ATOM 8928 C C . CYS A 1 1135 ? -9.604 10.040 41.723 1.00 90.56 1135 CYS A C 1
ATOM 8930 O O . CYS A 1 1135 ? -9.260 9.907 40.555 1.00 90.56 1135 CYS A O 1
ATOM 8932 N N . ALA A 1 1136 ? -8.762 10.447 42.677 1.00 91.38 1136 ALA A N 1
ATOM 8933 C CA . ALA A 1 1136 ? -7.375 10.823 42.426 1.00 91.38 1136 ALA A CA 1
ATOM 8934 C C . ALA A 1 1136 ? -6.560 9.707 41.758 1.00 91.38 1136 ALA A C 1
ATOM 8936 O O . ALA A 1 1136 ? -5.800 9.974 40.830 1.00 91.38 1136 ALA A O 1
ATOM 8937 N N . LYS A 1 1137 ? -6.774 8.452 42.176 1.00 88.69 1137 LYS A N 1
ATOM 8938 C CA . LYS A 1 1137 ? -6.159 7.273 41.549 1.00 88.69 1137 LYS A CA 1
ATOM 8939 C C . LYS A 1 1137 ? -6.482 7.181 40.060 1.00 88.69 1137 LYS A C 1
ATOM 8941 O O . LYS A 1 1137 ? -5.580 6.963 39.258 1.00 88.69 1137 LYS A O 1
ATOM 8946 N N . VAL A 1 1138 ? -7.756 7.348 39.701 1.00 86.12 1138 VAL A N 1
ATOM 8947 C CA . VAL A 1 1138 ? -8.214 7.218 38.310 1.00 86.12 1138 VAL A CA 1
ATOM 8948 C C . VAL A 1 1138 ? -7.748 8.408 37.472 1.00 86.12 1138 VAL A C 1
ATOM 8950 O O . VAL A 1 1138 ? -7.272 8.206 36.360 1.00 86.12 1138 VAL A O 1
ATOM 8953 N N . LEU A 1 1139 ? -7.802 9.626 38.019 1.00 90.94 1139 LEU A N 1
ATOM 8954 C CA . LEU A 1 1139 ? -7.345 10.849 37.349 1.00 90.94 1139 LEU A CA 1
ATOM 8955 C C . LEU A 1 1139 ? -5.857 10.773 36.974 1.00 90.94 1139 LEU A C 1
ATOM 8957 O O . LEU A 1 1139 ? -5.515 10.906 35.803 1.00 90.94 1139 LEU A O 1
ATOM 8961 N N . LEU A 1 1140 ? -4.989 10.463 37.946 1.00 88.25 1140 LEU A N 1
ATOM 8962 C CA . LEU A 1 1140 ? -3.545 10.306 37.718 1.00 88.25 1140 LEU A CA 1
ATOM 8963 C C . LEU A 1 1140 ? -3.243 9.196 36.707 1.00 88.25 1140 LEU A C 1
ATOM 8965 O O . LEU A 1 1140 ? -2.388 9.345 35.838 1.00 88.25 1140 LEU A O 1
ATOM 8969 N N . LYS A 1 1141 ? -3.958 8.072 36.809 1.00 81.75 1141 LYS A N 1
ATOM 8970 C CA . LYS A 1 1141 ? -3.769 6.923 35.919 1.00 81.75 1141 LYS A CA 1
ATOM 8971 C C . LYS A 1 1141 ? -4.225 7.206 34.481 1.00 81.75 1141 LYS A C 1
ATOM 8973 O O . LYS A 1 1141 ? -3.645 6.629 33.569 1.00 81.75 1141 LYS A O 1
ATOM 8978 N N . SER A 1 1142 ? -5.202 8.096 34.295 1.00 82.69 1142 SER A N 1
ATOM 8979 C CA . SER A 1 1142 ? -5.713 8.512 32.977 1.00 82.69 1142 SER A CA 1
ATOM 8980 C C . SER A 1 1142 ? -4.845 9.583 32.302 1.00 82.69 1142 SER A C 1
ATOM 8982 O O . SER A 1 1142 ? -5.102 9.942 31.161 1.00 82.69 1142 SER A O 1
ATOM 8984 N N . GLY A 1 1143 ? -3.816 10.095 32.988 1.00 86.38 1143 GLY A N 1
ATOM 8985 C CA . GLY A 1 1143 ? -2.901 11.100 32.443 1.00 86.38 1143 GLY A CA 1
ATOM 8986 C C . GLY A 1 1143 ? -3.383 12.548 32.565 1.00 86.38 1143 GLY A C 1
ATOM 8987 O O . GLY A 1 1143 ? -2.700 13.441 32.068 1.00 86.38 1143 GLY A O 1
ATOM 8988 N N . ILE A 1 1144 ? -4.502 12.801 33.252 1.00 91.12 1144 ILE A N 1
ATOM 8989 C CA . ILE A 1 1144 ? -4.972 14.161 33.565 1.00 91.12 1144 ILE A CA 1
ATOM 8990 C C . ILE A 1 1144 ? -3.898 14.873 34.395 1.00 91.12 1144 ILE A C 1
ATOM 8992 O O . ILE A 1 1144 ? -3.308 14.272 35.299 1.00 91.12 1144 ILE A O 1
ATOM 8996 N N . ARG A 1 1145 ? -3.629 16.143 34.078 1.00 90.81 1145 ARG A N 1
ATOM 8997 C CA . ARG A 1 1145 ? -2.547 16.927 34.703 1.00 90.81 1145 ARG A CA 1
ATOM 8998 C C . ARG A 1 1145 ? -3.034 18.084 35.566 1.00 90.81 1145 ARG A C 1
ATOM 9000 O O . ARG A 1 1145 ? -2.276 18.533 36.428 1.00 90.81 1145 ARG A O 1
ATOM 9007 N N . ARG A 1 1146 ? -4.288 18.517 35.393 1.00 94.69 1146 ARG A N 1
ATOM 9008 C CA . ARG A 1 1146 ? -4.866 19.649 36.129 1.00 94.69 1146 ARG A CA 1
ATOM 9009 C C . ARG A 1 1146 ? -6.264 19.332 36.670 1.00 94.69 1146 ARG A C 1
ATOM 9011 O O . ARG A 1 1146 ? -7.107 18.784 35.963 1.00 94.69 1146 ARG A O 1
ATOM 9018 N N . VAL A 1 1147 ? -6.514 19.682 37.930 1.00 96.56 1147 VAL A N 1
ATOM 9019 C CA . VAL A 1 1147 ? -7.807 19.571 38.624 1.00 96.56 1147 VAL A CA 1
ATOM 9020 C C . VAL A 1 1147 ? -8.222 20.955 39.109 1.00 96.56 1147 VAL A C 1
ATOM 9022 O O . VAL A 1 1147 ? -7.575 21.530 39.984 1.00 96.56 1147 VAL A O 1
ATOM 9025 N N . ILE A 1 1148 ? -9.349 21.441 38.604 1.00 95.50 1148 ILE A N 1
ATOM 9026 C CA . ILE A 1 1148 ? -9.962 22.711 38.982 1.00 95.50 1148 ILE A CA 1
ATOM 9027 C C . ILE A 1 1148 ? -11.238 22.406 39.777 1.00 95.50 1148 ILE A C 1
ATOM 9029 O O . ILE A 1 1148 ? -12.084 21.643 39.309 1.00 95.50 1148 ILE A O 1
ATOM 9033 N N . TYR A 1 1149 ? -11.392 22.942 40.995 1.00 95.12 1149 TYR A N 1
ATOM 9034 C CA . TYR A 1 1149 ? -12.508 22.574 41.886 1.00 95.12 1149 TYR A CA 1
ATOM 9035 C C . TYR A 1 1149 ? -13.189 23.753 42.591 1.00 95.12 1149 TYR A C 1
ATOM 9037 O O . TYR A 1 1149 ? -12.513 24.663 43.056 1.00 95.12 1149 TYR A O 1
ATOM 9045 N N . ILE A 1 1150 ? -14.521 23.713 42.745 1.00 89.12 1150 ILE A N 1
ATOM 9046 C CA . ILE A 1 1150 ? -15.288 24.792 43.415 1.00 89.12 1150 ILE A CA 1
ATOM 9047 C C . ILE A 1 1150 ? -15.112 24.745 44.933 1.00 89.12 1150 ILE A C 1
ATOM 9049 O O . ILE A 1 1150 ? -14.642 25.693 45.565 1.00 89.12 1150 ILE A O 1
ATOM 9053 N N . ALA A 1 1151 ? -15.530 23.634 45.540 1.00 86.19 1151 ALA A N 1
ATOM 9054 C CA . ALA A 1 1151 ? -15.610 23.515 46.985 1.00 86.19 1151 ALA A CA 1
ATOM 9055 C C . ALA A 1 1151 ? -14.798 22.332 47.504 1.00 86.19 1151 ALA A C 1
ATOM 9057 O O . ALA A 1 1151 ? -14.681 21.270 46.883 1.00 86.19 1151 ALA A O 1
ATOM 9058 N N . ASP A 1 1152 ? -14.225 22.538 48.681 1.00 85.44 1152 ASP A N 1
ATOM 9059 C CA . ASP A 1 1152 ? -13.497 21.498 49.382 1.00 85.44 1152 ASP A CA 1
ATOM 9060 C C . ASP A 1 1152 ? -14.456 20.531 50.081 1.00 85.44 1152 ASP A C 1
ATOM 9062 O O . ASP A 1 1152 ? -15.598 20.866 50.406 1.00 85.44 1152 ASP A O 1
ATOM 9066 N N . LYS A 1 1153 ? -13.976 19.318 50.343 1.00 82.94 1153 LYS A N 1
ATOM 9067 C CA . LYS A 1 1153 ? -14.677 18.358 51.200 1.00 82.94 1153 LYS A CA 1
ATOM 9068 C C . LYS A 1 1153 ? -14.116 18.473 52.622 1.00 82.94 1153 LYS A C 1
ATOM 9070 O O . LYS A 1 1153 ? -12.971 18.886 52.790 1.00 82.94 1153 LYS A O 1
ATOM 9075 N N . PRO A 1 1154 ? -14.879 18.077 53.660 1.00 81.44 1154 PRO A N 1
ATOM 9076 C CA . PRO A 1 1154 ? -14.356 18.034 55.022 1.00 81.44 1154 PRO A CA 1
ATOM 9077 C C . PRO A 1 1154 ? -13.024 17.279 55.075 1.00 81.44 1154 PRO A C 1
ATOM 9079 O O . PRO A 1 1154 ? -12.889 16.260 54.387 1.00 81.44 1154 PRO A O 1
ATOM 9082 N N . ASP A 1 1155 ? -12.084 17.762 55.894 1.00 80.69 1155 ASP A N 1
ATOM 9083 C CA . ASP A 1 1155 ? -10.724 17.224 56.016 1.00 80.69 1155 ASP A CA 1
ATOM 9084 C C . ASP A 1 1155 ? -10.719 15.821 56.645 1.00 80.69 1155 ASP A C 1
ATOM 9086 O O . ASP A 1 1155 ? -10.455 15.600 57.827 1.00 80.69 1155 ASP A O 1
ATOM 9090 N N . LYS A 1 1156 ? -11.097 14.849 55.821 1.00 86.06 1156 LYS A N 1
ATOM 9091 C CA . LYS A 1 1156 ? -11.133 13.429 56.135 1.00 86.06 1156 LYS A CA 1
ATOM 9092 C C . LYS A 1 1156 ? -9.897 12.759 55.561 1.00 86.06 1156 LYS A C 1
ATOM 9094 O O . LYS A 1 1156 ? -9.262 13.256 54.630 1.00 86.06 1156 LYS A O 1
ATOM 9099 N N . MET A 1 1157 ? -9.594 11.579 56.083 1.00 87.19 1157 MET A N 1
ATOM 9100 C CA . MET A 1 1157 ? -8.492 10.738 55.621 1.00 87.19 1157 MET A CA 1
ATOM 9101 C C . MET A 1 1157 ? -8.455 10.603 54.087 1.00 87.19 1157 MET A C 1
ATOM 9103 O O . MET A 1 1157 ? -7.391 10.691 53.481 1.00 87.19 1157 MET A O 1
ATOM 9107 N N . GLU A 1 1158 ? -9.607 10.443 53.434 1.00 86.81 1158 GLU A N 1
ATOM 9108 C CA . GLU A 1 1158 ? -9.700 10.327 51.977 1.00 86.81 1158 GLU A CA 1
ATOM 9109 C C . GLU A 1 1158 ? -9.218 11.590 51.244 1.00 86.81 1158 GLU A C 1
ATOM 9111 O O . GLU A 1 1158 ? -8.671 11.484 50.148 1.00 86.81 1158 GLU A O 1
ATOM 9116 N N . MET A 1 1159 ? -9.408 12.779 51.827 1.00 90.69 1159 MET A N 1
ATOM 9117 C CA . MET A 1 1159 ? -8.937 14.045 51.249 1.00 90.69 1159 MET A CA 1
ATOM 9118 C C . MET A 1 1159 ? -7.439 14.228 51.480 1.00 90.69 1159 MET A C 1
ATOM 9120 O O . MET A 1 1159 ? -6.720 14.578 50.545 1.00 90.69 1159 MET A O 1
ATOM 9124 N N . LYS A 1 1160 ? -6.948 13.903 52.684 1.00 90.50 1160 LYS A N 1
ATOM 9125 C CA . LYS A 1 1160 ? -5.510 13.921 53.006 1.00 90.50 1160 LYS A CA 1
ATOM 9126 C C . LYS A 1 1160 ? -4.719 13.004 52.074 1.00 90.50 1160 LYS A C 1
ATOM 9128 O O . LYS A 1 1160 ? -3.719 13.420 51.492 1.00 90.50 1160 LYS A O 1
ATOM 9133 N N . ALA A 1 1161 ? -5.221 11.788 51.860 1.00 89.56 1161 ALA A N 1
ATOM 9134 C CA . ALA A 1 1161 ? -4.613 10.832 50.944 1.00 89.56 1161 ALA A CA 1
ATOM 9135 C C . ALA A 1 1161 ? -4.646 11.314 49.482 1.00 89.56 1161 ALA A C 1
ATOM 9137 O O . ALA A 1 1161 ? -3.650 11.176 48.775 1.00 89.56 1161 ALA A O 1
ATOM 9138 N N . SER A 1 1162 ? -5.761 11.909 49.039 1.00 93.19 1162 SER A N 1
ATOM 9139 C CA . SER A 1 1162 ? -5.893 12.498 47.696 1.00 93.19 1162 SER A CA 1
ATOM 9140 C C . SER A 1 1162 ? -4.836 13.575 47.439 1.00 93.19 1162 SER A C 1
ATOM 9142 O O . SER A 1 1162 ? -4.076 13.490 46.476 1.00 93.19 1162 SER A O 1
ATOM 9144 N N . ARG A 1 1163 ? -4.706 14.535 48.365 1.00 92.81 1163 ARG A N 1
ATOM 9145 C CA . ARG A 1 1163 ? -3.724 15.626 48.272 1.00 92.81 1163 ARG A CA 1
ATOM 9146 C C . ARG A 1 1163 ? -2.287 15.117 48.268 1.00 92.81 1163 ARG A C 1
ATOM 9148 O O . ARG A 1 1163 ? -1.477 15.620 47.495 1.00 92.81 1163 ARG A O 1
ATOM 9155 N N . ARG A 1 1164 ? -1.974 14.100 49.082 1.00 91.94 1164 ARG A N 1
ATOM 9156 C CA . ARG A 1 1164 ? -0.653 13.449 49.077 1.00 91.94 1164 ARG A CA 1
ATOM 9157 C C . ARG A 1 1164 ? -0.334 12.844 47.704 1.00 91.94 1164 ARG A C 1
ATOM 9159 O O . ARG A 1 1164 ? 0.758 13.077 47.200 1.00 91.94 1164 ARG A O 1
ATOM 9166 N N . MET A 1 1165 ? -1.285 12.138 47.083 1.00 92.75 1165 MET A N 1
ATOM 9167 C CA . MET A 1 1165 ? -1.099 11.555 45.744 1.00 92.75 1165 MET A CA 1
ATOM 9168 C C . MET A 1 1165 ? -0.958 12.614 44.656 1.00 92.75 1165 MET A C 1
ATOM 9170 O O . MET A 1 1165 ? -0.051 12.520 43.844 1.00 92.75 1165 MET A O 1
ATOM 9174 N N . PHE A 1 1166 ? -1.809 13.639 44.644 1.00 93.81 1166 PHE A N 1
ATOM 9175 C CA . PHE A 1 1166 ? -1.706 14.712 43.654 1.00 93.81 1166 PHE A CA 1
ATOM 9176 C C . PHE A 1 1166 ? -0.393 15.484 43.760 1.00 93.81 1166 PHE A C 1
ATOM 9178 O O . PHE A 1 1166 ? 0.231 15.750 42.737 1.00 93.81 1166 PHE A O 1
ATOM 9185 N N . LYS A 1 1167 ? 0.080 15.754 44.982 1.00 89.38 1167 LYS A N 1
ATOM 9186 C CA . LYS A 1 1167 ? 1.385 16.386 45.197 1.00 89.38 1167 LYS A CA 1
ATOM 9187 C C . LYS A 1 1167 ? 2.529 15.537 44.640 1.00 89.38 1167 LYS A C 1
ATOM 9189 O O . LYS A 1 1167 ? 3.403 16.073 43.970 1.00 89.38 1167 LYS A O 1
ATOM 9194 N N . LEU A 1 1168 ? 2.531 14.233 44.923 1.00 86.62 1168 LEU A N 1
ATOM 9195 C CA . LEU A 1 1168 ? 3.584 13.328 44.453 1.00 86.62 1168 LEU A CA 1
ATOM 9196 C C . LEU A 1 1168 ? 3.503 13.076 42.944 1.00 86.62 1168 LEU A C 1
ATOM 9198 O O . LEU A 1 1168 ? 4.527 13.075 42.282 1.00 86.62 1168 LEU A O 1
ATOM 9202 N N . GLY A 1 1169 ? 2.296 12.938 42.395 1.00 85.88 1169 GLY A N 1
ATOM 9203 C CA . GLY A 1 1169 ? 2.050 12.746 40.966 1.00 85.88 1169 GLY A CA 1
ATOM 9204 C C . GLY A 1 1169 ? 2.161 14.011 40.112 1.00 85.88 1169 GLY A C 1
ATOM 9205 O O . GLY A 1 1169 ? 1.822 13.958 38.931 1.00 85.88 1169 GLY A O 1
ATOM 9206 N N . HIS A 1 1170 ? 2.611 15.131 40.689 1.00 89.44 1170 HIS A N 1
ATOM 9207 C CA . HIS A 1 1170 ? 2.731 16.430 40.021 1.00 89.44 1170 HIS A CA 1
ATOM 9208 C C . HIS A 1 1170 ? 1.423 16.909 39.361 1.00 89.44 1170 HIS A C 1
ATOM 9210 O O . HIS A 1 1170 ? 1.439 17.495 38.282 1.00 89.44 1170 HIS A O 1
ATOM 9216 N N . MET A 1 1171 ? 0.282 16.643 40.002 1.00 92.62 1171 MET A N 1
ATOM 9217 C CA . MET A 1 1171 ? -1.027 17.134 39.569 1.00 92.62 1171 MET A CA 1
ATOM 9218 C C . MET A 1 1171 ? -1.212 18.580 40.030 1.00 92.62 1171 MET A C 1
ATOM 9220 O O . MET A 1 1171 ? -1.146 18.874 41.229 1.00 92.62 1171 MET A O 1
ATOM 9224 N N . ILE A 1 1172 ? -1.518 19.468 39.091 1.00 93.25 1172 ILE A N 1
ATOM 9225 C CA . ILE A 1 1172 ? -1.843 20.865 39.377 1.00 93.25 1172 ILE A CA 1
ATOM 9226 C C . ILE A 1 1172 ? -3.271 20.903 39.931 1.00 93.25 1172 ILE A C 1
ATOM 9228 O O . ILE A 1 1172 ? -4.203 20.442 39.280 1.00 93.25 1172 ILE A O 1
ATOM 9232 N N . CYS A 1 1173 ? -3.451 21.394 41.158 1.00 92.81 1173 CYS A N 1
ATOM 9233 C CA . CYS A 1 1173 ? -4.759 21.462 41.812 1.00 92.81 1173 CYS A CA 1
ATOM 9234 C C . CYS A 1 1173 ? -5.086 22.904 42.179 1.00 92.81 1173 CYS A C 1
ATOM 9236 O O . CYS A 1 1173 ? -4.419 23.485 43.036 1.00 92.81 1173 CYS A O 1
ATOM 9238 N N . GLU A 1 1174 ? -6.152 23.446 41.606 1.00 93.00 1174 GLU A N 1
ATOM 9239 C CA . GLU A 1 1174 ? -6.510 24.854 41.750 1.00 93.00 1174 GLU A CA 1
ATOM 9240 C C . GLU A 1 1174 ? -7.953 24.991 42.211 1.00 93.00 1174 GLU A C 1
ATOM 9242 O O . GLU A 1 1174 ? -8.868 24.341 41.698 1.00 93.00 1174 GLU A O 1
ATOM 9247 N N . LYS A 1 1175 ? -8.154 25.830 43.229 1.00 91.88 1175 LYS A N 1
ATOM 9248 C CA . LYS A 1 1175 ? -9.503 26.189 43.638 1.00 91.88 1175 LYS A CA 1
ATOM 9249 C C . LYS A 1 1175 ? -10.030 27.202 42.634 1.00 91.88 1175 LYS A C 1
ATOM 9251 O O . LYS A 1 1175 ? -9.423 28.249 42.438 1.00 91.88 1175 LYS A O 1
ATOM 9256 N N . PHE A 1 1176 ? -11.163 26.879 42.043 1.00 90.69 1176 PHE A N 1
ATOM 9257 C CA . PHE A 1 1176 ? -11.844 27.739 41.106 1.00 90.69 1176 PHE A CA 1
ATOM 9258 C C . PHE A 1 1176 ? -12.366 28.993 41.809 1.00 90.69 1176 PHE A C 1
ATOM 9260 O O . PHE A 1 1176 ? -13.047 28.898 42.836 1.00 90.69 1176 PHE A O 1
ATOM 9267 N N . ILE A 1 1177 ? -12.045 30.157 41.252 1.00 84.38 1177 ILE A N 1
ATOM 9268 C CA . ILE A 1 1177 ? -12.564 31.449 41.694 1.00 84.38 1177 ILE A CA 1
ATOM 9269 C C . ILE A 1 1177 ? -13.346 32.014 40.510 1.00 84.38 1177 ILE A C 1
ATOM 9271 O O . ILE A 1 1177 ? -12.716 32.350 39.508 1.00 84.38 1177 ILE A O 1
ATOM 9275 N N . PRO A 1 1178 ? -14.685 32.101 40.596 1.00 78.00 1178 PRO A N 1
ATOM 9276 C CA . PRO A 1 1178 ? -15.481 32.563 39.473 1.00 78.00 1178 PRO A CA 1
ATOM 9277 C C . PRO A 1 1178 ? -15.117 34.007 39.124 1.00 78.00 1178 PRO A C 1
ATOM 9279 O O . PRO A 1 1178 ? -15.101 34.877 40.002 1.00 78.00 1178 PRO A O 1
ATOM 9282 N N . SER A 1 1179 ? -14.843 34.268 37.846 1.00 77.19 1179 SER A N 1
ATOM 9283 C CA . SER A 1 1179 ? -14.566 35.621 37.351 1.00 77.19 1179 SER A CA 1
ATOM 9284 C C . SER A 1 1179 ? -15.864 36.414 37.137 1.00 77.19 1179 SER A C 1
ATOM 9286 O O . SER A 1 1179 ? -15.864 37.648 37.129 1.00 77.19 1179 SER A O 1
ATOM 9288 N N . ARG A 1 1180 ? -17.002 35.708 37.046 1.00 71.88 1180 ARG A N 1
ATOM 9289 C CA . ARG A 1 1180 ? -18.350 36.263 36.866 1.00 71.88 1180 ARG A CA 1
ATOM 9290 C C . ARG A 1 1180 ? -19.343 35.651 37.852 1.00 71.88 1180 ARG A C 1
ATOM 9292 O O . ARG A 1 1180 ? -19.294 34.468 38.159 1.00 71.88 1180 ARG A O 1
ATOM 9299 N N . ARG A 1 1181 ? -20.316 36.450 38.307 1.00 64.31 1181 ARG A N 1
ATOM 9300 C CA . ARG A 1 1181 ? -21.393 35.981 39.209 1.00 64.31 1181 ARG A CA 1
ATOM 9301 C C . ARG A 1 1181 ? -22.491 35.176 38.508 1.00 64.31 1181 ARG A C 1
ATOM 9303 O O . ARG A 1 1181 ? -23.270 34.500 39.174 1.00 64.31 1181 ARG A O 1
ATOM 9310 N N . GLN A 1 1182 ? -22.601 35.293 37.187 1.00 58.44 1182 GLN A N 1
ATOM 9311 C CA . GLN A 1 1182 ? -23.662 34.659 36.413 1.00 58.44 1182 GLN A CA 1
ATOM 9312 C C . GLN A 1 1182 ? -23.166 34.320 35.009 1.00 58.44 1182 GLN A C 1
ATOM 9314 O O . GLN A 1 1182 ? -22.599 35.174 34.325 1.00 58.44 1182 GLN A O 1
ATOM 9319 N N . VAL A 1 1183 ? -23.441 33.090 34.572 1.00 61.75 1183 VAL A N 1
ATOM 9320 C CA . VAL A 1 1183 ? -23.231 32.637 33.192 1.00 61.75 1183 VAL A CA 1
ATOM 9321 C C . VAL A 1 1183 ? -24.607 32.388 32.575 1.00 61.75 1183 VAL A C 1
ATOM 9323 O O . VAL A 1 1183 ? -25.384 31.559 33.058 1.00 61.75 1183 VAL A O 1
ATOM 9326 N N . ASN A 1 1184 ? -24.939 33.151 31.533 1.00 55.44 1184 ASN A N 1
ATOM 9327 C CA . ASN A 1 1184 ? -26.214 33.041 30.825 1.00 55.44 1184 ASN A CA 1
ATOM 9328 C C . ASN A 1 1184 ? -26.029 32.184 29.575 1.00 55.44 1184 ASN A C 1
ATOM 9330 O O . ASN A 1 1184 ? -25.314 32.580 28.658 1.00 55.44 1184 ASN A O 1
ATOM 9334 N N . ILE A 1 1185 ? -26.696 31.029 29.531 1.00 56.00 1185 ILE A N 1
ATOM 9335 C CA . ILE A 1 1185 ? -26.689 30.148 28.361 1.00 56.00 1185 ILE A CA 1
ATOM 9336 C C . ILE A 1 1185 ? -28.006 30.366 27.611 1.00 56.00 1185 ILE A C 1
ATOM 9338 O O . ILE A 1 1185 ? -29.073 29.941 28.063 1.00 56.00 1185 ILE A O 1
ATOM 9342 N N . SER A 1 1186 ? -27.932 31.068 26.476 1.00 45.84 1186 SER A N 1
ATOM 9343 C CA . SER A 1 1186 ? -29.083 31.292 25.595 1.00 45.84 1186 SER A CA 1
ATOM 9344 C C . SER A 1 1186 ? -29.207 30.167 24.570 1.00 45.84 1186 SER A C 1
ATOM 9346 O O . SER A 1 1186 ? -28.254 29.852 23.861 1.00 45.84 1186 SER A O 1
ATOM 9348 N N . PHE A 1 1187 ? -30.408 29.602 24.448 1.00 50.22 1187 PHE A N 1
ATOM 9349 C CA . PHE A 1 1187 ? -30.742 28.607 23.423 1.00 50.22 1187 PHE A CA 1
ATOM 9350 C C . PHE A 1 1187 ? -31.378 29.226 22.172 1.00 50.22 1187 PHE A C 1
ATOM 9352 O O . PHE A 1 1187 ? -31.885 28.500 21.321 1.00 50.22 1187 PHE A O 1
ATOM 9359 N N . SER A 1 1188 ? -31.346 30.555 22.037 1.00 43.78 1188 SER A N 1
ATOM 9360 C CA . SER A 1 1188 ? -31.986 31.291 20.937 1.00 43.78 1188 SER A CA 1
ATOM 9361 C C . SER A 1 1188 ? -31.501 30.889 19.536 1.00 43.78 1188 SER A C 1
ATOM 9363 O O . SER A 1 1188 ? -32.224 31.102 18.571 1.00 43.78 1188 SER A O 1
ATOM 9365 N N . ASN A 1 1189 ? -30.320 30.269 19.427 1.00 40.97 1189 ASN A N 1
ATOM 9366 C CA . ASN A 1 1189 ? -29.723 29.817 18.164 1.00 40.97 1189 ASN A CA 1
ATOM 9367 C C . ASN A 1 1189 ? -29.797 28.286 17.965 1.00 40.97 1189 ASN A C 1
ATOM 9369 O O . ASN A 1 1189 ? -29.118 27.742 17.095 1.00 40.97 1189 ASN A O 1
ATOM 9373 N N . CYS A 1 1190 ? -30.575 27.562 18.778 1.00 39.34 1190 CYS A N 1
ATOM 9374 C CA . CYS A 1 1190 ? -30.708 26.109 18.656 1.00 39.34 1190 CYS A CA 1
ATOM 9375 C C . CYS A 1 1190 ? -31.762 25.756 17.578 1.00 39.34 1190 CYS A C 1
ATOM 9377 O O . CYS A 1 1190 ? -32.878 26.272 17.650 1.00 39.34 1190 CYS A O 1
ATOM 9379 N N . PRO A 1 1191 ? -31.464 24.893 16.582 1.00 41.16 1191 PRO A N 1
ATOM 9380 C CA . PRO A 1 1191 ? -32.404 24.558 15.508 1.00 41.16 1191 PRO A CA 1
ATOM 9381 C C . PRO A 1 1191 ? -33.748 24.038 16.048 1.00 41.16 1191 PRO A C 1
ATOM 9383 O O . PRO A 1 1191 ? -33.780 23.118 16.867 1.00 41.16 1191 PRO A O 1
ATOM 9386 N N . ASN A 1 1192 ? -34.862 24.587 15.545 1.00 42.47 1192 ASN A N 1
ATOM 9387 C CA . ASN A 1 1192 ? -36.238 24.362 16.034 1.00 42.47 1192 ASN A CA 1
ATOM 9388 C C . ASN A 1 1192 ? -36.685 22.887 16.144 1.00 42.47 1192 ASN A C 1
ATOM 9390 O O . ASN A 1 1192 ? -37.669 22.597 16.817 1.00 42.47 1192 ASN A O 1
ATOM 9394 N N . ALA A 1 1193 ? -35.968 21.939 15.536 1.00 42.59 1193 ALA A N 1
ATOM 9395 C CA . ALA A 1 1193 ? -36.265 20.509 15.631 1.00 42.59 1193 ALA A CA 1
ATOM 9396 C C . ALA A 1 1193 ? -35.964 19.879 17.014 1.00 42.59 1193 ALA A C 1
ATOM 9398 O O . ALA A 1 1193 ? -36.356 18.739 17.251 1.00 42.59 1193 ALA A O 1
ATOM 9399 N N . LEU A 1 1194 ? -35.287 20.591 17.929 1.00 40.53 1194 LEU A N 1
ATOM 9400 C CA . LEU A 1 1194 ? -34.903 20.087 19.263 1.00 40.53 1194 LEU A CA 1
ATOM 9401 C C . LEU A 1 1194 ? -35.531 20.850 20.445 1.00 40.53 1194 LEU A C 1
ATOM 9403 O O . LEU A 1 1194 ? -35.351 20.440 21.592 1.00 40.53 1194 LEU A O 1
ATOM 9407 N N . VAL A 1 1195 ? -36.276 21.934 20.202 1.00 41.88 1195 VAL A N 1
ATOM 9408 C CA . VAL A 1 1195 ? -36.708 22.866 21.259 1.00 41.88 1195 VAL A CA 1
ATOM 9409 C C . VAL A 1 1195 ? -38.216 22.772 21.501 1.00 41.88 1195 VAL A C 1
ATOM 9411 O O . VAL A 1 1195 ? -39.010 23.575 21.020 1.00 41.88 1195 VAL A O 1
ATOM 9414 N N . GLY A 1 1196 ? -38.626 21.792 22.304 1.00 36.50 1196 GLY A N 1
ATOM 9415 C CA . GLY A 1 1196 ? -39.927 21.814 22.976 1.00 36.50 1196 GLY A CA 1
ATOM 9416 C C . GLY A 1 1196 ? -39.843 22.639 24.264 1.00 36.50 1196 GLY A C 1
ATOM 9417 O O . GLY A 1 1196 ? -39.545 22.081 25.314 1.00 36.50 1196 GLY A O 1
ATOM 9418 N N . SER A 1 1197 ? -40.058 23.956 24.155 1.00 44.00 1197 SER A N 1
ATOM 9419 C CA . SER A 1 1197 ? -40.153 24.965 25.234 1.00 44.00 1197 SER A CA 1
ATOM 9420 C C . SER A 1 1197 ? -39.085 24.904 26.347 1.00 44.00 1197 SER A C 1
ATOM 9422 O O . SER A 1 1197 ? -39.340 24.417 27.449 1.00 44.00 1197 SER A O 1
ATOM 9424 N N . LEU A 1 1198 ? -37.912 25.490 26.107 1.00 37.31 1198 LEU A N 1
ATOM 9425 C CA . LEU A 1 1198 ? -36.964 25.867 27.163 1.00 37.31 1198 LEU A CA 1
ATOM 9426 C C . LEU A 1 1198 ? -36.521 27.315 26.918 1.00 37.31 1198 LEU A C 1
ATOM 9428 O O . LEU A 1 1198 ? -35.644 27.567 26.099 1.00 37.31 1198 LEU A O 1
ATOM 9432 N N . ASN A 1 1199 ? -37.150 28.266 27.612 1.00 40.41 1199 ASN A N 1
ATOM 9433 C CA . ASN A 1 1199 ? -36.693 29.656 27.639 1.00 40.41 1199 ASN A CA 1
ATOM 9434 C C . ASN A 1 1199 ? -35.605 29.801 28.716 1.00 40.41 1199 ASN A C 1
ATOM 9436 O O . ASN A 1 1199 ? -35.846 29.424 29.857 1.00 40.41 1199 ASN A O 1
ATOM 9440 N N . GLU A 1 1200 ? -34.438 30.320 28.310 1.00 43.69 1200 GLU A N 1
ATOM 9441 C CA . GLU A 1 1200 ? -33.268 30.753 29.107 1.00 43.69 1200 GLU A CA 1
ATOM 9442 C C . GLU A 1 1200 ? -32.897 29.917 30.354 1.00 43.69 1200 GLU A C 1
ATOM 9444 O O . GLU A 1 1200 ? -33.528 30.024 31.406 1.00 43.69 1200 GLU A O 1
ATOM 9449 N N . LEU A 1 1201 ? -31.765 29.190 30.313 1.00 41.28 1201 LEU A N 1
ATOM 9450 C CA . LEU A 1 1201 ? -31.124 28.720 31.550 1.00 41.28 1201 LEU A CA 1
ATOM 9451 C C . LEU A 1 1201 ? -30.180 29.799 32.093 1.00 41.28 1201 LEU A C 1
ATOM 9453 O O . LEU A 1 1201 ? -29.111 30.057 31.536 1.00 41.28 1201 LEU A O 1
ATOM 9457 N N . LYS A 1 1202 ? -30.554 30.383 33.233 1.00 41.94 1202 LYS A N 1
ATOM 9458 C CA . LYS A 1 1202 ? -29.672 31.228 34.049 1.00 41.94 1202 LYS A CA 1
ATOM 9459 C C . LYS A 1 1202 ? -29.012 30.369 35.124 1.00 41.94 1202 LYS A C 1
ATOM 9461 O O . LYS A 1 1202 ? -29.706 29.710 35.900 1.00 41.94 1202 LYS A O 1
ATOM 9466 N N . ILE A 1 1203 ? -27.680 30.354 35.164 1.00 42.25 1203 ILE A N 1
ATOM 9467 C CA . ILE A 1 1203 ? -26.911 29.717 36.239 1.00 42.25 1203 ILE A CA 1
ATOM 9468 C C . ILE A 1 1203 ? -26.386 30.847 37.127 1.00 42.25 1203 ILE A C 1
ATOM 9470 O O . ILE A 1 1203 ? -25.481 31.578 36.726 1.00 42.25 1203 ILE A O 1
ATOM 9474 N N . SER A 1 1204 ? -27.011 31.030 38.291 1.00 36.97 1204 SER A N 1
ATOM 9475 C CA . SER A 1 1204 ? -26.609 32.004 39.312 1.00 36.97 1204 SER A CA 1
ATOM 9476 C C . SER A 1 1204 ? -26.162 31.278 40.583 1.00 36.97 1204 SER A C 1
ATOM 9478 O O . SER A 1 1204 ? -26.940 30.471 41.093 1.00 36.97 1204 SER A O 1
ATOM 9480 N N . GLU A 1 1205 ? -24.952 31.631 41.033 1.00 33.06 1205 GLU A N 1
ATOM 9481 C CA . GLU A 1 1205 ? -24.177 31.162 42.206 1.00 33.06 1205 GLU A CA 1
ATOM 9482 C C . GLU A 1 1205 ? -23.931 29.652 42.360 1.00 33.06 1205 GLU A C 1
ATOM 9484 O O . GLU A 1 1205 ? -24.843 28.887 42.751 1.00 33.06 1205 GLU A O 1
#